Protein 2PD0 (pdb70)

Organism: Cryptosporidium parvum (strain Iowa II) (NCBI:txid353152)

Structure (mmCIF, N/CA/C/O backbone):
data_2PD0
#
_entry.id   2PD0
#
_cell.length_a   49.527
_cell.length_b   68.522
_cell.length_c   79.570
_cell.angle_alpha   69.29
_cell.angle_beta   75.14
_cell.angle_gamma   93.73
#
_symmetry.space_group_name_H-M   'P 1'
#
loop_
_entity.id
_entity.type
_entity.pdbx_description
1 polymer 'Hypothetical protein'
2 non-polymer '2-(N-MORPHOLINO)-ETHANESULFONIC ACID'
3 water water
#
loop_
_atom_site.group_PDB
_atom_site.id
_atom_site.type_symbol
_atom_site.label_atom_id
_atom_site.label_alt_id
_atom_site.label_comp_id
_atom_site.label_asym_id
_atom_site.label_entity_id
_atom_site.label_seq_id
_atom_site.pdbx_PDB_ins_code
_atom_site.Cartn_x
_atom_site.Cartn_y
_atom_site.Cartn_z
_atom_site.occupancy
_atom_site.B_iso_or_equiv
_atom_site.auth_seq_id
_atom_site.auth_comp_id
_atom_site.auth_asym_id
_atom_site.auth_atom_id
_atom_site.pdbx_PDB_model_num
ATOM 1 N N . SER A 1 19 ? 48.453 87.456 71.710 1.00 47.57 0 SER A N 1
ATOM 2 C CA . SER A 1 19 ? 47.088 87.697 71.260 1.00 48.68 0 SER A CA 1
ATOM 3 C C . SER A 1 19 ? 46.337 88.600 72.233 1.00 47.36 0 SER A C 1
ATOM 4 O O . SER A 1 19 ? 45.557 88.126 73.059 1.00 49.60 0 SER A O 1
ATOM 6 N N . LYS A 1 20 ? 46.579 89.903 72.131 1.00 43.92 1 LYS A N 1
ATOM 7 C CA . LYS A 1 20 ? 46.315 90.636 70.899 1.00 41.50 1 LYS A CA 1
ATOM 8 C C . LYS A 1 20 ? 47.605 91.175 70.290 1.00 36.93 1 LYS A C 1
ATOM 9 O O . LYS A 1 20 ? 48.242 90.510 69.473 1.00 37.67 1 LYS A O 1
ATOM 15 N N . LEU A 1 21 ? 48.011 92.389 70.592 1.00 31.21 2 LEU A N 1
ATOM 16 C CA . LEU A 1 21 ? 49.409 92.677 70.826 1.00 26.11 2 LEU A CA 1
ATOM 17 C C . LEU A 1 21 ? 49.832 92.479 72.283 1.00 23.75 2 LEU A C 1
ATOM 18 O O . LEU A 1 21 ? 49.011 92.322 73.089 1.00 24.27 2 LEU A O 1
ATOM 23 N N . LEU A 1 22 ? 51.117 92.536 72.582 1.00 20.39 3 LEU A N 1
ATOM 24 C CA . LEU A 1 22 ? 51.659 92.218 73.898 1.00 17.87 3 LEU A CA 1
ATOM 25 C C . LEU A 1 22 ? 51.694 93.453 74.792 1.00 16.48 3 LEU A C 1
ATOM 26 O O . LEU A 1 22 ? 51.614 94.583 74.311 1.00 16.44 3 LEU A O 1
ATOM 31 N N . GLY A 1 23 ? 51.812 93.229 76.097 1.00 15.40 4 GLY A N 1
ATOM 32 C CA . GLY A 1 23 ? 52.325 94.249 77.007 1.00 13.76 4 GLY A CA 1
ATOM 33 C C . GLY A 1 23 ? 53.639 93.773 77.598 1.00 12.39 4 GLY A C 1
ATOM 34 O O . GLY A 1 23 ? 54.046 92.624 77.336 1.00 11.90 4 GLY A O 1
ATOM 35 N N . VAL A 1 24 ? 54.292 94.634 78.382 1.00 11.87 5 VAL A N 1
ATOM 36 C CA . VAL A 1 24 ? 55.459 94.222 79.191 1.00 11.29 5 VAL A CA 1
ATOM 37 C C . VAL A 1 24 ? 55.112 94.277 80.661 1.00 12.46 5 VAL A C 1
ATOM 38 O O . VAL A 1 24 ? 54.732 95.329 81.146 1.00 13.83 5 VAL A O 1
ATOM 42 N N . ASN A 1 25 ? 55.109 93.209 81.317 1.00 18.47 6 ASN A N 1
ATOM 43 C CA . ASN A 1 25 ? 54.999 93.157 82.751 1.00 19.98 6 ASN A CA 1
ATOM 44 C C . ASN A 1 25 ? 56.240 93.773 83.431 1.00 20.09 6 ASN A C 1
ATOM 45 O O . ASN A 1 25 ? 57.357 93.693 82.903 1.00 19.10 6 ASN A O 1
ATOM 50 N N . SER A 1 26 ? 56.009 94.394 84.593 1.00 21.63 7 SER A N 1
ATOM 51 C CA . SER A 1 26 ? 57.030 95.135 85.298 1.00 22.18 7 SER A CA 1
ATOM 52 C C . SER A 1 26 ? 58.246 94.283 85.718 1.00 21.28 7 SER A C 1
ATOM 53 O O . SER A 1 26 ? 59.337 94.792 85.846 1.00 21.68 7 SER A O 1
ATOM 56 N N . PHE A 1 27 ? 58.063 92.971 85.850 1.00 21.83 8 PHE A N 1
ATOM 57 C CA . PHE A 1 27 ? 59.171 92.041 86.127 1.00 21.35 8 PHE A CA 1
ATOM 58 C C . PHE A 1 27 ? 60.322 92.098 85.109 1.00 19.95 8 PHE A C 1
ATOM 59 O O . PHE A 1 27 ? 61.502 92.006 85.502 1.00 20.17 8 PHE A O 1
ATOM 67 N N . ALA A 1 28 ? 59.968 92.226 83.829 1.00 18.10 9 ALA A N 1
ATOM 68 C CA . ALA A 1 28 ? 60.936 92.286 82.707 1.00 18.29 9 ALA A CA 1
ATOM 69 C C . ALA A 1 28 ? 61.854 93.522 82.653 1.00 18.28 9 ALA A C 1
ATOM 70 O O . ALA A 1 28 ? 62.893 93.530 81.966 1.00 17.84 9 ALA A O 1
ATOM 72 N N . LEU A 1 29 ? 61.466 94.554 83.393 1.00 19.10 10 LEU A N 1
ATOM 73 C CA . LEU A 1 29 ? 62.099 95.851 83.330 1.00 19.32 10 LEU A CA 1
ATOM 74 C C . LEU A 1 29 ? 63.525 95.821 83.933 1.00 19.71 10 LEU A C 1
ATOM 75 O O . LEU A 1 29 ? 64.415 96.580 83.515 1.00 19.53 10 LEU A O 1
ATOM 80 N N . ARG A 1 30 ? 63.729 94.877 84.851 1.00 19.81 11 ARG A N 1
ATOM 81 C CA . ARG A 1 30 ? 65.038 94.511 85.373 1.00 20.97 11 ARG A CA 1
ATOM 82 C C . ARG A 1 30 ? 66.086 94.122 84.295 1.00 20.78 11 ARG A C 1
ATOM 83 O O . ARG A 1 30 ? 67.282 94.244 84.566 1.00 22.36 11 ARG A O 1
ATOM 91 N N . GLN A 1 31 ? 65.659 93.670 83.113 1.00 19.10 12 GLN A N 1
ATOM 92 C CA . GLN A 1 31 ? 66.573 93.243 82.058 1.00 19.72 12 GLN A CA 1
ATOM 93 C C . GLN A 1 31 ? 67.140 94.368 81.198 1.00 20.68 12 GLN A C 1
ATOM 94 O O . GLN A 1 31 ? 68.020 94.135 80.376 1.00 21.76 12 GLN A O 1
ATOM 100 N N . PHE A 1 32 ? 66.657 95.592 81.410 1.00 21.52 13 PHE A N 1
ATOM 101 C CA . PHE A 1 32 ? 67.143 96.731 80.667 1.00 23.03 13 PHE A CA 1
ATOM 102 C C . PHE A 1 32 ? 68.127 97.543 81.516 1.00 25.05 13 PHE A C 1
ATOM 103 O O . PHE A 1 32 ? 68.537 98.617 81.130 1.00 26.40 13 PHE A O 1
ATOM 111 N N . VAL A 1 33 ? 68.548 96.964 82.640 1.00 26.15 14 VAL A N 1
ATOM 112 C CA . VAL A 1 33 ? 69.489 97.587 83.553 1.00 28.62 14 VAL A CA 1
ATOM 113 C C . VAL A 1 33 ? 70.787 96.767 83.609 1.00 30.23 14 VAL A C 1
ATOM 114 O O . VAL A 1 33 ? 70.748 95.568 83.913 1.00 29.18 14 VAL A O 1
ATOM 118 N N . GLU A 1 34 ? 71.914 97.415 83.283 1.00 33.05 15 GLU A N 1
ATOM 119 C CA . GLU A 1 34 ? 73.200 96.756 83.272 1.00 36.03 15 GLU A CA 1
ATOM 120 C C . GLU A 1 34 ? 73.497 96.223 84.654 1.00 36.85 15 GLU A C 1
ATOM 121 O O . GLU A 1 34 ? 73.223 96.849 85.691 1.00 38.36 15 GLU A O 1
ATOM 127 N N . GLY A 1 35 ? 74.057 95.036 84.606 1.00 37.14 16 GLY A N 1
ATOM 128 C CA . GLY A 1 35 ? 74.298 94.177 85.692 1.00 37.44 16 GLY A CA 1
ATOM 129 C C . GLY A 1 35 ? 73.269 93.084 85.874 1.00 35.68 16 GLY A C 1
ATOM 130 O O . GLY A 1 35 ? 73.403 92.284 86.803 1.00 36.37 16 GLY A O 1
ATOM 131 N N . TYR A 1 36 ? 72.233 93.041 85.030 1.00 33.49 17 TYR A N 1
ATOM 132 C CA . TYR A 1 36 ? 71.239 91.980 85.123 1.00 31.08 17 TYR A CA 1
ATOM 133 C C . TYR A 1 36 ? 71.949 90.618 84.955 1.00 31.71 17 TYR A C 1
ATOM 134 O O . TYR A 1 36 ? 72.824 90.465 84.093 1.00 32.68 17 TYR A O 1
ATOM 143 N N . ARG A 1 37 ? 71.582 89.635 85.772 1.00 31.03 18 ARG A N 1
ATOM 144 C CA . ARG A 1 37 ? 72.233 88.330 85.699 1.00 32.32 18 ARG A CA 1
ATOM 145 C C . ARG A 1 37 ? 71.529 87.406 84.700 1.00 31.28 18 ARG A C 1
ATOM 146 O O . ARG A 1 37 ? 70.698 86.568 85.067 1.00 30.82 18 ARG A O 1
ATOM 154 N N . GLY A 1 38 ? 71.872 87.583 83.426 1.00 30.94 19 GLY A N 1
ATOM 155 C CA . GLY A 1 38 ? 71.210 86.913 82.307 1.00 29.72 19 GLY A CA 1
ATOM 156 C C . GLY A 1 38 ? 71.181 87.893 81.141 1.00 28.97 19 GLY A C 1
ATOM 157 O O . GLY A 1 38 ? 72.100 88.737 80.996 1.00 30.22 19 GLY A O 1
ATOM 158 N N . SER A 1 39 ? 70.128 87.804 80.325 1.00 26.99 20 SER A N 1
ATOM 159 C CA . SER A 1 39 ? 70.040 88.562 79.065 1.00 26.08 20 SER A CA 1
ATOM 160 C C . SER A 1 39 ? 69.791 90.045 79.269 1.00 24.76 20 SER A C 1
ATOM 161 O O . SER A 1 39 ? 68.694 90.479 79.617 1.00 23.68 20 SER A O 1
ATOM 164 N N . TYR A 1 40 ? 70.840 90.828 79.087 1.00 25.51 21 TYR A N 1
ATOM 165 C CA . TYR A 1 40 ? 70.746 92.268 79.249 1.00 24.74 21 TYR A CA 1
ATOM 166 C C . TYR A 1 40 ? 70.466 92.823 77.888 1.00 24.55 21 TYR A C 1
ATOM 167 O O . TYR A 1 40 ? 71.213 92.535 76.956 1.00 25.72 21 TYR A O 1
ATOM 176 N N . ILE A 1 41 ? 69.382 93.598 77.778 1.00 23.06 22 ILE A N 1
ATOM 177 C CA . ILE A 1 41 ? 69.020 94.226 76.529 1.00 23.60 22 ILE A CA 1
ATOM 178 C C . ILE A 1 41 ? 69.524 95.674 76.516 1.00 25.44 22 ILE A C 1
ATOM 179 O O . ILE A 1 41 ? 68.953 96.545 77.156 1.00 24.48 22 ILE A O 1
ATOM 184 N N . PRO A 1 42 ? 70.618 95.932 75.778 1.00 28.58 23 PRO A N 1
ATOM 185 C CA . PRO A 1 42 ? 71.218 97.253 75.882 1.00 31.25 23 PRO A CA 1
ATOM 186 C C . PRO A 1 42 ? 70.612 98.283 74.932 1.00 32.48 23 PRO A C 1
ATOM 187 O O . PRO A 1 42 ? 70.023 97.916 73.909 1.00 32.00 23 PRO A O 1
ATOM 191 N N . ARG A 1 43 ? 70.746 99.557 75.312 1.00 34.93 24 ARG A N 1
ATOM 192 C CA . ARG A 1 43 ? 70.608 100.697 74.390 1.00 38.02 24 ARG A CA 1
ATOM 193 C C . ARG A 1 43 ? 69.219 100.861 73.756 1.00 36.92 24 ARG A C 1
ATOM 194 O O . ARG A 1 43 ? 69.074 101.460 72.680 1.00 38.57 24 ARG A O 1
ATOM 210 N N . SER A 1 45 ? 64.893 101.237 75.147 1.00 29.47 26 SER A N 1
ATOM 211 C CA . SER A 1 45 ? 63.899 101.264 76.222 1.00 27.30 26 SER A CA 1
ATOM 212 C C . SER A 1 45 ? 62.965 100.035 76.159 1.00 24.60 26 SER A C 1
ATOM 213 O O . SER A 1 45 ? 62.710 99.513 75.091 1.00 23.85 26 SER A O 1
ATOM 216 N N . PRO A 1 46 ? 62.438 99.589 77.315 1.00 23.56 27 PRO A N 1
ATOM 217 C CA . PRO A 1 46 ? 61.369 98.580 77.318 1.00 21.94 27 PRO A CA 1
ATOM 218 C C . PRO A 1 46 ? 60.229 98.842 76.331 1.00 21.94 27 PRO A C 1
ATOM 219 O O . PRO A 1 46 ? 59.782 97.906 75.650 1.00 21.77 27 PRO A O 1
ATOM 223 N N . TYR A 1 47 ? 59.777 100.087 76.271 1.00 22.80 28 TYR A N 1
ATOM 224 C CA . TYR A 1 47 ? 58.751 100.558 75.342 1.00 23.03 28 TYR A CA 1
ATOM 225 C C . TYR A 1 47 ? 59.120 100.391 73.859 1.00 22.97 28 TYR A C 1
ATOM 226 O O . TYR A 1 47 ? 58.303 99.870 73.096 1.00 22.51 28 TYR A O 1
ATOM 235 N N . GLU A 1 48 ? 60.339 100.816 73.480 1.00 22.99 29 GLU A N 1
ATOM 236 C CA . GLU A 1 48 ? 60.911 100.615 72.141 1.00 23.43 29 GLU A CA 1
ATOM 237 C C . GLU A 1 48 ? 61.114 99.120 71.875 1.00 21.50 29 GLU A C 1
ATOM 238 O O . GLU A 1 48 ? 60.999 98.671 70.740 1.00 22.77 29 GLU A O 1
ATOM 244 N N . PHE A 1 49 ? 61.431 98.357 72.918 1.00 19.36 30 PHE A N 1
ATOM 245 C CA . PHE A 1 49 ? 61.543 96.916 72.782 1.00 17.58 30 PHE A CA 1
ATOM 246 C C . PHE A 1 49 ? 60.175 96.302 72.477 1.00 17.14 30 PHE A C 1
ATOM 247 O O . PHE A 1 49 ? 60.073 95.496 71.608 1.00 18.38 30 PHE A O 1
ATOM 255 N N . LEU A 1 50 ? 59.129 96.694 73.184 1.00 17.40 31 LEU A N 1
ATOM 256 C CA . LEU A 1 50 ? 57.742 96.242 72.914 1.00 17.78 31 LEU A CA 1
ATOM 257 C C . LEU A 1 50 ? 57.070 96.576 71.553 1.00 19.05 31 LEU A C 1
ATOM 258 O O . LEU A 1 50 ? 56.387 95.715 70.994 1.00 20.44 31 LEU A O 1
ATOM 263 N N A ARG A 1 51 ? 57.220 97.799 71.067 0.50 20.09 32 ARG A N 1
ATOM 264 N N B ARG A 1 51 ? 57.217 97.789 71.035 0.50 20.01 32 ARG A N 1
ATOM 265 C CA A ARG A 1 51 ? 56.844 98.161 69.691 0.50 21.70 32 ARG A CA 1
ATOM 266 C CA B ARG A 1 51 ? 56.760 98.069 69.654 0.50 21.41 32 ARG A CA 1
ATOM 267 C C A ARG A 1 51 ? 57.437 97.211 68.647 0.50 22.56 32 ARG A C 1
ATOM 268 C C B ARG A 1 51 ? 57.442 97.209 68.587 0.50 22.49 32 ARG A C 1
ATOM 269 O O A ARG A 1 51 ? 56.706 96.687 67.798 0.50 23.84 32 ARG A O 1
ATOM 270 O O B ARG A 1 51 ? 56.773 96.747 67.655 0.50 23.81 32 ARG A O 1
ATOM 285 N N . ASN A 1 52 ? 58.738 96.980 68.715 1.00 22.50 33 ASN A N 1
ATOM 286 C CA . ASN A 1 52 ? 59.428 96.203 67.719 1.00 23.08 33 ASN A CA 1
ATOM 287 C C . ASN A 1 52 ? 58.914 94.750 67.788 1.00 22.57 33 ASN A C 1
ATOM 288 O O . ASN A 1 52 ? 58.701 94.139 66.810 1.00 23.66 33 ASN A O 1
ATOM 293 N N . VAL A 1 53 ? 58.697 94.229 68.969 1.00 21.01 34 VAL A N 1
ATOM 294 C CA . VAL A 1 53 ? 58.216 92.898 69.087 1.00 20.46 34 VAL A CA 1
ATOM 295 C C . VAL A 1 53 ? 56.818 92.783 68.549 1.00 21.18 34 VAL A C 1
ATOM 296 O O . VAL A 1 53 ? 56.486 91.864 67.858 1.00 22.64 34 VAL A O 1
ATOM 300 N N . ASN A 1 54 ? 56.004 93.736 68.916 1.00 20.65 35 ASN A N 1
ATOM 301 C CA . ASN A 1 54 ? 54.702 93.864 68.366 1.00 21.85 35 ASN A CA 1
ATOM 302 C C . ASN A 1 54 ? 54.555 94.006 66.871 1.00 23.22 35 ASN A C 1
ATOM 303 O O . ASN A 1 54 ? 53.643 93.535 66.309 1.00 24.33 35 ASN A O 1
ATOM 308 N N . ASN A 1 55 ? 55.490 94.674 66.261 1.00 24.13 36 ASN A N 1
ATOM 309 C CA . ASN A 1 55 ? 55.567 94.775 64.828 1.00 26.16 36 ASN A CA 1
ATOM 310 C C . ASN A 1 55 ? 55.855 93.458 64.150 1.00 27.93 36 ASN A C 1
ATOM 311 O O . ASN A 1 55 ? 55.205 93.097 63.199 1.00 29.75 36 ASN A O 1
ATOM 316 N N . TYR A 1 56 ? 56.830 92.749 64.704 1.00 27.92 37 TYR A N 1
ATOM 317 C CA . TYR A 1 56 ? 57.177 91.414 64.303 1.00 29.85 37 TYR A CA 1
ATOM 318 C C . TYR A 1 56 ? 55.984 90.545 64.186 1.00 30.54 37 TYR A C 1
ATOM 319 O O . TYR A 1 56 ? 55.822 89.879 63.231 1.00 33.38 37 TYR A O 1
ATOM 328 N N . ILE A 1 57 ? 55.162 90.593 65.211 1.00 29.81 38 ILE A N 1
ATOM 329 C CA . ILE A 1 57 ? 53.896 89.921 65.330 1.00 30.10 38 ILE A CA 1
ATOM 330 C C . ILE A 1 57 ? 52.913 90.270 64.244 1.00 32.00 38 ILE A C 1
ATOM 331 O O . ILE A 1 57 ? 52.334 89.405 63.674 1.00 33.51 38 ILE A O 1
ATOM 336 N N . ILE A 1 58 ? 52.736 91.652 64.109 1.00 23.67 39 ILE A N 1
ATOM 337 C CA . ILE A 1 58 ? 51.875 92.143 63.015 1.00 26.61 39 ILE A CA 1
ATOM 338 C C . ILE A 1 58 ? 52.378 91.668 61.635 1.00 28.93 39 ILE A C 1
ATOM 339 O O . ILE A 1 58 ? 51.604 91.221 60.815 1.00 31.32 39 ILE A O 1
ATOM 344 N N . GLU A 1 59 ? 53.691 91.770 61.410 1.00 29.11 40 GLU A N 1
ATOM 345 C CA . GLU A 1 59 ? 54.311 91.502 60.099 1.00 31.95 40 GLU A CA 1
ATOM 346 C C . GLU A 1 59 ? 54.506 90.024 59.804 1.00 34.31 40 GLU A C 1
ATOM 347 O O . GLU A 1 59 ? 54.396 89.610 58.672 1.00 37.25 40 GLU A O 1
ATOM 353 N N . ASN A 1 60 ? 54.782 89.225 60.829 1.00 33.81 41 ASN A N 1
ATOM 354 C CA . ASN A 1 60 ? 55.189 87.839 60.623 1.00 36.54 41 ASN A CA 1
ATOM 355 C C . ASN A 1 60 ? 54.272 86.777 61.206 1.00 37.94 41 ASN A C 1
ATOM 356 O O . ASN A 1 60 ? 54.472 85.605 60.948 1.00 40.20 41 ASN A O 1
ATOM 361 N N . ASN A 1 61 ? 53.262 87.199 61.968 1.00 37.12 42 ASN A N 1
ATOM 362 C CA . ASN A 1 61 ? 52.364 86.306 62.720 1.00 38.17 42 ASN A CA 1
ATOM 363 C C . ASN A 1 61 ? 53.027 85.029 63.263 1.00 39.41 42 ASN A C 1
ATOM 364 O O . ASN A 1 61 ? 52.711 83.916 62.818 1.00 42.96 42 ASN A O 1
ATOM 369 N N . PRO A 1 62 ? 53.962 85.185 64.216 1.00 36.99 43 PRO A N 1
ATOM 370 C CA . PRO A 1 62 ? 54.716 84.037 64.758 1.00 37.85 43 PRO A CA 1
ATOM 371 C C . PRO A 1 62 ? 53.882 82.998 65.517 1.00 39.58 43 PRO A C 1
ATOM 372 O O . PRO A 1 62 ? 52.755 83.280 65.981 1.00 38.92 43 PRO A O 1
ATOM 376 N N . THR A 1 63 ? 54.482 81.857 65.740 1.00 24.73 44 THR A N 1
ATOM 377 C CA . THR A 1 63 ? 53.861 80.775 66.482 1.00 24.66 44 THR A CA 1
ATOM 378 C C . THR A 1 63 ? 53.900 80.903 68.004 1.00 23.30 44 THR A C 1
ATOM 379 O O . THR A 1 63 ? 54.941 81.060 68.620 1.00 23.22 44 THR A O 1
ATOM 383 N N . LEU A 1 64 ? 52.718 80.881 68.572 1.00 29.04 45 LEU A N 1
ATOM 384 C CA . LEU A 1 64 ? 52.538 80.925 69.982 1.00 28.16 45 LEU A CA 1
ATOM 385 C C . LEU A 1 64 ? 52.597 79.565 70.662 1.00 27.44 45 LEU A C 1
ATOM 386 O O . LEU A 1 64 ? 51.786 78.717 70.422 1.00 27.39 45 LEU A O 1
ATOM 391 N N . VAL A 1 65 ? 53.594 79.384 71.506 1.00 25.57 46 VAL A N 1
ATOM 392 C CA . VAL A 1 65 ? 54.109 78.075 71.849 1.00 24.40 46 VAL A CA 1
ATOM 393 C C . VAL A 1 65 ? 53.849 77.797 73.299 1.00 24.20 46 VAL A C 1
ATOM 394 O O . VAL A 1 65 ? 54.117 78.608 74.125 1.00 22.76 46 VAL A O 1
ATOM 398 N N . ASP A 1 66 ? 53.335 76.629 73.595 1.00 24.35 47 ASP A N 1
ATOM 399 C CA . ASP A 1 66 ? 53.060 76.214 74.987 1.00 25.09 47 ASP A CA 1
ATOM 400 C C . ASP A 1 66 ? 54.307 76.328 75.856 1.00 23.64 47 ASP A C 1
ATOM 401 O O . ASP A 1 66 ? 55.366 75.837 75.482 1.00 22.50 47 ASP A O 1
ATOM 406 N N . GLY A 1 67 ? 54.190 76.986 77.010 1.00 22.88 48 GLY A N 1
ATOM 407 C CA . GLY A 1 67 ? 55.226 76.897 78.039 1.00 21.41 48 GLY A CA 1
ATOM 408 C C . GLY A 1 67 ? 54.938 75.828 79.070 1.00 21.76 48 GLY A C 1
ATOM 409 O O . GLY A 1 67 ? 54.171 74.887 78.833 1.00 22.36 48 GLY A O 1
ATOM 410 N N . TYR A 1 68 ? 55.548 75.984 80.233 1.00 21.46 49 TYR A N 1
ATOM 411 C CA . TYR A 1 68 ? 55.577 74.951 81.242 1.00 21.76 49 TYR A CA 1
ATOM 412 C C . TYR A 1 68 ? 54.225 74.766 81.960 1.00 22.99 49 TYR A C 1
ATOM 413 O O . TYR A 1 68 ? 53.966 73.707 82.565 1.00 24.02 49 TYR A O 1
ATOM 422 N N . ALA A 1 69 ? 53.355 75.786 81.850 1.00 23.11 50 ALA A N 1
ATOM 423 C CA . ALA A 1 69 ? 51.963 75.754 82.352 1.00 23.55 50 ALA A CA 1
ATOM 424 C C . ALA A 1 69 ? 51.046 76.468 81.352 1.00 23.81 50 ALA A C 1
ATOM 425 O O . ALA A 1 69 ? 51.529 77.159 80.443 1.00 23.32 50 ALA A O 1
ATOM 427 N N A ASP A 1 70 ? 49.734 76.289 81.528 0.60 24.26 51 ASP A N 1
ATOM 428 N N B ASP A 1 70 ? 49.729 76.328 81.490 0.40 24.13 51 ASP A N 1
ATOM 429 C CA A ASP A 1 70 ? 48.709 76.886 80.641 0.60 24.29 51 ASP A CA 1
ATOM 430 C CA B ASP A 1 70 ? 48.797 76.952 80.517 0.40 23.96 51 ASP A CA 1
ATOM 431 C C A ASP A 1 70 ? 48.785 78.422 80.509 0.60 23.25 51 ASP A C 1
ATOM 432 C C B ASP A 1 70 ? 48.860 78.472 80.460 0.40 23.17 51 ASP A C 1
ATOM 433 O O A ASP A 1 70 ? 48.459 78.984 79.461 0.60 23.18 51 ASP A O 1
ATOM 434 O O B ASP A 1 70 ? 48.574 79.081 79.424 0.40 23.13 51 ASP A O 1
ATOM 443 N N . PHE A 1 71 ? 49.221 79.079 81.587 1.00 23.07 52 PHE A N 1
ATOM 444 C CA . PHE A 1 71 ? 49.346 80.541 81.672 1.00 21.91 52 PHE A CA 1
ATOM 445 C C . PHE A 1 71 ? 50.646 81.090 81.056 1.00 21.13 52 PHE A C 1
ATOM 446 O O . PHE A 1 71 ? 50.887 82.297 81.062 1.00 21.53 52 PHE A O 1
ATOM 454 N N . CYS A 1 72 ? 51.490 80.222 80.530 1.00 21.20 53 CYS A N 1
ATOM 455 C CA . CYS A 1 72 ? 52.801 80.652 80.042 1.00 20.15 53 CYS A CA 1
ATOM 456 C C . CYS A 1 72 ? 53.017 80.199 78.611 1.00 19.73 53 CYS A C 1
ATOM 457 O O . CYS A 1 72 ? 52.909 79.009 78.332 1.00 19.73 53 CYS A O 1
ATOM 460 N N . LYS A 1 73 ? 53.282 81.175 77.727 1.00 19.47 54 LYS A N 1
ATOM 461 C CA . LYS A 1 73 ? 53.582 80.986 76.328 1.00 19.16 54 LYS A CA 1
ATOM 462 C C . LYS A 1 73 ? 54.946 81.558 75.906 1.00 18.92 54 LYS A C 1
ATOM 463 O O . LYS A 1 73 ? 55.626 82.259 76.666 1.00 18.31 54 LYS A O 1
ATOM 469 N N . HIS A 1 74 ? 55.335 81.258 74.672 1.00 18.99 55 HIS A N 1
ATOM 470 C CA . HIS A 1 74 ? 56.623 81.657 74.157 1.00 18.96 55 HIS A CA 1
ATOM 471 C C . HIS A 1 74 ? 56.471 82.048 72.725 1.00 19.34 55 HIS A C 1
ATOM 472 O O . HIS A 1 74 ? 55.713 81.442 71.992 1.00 19.49 55 HIS A O 1
ATOM 479 N N A ILE A 1 75 ? 57.204 83.067 72.326 0.60 20.25 56 ILE A N 1
ATOM 480 N N B ILE A 1 75 ? 57.214 83.074 72.326 0.40 19.75 56 ILE A N 1
ATOM 481 C CA A ILE A 1 75 ? 57.489 83.233 70.934 0.60 21.25 56 ILE A CA 1
ATOM 482 C CA B ILE A 1 75 ? 57.498 83.314 70.921 0.40 20.40 56 ILE A CA 1
ATOM 483 C C A ILE A 1 75 ? 59.014 83.232 70.834 0.60 20.96 56 ILE A C 1
ATOM 484 C C B ILE A 1 75 ? 59.003 83.469 70.714 0.40 20.56 56 ILE A C 1
ATOM 485 O O A ILE A 1 75 ? 59.702 83.557 71.807 0.60 20.97 56 ILE A O 1
ATOM 486 O O B ILE A 1 75 ? 59.673 84.169 71.480 0.40 20.55 56 ILE A O 1
ATOM 495 N N . PHE A 1 76 ? 59.524 82.807 69.681 1.00 20.94 57 PHE A N 1
ATOM 496 C CA . PHE A 1 76 ? 60.958 82.869 69.362 1.00 21.07 57 PHE A CA 1
ATOM 497 C C . PHE A 1 76 ? 61.182 83.768 68.139 1.00 21.67 57 PHE A C 1
ATOM 498 O O . PHE A 1 76 ? 60.680 83.480 67.078 1.00 22.77 57 PHE A O 1
ATOM 506 N N . ILE A 1 77 ? 61.929 84.853 68.280 1.00 22.54 58 ILE A N 1
ATOM 507 C CA . ILE A 1 77 ? 62.090 85.799 67.176 1.00 24.02 58 ILE A CA 1
ATOM 508 C C . ILE A 1 77 ? 63.536 86.050 66.913 1.00 23.95 58 ILE A C 1
ATOM 509 O O . ILE A 1 77 ? 64.333 86.028 67.854 1.00 23.83 58 ILE A O 1
ATOM 514 N N . PRO A 1 78 ? 63.901 86.338 65.653 1.00 24.84 59 PRO A N 1
ATOM 515 C CA . PRO A 1 78 ? 65.291 86.790 65.444 1.00 25.06 59 PRO A CA 1
ATOM 516 C C . PRO A 1 78 ? 65.618 87.959 66.359 1.00 24.44 59 PRO A C 1
ATOM 517 O O . PRO A 1 78 ? 64.773 88.808 66.617 1.00 24.07 59 PRO A O 1
ATOM 521 N N . ASN A 1 79 ? 66.835 87.964 66.885 1.00 24.29 60 ASN A N 1
ATOM 522 C CA . ASN A 1 79 ? 67.268 88.999 67.809 1.00 24.14 60 ASN A CA 1
ATOM 523 C C . ASN A 1 79 ? 67.478 90.284 67.023 1.00 25.30 60 ASN A C 1
ATOM 524 O O . ASN A 1 79 ? 68.338 90.341 66.159 1.00 26.33 60 ASN A O 1
ATOM 529 N N . PHE A 1 80 ? 66.635 91.283 67.291 1.00 25.46 61 PHE A N 1
ATOM 530 C CA . PHE A 1 80 ? 66.741 92.619 66.675 1.00 26.35 61 PHE A CA 1
ATOM 531 C C . PHE A 1 80 ? 67.479 93.613 67.586 1.00 26.40 61 PHE A C 1
ATOM 532 O O . PHE A 1 80 ? 67.516 94.806 67.297 1.00 28.01 61 PHE A O 1
ATOM 540 N N . THR A 1 81 ? 67.993 93.117 68.711 1.00 24.94 62 THR A N 1
ATOM 541 C CA . THR A 1 81 ? 68.723 93.897 69.708 1.00 24.62 62 THR A CA 1
ATOM 542 C C . THR A 1 81 ? 70.253 93.538 69.733 1.00 24.83 62 THR A C 1
ATOM 543 O O . THR A 1 81 ? 70.702 92.650 69.020 1.00 24.62 62 THR A O 1
ATOM 547 N N A GLU A 1 82 ? 71.050 94.229 70.535 0.60 24.95 63 GLU A N 1
ATOM 548 N N B GLU A 1 82 ? 70.992 94.266 70.579 0.40 24.58 63 GLU A N 1
ATOM 549 C CA A GLU A 1 82 ? 72.452 93.836 70.651 0.60 24.93 63 GLU A CA 1
ATOM 550 C CA B GLU A 1 82 ? 72.427 94.074 70.841 0.40 24.15 63 GLU A CA 1
ATOM 551 C C A GLU A 1 82 ? 72.686 92.960 71.898 0.60 23.65 63 GLU A C 1
ATOM 552 C C B GLU A 1 82 ? 72.678 92.958 71.877 0.40 23.28 63 GLU A C 1
ATOM 553 O O A GLU A 1 82 ? 73.809 92.805 72.358 0.60 23.35 63 GLU A O 1
ATOM 554 O O B GLU A 1 82 ? 73.829 92.644 72.175 0.40 23.04 63 GLU A O 1
ATOM 565 N N . ALA A 1 83 ? 71.605 92.358 72.406 1.00 22.71 64 ALA A N 1
ATOM 566 C CA . ALA A 1 83 ? 71.695 91.398 73.502 1.00 21.57 64 ALA A CA 1
ATOM 567 C C . ALA A 1 83 ? 72.511 90.156 73.127 1.00 21.81 64 ALA A C 1
ATOM 568 O O . ALA A 1 83 ? 72.292 89.558 72.084 1.00 21.82 64 ALA A O 1
ATOM 570 N N . LYS A 1 84 ? 73.464 89.795 73.988 1.00 22.07 65 LYS A N 1
ATOM 571 C CA . LYS A 1 84 ? 74.407 88.707 73.713 1.00 21.95 65 LYS A CA 1
ATOM 572 C C . LYS A 1 84 ? 73.956 87.376 74.314 1.00 21.42 65 LYS A C 1
ATOM 573 O O . LYS A 1 84 ? 73.159 87.331 75.288 1.00 20.68 65 LYS A O 1
ATOM 579 N N . GLN A 1 85 ? 74.473 86.296 73.738 1.00 21.26 66 GLN A N 1
ATOM 580 C CA . GLN A 1 85 ? 74.419 84.983 74.353 1.00 21.01 66 GLN A CA 1
ATOM 581 C C . GLN A 1 85 ? 74.707 85.046 75.849 1.00 21.01 66 GLN A C 1
ATOM 582 O O . GLN A 1 85 ? 75.729 85.524 76.266 1.00 21.39 66 GLN A O 1
ATOM 588 N N . SER A 1 86 ? 73.813 84.497 76.651 1.00 21.14 67 SER A N 1
ATOM 589 C CA . SER A 1 86 ? 73.861 84.691 78.077 1.00 20.76 67 SER A CA 1
ATOM 590 C C . SER A 1 86 ? 74.075 83.406 78.918 1.00 20.26 67 SER A C 1
ATOM 591 O O . SER A 1 86 ? 74.194 83.467 80.146 1.00 19.82 67 SER A O 1
ATOM 594 N N . ILE A 1 87 ? 74.142 82.258 78.248 1.00 19.98 68 ILE A N 1
ATOM 595 C CA . ILE A 1 87 ? 74.444 80.946 78.871 1.00 19.96 68 ILE A CA 1
ATOM 596 C C . ILE A 1 87 ? 75.642 80.305 78.165 1.00 20.73 68 ILE A C 1
ATOM 597 O O . ILE A 1 87 ? 75.720 80.283 76.934 1.00 21.66 68 ILE A O 1
ATOM 602 N N . VAL A 1 88 ? 76.605 79.824 78.941 1.00 21.14 69 VAL A N 1
ATOM 603 C CA . VAL A 1 88 ? 77.727 79.087 78.347 1.00 22.54 69 VAL A CA 1
ATOM 604 C C . VAL A 1 88 ? 77.881 77.709 78.977 1.00 22.59 69 VAL A C 1
ATOM 605 O O . VAL A 1 88 ? 77.624 77.543 80.175 1.00 22.23 69 VAL A O 1
ATOM 609 N N . LYS A 1 89 ? 78.254 76.731 78.154 1.00 23.53 70 LYS A N 1
ATOM 610 C CA . LYS A 1 89 ? 78.595 75.393 78.649 1.00 25.14 70 LYS A CA 1
ATOM 611 C C . LYS A 1 89 ? 79.756 75.463 79.638 1.00 25.86 70 LYS A C 1
ATOM 612 O O . LYS A 1 89 ? 80.756 76.138 79.377 1.00 26.49 70 LYS A O 1
ATOM 616 N N . ILE A 1 90 ? 79.626 74.782 80.766 1.00 26.21 71 ILE A N 1
ATOM 617 C CA . ILE A 1 90 ? 80.729 74.663 81.723 1.00 26.82 71 ILE A CA 1
ATOM 618 C C . ILE A 1 90 ? 81.619 73.495 81.278 1.00 28.54 71 ILE A C 1
ATOM 619 O O . ILE A 1 90 ? 81.126 72.429 80.977 1.00 29.36 71 ILE A O 1
ATOM 624 N N . THR A 1 91 ? 82.924 73.746 81.242 1.00 29.62 72 THR A N 1
ATOM 625 C CA . THR A 1 91 ? 83.967 72.807 80.827 1.00 31.26 72 THR A CA 1
ATOM 626 C C . THR A 1 91 ? 85.015 72.648 81.954 1.00 32.17 72 THR A C 1
ATOM 627 O O . THR A 1 91 ? 85.009 73.398 82.921 1.00 31.91 72 THR A O 1
ATOM 631 N N . ASN A 1 92 ? 85.914 71.699 81.841 1.00 33.74 73 ASN A N 1
ATOM 632 C CA . ASN A 1 92 ? 87.000 71.553 82.810 1.00 35.21 73 ASN A CA 1
ATOM 633 C C . ASN A 1 92 ? 87.881 72.789 82.884 1.00 34.99 73 ASN A C 1
ATOM 634 O O . ASN A 1 92 ? 88.301 73.255 83.925 1.00 35.11 73 ASN A O 1
ATOM 639 N N . GLU A 1 93 ? 88.148 73.275 81.704 1.00 35.36 74 GLU A N 1
ATOM 640 C CA . GLU A 1 93 ? 88.878 74.520 81.443 1.00 35.25 74 GLU A CA 1
ATOM 641 C C . GLU A 1 93 ? 88.288 75.792 82.085 1.00 34.28 74 GLU A C 1
ATOM 642 O O . GLU A 1 93 ? 89.051 76.650 82.557 1.00 35.81 74 GLU A O 1
ATOM 648 N N . ASN A 1 94 ? 86.960 75.964 82.056 1.00 32.11 75 ASN A N 1
ATOM 649 C CA . ASN A 1 94 ? 86.378 77.267 82.432 1.00 30.32 75 ASN A CA 1
ATOM 650 C C . ASN A 1 94 ? 85.686 77.325 83.798 1.00 29.42 75 ASN A C 1
ATOM 651 O O . ASN A 1 94 ? 85.272 78.402 84.242 1.00 28.19 75 ASN A O 1
ATOM 656 N N . GLU A 1 95 ? 85.591 76.159 84.439 1.00 29.03 76 GLU A N 1
ATOM 657 C CA . GLU A 1 95 ? 84.958 75.989 85.734 1.00 28.66 76 GLU A CA 1
ATOM 658 C C . GLU A 1 95 ? 85.555 76.882 86.800 1.00 28.12 76 GLU A C 1
ATOM 659 O O . GLU A 1 95 ? 84.865 77.318 87.722 1.00 27.67 76 GLU A O 1
ATOM 665 N N . LYS A 1 96 ? 86.855 77.108 86.701 1.00 28.04 77 LYS A N 1
ATOM 666 C CA . LYS A 1 96 ? 87.574 77.958 87.637 1.00 27.91 77 LYS A CA 1
ATOM 667 C C . LYS A 1 96 ? 87.033 79.402 87.639 1.00 26.61 77 LYS A C 1
ATOM 668 O O . LYS A 1 96 ? 87.343 80.171 88.525 1.00 26.64 77 LYS A O 1
ATOM 674 N N . TYR A 1 97 ? 86.215 79.763 86.661 1.00 25.75 78 TYR A N 1
ATOM 675 C CA . TYR A 1 97 ? 85.682 81.132 86.603 1.00 25.22 78 TYR A CA 1
ATOM 676 C C . TYR A 1 97 ? 84.292 81.315 87.182 1.00 23.94 78 TYR A C 1
ATOM 677 O O . TYR A 1 97 ? 83.804 82.433 87.243 1.00 23.91 78 TYR A O 1
ATOM 686 N N . ILE A 1 98 ? 83.658 80.217 87.575 1.00 23.39 79 ILE A N 1
ATOM 687 C CA . ILE A 1 98 ? 82.357 80.227 88.235 1.00 22.64 79 ILE A CA 1
ATOM 688 C C . ILE A 1 98 ? 82.425 81.097 89.498 1.00 23.15 79 ILE A C 1
ATOM 689 O O . ILE A 1 98 ? 83.301 80.882 90.352 1.00 22.90 79 ILE A O 1
ATOM 694 N N . LYS A 1 99 ? 81.561 82.085 89.585 1.00 22.52 80 LYS A N 1
ATOM 695 C CA . LYS A 1 99 ? 81.215 82.703 90.839 1.00 23.11 80 LYS A CA 1
ATOM 696 C C . LYS A 1 99 ? 80.007 82.085 91.509 1.00 22.41 80 LYS A C 1
ATOM 697 O O . LYS A 1 99 ? 79.181 81.526 90.857 1.00 21.26 80 LYS A O 1
ATOM 703 N N . THR A 1 100 ? 79.944 82.188 92.825 1.00 22.41 81 THR A N 1
ATOM 704 C CA . THR A 1 100 ? 78.755 81.700 93.553 1.00 22.70 81 THR A CA 1
ATOM 705 C C . THR A 1 100 ? 78.323 82.735 94.569 1.00 22.82 81 THR A C 1
ATOM 706 O O . THR A 1 100 ? 79.163 83.519 95.026 1.00 24.02 81 THR A O 1
ATOM 710 N N . GLY A 1 101 ? 77.037 82.713 94.936 1.00 22.21 82 GLY A N 1
ATOM 711 C CA . GLY A 1 101 ? 76.467 83.661 95.905 1.00 21.86 82 GLY A CA 1
ATOM 712 C C . GLY A 1 101 ? 74.948 83.604 96.088 1.00 21.73 82 GLY A C 1
ATOM 713 O O . GLY A 1 101 ? 74.211 82.930 95.335 1.00 20.70 82 GLY A O 1
ATOM 714 N N . TYR A 1 102 ? 74.480 84.322 97.109 1.00 22.56 83 TYR A N 1
ATOM 715 C CA . TYR A 1 102 ? 73.086 84.359 97.488 1.00 22.18 83 TYR A CA 1
ATOM 716 C C . TYR A 1 102 ? 72.497 85.633 96.932 1.00 22.67 83 TYR A C 1
ATOM 717 O O . TYR A 1 102 ? 72.794 86.712 97.407 1.00 24.02 83 TYR A O 1
ATOM 726 N N . ILE A 1 103 ? 71.669 85.490 95.898 1.00 22.62 84 ILE A N 1
ATOM 727 C CA . ILE A 1 103 ? 71.208 86.610 95.062 1.00 22.56 84 ILE A CA 1
ATOM 728 C C . ILE A 1 103 ? 69.685 86.611 95.022 1.00 22.43 84 ILE A C 1
ATOM 729 O O . ILE A 1 103 ? 69.109 85.548 94.876 1.00 21.78 84 ILE A O 1
ATOM 734 N N . SER A 1 104 ? 69.030 87.780 95.146 1.00 23.95 85 SER A N 1
ATOM 735 C CA . SER A 1 104 ? 67.555 87.938 94.882 1.00 24.22 85 SER A CA 1
ATOM 736 C C . SER A 1 104 ? 67.291 88.421 93.467 1.00 23.74 85 SER A C 1
ATOM 737 O O . SER A 1 104 ? 68.027 89.269 92.937 1.00 23.22 85 SER A O 1
ATOM 740 N N . ARG A 1 105 ? 66.186 87.943 92.879 1.00 23.90 86 ARG A N 1
ATOM 741 C CA . ARG A 1 105 ? 65.731 88.453 91.581 1.00 23.79 86 ARG A CA 1
ATOM 742 C C . ARG A 1 105 ? 65.201 89.883 91.659 1.00 25.01 86 ARG A C 1
ATOM 743 O O . ARG A 1 105 ? 65.267 90.621 90.675 1.00 25.09 86 ARG A O 1
ATOM 751 N N . ARG A 1 106 ? 64.736 90.269 92.844 1.00 26.29 87 ARG A N 1
ATOM 752 C CA . ARG A 1 106 ? 64.151 91.569 93.125 1.00 28.29 87 ARG A CA 1
ATOM 753 C C . ARG A 1 106 ? 64.033 91.723 94.642 1.00 30.03 87 ARG A C 1
ATOM 754 O O . ARG A 1 106 ? 64.067 90.724 95.362 1.00 30.46 87 ARG A O 1
ATOM 762 N N . ASP A 1 107 ? 63.873 92.946 95.136 1.00 32.11 88 ASP A N 1
ATOM 763 C CA . ASP A 1 107 ? 63.898 93.227 96.586 1.00 34.57 88 ASP A CA 1
ATOM 764 C C . ASP A 1 107 ? 62.906 92.420 97.403 1.00 34.70 88 ASP A C 1
ATOM 765 O O . ASP A 1 107 ? 63.162 92.105 98.560 1.00 35.68 88 ASP A O 1
ATOM 770 N N . GLU A 1 108 ? 61.772 92.088 96.794 1.00 34.55 89 GLU A N 1
ATOM 771 C CA . GLU A 1 108 ? 60.663 91.481 97.519 1.00 35.27 89 GLU A CA 1
ATOM 772 C C . GLU A 1 108 ? 60.904 89.993 97.752 1.00 33.28 89 GLU A C 1
ATOM 773 O O . GLU A 1 108 ? 60.250 89.371 98.589 1.00 33.87 89 GLU A O 1
ATOM 779 N N . GLU A 1 109 ? 61.848 89.428 97.006 1.00 30.28 90 GLU A N 1
ATOM 780 C CA . GLU A 1 109 ? 62.121 87.997 97.071 1.00 28.28 90 GLU A CA 1
ATOM 781 C C . GLU A 1 109 ? 63.277 87.699 98.020 1.00 28.04 90 GLU A C 1
ATOM 782 O O . GLU A 1 109 ? 64.211 88.492 98.144 1.00 28.82 90 GLU A O 1
ATOM 788 N N . ILE A 1 110 ? 63.208 86.552 98.687 1.00 26.91 91 ILE A N 1
ATOM 789 C CA . ILE A 1 110 ? 64.370 85.989 99.365 1.00 25.89 91 ILE A CA 1
ATOM 790 C C . ILE A 1 110 ? 65.471 85.636 98.371 1.00 24.14 91 ILE A C 1
ATOM 791 O O . ILE A 1 110 ? 65.195 85.267 97.229 1.00 21.77 91 ILE A O 1
ATOM 796 N N . PRO A 1 111 ? 66.719 85.752 98.812 1.00 23.76 92 PRO A N 1
ATOM 797 C CA . PRO A 1 111 ? 67.870 85.426 97.964 1.00 22.75 92 PRO A CA 1
ATOM 798 C C . PRO A 1 111 ? 68.054 83.919 97.814 1.00 21.93 92 PRO A C 1
ATOM 799 O O . PRO A 1 111 ? 67.645 83.158 98.691 1.00 22.51 92 PRO A O 1
ATOM 803 N N . VAL A 1 112 ? 68.665 83.500 96.711 1.00 20.04 93 VAL A N 1
ATOM 804 C CA . VAL A 1 112 ? 68.842 82.081 96.425 1.00 19.30 93 VAL A CA 1
ATOM 805 C C . VAL A 1 112 ? 70.271 81.782 95.983 1.00 18.24 93 VAL A C 1
ATOM 806 O O . VAL A 1 112 ? 70.919 82.610 95.344 1.00 18.02 93 VAL A O 1
ATOM 810 N N . LEU A 1 113 ? 70.755 80.593 96.328 1.00 18.24 94 LEU A N 1
ATOM 811 C CA . LEU A 1 113 ? 72.107 80.182 95.968 1.00 18.27 94 LEU A CA 1
ATOM 812 C C . LEU A 1 113 ? 72.259 80.051 94.457 1.00 17.73 94 LEU A C 1
ATOM 813 O O . LEU A 1 113 ? 71.537 79.288 93.814 1.00 18.26 94 LEU A O 1
ATOM 818 N N A SER A 1 114 ? 73.203 80.799 93.895 0.50 17.29 95 SER A N 1
ATOM 819 N N B SER A 1 114 ? 73.213 80.776 93.930 0.50 17.20 95 SER A N 1
ATOM 820 C CA A SER A 1 114 ? 73.249 81.020 92.454 0.50 16.32 95 SER A CA 1
ATOM 821 C CA B SER A 1 114 ? 73.297 80.912 92.501 0.50 16.15 95 SER A CA 1
ATOM 822 C C A SER A 1 114 ? 74.688 81.060 91.949 0.50 16.51 95 SER A C 1
ATOM 823 C C B SER A 1 114 ? 74.715 80.579 92.067 0.50 16.30 95 SER A C 1
ATOM 824 O O A SER A 1 114 ? 75.579 81.574 92.624 0.50 17.12 95 SER A O 1
ATOM 825 O O B SER A 1 114 ? 75.609 80.362 92.903 0.50 17.09 95 SER A O 1
ATOM 830 N N . ARG A 1 115 ? 74.906 80.514 90.757 1.00 15.58 96 ARG A N 1
ATOM 831 C CA . ARG A 1 115 ? 76.235 80.471 90.168 1.00 15.69 96 ARG A CA 1
ATOM 832 C C . ARG A 1 115 ? 76.246 81.041 88.752 1.00 15.85 96 ARG A C 1
ATOM 833 O O . ARG A 1 115 ? 75.256 80.938 87.982 1.00 15.17 96 ARG A O 1
ATOM 841 N N . TRP A 1 116 ? 77.367 81.665 88.397 1.00 16.17 97 TRP A N 1
ATOM 842 C CA . TRP A 1 116 ? 77.402 82.414 87.157 1.00 16.31 97 TRP A CA 1
ATOM 843 C C . TRP A 1 116 ? 78.841 82.675 86.745 1.00 17.26 97 TRP A C 1
ATOM 844 O O . TRP A 1 116 ? 79.756 82.616 87.560 1.00 18.07 97 TRP A O 1
ATOM 855 N N . PHE A 1 117 ? 79.027 82.953 85.463 1.00 17.96 98 PHE A N 1
ATOM 856 C CA . PHE A 1 117 ? 80.245 83.553 84.992 1.00 19.42 98 PHE A CA 1
ATOM 857 C C . PHE A 1 117 ? 80.171 85.091 85.060 1.00 20.60 98 PHE A C 1
ATOM 858 O O . PHE A 1 117 ? 79.226 85.697 84.559 1.00 20.46 98 PHE A O 1
ATOM 866 N N . PRO A 1 118 ? 81.176 85.730 85.672 1.00 22.30 99 PRO A N 1
ATOM 867 C CA . PRO A 1 118 ? 81.164 87.188 85.757 1.00 23.56 99 PRO A CA 1
ATOM 868 C C . PRO A 1 118 ? 81.443 87.844 84.404 1.00 25.85 99 PRO A C 1
ATOM 869 O O . PRO A 1 118 ? 82.135 87.247 83.576 1.00 26.26 99 PRO A O 1
ATOM 873 N N . LYS A 1 119 ? 80.927 89.059 84.172 1.00 27.48 100 LYS A N 1
ATOM 874 C CA . LYS A 1 119 ? 81.062 89.732 82.854 1.00 29.84 100 LYS A CA 1
ATOM 875 C C . LYS A 1 119 ? 82.519 89.948 82.420 1.00 31.65 100 LYS A C 1
ATOM 876 O O . LYS A 1 119 ? 82.824 90.091 81.203 1.00 32.38 100 LYS A O 1
ATOM 882 N N A ASP A 1 120 ? 83.387 89.959 83.436 0.60 32.56 101 ASP A N 1
ATOM 883 N N B ASP A 1 120 ? 83.415 89.991 83.399 0.40 32.34 101 ASP A N 1
ATOM 884 C CA A ASP A 1 120 ? 84.827 90.193 83.318 0.60 34.07 101 ASP A CA 1
ATOM 885 C CA B ASP A 1 120 ? 84.832 90.188 83.130 0.40 33.56 101 ASP A CA 1
ATOM 886 C C A ASP A 1 120 ? 85.671 88.955 82.981 0.60 33.81 101 ASP A C 1
ATOM 887 C C B ASP A 1 120 ? 85.520 88.918 82.631 0.40 33.42 101 ASP A C 1
ATOM 888 O O A ASP A 1 120 ? 86.824 89.089 82.578 0.60 34.68 101 ASP A O 1
ATOM 889 O O B ASP A 1 120 ? 86.388 88.985 81.765 0.40 34.06 101 ASP A O 1
ATOM 898 N N . SER A 1 121 ? 85.092 87.767 83.149 1.00 33.07 102 SER A N 1
ATOM 899 C CA . SER A 1 121 ? 85.789 86.489 82.955 1.00 32.53 102 SER A CA 1
ATOM 900 C C . SER A 1 121 ? 85.963 86.048 81.496 1.00 32.57 102 SER A C 1
ATOM 901 O O . SER A 1 121 ? 85.171 86.424 80.649 1.00 32.25 102 SER A O 1
ATOM 904 N N . PRO A 1 122 ? 87.035 85.289 81.204 1.00 32.80 103 PRO A N 1
ATOM 905 C CA . PRO A 1 122 ? 87.300 84.629 79.928 1.00 33.28 103 PRO A CA 1
ATOM 906 C C . PRO A 1 122 ? 86.113 84.021 79.150 1.00 32.65 103 PRO A C 1
ATOM 907 O O . PRO A 1 122 ? 86.042 84.247 77.950 1.00 33.17 103 PRO A O 1
ATOM 911 N N . PRO A 1 123 ? 85.210 83.238 79.811 1.00 31.95 104 PRO A N 1
ATOM 912 C CA . PRO A 1 123 ? 84.079 82.662 79.097 1.00 31.19 104 PRO A CA 1
ATOM 913 C C . PRO A 1 123 ? 83.073 83.668 78.564 1.00 30.92 104 PRO A C 1
ATOM 914 O O . PRO A 1 123 ? 82.327 83.358 77.642 1.00 30.92 104 PRO A O 1
ATOM 918 N N . ALA A 1 124 ? 83.059 84.863 79.137 1.00 31.26 105 ALA A N 1
ATOM 919 C CA . ALA A 1 124 ? 82.142 85.924 78.742 1.00 30.75 105 ALA A CA 1
ATOM 920 C C . ALA A 1 124 ? 82.731 86.964 77.771 1.00 32.17 105 ALA A C 1
ATOM 921 O O . ALA A 1 124 ? 81.983 87.781 77.218 1.00 31.99 105 ALA A O 1
ATOM 923 N N . SER A 1 125 ? 84.053 86.955 77.567 1.00 33.55 106 SER A N 1
ATOM 924 C CA . SER A 1 125 ? 84.707 87.957 76.694 1.00 34.70 106 SER A CA 1
ATOM 925 C C . SER A 1 125 ? 84.485 87.651 75.205 1.00 35.18 106 SER A C 1
ATOM 926 O O . SER A 1 125 ? 84.453 88.539 74.369 1.00 35.96 106 SER A O 1
ATOM 929 N N . GLN A 1 126 ? 84.297 86.382 74.894 1.00 35.24 107 GLN A N 1
ATOM 930 C CA . GLN A 1 126 ? 84.057 85.924 73.534 1.00 35.84 107 GLN A CA 1
ATOM 931 C C . GLN A 1 126 ? 82.679 86.339 72.982 1.00 34.37 107 GLN A C 1
ATOM 932 O O . GLN A 1 126 ? 82.511 86.606 71.768 1.00 35.28 107 GLN A O 1
ATOM 938 N N . LEU A 1 127 ? 81.689 86.378 73.871 1.00 32.28 108 LEU A N 1
ATOM 939 C CA . LEU A 1 127 ? 80.265 86.318 73.463 1.00 30.24 108 LEU A CA 1
ATOM 940 C C . LEU A 1 127 ? 79.846 87.468 72.597 1.00 30.22 108 LEU A C 1
ATOM 941 O O . LEU A 1 127 ? 80.306 88.604 72.777 1.00 31.25 108 LEU A O 1
ATOM 946 N N . ILE A 1 128 ? 78.972 87.176 71.644 1.00 29.02 109 ILE A N 1
ATOM 947 C CA . ILE A 1 128 ? 78.443 88.184 70.731 1.00 28.29 109 ILE A CA 1
ATOM 948 C C . ILE A 1 128 ? 76.903 88.151 70.759 1.00 27.18 109 ILE A C 1
ATOM 949 O O . ILE A 1 128 ? 76.288 87.339 71.466 1.00 26.03 109 ILE A O 1
ATOM 954 N N . LYS A 1 129 ? 76.290 89.041 69.984 1.00 26.76 110 LYS A N 1
ATOM 955 C CA . LYS A 1 129 ? 74.875 89.028 69.753 1.00 26.12 110 LYS A CA 1
ATOM 956 C C . LYS A 1 129 ? 74.350 87.587 69.542 1.00 25.04 110 LYS A C 1
ATOM 957 O O . LYS A 1 129 ? 74.859 86.830 68.682 1.00 25.05 110 LYS A O 1
ATOM 963 N N . SER A 1 130 ? 73.341 87.222 70.336 1.00 23.83 111 SER A N 1
ATOM 964 C CA . SER A 1 130 ? 72.579 85.963 70.147 1.00 23.51 111 SER A CA 1
ATOM 965 C C . SER A 1 130 ? 71.693 86.024 68.880 1.00 24.37 111 SER A C 1
ATOM 966 O O . SER A 1 130 ? 71.344 87.106 68.430 1.00 24.23 111 SER A O 1
ATOM 969 N N . LYS A 1 131 ? 71.352 84.850 68.328 1.00 24.63 112 LYS A N 1
ATOM 970 C CA . LYS A 1 131 ? 70.638 84.768 67.073 1.00 25.51 112 LYS A CA 1
ATOM 971 C C . LYS A 1 131 ? 69.172 85.049 67.287 1.00 24.80 112 LYS A C 1
ATOM 972 O O . LYS A 1 131 ? 68.545 85.678 66.453 1.00 25.55 112 LYS A O 1
ATOM 978 N N . TYR A 1 132 ? 68.619 84.576 68.400 1.00 23.95 113 TYR A N 1
ATOM 979 C CA . TYR A 1 132 ? 67.168 84.645 68.640 1.00 23.08 113 TYR A CA 1
ATOM 980 C C . TYR A 1 132 ? 66.903 85.256 69.984 1.00 22.28 113 TYR A C 1
ATOM 981 O O . TYR A 1 132 ? 67.829 85.499 70.767 1.00 21.79 113 TYR A O 1
ATOM 990 N N . LEU A 1 133 ? 65.619 85.497 70.234 1.00 21.68 114 LEU A N 1
ATOM 991 C CA . LEU A 1 133 ? 65.122 85.913 71.527 1.00 21.09 114 LEU A CA 1
ATOM 992 C C . LEU A 1 133 ? 63.979 84.967 71.893 1.00 21.34 114 LEU A C 1
ATOM 993 O O . LEU A 1 133 ? 63.057 84.790 71.124 1.00 21.63 114 LEU A O 1
ATOM 998 N N . ASP A 1 134 ? 64.089 84.297 73.045 1.00 20.90 115 ASP A N 1
ATOM 999 C CA . ASP A 1 134 ? 62.955 83.557 73.603 1.00 20.57 115 ASP A CA 1
ATOM 1000 C C . ASP A 1 134 ? 62.202 84.568 74.456 1.00 19.42 115 ASP A C 1
ATOM 1001 O O . ASP A 1 134 ? 62.724 85.039 75.424 1.00 19.30 115 ASP A O 1
ATOM 1006 N N . ILE A 1 135 ? 61.003 84.936 74.016 1.00 19.41 116 ILE A N 1
ATOM 1007 C CA . ILE A 1 135 ? 60.111 85.908 74.669 1.00 18.91 116 ILE A CA 1
ATOM 1008 C C . ILE A 1 135 ? 59.028 85.126 75.471 1.00 18.42 116 ILE A C 1
ATOM 1009 O O . ILE A 1 135 ? 58.170 84.435 74.919 1.00 18.71 116 ILE A O 1
ATOM 1014 N N . ILE A 1 136 ? 59.142 85.189 76.786 1.00 17.44 117 ILE A N 1
ATOM 1015 C CA . ILE A 1 136 ? 58.354 84.391 77.693 1.00 16.65 117 ILE A CA 1
ATOM 1016 C C . ILE A 1 136 ? 57.171 85.254 78.091 1.00 17.20 117 ILE A C 1
ATOM 1017 O O . ILE A 1 136 ? 57.342 86.407 78.503 1.00 16.90 117 ILE A O 1
ATOM 1022 N N . LEU A 1 137 ? 55.968 84.690 77.947 1.00 17.47 118 LEU A N 1
ATOM 1023 C CA . LEU A 1 137 ? 54.718 85.414 78.173 1.00 17.76 118 LEU A CA 1
ATOM 1024 C C . LEU A 1 137 ? 53.901 84.829 79.309 1.00 17.93 118 LEU A C 1
ATOM 1025 O O . LEU A 1 137 ? 53.694 83.633 79.352 1.00 17.75 118 LEU A O 1
ATOM 1030 N N . TYR A 1 138 ? 53.415 85.677 80.221 1.00 18.52 119 TYR A N 1
ATOM 1031 C CA . TYR A 1 138 ? 52.376 85.241 81.173 1.00 19.18 119 TYR A CA 1
ATOM 1032 C C . TYR A 1 138 ? 51.005 85.842 80.823 1.00 19.69 119 TYR A C 1
ATOM 1033 O O . TYR A 1 138 ? 50.909 86.975 80.366 1.00 19.19 119 TYR A O 1
ATOM 1042 N N . SER A 1 139 ? 49.949 85.092 81.088 1.00 20.68 120 SER A N 1
ATOM 1043 C CA . SER A 1 139 ? 48.616 85.597 80.880 1.00 22.86 120 SER A CA 1
ATOM 1044 C C . SER A 1 139 ? 48.395 86.779 81.814 1.00 24.42 120 SER A C 1
ATOM 1045 O O . SER A 1 139 ? 48.995 86.866 82.899 1.00 23.68 120 SER A O 1
ATOM 1048 N N . LYS A 1 140 ? 47.544 87.700 81.354 1.00 25.83 121 LYS A N 1
ATOM 1049 C CA . LYS A 1 140 ? 46.956 88.750 82.181 1.00 27.15 121 LYS A CA 1
ATOM 1050 C C . LYS A 1 140 ? 46.513 88.221 83.541 1.00 27.03 121 LYS A C 1
ATOM 1051 O O . LYS A 1 140 ? 46.860 88.790 84.574 1.00 27.53 121 LYS A O 1
ATOM 1057 N N A GLU A 1 141 ? 45.728 87.148 83.530 0.60 26.89 122 GLU A N 1
ATOM 1058 N N B GLU A 1 141 ? 45.728 87.144 83.517 0.40 26.39 122 GLU A N 1
ATOM 1059 C CA A GLU A 1 141 ? 45.233 86.526 84.754 0.60 27.29 122 GLU A CA 1
ATOM 1060 C CA B GLU A 1 141 ? 45.233 86.469 84.715 0.40 26.15 122 GLU A CA 1
ATOM 1061 C C A GLU A 1 141 ? 46.366 86.145 85.728 0.60 26.29 122 GLU A C 1
ATOM 1062 C C B GLU A 1 141 ? 46.362 86.151 85.708 0.40 25.79 122 GLU A C 1
ATOM 1063 O O A GLU A 1 141 ? 46.312 86.503 86.899 0.60 26.83 122 GLU A O 1
ATOM 1064 O O B GLU A 1 141 ? 46.303 86.556 86.865 0.40 26.35 122 GLU A O 1
ATOM 1075 N N . GLN A 1 142 ? 47.377 85.427 85.243 1.00 25.45 123 GLN A N 1
ATOM 1076 C CA . GLN A 1 142 ? 48.506 84.991 86.093 1.00 25.02 123 GLN A CA 1
ATOM 1077 C C . GLN A 1 142 ? 49.260 86.177 86.618 1.00 25.20 123 GLN A C 1
ATOM 1078 O O . GLN A 1 142 ? 49.714 86.165 87.753 1.00 25.02 123 GLN A O 1
ATOM 1084 N N . CYS A 1 143 ? 49.447 87.185 85.780 1.00 25.14 124 CYS A N 1
ATOM 1085 C CA . CYS A 1 143 ? 50.133 88.388 86.243 1.00 27.24 124 CYS A CA 1
ATOM 1086 C C . CYS A 1 143 ? 49.411 89.075 87.410 1.00 28.77 124 CYS A C 1
ATOM 1087 O O . CYS A 1 143 ? 50.067 89.485 88.388 1.00 28.75 124 CYS A O 1
ATOM 1090 N N . GLU A 1 144 ? 48.080 89.194 87.290 1.00 30.15 125 GLU A N 1
ATOM 1091 C CA . GLU A 1 144 ? 47.216 89.716 88.340 1.00 32.17 125 GLU A CA 1
ATOM 1092 C C . GLU A 1 144 ? 47.243 88.860 89.571 1.00 32.31 125 GLU A C 1
ATOM 1093 O O . GLU A 1 144 ? 47.315 89.384 90.688 1.00 33.48 125 GLU A O 1
ATOM 1099 N N . LYS A 1 145 ? 47.158 87.545 89.366 1.00 37.63 126 LYS A N 1
ATOM 1100 C CA . LYS A 1 145 ? 47.199 86.585 90.457 1.00 39.07 126 LYS A CA 1
ATOM 1101 C C . LYS A 1 145 ? 48.412 86.802 91.349 1.00 39.76 126 LYS A C 1
ATOM 1102 O O . LYS A 1 145 ? 48.255 86.920 92.544 1.00 41.81 126 LYS A O 1
ATOM 1108 N N . GLU A 1 146 ? 49.612 86.863 90.763 1.00 38.76 127 GLU A N 1
ATOM 1109 C CA . GLU A 1 146 ? 50.861 87.032 91.519 1.00 39.75 127 GLU A CA 1
ATOM 1110 C C . GLU A 1 146 ? 50.985 88.442 92.142 1.00 41.13 127 GLU A C 1
ATOM 1111 O O . GLU A 1 146 ? 51.513 88.600 93.250 1.00 41.99 127 GLU A O 1
ATOM 1117 N N . SER A 1 147 ? 50.517 89.456 91.406 1.00 41.32 128 SER A N 1
ATOM 1118 C CA . SER A 1 147 ? 50.478 90.851 91.866 1.00 42.56 128 SER A CA 1
ATOM 1119 C C . SER A 1 147 ? 49.555 91.097 93.067 1.00 45.64 128 SER A C 1
ATOM 1120 O O . SER A 1 147 ? 49.749 92.073 93.790 1.00 46.09 128 SER A O 1
ATOM 1123 N N . SER A 1 148 ? 48.575 90.222 93.264 1.00 47.71 129 SER A N 1
ATOM 1124 C CA . SER A 1 148 ? 47.725 90.276 94.448 1.00 51.26 129 SER A CA 1
ATOM 1125 C C . SER A 1 148 ? 48.265 89.376 95.555 1.00 53.28 129 SER A C 1
ATOM 1126 O O . SER A 1 148 ? 47.507 88.874 96.385 1.00 55.19 129 SER A O 1
ATOM 1129 N N . ILE A 1 149 ? 49.579 89.177 95.561 1.00 53.35 130 ILE A N 1
ATOM 1130 C CA . ILE A 1 149 ? 50.236 88.430 96.628 1.00 55.38 130 ILE A CA 1
ATOM 1131 C C . ILE A 1 149 ? 51.517 89.124 97.078 1.00 56.68 130 ILE A C 1
ATOM 1132 O O . ILE A 1 149 ? 51.963 88.950 98.212 1.00 58.17 130 ILE A O 1
ATOM 1145 N N . ASN A 1 151 ? 52.927 92.377 95.027 1.00 58.07 132 ASN A N 1
ATOM 1146 C CA . ASN A 1 151 ? 52.180 93.629 94.974 1.00 59.21 132 ASN A CA 1
ATOM 1147 C C . ASN A 1 151 ? 53.095 94.848 95.014 1.00 59.26 132 ASN A C 1
ATOM 1148 O O . ASN A 1 151 ? 53.288 95.456 96.067 1.00 61.29 132 ASN A O 1
ATOM 1149 N N . CYS A 1 152 ? 53.656 95.199 93.862 1.00 57.53 133 CYS A N 1
ATOM 1150 C CA . CYS A 1 152 ? 54.954 95.861 93.811 1.00 57.95 133 CYS A CA 1
ATOM 1151 C C . CYS A 1 152 ? 54.810 97.328 93.420 1.00 57.91 133 CYS A C 1
ATOM 1152 O O . CYS A 1 152 ? 55.777 98.089 93.461 1.00 58.58 133 CYS A O 1
ATOM 1155 N N . CYS A 1 153 ? 53.597 97.718 93.042 1.00 57.37 134 CYS A N 1
ATOM 1156 C CA . CYS A 1 153 ? 53.294 99.117 92.766 1.00 56.92 134 CYS A CA 1
ATOM 1157 C C . CYS A 1 153 ? 54.098 99.632 91.578 1.00 54.84 134 CYS A C 1
ATOM 1158 O O . CYS A 1 153 ? 54.083 100.826 91.276 1.00 55.53 134 CYS A O 1
ATOM 1160 N N . LEU A 1 154 ? 54.800 98.725 90.907 1.00 52.16 135 LEU A N 1
ATOM 1161 C CA . LEU A 1 154 ? 55.418 99.031 89.625 1.00 49.29 135 LEU A CA 1
ATOM 1162 C C . LEU A 1 154 ? 54.445 98.979 88.474 1.00 46.93 135 LEU A C 1
ATOM 1163 O O . LEU A 1 154 ? 53.500 98.255 88.527 1.00 46.66 135 LEU A O 1
ATOM 1168 N N . GLN A 1 155 ? 54.697 99.750 87.439 1.00 44.83 136 GLN A N 1
ATOM 1169 C CA . GLN A 1 155 ? 53.775 99.905 86.326 1.00 42.79 136 GLN A CA 1
ATOM 1170 C C . GLN A 1 155 ? 54.333 99.161 85.115 1.00 39.88 136 GLN A C 1
ATOM 1171 O O . GLN A 1 155 ? 55.493 99.119 84.864 1.00 39.50 136 GLN A O 1
ATOM 1177 N N . ASP A 1 156 ? 53.453 98.483 84.440 1.00 37.71 137 ASP A N 1
ATOM 1178 C CA . ASP A 1 156 ? 53.746 97.748 83.262 1.00 34.81 137 ASP A CA 1
ATOM 1179 C C . ASP A 1 156 ? 53.912 98.714 82.117 1.00 33.70 137 ASP A C 1
ATOM 1180 O O . ASP A 1 156 ? 53.557 99.837 82.203 1.00 34.54 137 ASP A O 1
ATOM 1185 N N . ILE A 1 157 ? 54.510 98.265 81.051 1.00 31.18 138 ILE A N 1
ATOM 1186 C CA . ILE A 1 157 ? 54.722 99.091 79.900 1.00 30.22 138 ILE A CA 1
ATOM 1187 C C . ILE A 1 157 ? 53.815 98.652 78.752 1.00 29.11 138 ILE A C 1
ATOM 1188 O O . ILE A 1 157 ? 53.879 97.567 78.287 1.00 28.43 138 ILE A O 1
ATOM 1193 N N . LEU A 1 158 ? 52.933 99.520 78.347 1.00 29.06 139 LEU A N 1
ATOM 1194 C CA . LEU A 1 158 ? 51.913 99.208 77.348 1.00 28.88 139 LEU A CA 1
ATOM 1195 C C . LEU A 1 158 ? 52.212 99.879 76.016 1.00 28.76 139 LEU A C 1
ATOM 1196 O O . LEU A 1 158 ? 52.707 101.031 75.958 1.00 29.61 139 LEU A O 1
ATOM 1201 N N . ASP A 1 159 ? 51.905 99.149 74.955 1.00 27.95 140 ASP A N 1
ATOM 1202 C CA . ASP A 1 159 ? 51.953 99.656 73.595 1.00 27.92 140 ASP A CA 1
ATOM 1203 C C . ASP A 1 159 ? 50.758 100.609 73.456 1.00 29.13 140 ASP A C 1
ATOM 1204 O O . ASP A 1 159 ? 49.653 100.338 73.939 1.00 29.13 140 ASP A O 1
ATOM 1209 N N . ASP A 1 160 ? 51.001 101.743 72.820 1.00 30.17 141 ASP A N 1
ATOM 1210 C CA . ASP A 1 160 ? 49.943 102.718 72.575 1.00 32.03 141 ASP A CA 1
ATOM 1211 C C . ASP A 1 160 ? 48.809 102.097 71.734 1.00 31.84 141 ASP A C 1
ATOM 1212 O O . ASP A 1 160 ? 47.642 102.479 71.869 1.00 32.34 141 ASP A O 1
ATOM 1217 N N . ARG A 1 161 ? 49.169 101.087 70.934 1.00 30.59 142 ARG A N 1
ATOM 1218 C CA . ARG A 1 161 ? 48.206 100.323 70.147 1.00 30.66 142 ARG A CA 1
ATOM 1219 C C . ARG A 1 161 ? 47.395 99.259 70.928 1.00 30.62 142 ARG A C 1
ATOM 1220 O O . ARG A 1 161 ? 46.389 98.748 70.414 1.00 31.07 142 ARG A O 1
ATOM 1228 N N . GLU A 1 162 ? 47.801 98.963 72.166 1.00 30.29 143 GLU A N 1
ATOM 1229 C CA . GLU A 1 162 ? 47.128 97.928 72.950 1.00 30.12 143 GLU A CA 1
ATOM 1230 C C . GLU A 1 162 ? 47.129 98.185 74.444 1.00 29.85 143 GLU A C 1
ATOM 1231 O O . GLU A 1 162 ? 48.072 97.832 75.172 1.00 29.25 143 GLU A O 1
ATOM 1237 N N A LYS A 1 163 ? 46.022 98.764 74.892 0.50 30.21 144 LYS A N 1
ATOM 1238 N N B LYS A 1 163 ? 46.031 98.796 74.869 0.50 30.41 144 LYS A N 1
ATOM 1239 C CA A LYS A 1 163 ? 45.841 99.214 76.257 0.50 30.16 144 LYS A CA 1
ATOM 1240 C CA B LYS A 1 163 ? 45.771 99.220 76.230 0.50 30.62 144 LYS A CA 1
ATOM 1241 C C A LYS A 1 163 ? 45.411 98.094 77.219 0.50 30.73 144 LYS A C 1
ATOM 1242 C C B LYS A 1 163 ? 45.527 98.055 77.190 0.50 30.89 144 LYS A C 1
ATOM 1243 O O A LYS A 1 163 ? 45.489 98.269 78.438 0.50 30.84 144 LYS A O 1
ATOM 1244 O O B LYS A 1 163 ? 45.851 98.163 78.375 0.50 30.87 144 LYS A O 1
ATOM 1255 N N . ASN A 1 164 ? 44.955 96.957 76.671 1.00 30.91 145 ASN A N 1
ATOM 1256 C CA . ASN A 1 164 ? 44.515 95.792 77.486 1.00 31.19 145 ASN A CA 1
ATOM 1257 C C . ASN A 1 164 ? 44.925 94.433 76.906 1.00 29.96 145 ASN A C 1
ATOM 1258 O O . ASN A 1 164 ? 44.063 93.635 76.519 1.00 30.51 145 ASN A O 1
ATOM 1263 N N . PRO A 1 165 ? 46.245 94.165 76.858 1.00 28.44 146 PRO A N 1
ATOM 1264 C CA . PRO A 1 165 ? 46.784 92.948 76.247 1.00 27.39 146 PRO A CA 1
ATOM 1265 C C . PRO A 1 165 ? 46.389 91.704 77.018 1.00 27.44 146 PRO A C 1
ATOM 1266 O O . PRO A 1 165 ? 46.203 91.793 78.211 1.00 27.91 146 PRO A O 1
ATOM 1270 N N . ASP A 1 166 ? 46.278 90.553 76.344 1.00 27.18 147 ASP A N 1
ATOM 1271 C CA . ASP A 1 166 ? 45.881 89.298 77.013 1.00 27.20 147 ASP A CA 1
ATOM 1272 C C . ASP A 1 166 ? 47.075 88.619 77.641 1.00 25.29 147 ASP A C 1
ATOM 1273 O O . ASP A 1 166 ? 46.910 87.825 78.568 1.00 25.67 147 ASP A O 1
ATOM 1278 N N . TRP A 1 167 ? 48.255 88.940 77.100 1.00 23.07 148 TRP A N 1
ATOM 1279 C CA . TRP A 1 167 ? 49.579 88.336 77.444 1.00 21.23 148 TRP A CA 1
ATOM 1280 C C . TRP A 1 167 ? 50.599 89.430 77.661 1.00 19.81 148 TRP A C 1
ATOM 1281 O O . TRP A 1 167 ? 50.610 90.401 76.932 1.00 18.69 148 TRP A O 1
ATOM 1292 N N . TYR A 1 168 ? 51.483 89.211 78.630 1.00 19.69 149 TYR A N 1
ATOM 1293 C CA . TYR A 1 168 ? 52.580 90.116 78.966 1.00 19.34 149 TYR A CA 1
ATOM 1294 C C . TYR A 1 168 ? 53.927 89.448 78.903 1.00 18.53 149 TYR A C 1
ATOM 1295 O O . TYR A 1 168 ? 54.076 88.291 79.273 1.00 18.63 149 TYR A O 1
ATOM 1304 N N . ILE A 1 169 ? 54.937 90.219 78.503 1.00 18.44 150 ILE A N 1
ATOM 1305 C CA . ILE A 1 169 ? 56.324 89.722 78.483 1.00 17.27 150 ILE A CA 1
ATOM 1306 C C . ILE A 1 169 ? 56.847 89.761 79.919 1.00 17.45 150 ILE A C 1
ATOM 1307 O O . ILE A 1 169 ? 56.915 90.837 80.532 1.00 17.98 150 ILE A O 1
ATOM 1312 N N . ILE A 1 170 ? 57.195 88.606 80.467 1.00 17.01 151 ILE A N 1
ATOM 1313 C CA . ILE A 1 170 ? 57.813 88.580 81.798 1.00 18.37 151 ILE A CA 1
ATOM 1314 C C . ILE A 1 170 ? 59.335 88.373 81.797 1.00 17.88 151 ILE A C 1
ATOM 1315 O O . ILE A 1 170 ? 60.041 88.727 82.782 1.00 18.40 151 ILE A O 1
ATOM 1320 N N . SER A 1 171 ? 59.825 87.807 80.701 1.00 17.07 152 SER A N 1
ATOM 1321 C CA . SER A 1 171 ? 61.219 87.429 80.593 1.00 17.30 152 SER A CA 1
ATOM 1322 C C . SER A 1 171 ? 61.648 87.372 79.134 1.00 16.00 152 SER A C 1
ATOM 1323 O O . SER A 1 171 ? 60.848 87.117 78.266 1.00 15.17 152 SER A O 1
ATOM 1326 N N . ILE A 1 172 ? 62.918 87.645 78.897 1.00 16.08 153 ILE A N 1
ATOM 1327 C CA . ILE A 1 172 ? 63.502 87.635 77.575 1.00 16.23 153 ILE A CA 1
ATOM 1328 C C . ILE A 1 172 ? 64.805 86.847 77.660 1.00 16.31 153 ILE A C 1
ATOM 1329 O O . ILE A 1 172 ? 65.668 87.216 78.440 1.00 16.67 153 ILE A O 1
ATOM 1334 N N . LYS A 1 173 ? 64.942 85.748 76.913 1.00 16.49 154 LYS A N 1
ATOM 1335 C CA . LYS A 1 173 ? 66.225 85.024 76.865 1.00 16.87 154 LYS A CA 1
ATOM 1336 C C . LYS A 1 173 ? 66.866 85.203 75.526 1.00 17.02 154 LYS A C 1
ATOM 1337 O O . LYS A 1 173 ? 66.259 84.899 74.496 1.00 17.25 154 LYS A O 1
ATOM 1343 N N . ALA A 1 174 ? 68.097 85.699 75.564 1.00 18.17 155 ALA A N 1
ATOM 1344 C CA . ALA A 1 174 ? 68.947 85.958 74.395 1.00 19.12 155 ALA A CA 1
ATOM 1345 C C . ALA A 1 174 ? 69.797 84.714 74.131 1.00 19.75 155 ALA A C 1
ATOM 1346 O O . ALA A 1 174 ? 70.755 84.403 74.893 1.00 19.01 155 ALA A O 1
ATOM 1348 N N . GLN A 1 175 ? 69.407 83.983 73.073 1.00 20.42 156 GLN A N 1
ATOM 1349 C CA . GLN A 1 175 ? 69.941 82.645 72.857 1.00 21.40 156 GLN A CA 1
ATOM 1350 C C . GLN A 1 175 ? 70.083 82.264 71.377 1.00 22.66 156 GLN A C 1
ATOM 1351 O O . GLN A 1 175 ? 69.515 82.915 70.500 1.00 23.36 156 GLN A O 1
ATOM 1357 N N . ASN A 1 176 ? 70.834 81.197 71.119 1.00 23.85 157 ASN A N 1
ATOM 1358 C CA . ASN A 1 176 ? 71.145 80.767 69.766 1.00 25.65 157 ASN A CA 1
ATOM 1359 C C . ASN A 1 176 ? 70.292 79.619 69.309 1.00 26.28 157 ASN A C 1
ATOM 1360 O O . ASN A 1 176 ? 70.351 79.230 68.147 1.00 27.70 157 ASN A O 1
ATOM 1365 N N . GLU A 1 177 ? 69.492 79.103 70.260 1.00 25.92 158 GLU A N 1
ATOM 1366 C CA . GLU A 1 177 ? 68.472 78.094 70.072 1.00 25.68 158 GLU A CA 1
ATOM 1367 C C . GLU A 1 177 ? 67.124 78.749 69.745 1.00 25.00 158 GLU A C 1
ATOM 1368 O O . GLU A 1 177 ? 66.751 79.683 70.428 1.00 22.65 158 GLU A O 1
ATOM 1374 N N . SER A 1 178 ? 66.362 78.227 68.761 1.00 26.41 159 SER A N 1
ATOM 1375 C CA . SER A 1 178 ? 64.941 78.672 68.612 1.00 26.46 159 SER A CA 1
ATOM 1376 C C . SER A 1 178 ? 63.963 77.670 69.204 1.00 25.54 159 SER A C 1
ATOM 1377 O O . SER A 1 178 ? 62.976 77.298 68.589 1.00 26.42 159 SER A O 1
ATOM 1380 N N . PHE A 1 179 ? 64.275 77.246 70.423 1.00 24.11 160 PHE A N 1
ATOM 1381 C CA . PHE A 1 179 ? 63.424 76.353 71.201 1.00 23.60 160 PHE A CA 1
ATOM 1382 C C . PHE A 1 179 ? 63.605 76.673 72.699 1.00 22.53 160 PHE A C 1
ATOM 1383 O O . PHE A 1 179 ? 64.565 77.325 73.085 1.00 22.37 160 PHE A O 1
ATOM 1391 N N . GLU A 1 180 ? 62.675 76.245 73.536 1.00 22.19 161 GLU A N 1
ATOM 1392 C CA . GLU A 1 180 ? 62.784 76.505 74.957 1.00 22.06 161 GLU A CA 1
ATOM 1393 C C . GLU A 1 180 ? 63.955 75.771 75.650 1.00 21.42 161 GLU A C 1
ATOM 1394 O O . GLU A 1 180 ? 64.084 74.567 75.581 1.00 22.50 161 GLU A O 1
ATOM 1400 N N . VAL A 1 181 ? 64.806 76.526 76.319 1.00 21.73 162 VAL A N 1
ATOM 1401 C CA . VAL A 1 181 ? 65.911 75.993 77.153 1.00 21.81 162 VAL A CA 1
ATOM 1402 C C . VAL A 1 181 ? 65.312 75.779 78.570 1.00 21.52 162 VAL A C 1
ATOM 1403 O O . VAL A 1 181 ? 64.524 76.604 79.043 1.00 20.76 162 VAL A O 1
ATOM 1407 N N . PRO A 1 182 ? 65.658 74.674 79.249 1.00 21.55 163 PRO A N 1
ATOM 1408 C CA . PRO A 1 182 ? 64.996 74.517 80.577 1.00 22.29 163 PRO A CA 1
ATOM 1409 C C . PRO A 1 182 ? 65.308 75.587 81.619 1.00 22.43 163 PRO A C 1
ATOM 1410 O O . PRO A 1 182 ? 66.410 76.121 81.670 1.00 21.69 163 PRO A O 1
ATOM 1422 N N . GLU A 1 184 ? 66.094 77.189 85.295 1.00 20.48 165 GLU A N 1
ATOM 1423 C CA . GLU A 1 184 ? 66.968 76.765 86.362 1.00 19.06 165 GLU A CA 1
ATOM 1424 C C . GLU A 1 184 ? 66.227 75.972 87.439 1.00 18.14 165 GLU A C 1
ATOM 1425 O O . GLU A 1 184 ? 65.037 76.195 87.677 1.00 18.47 165 GLU A O 1
ATOM 1431 N N . PRO A 1 185 ? 66.910 74.986 88.060 1.00 16.50 166 PRO A N 1
ATOM 1432 C CA . PRO A 1 185 ? 66.231 74.199 89.060 1.00 16.40 166 PRO A CA 1
ATOM 1433 C C . PRO A 1 185 ? 65.658 74.929 90.257 1.00 16.68 166 PRO A C 1
ATOM 1434 O O . PRO A 1 185 ? 64.605 74.534 90.715 1.00 17.15 166 PRO A O 1
ATOM 1438 N N A ILE A 1 186 ? 66.329 75.976 90.745 0.60 18.25 167 ILE A N 1
ATOM 1439 N N B ILE A 1 186 ? 66.339 75.979 90.729 0.40 17.19 167 ILE A N 1
ATOM 1440 C CA A ILE A 1 186 ? 65.785 76.826 91.808 0.60 19.01 167 ILE A CA 1
ATOM 1441 C CA B ILE A 1 186 ? 65.829 76.855 91.786 0.40 17.14 167 ILE A CA 1
ATOM 1442 C C A ILE A 1 186 ? 64.521 77.588 91.420 0.60 18.93 167 ILE A C 1
ATOM 1443 C C B ILE A 1 186 ? 64.513 77.539 91.402 0.40 17.86 167 ILE A C 1
ATOM 1444 O O A ILE A 1 186 ? 63.682 77.826 92.282 0.60 19.74 167 ILE A O 1
ATOM 1445 O O B ILE A 1 186 ? 63.621 77.658 92.241 0.40 18.57 167 ILE A O 1
ATOM 1454 N N . THR A 1 187 ? 64.411 77.971 90.143 1.00 18.08 168 THR A N 1
ATOM 1455 C CA . THR A 1 187 ? 63.205 78.592 89.585 1.00 18.37 168 THR A CA 1
ATOM 1456 C C . THR A 1 187 ? 62.016 77.664 89.783 1.00 18.58 168 THR A C 1
ATOM 1457 O O . THR A 1 187 ? 60.989 78.072 90.317 1.00 18.73 168 THR A O 1
ATOM 1461 N N . ILE A 1 188 ? 62.189 76.417 89.351 1.00 18.10 169 ILE A N 1
ATOM 1462 C CA . ILE A 1 188 ? 61.225 75.344 89.573 1.00 18.31 169 ILE A CA 1
ATOM 1463 C C . ILE A 1 188 ? 60.839 75.171 91.051 1.00 19.04 169 ILE A C 1
ATOM 1464 O O . ILE A 1 188 ? 59.654 75.048 91.384 1.00 19.68 169 ILE A O 1
ATOM 1469 N N . LEU A 1 189 ? 61.836 75.152 91.925 1.00 19.46 170 LEU A N 1
ATOM 1470 C CA . LEU A 1 189 ? 61.609 75.012 93.373 1.00 19.82 170 LEU A CA 1
ATOM 1471 C C . LEU A 1 189 ? 60.815 76.177 93.959 1.00 20.26 170 LEU A C 1
ATOM 1472 O O . LEU A 1 189 ? 59.882 75.970 94.707 1.00 20.73 170 LEU A O 1
ATOM 1477 N N . ARG A 1 190 ? 61.183 77.400 93.581 1.00 20.80 171 ARG A N 1
ATOM 1478 C CA . ARG A 1 190 ? 60.499 78.634 94.000 1.00 21.30 171 ARG A CA 1
ATOM 1479 C C . ARG A 1 190 ? 59.061 78.714 93.473 1.00 21.63 171 ARG A C 1
ATOM 1480 O O . ARG A 1 190 ? 58.196 79.307 94.122 1.00 22.38 171 ARG A O 1
ATOM 1488 N N . ASN A 1 191 ? 58.805 78.119 92.300 1.00 20.59 172 ASN A N 1
ATOM 1489 C CA . ASN A 1 191 ? 57.469 78.165 91.686 1.00 20.72 172 ASN A CA 1
ATOM 1490 C C . ASN A 1 191 ? 56.439 77.419 92.508 1.00 22.45 172 ASN A C 1
ATOM 1491 O O . ASN A 1 191 ? 55.228 77.564 92.287 1.00 22.85 172 ASN A O 1
ATOM 1496 N N . THR A 1 192 ? 56.953 76.632 93.458 1.00 22.88 173 THR A N 1
ATOM 1497 C CA . THR A 1 192 ? 56.183 75.896 94.447 1.00 24.87 173 THR A CA 1
ATOM 1498 C C . THR A 1 192 ? 55.589 76.823 95.559 1.00 26.38 173 THR A C 1
ATOM 1499 O O . THR A 1 192 ? 54.732 76.404 96.340 1.00 27.72 173 THR A O 1
ATOM 1503 N N . LEU A 1 193 ? 56.048 78.072 95.610 1.00 26.19 174 LEU A N 1
ATOM 1504 C CA . LEU A 1 193 ? 55.721 79.000 96.673 1.00 27.29 174 LEU A CA 1
ATOM 1505 C C . LEU A 1 193 ? 55.322 80.315 96.060 1.00 27.92 174 LEU A C 1
ATOM 1506 O O . LEU A 1 193 ? 56.151 81.216 95.908 1.00 27.04 174 LEU A O 1
ATOM 1511 N N . ILE A 1 194 ? 54.053 80.424 95.774 1.00 29.82 175 ILE A N 1
ATOM 1512 C CA . ILE A 1 194 ? 53.493 81.665 95.347 1.00 32.10 175 ILE A CA 1
ATOM 1513 C C . ILE A 1 194 ? 53.797 82.901 96.209 1.00 33.22 175 ILE A C 1
ATOM 1514 O O . ILE A 1 194 ? 53.937 83.949 95.705 1.00 33.33 175 ILE A O 1
ATOM 1519 N N . GLU A 1 195 ? 53.887 82.705 97.520 1.00 35.03 176 GLU A N 1
ATOM 1520 C CA . GLU A 1 195 ? 54.122 83.807 98.446 1.00 36.79 176 GLU A CA 1
ATOM 1521 C C . GLU A 1 195 ? 55.524 84.382 98.274 1.00 36.38 176 GLU A C 1
ATOM 1522 O O . GLU A 1 195 ? 55.783 85.530 98.635 1.00 37.79 176 GLU A O 1
ATOM 1528 N N . GLU A 1 196 ? 56.424 83.576 97.721 1.00 35.40 177 GLU A N 1
ATOM 1529 C CA . GLU A 1 196 ? 57.854 83.847 97.814 1.00 35.45 177 GLU A CA 1
ATOM 1530 C C . GLU A 1 196 ? 58.457 84.102 96.436 1.00 34.21 177 GLU A C 1
ATOM 1531 O O . GLU A 1 196 ? 59.603 83.737 96.172 1.00 34.29 177 GLU A O 1
ATOM 1537 N N . GLY A 1 197 ? 57.679 84.731 95.562 1.00 33.75 178 GLY A N 1
ATOM 1538 C CA . GLY A 1 197 ? 56.850 84.005 94.618 1.00 32.29 178 GLY A CA 1
ATOM 1539 C C . GLY A 1 197 ? 57.487 83.902 93.247 1.00 30.18 178 GLY A C 1
ATOM 1540 O O . GLY A 1 197 ? 57.968 84.894 92.699 1.00 30.29 178 GLY A O 1
ATOM 1541 N N . GLY A 1 198 ? 57.490 82.695 92.691 1.00 28.34 179 GLY A N 1
ATOM 1542 C CA . GLY A 1 198 ? 56.344 81.809 92.786 1.00 27.92 179 GLY A CA 1
ATOM 1543 C C . GLY A 1 198 ? 55.283 82.120 91.749 1.00 27.74 179 GLY A C 1
ATOM 1544 O O . GLY A 1 198 ? 54.506 83.063 91.905 1.00 29.18 179 GLY A O 1
ATOM 1545 N N . SER A 1 199 ? 55.250 81.324 90.685 1.00 26.41 180 SER A N 1
ATOM 1546 C CA . SER A 1 199 ? 54.073 81.239 89.828 1.00 26.82 180 SER A CA 1
ATOM 1547 C C . SER A 1 199 ? 52.963 80.434 90.495 1.00 27.43 180 SER A C 1
ATOM 1548 O O . SER A 1 199 ? 51.785 80.605 90.181 1.00 27.67 180 SER A O 1
ATOM 1551 N N . GLY A 1 200 ? 53.346 79.556 91.416 1.00 27.95 181 GLY A N 1
ATOM 1552 C CA . GLY A 1 200 ? 52.412 78.701 92.071 1.00 28.88 181 GLY A CA 1
ATOM 1553 C C . GLY A 1 200 ? 52.166 77.323 91.479 1.00 29.28 181 GLY A C 1
ATOM 1554 O O . GLY A 1 200 ? 51.095 76.800 91.657 1.00 30.96 181 GLY A O 1
ATOM 1555 N N . VAL A 1 201 ? 53.138 76.694 90.822 1.00 28.77 182 VAL A N 1
ATOM 1556 C CA . VAL A 1 201 ? 52.952 75.351 90.247 1.00 28.42 182 VAL A CA 1
ATOM 1557 C C . VAL A 1 201 ? 53.703 74.260 91.046 1.00 28.02 182 VAL A C 1
ATOM 1558 O O . VAL A 1 201 ? 54.878 74.465 91.399 1.00 27.58 182 VAL A O 1
ATOM 1562 N N . PRO A 1 202 ? 53.036 73.095 91.307 1.00 28.22 183 PRO A N 1
ATOM 1563 C CA . PRO A 1 202 ? 53.610 72.012 92.096 1.00 28.47 183 PRO A CA 1
ATOM 1564 C C . PRO A 1 202 ? 54.846 71.488 91.401 1.00 27.30 183 PRO A C 1
ATOM 1565 O O . PRO A 1 202 ? 54.919 71.524 90.177 1.00 26.70 183 PRO A O 1
ATOM 1569 N N . LEU A 1 203 ? 55.807 70.983 92.163 1.00 27.07 184 LEU A N 1
ATOM 1570 C CA . LEU A 1 203 ? 57.013 70.452 91.558 1.00 26.50 184 LEU A CA 1
ATOM 1571 C C . LEU A 1 203 ? 56.702 69.148 90.820 1.00 26.85 184 LEU A C 1
ATOM 1572 O O . LEU A 1 203 ? 56.045 68.242 91.351 1.00 27.90 184 LEU A O 1
ATOM 1577 N N . LYS A 1 204 ? 57.140 69.097 89.567 1.00 26.33 185 LYS A N 1
ATOM 1578 C CA . LYS A 1 204 ? 57.103 67.860 88.772 1.00 26.48 185 LYS A CA 1
ATOM 1579 C C . LYS A 1 204 ? 58.533 67.374 88.655 1.00 25.66 185 LYS A C 1
ATOM 1580 O O . LYS 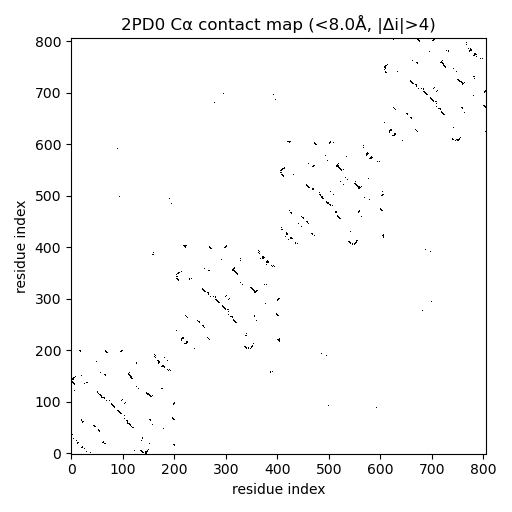A 1 204 ? 59.389 68.013 88.010 1.00 24.41 185 LYS A O 1
ATOM 1586 N N . ARG A 1 205 ? 58.779 66.264 89.336 1.00 26.00 186 ARG A N 1
ATOM 1587 C CA . ARG A 1 205 ? 60.089 65.630 89.449 1.00 26.40 186 ARG A CA 1
ATOM 1588 C C . ARG A 1 205 ? 60.827 65.480 88.095 1.00 25.49 186 ARG A C 1
ATOM 1589 O O . ARG A 1 205 ? 62.016 65.787 87.983 1.00 24.82 186 ARG A O 1
ATOM 1597 N N . GLU A 1 206 ? 60.109 64.993 87.083 1.00 25.17 187 GLU A N 1
ATOM 1598 C CA . GLU A 1 206 ? 60.661 64.784 85.754 1.00 24.84 187 GLU A CA 1
ATOM 1599 C C . GLU A 1 206 ? 61.150 66.070 85.055 1.00 23.02 187 GLU A C 1
ATOM 1600 O O . GLU A 1 206 ? 62.172 66.048 84.396 1.00 22.45 187 GLU A O 1
ATOM 1606 N N . LYS A 1 207 ? 60.424 67.173 85.212 1.00 22.47 188 LYS A N 1
ATOM 1607 C CA . LYS A 1 207 ? 60.823 68.469 84.712 1.00 20.79 188 LYS A CA 1
ATOM 1608 C C . LYS A 1 207 ? 62.042 68.958 85.483 1.00 20.06 188 LYS A C 1
ATOM 1609 O O . LYS A 1 207 ? 63.002 69.461 84.889 1.00 19.96 188 LYS A O 1
ATOM 1615 N N . TYR A 1 208 ? 61.986 68.849 86.814 1.00 18.89 189 TYR A N 1
ATOM 1616 C CA . TYR A 1 208 ? 63.118 69.222 87.657 1.00 17.72 189 TYR A CA 1
ATOM 1617 C C . TYR A 1 208 ? 64.392 68.468 87.235 1.00 17.87 189 TYR A C 1
ATOM 1618 O O . TYR A 1 208 ? 65.463 69.073 87.093 1.00 17.43 189 TYR A O 1
ATOM 1627 N N . LEU A 1 209 ? 64.277 67.160 87.004 1.00 18.63 190 LEU A N 1
ATOM 1628 C CA . LEU A 1 209 ? 65.451 66.368 86.645 1.00 19.57 190 LEU A CA 1
ATOM 1629 C C . LEU A 1 209 ? 65.996 66.662 85.260 1.00 19.60 190 LEU A C 1
ATOM 1630 O O . LEU A 1 209 ? 67.204 66.572 85.092 1.00 20.17 190 LEU A O 1
ATOM 1635 N N . GLU A 1 210 ? 65.130 66.966 84.286 1.00 19.79 191 GLU A N 1
ATOM 1636 C CA . GLU A 1 210 ? 65.551 67.508 82.982 1.00 21.05 191 GLU A CA 1
ATOM 1637 C C . GLU A 1 210 ? 66.331 68.817 83.144 1.00 19.74 191 GLU A C 1
ATOM 1638 O O . GLU A 1 210 ? 67.357 68.997 82.510 1.00 20.28 191 GLU A O 1
ATOM 1644 N N . SER A 1 211 ? 65.792 69.739 83.935 1.00 19.06 192 SER A N 1
ATOM 1645 C CA . SER A 1 211 ? 66.419 71.017 84.245 1.00 18.68 192 SER A CA 1
ATOM 1646 C C . SER A 1 211 ? 67.824 70.842 84.819 1.00 18.65 192 SER A C 1
ATOM 1647 O O . SER A 1 211 ? 68.765 71.477 84.360 1.00 18.66 192 SER A O 1
ATOM 1650 N N . VAL A 1 212 ? 67.954 69.954 85.801 1.00 19.07 193 VAL A N 1
ATOM 1651 C CA . VAL A 1 212 ? 69.249 69.606 86.439 1.00 18.62 193 VAL A CA 1
ATOM 1652 C C . VAL A 1 212 ? 70.250 69.029 85.422 1.00 19.81 193 VAL A C 1
ATOM 1653 O O . VAL A 1 212 ? 71.419 69.430 85.380 1.00 19.72 193 VAL A O 1
ATOM 1657 N N . GLU A 1 213 ? 69.810 68.081 84.601 1.00 19.63 194 GLU A N 1
ATOM 1658 C CA . GLU A 1 213 ? 70.701 67.589 83.569 1.00 21.03 194 GLU A CA 1
ATOM 1659 C C . GLU A 1 213 ? 71.256 68.686 82.610 1.00 19.73 194 GLU A C 1
ATOM 1660 O O . GLU A 1 213 ? 72.388 68.583 82.170 1.00 20.55 194 GLU A O 1
ATOM 1666 N N . PHE A 1 214 ? 70.465 69.711 82.284 1.00 18.70 195 PHE A N 1
ATOM 1667 C CA . PHE A 1 214 ? 70.969 70.898 81.570 1.00 17.22 195 PHE A CA 1
ATOM 1668 C C . PHE A 1 214 ? 71.888 71.799 82.398 1.00 16.75 195 PHE A C 1
ATOM 1669 O O . PHE A 1 214 ? 72.985 72.202 81.945 1.00 16.60 195 PHE A O 1
ATOM 1677 N N . TRP A 1 215 ? 71.439 72.141 83.607 1.00 15.86 196 TRP A N 1
ATOM 1678 C CA . TRP A 1 215 ? 72.130 73.174 84.408 1.00 15.70 196 TRP A CA 1
ATOM 1679 C C . TRP A 1 215 ? 73.405 72.678 85.179 1.00 16.51 196 TRP A C 1
ATOM 1680 O O . TRP A 1 215 ? 74.136 73.473 85.734 1.00 15.31 196 TRP A O 1
ATOM 1691 N N A LYS A 1 216 ? 73.644 71.371 85.184 0.60 17.22 197 LYS A N 1
ATOM 1692 N N B LYS A 1 216 ? 73.630 71.369 85.191 0.40 17.13 197 LYS A N 1
ATOM 1693 C CA A LYS A 1 216 ? 74.910 70.804 85.694 0.60 19.11 197 LYS A CA 1
ATOM 1694 C CA B LYS A 1 216 ? 74.892 70.794 85.687 0.40 18.65 197 LYS A CA 1
ATOM 1695 C C A LYS A 1 216 ? 76.087 71.218 84.811 0.60 19.75 197 LYS A C 1
ATOM 1696 C C B LYS A 1 216 ? 76.075 71.195 84.811 0.40 19.58 197 LYS A C 1
ATOM 1697 O O A LYS A 1 216 ? 77.242 71.208 85.220 0.60 19.75 197 LYS A O 1
ATOM 1698 O O B LYS A 1 216 ? 77.226 71.171 85.239 0.40 19.72 197 LYS A O 1
ATOM 1709 N N . GLU A 1 217 ? 75.788 71.531 83.563 1.00 20.52 198 GLU A N 1
ATOM 1710 C CA . GLU A 1 217 ? 76.843 71.787 82.642 1.00 22.07 198 GLU A CA 1
ATOM 1711 C C . GLU A 1 217 ? 76.694 73.102 81.941 1.00 21.16 198 GLU A C 1
ATOM 1712 O O . GLU A 1 217 ? 77.250 73.267 80.875 1.00 22.96 198 GLU A O 1
ATOM 1718 N N . HIS A 1 218 ? 75.932 74.024 82.522 1.00 19.90 199 HIS A N 1
ATOM 1719 C CA . HIS A 1 218 ? 75.751 75.361 81.930 1.00 19.47 199 HIS A CA 1
ATOM 1720 C C . HIS A 1 218 ? 75.697 76.365 83.013 1.00 19.25 199 HIS A C 1
ATOM 1721 O O . HIS A 1 218 ? 75.257 76.051 84.133 1.00 18.69 199 HIS A O 1
ATOM 1728 N N . ALA A 1 219 ? 76.176 77.576 82.704 1.00 19.71 200 ALA A N 1
ATOM 1729 C CA . ALA A 1 219 ? 75.961 78.713 83.607 1.00 19.72 200 ALA A CA 1
ATOM 1730 C C . ALA A 1 219 ? 75.554 79.983 82.890 1.00 20.58 200 ALA A C 1
ATOM 1731 O O . ALA A 1 219 ? 75.972 80.253 81.760 1.00 21.15 200 ALA A O 1
ATOM 1733 N N . ILE A 1 220 ? 74.743 80.769 83.572 1.00 20.87 201 ILE A N 1
ATOM 1734 C CA . ILE A 1 220 ? 74.386 82.105 83.194 1.00 22.32 201 ILE A CA 1
ATOM 1735 C C . ILE A 1 220 ? 75.636 83.003 83.175 1.00 23.34 201 ILE A C 1
ATOM 1736 O O . ILE A 1 220 ? 76.552 82.827 83.974 1.00 23.03 201 ILE A O 1
ATOM 1741 N N . VAL A 1 221 ? 75.674 83.931 82.236 1.00 25.05 202 VAL A N 1
ATOM 1742 C CA . VAL A 1 221 ? 76.746 84.929 82.159 1.00 27.66 202 VAL A CA 1
ATOM 1743 C C . VAL A 1 221 ? 76.180 86.234 82.653 1.00 29.23 202 VAL A C 1
ATOM 1744 O O . VAL A 1 221 ? 75.150 86.680 82.177 1.00 29.49 202 VAL A O 1
ATOM 1748 N N . SER A 1 222 ? 76.853 86.827 83.632 1.00 31.29 203 SER A N 1
ATOM 1749 C CA . SER A 1 222 ? 76.330 88.002 84.282 1.00 33.55 203 SER A CA 1
ATOM 1750 C C . SER A 1 222 ? 76.484 89.217 83.427 1.00 36.08 203 SER A C 1
ATOM 1751 O O . SER A 1 222 ? 77.406 89.309 82.621 1.00 36.60 203 SER A O 1
ATOM 1754 N N . SER A 1 223 ? 75.516 90.106 83.611 1.00 38.51 204 SER A N 1
ATOM 1755 C CA . SER A 1 223 ? 75.639 91.519 83.321 1.00 41.68 204 SER A CA 1
ATOM 1756 C C . SER A 1 223 ? 75.111 91.888 81.933 1.00 42.71 204 SER A C 1
ATOM 1757 O O . SER A 1 223 ? 74.756 91.060 81.084 1.00 42.41 204 SER A O 1
ATOM 1761 N N . SER B 1 19 ? 42.321 52.950 88.088 1.00 33.03 0 SER B N 1
ATOM 1762 C CA . SER B 1 19 ? 43.241 53.003 86.911 1.00 31.86 0 SER B CA 1
ATOM 1763 C C . SER B 1 19 ? 43.244 51.638 86.233 1.00 31.05 0 SER B C 1
ATOM 1764 O O . SER B 1 19 ? 43.439 50.616 86.898 1.00 30.72 0 SER B O 1
ATOM 1767 N N . LYS B 1 20 ? 43.023 51.619 8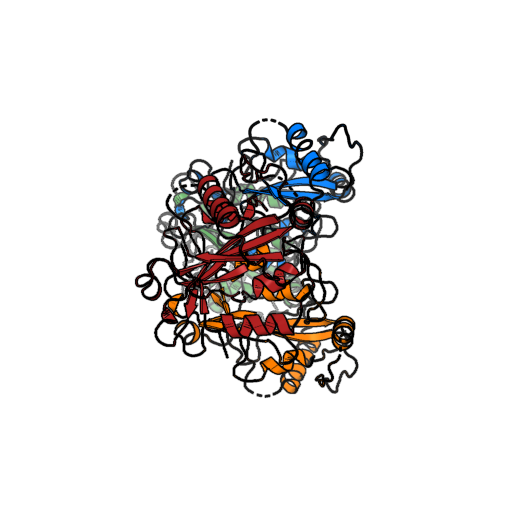4.913 1.00 30.03 1 LYS B N 1
ATOM 1768 C CA . LYS B 1 20 ? 43.087 50.349 84.177 1.00 29.24 1 LYS B CA 1
ATOM 1769 C C . LYS B 1 20 ? 44.516 49.908 83.944 1.00 27.80 1 LYS B C 1
ATOM 1770 O O . LYS B 1 20 ? 45.459 50.709 83.875 1.00 28.04 1 LYS B O 1
ATOM 1776 N N . LEU B 1 21 ? 44.693 48.604 83.854 1.00 27.00 2 LEU B N 1
ATOM 1777 C CA . LEU B 1 21 ? 45.896 48.018 83.323 1.00 24.37 2 LEU B CA 1
ATOM 1778 C C . LEU B 1 21 ? 46.194 48.403 81.903 1.00 22.50 2 LEU B C 1
ATOM 1779 O O . LEU B 1 21 ? 45.390 48.915 81.218 1.00 22.37 2 LEU B O 1
ATOM 1784 N N . LEU B 1 22 ? 47.408 48.154 81.506 1.00 20.93 3 LEU B N 1
ATOM 1785 C CA . LEU B 1 22 ? 47.859 48.497 80.162 1.00 19.24 3 LEU B CA 1
ATOM 1786 C C . LEU B 1 22 ? 47.660 47.365 79.176 1.00 18.23 3 LEU B C 1
ATOM 1787 O O . LEU B 1 22 ? 47.452 46.221 79.578 1.00 19.13 3 LEU B O 1
ATOM 1792 N N . GLY B 1 23 ? 47.694 47.684 77.892 1.00 17.13 4 GLY B N 1
ATOM 1793 C CA . GLY B 1 23 ? 47.876 46.682 76.852 1.00 16.05 4 GLY B CA 1
ATOM 1794 C C . GLY B 1 23 ? 49.148 46.957 76.070 1.00 16.02 4 GLY B C 1
ATOM 1795 O O . GLY B 1 23 ? 49.894 47.906 76.351 1.00 15.79 4 GLY B O 1
ATOM 1796 N N . VAL B 1 24 ? 49.402 46.146 75.054 1.00 16.34 5 VAL B N 1
ATOM 1797 C CA . VAL B 1 24 ? 50.532 46.374 74.163 1.00 15.94 5 VAL B CA 1
ATOM 1798 C C . VAL B 1 24 ? 49.988 46.478 72.738 1.00 16.88 5 VAL B C 1
ATOM 1799 O O . VAL B 1 24 ? 49.363 45.556 72.219 1.00 17.57 5 VAL B O 1
ATOM 1803 N N . ASN B 1 25 ? 50.258 47.591 72.094 1.00 17.11 6 ASN B N 1
ATOM 1804 C CA . ASN B 1 25 ? 49.960 47.762 70.685 1.00 17.95 6 ASN B CA 1
ATOM 1805 C C . ASN B 1 25 ? 50.926 46.913 69.823 1.00 18.97 6 ASN B C 1
ATOM 1806 O O . ASN B 1 25 ? 52.094 46.733 70.162 1.00 19.64 6 ASN B O 1
ATOM 1811 N N . SER B 1 26 ? 50.435 46.366 68.724 1.00 19.86 7 SER B N 1
ATOM 1812 C CA . SER B 1 26 ? 51.259 45.623 67.783 1.00 20.91 7 SER B CA 1
ATOM 1813 C C . SER B 1 26 ? 52.557 46.304 67.394 1.00 20.46 7 SER B C 1
ATOM 1814 O O . SER B 1 26 ? 53.525 45.633 67.127 1.00 20.56 7 SER B O 1
ATOM 1817 N N . PHE B 1 27 ? 52.570 47.643 67.332 1.00 20.58 8 PHE B N 1
ATOM 1818 C CA . PHE B 1 27 ? 53.778 48.397 66.962 1.00 20.18 8 PHE B CA 1
ATOM 1819 C C . PHE B 1 27 ? 54.963 47.976 67.814 1.00 19.82 8 PHE B C 1
ATOM 1820 O O . PHE B 1 27 ? 56.058 47.820 67.292 1.00 20.42 8 PHE B O 1
ATOM 1828 N N . ALA B 1 28 ? 54.738 47.792 69.117 1.00 18.80 9 ALA B N 1
ATOM 1829 C CA . ALA B 1 28 ? 55.784 47.474 70.072 1.00 18.74 9 ALA B CA 1
ATOM 1830 C C . ALA B 1 28 ? 56.370 46.053 69.991 1.00 19.06 9 ALA B C 1
ATOM 1831 O O . ALA B 1 28 ? 57.387 45.748 70.653 1.00 18.90 9 ALA B O 1
ATOM 1833 N N . LEU B 1 29 ? 55.737 45.185 69.210 1.00 19.79 10 LEU B N 1
ATOM 1834 C CA . LEU B 1 29 ? 56.142 43.771 69.141 1.00 20.04 10 LEU B CA 1
ATOM 1835 C C . LEU B 1 29 ? 57.488 43.628 68.475 1.00 20.43 10 LEU B C 1
ATOM 1836 O O . LEU B 1 29 ? 58.231 42.707 68.788 1.00 20.31 10 LEU B O 1
ATOM 1841 N N . ARG B 1 30 ? 57.773 44.559 67.554 1.00 20.51 11 ARG B N 1
ATOM 1842 C CA . ARG B 1 30 ? 59.077 44.770 66.882 1.00 21.43 11 ARG B CA 1
ATOM 1843 C C . ARG B 1 30 ? 60.299 44.836 67.845 1.00 21.02 11 ARG B C 1
ATOM 1844 O O . ARG B 1 30 ? 61.423 44.531 67.467 1.00 21.25 11 ARG B O 1
ATOM 1852 N N . GLN B 1 31 ? 60.065 45.259 69.083 1.00 19.97 12 GLN B N 1
ATOM 1853 C CA . GLN B 1 31 ? 61.142 45.424 70.043 1.00 20.22 12 GLN B CA 1
ATOM 1854 C C . GLN B 1 31 ? 61.612 44.132 70.693 1.00 20.83 12 GLN B C 1
ATOM 1855 O O . GLN B 1 31 ? 62.609 44.127 71.443 1.00 21.42 12 GLN B O 1
ATOM 1861 N N . PHE B 1 32 ? 60.961 43.050 70.369 1.00 21.68 13 PHE B N 1
ATOM 1862 C CA . PHE B 1 32 ? 61.198 41.797 71.012 1.00 22.54 13 PHE B CA 1
ATOM 1863 C C . PHE B 1 32 ? 61.880 40.864 70.021 1.00 24.12 13 PHE B C 1
ATOM 1864 O O . PHE B 1 32 ? 62.088 39.707 70.295 1.00 24.64 13 PHE B O 1
ATOM 1872 N N . VAL B 1 33 ? 62.254 41.408 68.881 1.00 25.11 14 VAL B N 1
ATOM 1873 C CA . VAL B 1 33 ? 63.127 40.728 67.938 1.00 26.59 14 VAL B CA 1
ATOM 1874 C C . VAL B 1 33 ? 64.510 41.323 67.895 1.00 27.68 14 VAL B C 1
ATOM 1875 O O . VAL B 1 33 ? 64.663 42.483 67.648 1.00 26.87 14 VAL B O 1
ATOM 1879 N N . GLU B 1 34 ? 65.507 40.512 68.194 1.00 29.11 15 GLU B N 1
ATOM 1880 C CA . GLU B 1 34 ? 66.881 40.802 67.859 1.00 31.21 15 GLU B CA 1
ATOM 1881 C C . GLU B 1 34 ? 67.211 41.363 66.493 1.00 31.84 15 GLU B C 1
ATOM 1882 O O . GLU B 1 34 ? 66.791 40.887 65.483 1.00 33.47 15 GLU B O 1
ATOM 1888 N N . GLY B 1 35 ? 67.962 42.441 66.523 1.00 32.08 16 GLY B N 1
ATOM 1889 C CA . GLY B 1 35 ? 68.107 43.318 65.411 1.00 32.09 16 GLY B CA 1
ATOM 1890 C C . GLY B 1 35 ? 67.395 44.629 65.455 1.00 31.31 16 GLY B C 1
ATOM 1891 O O . GLY B 1 35 ? 67.584 45.412 64.552 1.00 31.73 16 GLY B O 1
ATOM 1892 N N . TYR B 1 36 ? 66.556 44.843 66.459 1.00 29.93 17 TYR B N 1
ATOM 1893 C CA . TYR B 1 36 ? 65.732 46.025 66.530 1.00 28.36 17 TYR B CA 1
ATOM 1894 C C . TYR B 1 36 ? 66.701 47.192 66.628 1.00 28.10 17 TYR B C 1
ATOM 1895 O O . TYR B 1 36 ? 67.662 47.109 67.297 1.00 28.16 17 TYR B O 1
ATOM 1904 N N . ARG B 1 37 ? 66.452 48.232 65.879 1.00 27.62 18 ARG B N 1
ATOM 1905 C CA . ARG B 1 37 ? 67.253 49.409 65.926 1.00 27.60 18 ARG B CA 1
ATOM 1906 C C . ARG B 1 37 ? 66.815 50.338 67.030 1.00 26.16 18 ARG B C 1
ATOM 1907 O O . ARG B 1 37 ? 66.131 51.285 66.825 1.00 26.09 18 ARG B O 1
ATOM 1915 N N . GLY B 1 38 ? 67.277 50.016 68.212 1.00 25.29 19 GLY B N 1
ATOM 1916 C CA . GLY B 1 38 ? 66.959 50.728 69.431 1.00 24.02 19 GLY B CA 1
ATOM 1917 C C . GLY B 1 38 ? 66.897 49.715 70.564 1.00 23.74 19 GLY B C 1
ATOM 1918 O O . GLY B 1 38 ? 67.640 48.717 70.562 1.00 24.50 19 GLY B O 1
ATOM 1919 N N . SER B 1 39 ? 65.987 49.956 71.510 1.00 22.33 20 SER B N 1
ATOM 1920 C CA . SER B 1 39 ? 65.895 49.180 72.745 1.00 21.47 20 SER B CA 1
ATOM 1921 C C . SER B 1 39 ? 65.287 47.782 72.521 1.00 21.48 20 SER B C 1
ATOM 1922 O O . SER B 1 39 ? 64.060 47.608 72.390 1.00 21.67 20 SER B O 1
ATOM 1925 N N . TYR B 1 40 ? 66.172 46.804 72.430 1.00 21.43 21 TYR B N 1
ATOM 1926 C CA . TYR B 1 40 ? 65.796 45.416 72.274 1.00 21.48 21 TYR B CA 1
ATOM 1927 C C . TYR B 1 40 ? 65.512 44.856 73.658 1.00 20.85 21 TYR B C 1
ATOM 1928 O O . TYR B 1 40 ? 66.343 44.981 74.538 1.00 21.06 21 TYR B O 1
ATOM 1937 N N A ILE B 1 41 ? 64.329 44.278 73.852 0.50 20.80 22 ILE B N 1
ATOM 1938 N N B ILE B 1 41 ? 64.327 44.275 73.843 0.50 20.57 22 ILE B N 1
ATOM 1939 C CA A ILE B 1 41 ? 63.978 43.616 75.107 0.50 20.84 22 ILE B CA 1
ATOM 1940 C CA B ILE B 1 41 ? 63.927 43.644 75.100 0.50 20.35 22 ILE B CA 1
ATOM 1941 C C A ILE B 1 41 ? 64.159 42.117 74.905 0.50 22.20 22 ILE B C 1
ATOM 1942 C C B ILE B 1 41 ? 64.122 42.119 74.936 0.50 21.93 22 ILE B C 1
ATOM 1943 O O A ILE B 1 41 ? 63.410 41.489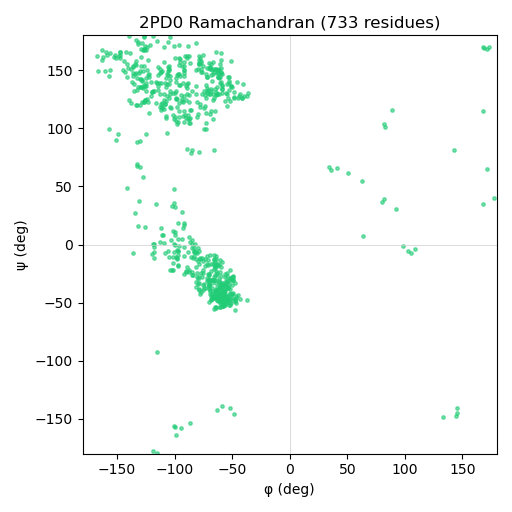 74.157 0.50 21.98 22 ILE B O 1
ATOM 1944 O O B ILE B 1 41 ? 63.335 41.473 74.246 0.50 21.65 22 ILE B O 1
ATOM 1953 N N . PRO B 1 42 ? 65.156 41.541 75.579 1.00 23.59 23 PRO B N 1
ATOM 1954 C CA . PRO B 1 42 ? 65.591 40.153 75.358 1.00 25.52 23 PRO B CA 1
ATOM 1955 C C . PRO B 1 42 ? 64.932 39.195 76.372 1.00 26.92 23 PRO B C 1
ATOM 1956 O O . PRO B 1 42 ? 64.290 39.678 77.308 1.00 26.30 23 PRO B O 1
ATOM 1960 N N A ARG B 1 43 ? 65.113 37.872 76.222 0.60 28.03 24 ARG B N 1
ATOM 1961 N N B ARG B 1 43 ? 65.073 37.879 76.173 0.40 27.67 24 ARG B N 1
ATOM 1962 C CA A ARG B 1 43 ? 64.764 36.873 77.266 0.60 28.54 24 ARG B CA 1
ATOM 1963 C CA B ARG B 1 43 ? 64.768 36.878 77.210 0.40 27.89 24 ARG B CA 1
ATOM 1964 C C A ARG B 1 43 ? 63.267 36.642 77.523 0.60 29.12 24 ARG B C 1
ATOM 1965 C C B ARG B 1 43 ? 63.284 36.699 77.567 0.40 28.83 24 ARG B C 1
ATOM 1966 O O A ARG B 1 43 ? 62.919 35.747 78.312 0.60 29.78 24 ARG B O 1
ATOM 1967 O O B ARG B 1 43 ? 62.959 35.892 78.451 0.40 29.41 24 ARG B O 1
ATOM 1990 N N . SER B 1 45 ? 58.796 37.162 76.366 1.00 27.41 26 SER B N 1
ATOM 1991 C CA . SER B 1 45 ? 57.687 37.521 75.467 1.00 25.84 26 SER B CA 1
ATOM 1992 C C . SER B 1 45 ? 57.068 38.899 75.796 1.00 24.19 26 SER B C 1
ATOM 1993 O O . SER B 1 45 ? 57.125 39.373 76.924 1.00 23.27 26 SER B O 1
ATOM 1996 N N . PRO B 1 46 ? 56.437 39.521 74.789 1.00 23.51 27 PRO B N 1
ATOM 1997 C CA . PRO B 1 46 ? 55.748 40.792 75.061 1.00 22.36 27 PRO B CA 1
ATOM 1998 C C . PRO B 1 46 ? 54.674 40.632 76.142 1.00 22.23 27 PRO B C 1
ATOM 1999 O O . PRO B 1 46 ? 54.511 41.551 76.920 1.00 21.69 27 PRO B O 1
ATOM 2003 N N . TYR B 1 47 ? 53.984 39.472 76.190 1.00 22.68 28 TYR B N 1
ATOM 2004 C CA . TYR B 1 47 ? 52.995 39.161 77.219 1.00 22.25 28 TYR B CA 1
ATOM 2005 C C . TYR B 1 47 ? 53.583 39.159 78.630 1.00 21.93 28 TYR B C 1
ATOM 2006 O O . TYR B 1 47 ? 52.999 39.743 79.556 1.00 21.75 28 TYR B O 1
ATOM 2015 N N . GLU B 1 48 ? 54.703 38.452 78.786 1.00 21.85 29 GLU B N 1
ATOM 2016 C CA . GLU B 1 48 ? 55.444 38.376 80.042 1.00 21.68 29 GLU B CA 1
ATOM 2017 C C . GLU B 1 48 ? 55.935 39.759 80.454 1.00 20.32 29 GLU B C 1
ATOM 2018 O O . GLU B 1 48 ? 55.811 40.146 81.623 1.00 21.15 29 GLU B O 1
ATOM 2024 N N . PHE B 1 49 ? 56.461 40.515 79.485 1.00 18.91 30 PHE B N 1
ATOM 2025 C CA . PHE B 1 49 ? 56.761 41.915 79.690 1.00 17.14 30 PHE B CA 1
ATOM 2026 C C . PHE B 1 49 ? 55.559 42.711 80.244 1.00 16.71 30 PHE B C 1
ATOM 2027 O O . PHE B 1 49 ? 55.730 43.420 81.200 1.00 16.79 30 PHE B O 1
ATOM 2035 N N . LEU B 1 50 ? 54.389 42.617 79.605 1.00 16.99 31 LEU B N 1
ATOM 2036 C CA . LEU B 1 50 ? 53.149 43.334 80.020 1.00 17.12 31 LEU B CA 1
ATOM 2037 C C . LEU B 1 50 ? 52.666 42.889 81.395 1.00 17.92 31 LEU B C 1
ATOM 2038 O O . LEU B 1 50 ? 52.246 43.728 82.188 1.00 18.62 31 LEU B O 1
ATOM 2043 N N . ARG B 1 51 ? 52.679 41.560 81.638 1.00 18.89 32 ARG B N 1
ATOM 2044 C CA . ARG B 1 51 ? 52.438 40.987 82.970 1.00 19.91 32 ARG B CA 1
ATOM 2045 C C . ARG B 1 51 ? 53.248 41.688 84.072 1.00 20.49 32 ARG B C 1
ATOM 2046 O O . ARG B 1 51 ? 52.669 42.047 85.099 1.00 20.62 32 ARG B O 1
ATOM 2054 N N . ASN B 1 52 ? 54.565 41.889 83.853 1.00 20.33 33 ASN B N 1
ATOM 2055 C CA . ASN B 1 52 ? 55.466 42.551 84.824 1.00 20.25 33 ASN B CA 1
ATOM 2056 C C . ASN B 1 52 ? 55.242 44.073 84.942 1.00 19.34 33 ASN B C 1
ATOM 2057 O O . ASN B 1 52 ? 55.324 44.636 86.016 1.00 20.04 33 ASN B O 1
ATOM 2062 N N . VAL B 1 53 ? 54.950 44.737 83.837 1.00 18.38 34 VAL B N 1
ATOM 2063 C CA . VAL B 1 53 ? 54.636 46.173 83.887 1.00 17.41 34 VAL B CA 1
ATOM 2064 C C . VAL B 1 53 ? 53.343 46.423 84.664 1.00 17.66 34 VAL B C 1
ATOM 2065 O O . VAL B 1 53 ? 53.271 47.329 85.502 1.00 18.20 34 VAL B O 1
ATOM 2069 N N . ASN B 1 54 ? 52.320 45.622 84.391 1.00 17.15 35 ASN B N 1
ATOM 2070 C CA . ASN B 1 54 ? 51.044 45.816 85.046 1.00 17.73 35 ASN B CA 1
ATOM 2071 C C . ASN B 1 54 ? 51.100 45.504 86.557 1.00 18.65 35 ASN B C 1
ATOM 2072 O O . ASN B 1 54 ? 50.414 46.118 87.364 1.00 19.53 35 ASN B O 1
ATOM 2077 N N . ASN B 1 55 ? 51.931 44.542 86.919 1.00 19.71 36 ASN B N 1
ATOM 2078 C CA . ASN B 1 55 ? 52.163 44.192 88.303 1.00 20.87 36 ASN B CA 1
ATOM 2079 C C . ASN B 1 55 ? 52.927 45.299 89.022 1.00 21.44 36 ASN B C 1
ATOM 2080 O O . ASN B 1 55 ? 52.582 45.606 90.154 1.00 22.79 36 ASN B O 1
ATOM 2085 N N . TYR B 1 56 ? 53.916 45.910 88.357 1.00 21.68 37 TYR B N 1
ATOM 2086 C CA . TYR B 1 56 ? 54.575 47.160 88.817 1.00 22.50 37 TYR B CA 1
ATOM 2087 C C . TYR B 1 56 ? 53.615 48.330 89.047 1.00 22.44 37 TYR B C 1
ATOM 2088 O O . TYR B 1 56 ? 53.759 49.002 90.039 1.00 24.19 37 TYR B O 1
ATOM 2097 N N . ILE B 1 57 ? 52.689 48.585 88.115 1.00 21.64 38 ILE B N 1
ATOM 2098 C CA . ILE B 1 57 ? 51.613 49.580 88.263 1.00 21.23 38 ILE B CA 1
ATOM 2099 C C . ILE B 1 57 ? 50.743 49.291 89.527 1.00 22.45 38 ILE B C 1
ATOM 2100 O O . ILE B 1 57 ? 50.552 50.163 90.377 1.00 22.86 38 ILE B O 1
ATOM 2105 N N . ILE B 1 58 ? 50.256 48.059 89.646 1.00 22.32 39 ILE B N 1
ATOM 2106 C CA . ILE B 1 58 ? 49.469 47.590 90.839 1.00 23.63 39 ILE B CA 1
ATOM 2107 C C . ILE B 1 58 ? 50.185 47.875 92.155 1.00 24.95 39 ILE B C 1
ATOM 2108 O O . ILE B 1 58 ? 49.621 48.440 93.083 1.00 26.00 39 ILE B O 1
ATOM 2113 N N . GLU B 1 59 ? 51.451 47.488 92.199 1.00 25.88 40 GLU B N 1
ATOM 2114 C CA . GLU B 1 59 ? 52.287 47.560 93.401 1.00 27.63 40 GLU B CA 1
ATOM 2115 C C . GLU B 1 59 ? 52.873 48.931 93.732 1.00 28.35 40 GLU B C 1
ATOM 2116 O O . GLU B 1 59 ? 53.065 49.231 94.896 1.00 29.70 40 GLU B O 1
ATOM 2122 N N . ASN B 1 60 ? 53.123 49.755 92.719 1.00 28.00 41 ASN B N 1
ATOM 2123 C CA . ASN B 1 60 ? 53.853 51.012 92.895 1.00 29.13 41 ASN B CA 1
ATOM 2124 C C . ASN B 1 60 ? 53.116 52.285 92.499 1.00 29.48 41 ASN B C 1
ATOM 2125 O O . ASN B 1 60 ? 53.470 53.355 92.936 1.00 30.41 41 ASN B O 1
ATOM 2130 N N A ASN B 1 61 ? 52.041 52.114 91.731 0.60 29.12 42 ASN B N 1
ATOM 2131 N N B ASN B 1 61 ? 52.140 52.153 91.614 0.40 28.88 42 ASN B N 1
ATOM 2132 C CA A ASN B 1 61 ? 51.295 53.186 91.058 0.60 29.28 42 ASN B CA 1
ATOM 2133 C CA B ASN B 1 61 ? 51.326 53.280 91.195 0.40 29.15 42 ASN B CA 1
ATOM 2134 C C A ASN B 1 61 ? 52.162 54.388 90.681 0.60 29.53 42 ASN B C 1
ATOM 2135 C C B ASN B 1 61 ? 52.184 54.452 90.698 0.40 29.47 42 ASN B C 1
ATOM 2136 O O A ASN B 1 61 ? 52.152 55.423 91.337 0.60 30.60 42 ASN B O 1
ATOM 2137 O O B ASN B 1 61 ? 52.186 55.530 91.290 0.40 30.39 42 ASN B O 1
ATOM 2146 N N . PRO B 1 62 ? 52.932 54.238 89.602 1.00 29.46 43 PRO B N 1
ATOM 2147 C CA . PRO B 1 62 ? 53.773 55.325 89.138 1.00 29.61 43 PRO B CA 1
ATOM 2148 C C . PRO B 1 62 ? 53.017 56.486 88.504 1.00 29.87 43 PRO B C 1
ATOM 2149 O O . PRO B 1 62 ? 51.840 56.364 88.143 1.00 29.59 43 PRO B O 1
ATOM 2153 N N . THR B 1 63 ? 53.698 57.628 88.453 1.00 29.43 44 THR B N 1
ATOM 2154 C CA . THR B 1 63 ? 53.097 58.824 87.932 1.00 29.08 44 THR B CA 1
ATOM 2155 C C . THR B 1 63 ? 52.988 58.691 86.410 1.00 28.38 44 THR B C 1
ATOM 2156 O O . THR B 1 63 ? 53.978 58.329 85.727 1.00 27.74 44 THR B O 1
ATOM 2160 N N . LEU B 1 64 ? 51.797 58.881 85.909 1.00 27.47 45 LEU B N 1
ATOM 2161 C CA . LEU B 1 64 ? 51.564 59.197 84.543 1.00 26.89 45 LEU B CA 1
ATOM 2162 C C . LEU B 1 64 ? 52.124 60.531 84.103 1.00 26.21 45 LEU B C 1
ATOM 2163 O O . LEU B 1 64 ? 51.680 61.546 84.523 1.00 26.11 45 LEU B O 1
ATOM 2168 N N . VAL B 1 65 ? 53.091 60.498 83.215 1.00 24.49 46 VAL B N 1
ATOM 2169 C CA . VAL B 1 65 ? 53.723 61.716 82.748 1.00 23.47 46 VAL B CA 1
ATOM 2170 C C . VAL B 1 65 ? 53.206 62.038 81.366 1.00 23.72 46 VAL B C 1
ATOM 2171 O O . VAL B 1 65 ? 53.225 61.203 80.487 1.00 22.39 46 VAL B O 1
ATOM 2175 N N . ASP B 1 66 ? 52.757 63.265 81.164 1.00 26.20 47 ASP B N 1
ATOM 2176 C CA . ASP B 1 66 ? 52.323 63.652 79.818 1.00 27.95 47 ASP B CA 1
ATOM 2177 C C . ASP B 1 66 ? 53.461 63.727 78.773 1.00 26.04 47 ASP B C 1
ATOM 2178 O O . ASP B 1 66 ? 54.567 64.170 79.058 1.00 26.34 47 ASP B O 1
ATOM 2183 N N . GLY B 1 67 ? 53.169 63.270 77.564 1.00 23.61 48 GLY B N 1
ATOM 2184 C CA . GLY B 1 67 ? 54.127 63.325 76.472 1.00 21.71 48 GLY B CA 1
ATOM 2185 C C . GLY B 1 67 ? 53.888 64.491 75.534 1.00 21.83 48 GLY B C 1
ATOM 2186 O O . GLY B 1 67 ? 53.267 65.458 75.897 1.00 22.33 48 GLY B O 1
ATOM 2187 N N . TYR B 1 68 ? 54.366 64.372 74.306 1.00 21.30 49 TYR B N 1
ATOM 2188 C CA . TYR B 1 68 ? 54.303 65.446 73.347 1.00 21.88 49 TYR B CA 1
ATOM 2189 C C . TYR B 1 68 ? 52.884 65.891 72.873 1.00 22.90 49 TYR B C 1
ATOM 2190 O O . TYR B 1 68 ? 52.765 66.941 72.271 1.00 23.95 49 TYR B O 1
ATOM 2199 N N . ALA B 1 69 ? 51.846 65.093 73.129 1.00 23.19 50 ALA B N 1
ATOM 2200 C CA . ALA B 1 69 ? 50.471 65.398 72.697 1.00 23.93 50 ALA B CA 1
ATOM 2201 C C . ALA B 1 69 ? 49.508 64.821 73.750 1.00 24.16 50 ALA B C 1
ATOM 2202 O O . ALA B 1 69 ? 49.954 64.008 74.584 1.00 23.05 50 ALA B O 1
ATOM 2204 N N . ASP B 1 70 ? 48.223 65.231 73.707 1.00 24.88 51 ASP B N 1
ATOM 2205 C CA . ASP B 1 70 ? 47.165 64.717 74.619 1.00 25.82 51 ASP B CA 1
ATOM 2206 C C . ASP B 1 70 ? 46.966 63.209 74.670 1.00 24.65 51 ASP B C 1
ATOM 2207 O O . ASP B 1 70 ? 46.564 62.688 75.709 1.00 24.89 51 ASP B O 1
ATOM 2212 N N . PHE B 1 71 ? 47.303 62.521 73.577 1.00 23.33 52 PHE B N 1
ATOM 2213 C CA . PHE B 1 71 ? 47.090 61.075 73.413 1.00 22.59 52 PHE B CA 1
ATOM 2214 C C . PHE B 1 71 ? 48.322 60.223 73.816 1.00 21.64 52 PHE B C 1
ATOM 2215 O O . PHE B 1 71 ? 48.351 58.976 73.671 1.00 21.31 52 PHE B O 1
ATOM 2223 N N . CYS B 1 72 ? 49.336 60.893 74.334 1.00 20.95 53 CYS B N 1
ATOM 2224 C CA . CYS B 1 72 ? 50.612 60.249 74.572 1.00 20.19 53 CYS B CA 1
ATOM 2225 C C . CYS B 1 72 ? 51.020 60.479 76.022 1.00 19.83 53 CYS B C 1
ATOM 2226 O O . CYS B 1 72 ? 51.101 61.628 76.474 1.00 19.74 53 CYS B O 1
ATOM 2229 N N . LYS B 1 73 ? 51.247 59.390 76.758 1.00 19.30 54 LYS B N 1
ATOM 2230 C CA . LYS B 1 73 ? 51.758 59.474 78.129 1.00 18.76 54 LYS B CA 1
ATOM 2231 C C . LYS B 1 73 ? 53.012 58.639 78.294 1.00 18.23 54 LYS B C 1
ATOM 2232 O O . LYS B 1 73 ? 53.361 57.886 77.422 1.00 18.17 54 LYS B O 1
ATOM 2238 N N . HIS B 1 74 ? 53.678 58.782 79.435 1.00 18.39 55 HIS B N 1
ATOM 2239 C CA . HIS B 1 74 ? 54.874 58.002 79.761 1.00 18.17 55 HIS B CA 1
ATOM 2240 C C . HIS B 1 74 ? 54.767 57.509 81.181 1.00 18.25 55 HIS B C 1
ATOM 2241 O O . HIS B 1 74 ? 54.236 58.207 82.057 1.00 17.67 55 HIS B O 1
ATOM 2248 N N A ILE B 1 75 ? 55.279 56.304 81.408 0.50 18.05 56 ILE B N 1
ATOM 2249 N N B ILE B 1 75 ? 55.241 56.291 81.427 0.50 17.66 56 ILE B N 1
ATOM 2250 C CA A ILE B 1 75 ? 55.649 55.908 82.748 0.50 18.43 56 ILE B CA 1
ATOM 2251 C CA B ILE B 1 75 ? 55.638 55.932 82.781 0.50 17.57 56 ILE B CA 1
ATOM 2252 C C A ILE B 1 75 ? 57.138 55.518 82.774 0.50 18.64 56 ILE B C 1
ATOM 2253 C C B ILE B 1 75 ? 57.111 55.486 82.803 0.50 18.22 56 ILE B C 1
ATOM 2254 O O A ILE B 1 75 ? 57.656 54.910 81.827 0.50 18.15 56 ILE B O 1
ATOM 2255 O O B ILE B 1 75 ? 57.594 54.822 81.875 0.50 17.78 56 ILE B O 1
ATOM 2264 N N . PHE B 1 76 ? 57.822 55.891 83.855 1.00 19.48 57 PHE B N 1
ATOM 2265 C CA . PHE B 1 76 ? 59.266 55.624 83.994 1.00 20.35 57 PHE B CA 1
ATOM 2266 C C . PHE B 1 76 ? 59.453 54.572 85.079 1.00 20.91 57 PHE B C 1
ATOM 2267 O O . PHE B 1 76 ? 58.967 54.724 86.172 1.00 21.58 57 PHE B O 1
ATOM 2275 N N . ILE B 1 77 ? 60.126 53.486 84.749 1.00 21.93 58 ILE B N 1
ATOM 2276 C CA . ILE B 1 77 ? 60.144 52.317 85.598 1.00 23.11 58 ILE B CA 1
ATOM 2277 C C . ILE B 1 77 ? 61.535 51.726 85.706 1.00 23.30 58 ILE B C 1
ATOM 2278 O O . ILE B 1 77 ? 62.276 51.720 84.729 1.00 23.04 58 ILE B O 1
ATOM 2283 N N . PRO B 1 78 ? 61.920 51.272 86.915 1.00 24.14 59 PRO B N 1
ATOM 2284 C CA . PRO B 1 78 ? 63.162 50.507 87.072 1.00 24.32 59 PRO B CA 1
ATOM 2285 C C . PRO B 1 78 ? 63.204 49.406 86.017 1.00 23.99 59 PRO B C 1
ATOM 2286 O O . PRO B 1 78 ? 62.213 48.670 85.833 1.00 23.15 59 PRO B O 1
ATOM 2290 N N . ASN B 1 79 ? 64.337 49.302 85.326 1.00 23.63 60 ASN B N 1
ATOM 2291 C CA . ASN B 1 79 ? 64.523 48.276 84.322 1.00 23.81 60 ASN B CA 1
ATOM 2292 C C . ASN B 1 79 ? 64.561 46.852 84.935 1.00 24.76 60 ASN B C 1
ATOM 2293 O O . ASN B 1 79 ? 65.512 46.505 85.613 1.00 25.66 60 ASN B O 1
ATOM 2298 N N .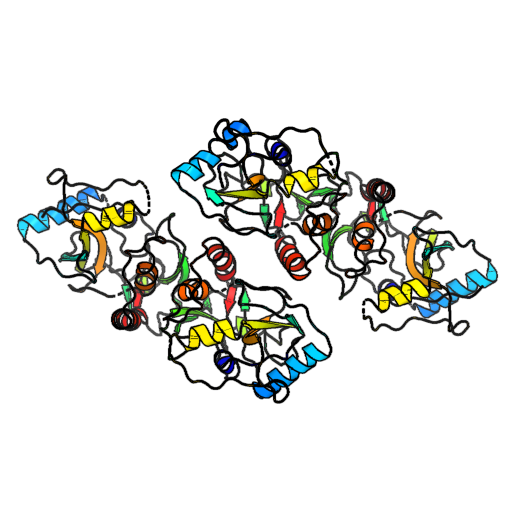 PHE B 1 80 ? 63.516 46.057 84.730 1.00 24.83 61 PHE B N 1
ATOM 2299 C CA . PHE B 1 80 ? 63.492 44.674 85.259 1.00 25.52 61 PHE B CA 1
ATOM 2300 C C . PHE B 1 80 ? 63.931 43.674 84.219 1.00 25.57 61 PHE B C 1
ATOM 2301 O O . PHE B 1 80 ? 63.929 42.490 84.491 1.00 27.22 61 PHE B O 1
ATOM 2309 N N . THR B 1 81 ? 64.237 44.132 83.007 1.00 24.75 62 THR B N 1
ATOM 2310 C CA . THR B 1 81 ? 64.736 43.239 81.948 1.00 24.84 62 THR B CA 1
ATOM 2311 C C . THR B 1 81 ? 66.263 43.414 81.765 1.00 25.07 62 THR B C 1
ATOM 2312 O O . THR B 1 81 ? 66.907 44.231 82.422 1.00 24.34 62 THR B O 1
ATOM 2316 N N . GLU B 1 82 ? 66.838 42.633 80.861 1.00 25.28 63 GLU B N 1
ATOM 2317 C CA . GLU B 1 82 ? 68.266 42.755 80.518 1.00 25.48 63 GLU B CA 1
ATOM 2318 C C . GLU B 1 82 ? 68.530 43.840 79.443 1.00 24.35 63 GLU B C 1
ATOM 2319 O O . GLU B 1 82 ? 69.654 44.039 79.052 1.00 24.16 63 GLU B O 1
ATOM 2325 N N . ALA B 1 83 ? 67.472 44.514 78.980 1.00 23.60 64 ALA B N 1
ATOM 2326 C CA . ALA B 1 83 ? 67.537 45.539 77.955 1.00 22.76 64 ALA B CA 1
ATOM 2327 C C . ALA B 1 83 ? 68.642 46.582 78.230 1.00 23.16 64 ALA B C 1
ATOM 2328 O O . ALA B 1 83 ? 68.717 47.155 79.328 1.00 23.07 64 ALA B O 1
ATOM 2330 N N . LYS B 1 84 ? 69.521 46.790 77.252 1.00 23.48 65 LYS B N 1
ATOM 2331 C CA . LYS B 1 84 ? 70.715 47.627 77.447 1.00 23.50 65 LYS B CA 1
ATOM 2332 C C . LYS B 1 84 ? 70.488 49.060 76.996 1.00 22.60 65 LYS B C 1
ATOM 2333 O O . LYS B 1 84 ? 69.583 49.350 76.218 1.00 21.27 65 LYS B O 1
ATOM 2339 N N . GLN B 1 85 ? 71.328 49.946 77.511 1.00 22.89 66 GLN B N 1
ATOM 2340 C CA . GLN B 1 85 ? 71.428 51.323 77.034 1.00 23.01 66 GLN B CA 1
ATOM 2341 C C . GLN B 1 85 ? 71.457 51.335 75.494 1.00 22.95 66 GLN B C 1
ATOM 2342 O O . GLN B 1 85 ? 72.247 50.626 74.881 1.00 23.77 66 GLN B O 1
ATOM 2348 N N . SER B 1 86 ? 70.566 52.092 74.877 1.00 22.60 67 SER B N 1
ATOM 2349 C CA . SER B 1 86 ? 70.416 52.020 73.436 1.00 22.53 67 SER B CA 1
ATOM 2350 C C . SER B 1 86 ? 70.715 53.331 72.684 1.00 21.82 67 SER B C 1
ATOM 2351 O O . SER B 1 86 ? 70.567 53.370 71.447 1.00 21.46 67 SER B O 1
ATOM 2354 N N . ILE B 1 87 ? 71.089 54.380 73.427 1.00 21.29 68 ILE B N 1
ATOM 2355 C CA . ILE B 1 87 ? 71.566 55.657 72.887 1.00 21.55 68 ILE B CA 1
ATOM 2356 C C . ILE B 1 87 ? 72.918 56.065 73.379 1.00 22.68 68 ILE B C 1
ATOM 2357 O O . ILE B 1 87 ? 73.137 56.146 74.523 1.00 23.81 68 ILE B O 1
ATOM 2362 N N . VAL B 1 88 ? 73.819 56.332 72.485 1.00 22.96 69 VAL B N 1
ATOM 2363 C CA . VAL B 1 88 ? 75.149 56.756 72.831 1.00 24.94 69 VAL B CA 1
ATOM 2364 C C . VAL B 1 88 ? 75.423 58.196 72.357 1.00 25.10 69 VAL B C 1
ATOM 2365 O O . VAL B 1 88 ? 75.065 58.534 71.279 1.00 24.49 69 VAL B O 1
ATOM 2369 N N . LYS B 1 89 ? 76.084 59.021 73.141 1.00 26.02 70 LYS B N 1
ATOM 2370 C CA . LYS B 1 89 ? 76.645 60.296 72.676 1.00 27.93 70 LYS B CA 1
ATOM 2371 C C . LYS B 1 89 ? 77.708 60.224 71.562 1.00 28.75 70 LYS B C 1
ATOM 2372 O O . LYS B 1 89 ? 78.602 59.477 71.679 1.00 29.63 70 LYS B O 1
ATOM 2378 N N . ILE B 1 90 ? 77.583 60.989 70.481 1.00 29.15 71 ILE B N 1
ATOM 2379 C CA . ILE B 1 90 ? 78.538 60.968 69.355 1.00 30.07 71 ILE B CA 1
ATOM 2380 C C . ILE B 1 90 ? 79.734 61.850 69.733 1.00 31.61 71 ILE B C 1
ATOM 2381 O O . ILE B 1 90 ? 79.536 62.920 70.270 1.00 32.19 71 ILE B O 1
ATOM 2386 N N . THR B 1 91 ? 80.949 61.383 69.465 1.00 32.92 72 THR B N 1
ATOM 2387 C CA . THR B 1 91 ? 82.172 62.102 69.806 1.00 34.76 72 THR B CA 1
ATOM 2388 C C . THR B 1 91 ? 83.080 62.140 68.610 1.00 35.80 72 THR B C 1
ATOM 2389 O O . THR B 1 91 ? 82.775 61.524 67.591 1.00 35.57 72 THR B O 1
ATOM 2393 N N . ASN B 1 92 ? 84.188 62.867 68.729 1.00 37.73 73 ASN B N 1
ATOM 2394 C CA . ASN B 1 92 ? 85.192 62.951 67.668 1.00 39.09 73 ASN B CA 1
ATOM 2395 C C . ASN B 1 92 ? 85.807 61.591 67.305 1.00 39.05 73 ASN B C 1
ATOM 2396 O O . ASN B 1 92 ? 86.086 61.339 66.142 1.00 39.30 73 ASN B O 1
ATOM 2401 N N A GLU B 1 93 ? 86.006 60.712 68.282 0.60 39.27 74 GLU B N 1
ATOM 2402 N N B GLU B 1 93 ? 85.959 60.727 68.315 0.40 38.99 74 GLU B N 1
ATOM 2403 C CA A GLU B 1 93 ? 86.620 59.413 67.975 0.60 39.18 74 GLU B CA 1
ATOM 2404 C CA B GLU B 1 93 ? 86.595 59.405 68.172 0.40 38.90 74 GLU B CA 1
ATOM 2405 C C A GLU B 1 93 ? 85.670 58.205 67.813 0.60 38.00 74 GLU B C 1
ATOM 2406 C C B GLU B 1 93 ? 85.679 58.163 68.307 0.40 37.82 74 GLU B C 1
ATOM 2407 O O A GLU B 1 93 ? 86.119 57.129 67.404 0.60 38.41 74 GLU B O 1
ATOM 2408 O O B GLU B 1 93 ? 86.151 57.057 68.597 0.40 38.33 74 GLU B O 1
ATOM 2419 N N . ASN B 1 94 ? 84.377 58.358 68.109 1.00 36.15 75 ASN B N 1
ATOM 2420 C CA . ASN B 1 94 ? 83.421 57.253 67.800 1.00 34.38 75 ASN B CA 1
ATOM 2421 C C . ASN B 1 94 ? 82.601 57.490 66.524 1.00 33.13 75 ASN B C 1
ATOM 2422 O O . ASN B 1 94 ? 81.896 56.612 66.071 1.00 32.04 75 ASN B O 1
ATOM 2427 N N . GLU B 1 95 ? 82.735 58.696 65.980 1.00 32.90 76 GLU B N 1
ATOM 2428 C CA . GLU B 1 95 ? 82.065 59.197 64.779 1.00 32.51 76 GLU B CA 1
ATOM 2429 C C . GLU B 1 95 ? 82.260 58.273 63.569 1.00 31.51 76 GLU B C 1
ATOM 2430 O O . GLU B 1 95 ? 81.328 58.085 62.780 1.00 30.54 76 GLU B O 1
ATOM 2436 N N . LYS B 1 96 ? 83.466 57.702 63.456 1.00 31.74 77 LYS B N 1
ATOM 2437 C CA . LYS B 1 96 ? 83.850 56.786 62.385 1.00 31.12 77 LYS B CA 1
ATOM 2438 C C . LYS B 1 96 ? 83.059 55.469 62.367 1.00 30.00 77 LYS B C 1
ATOM 2439 O O . LYS B 1 96 ? 83.110 54.685 61.411 1.00 29.47 77 LYS B O 1
ATOM 2445 N N . TYR B 1 97 ? 82.336 55.222 63.450 1.00 29.33 78 TYR B N 1
ATOM 2446 C CA . TYR B 1 97 ? 81.635 53.967 63.608 1.00 28.62 78 TYR B CA 1
ATOM 2447 C C . TYR B 1 97 ? 80.183 54.077 63.197 1.00 27.03 78 TYR B C 1
ATOM 2448 O O . TYR B 1 97 ? 79.498 53.074 63.160 1.00 26.77 78 TYR B O 1
ATOM 2457 N N . ILE B 1 98 ? 79.738 55.300 62.865 1.00 26.23 79 ILE B N 1
ATOM 2458 C CA . ILE B 1 98 ? 78.358 55.564 62.441 1.00 24.97 79 ILE B CA 1
ATOM 2459 C C . ILE B 1 98 ? 78.067 54.827 61.123 1.00 24.93 79 ILE B C 1
ATOM 2460 O O . ILE B 1 98 ? 78.857 54.930 60.178 1.00 25.34 79 ILE B O 1
ATOM 2465 N N . LYS B 1 99 ? 76.968 54.071 61.082 1.00 23.90 80 LYS B N 1
ATOM 2466 C CA . LYS B 1 99 ? 76.438 53.511 59.815 1.00 24.65 80 LYS B CA 1
ATOM 2467 C C . LYS B 1 99 ? 75.214 54.327 59.400 1.00 23.11 80 LYS B C 1
ATOM 2468 O O . LYS B 1 99 ? 74.477 54.806 60.269 1.00 22.10 80 LYS B O 1
ATOM 2474 N N . THR B 1 100 ? 75.022 54.522 58.098 1.00 23.25 81 THR B N 1
ATOM 2475 C CA . THR B 1 100 ? 73.839 55.258 57.562 1.00 22.97 81 THR B CA 1
ATOM 2476 C C . THR B 1 100 ? 73.078 54.363 56.567 1.00 22.39 81 THR B C 1
ATOM 2477 O O . THR B 1 100 ? 73.666 53.436 56.020 1.00 23.41 81 THR B O 1
ATOM 2481 N N . GLY B 1 101 ? 71.797 54.664 56.322 1.00 21.63 82 GLY B N 1
ATOM 2482 C CA . GLY B 1 101 ? 70.975 53.975 55.305 1.00 20.79 82 GLY B CA 1
ATOM 2483 C C . GLY B 1 101 ? 69.479 54.281 55.378 1.00 20.19 82 GLY B C 1
ATOM 2484 O O . GLY B 1 101 ? 69.013 54.855 56.342 1.00 19.11 82 GLY B O 1
ATOM 2485 N N . TYR B 1 102 ? 68.736 53.865 54.347 1.00 20.58 83 TYR B N 1
ATOM 2486 C CA . TYR B 1 102 ? 67.272 54.034 54.247 1.00 20.13 83 TYR B CA 1
ATOM 2487 C C . TYR B 1 102 ? 66.564 52.827 54.782 1.00 20.81 83 TYR B C 1
ATOM 2488 O O . TYR B 1 102 ? 66.626 51.775 54.157 1.00 22.18 83 TYR B O 1
ATOM 2497 N N . ILE B 1 103 ? 65.893 52.989 55.916 1.00 20.76 84 ILE B N 1
ATOM 2498 C CA . ILE B 1 103 ? 65.343 51.894 56.732 1.00 21.38 84 ILE B CA 1
ATOM 2499 C C . ILE B 1 103 ? 63.906 52.240 57.076 1.00 21.15 84 ILE B C 1
ATOM 2500 O O . ILE B 1 103 ? 63.606 53.409 57.415 1.00 20.22 84 ILE B O 1
ATOM 2505 N N . SER B 1 104 ? 63.010 51.264 56.958 1.00 21.65 85 SER B N 1
ATOM 2506 C CA . SER B 1 104 ? 61.617 51.463 57.380 1.00 22.41 85 SER B CA 1
ATOM 2507 C C . SER B 1 104 ? 61.373 50.890 58.754 1.00 22.25 85 SER B C 1
ATOM 2508 O O . SER B 1 104 ? 61.936 49.842 59.093 1.00 22.87 85 SER B O 1
ATOM 2511 N N . ARG B 1 105 ? 60.543 51.563 59.545 1.00 22.13 86 ARG B N 1
ATOM 2512 C CA . ARG B 1 105 ? 60.139 51.047 60.847 1.00 22.66 86 ARG B CA 1
ATOM 2513 C C . ARG B 1 105 ? 59.262 49.808 60.702 1.00 23.81 86 ARG B C 1
ATOM 2514 O O . ARG B 1 105 ? 59.266 48.929 61.564 1.00 24.28 86 ARG B O 1
ATOM 2522 N N . ARG B 1 106 ? 58.512 49.745 59.607 1.00 24.96 87 ARG B N 1
ATOM 2523 C CA . ARG B 1 106 ? 57.733 48.557 59.279 1.00 26.89 87 ARG B CA 1
ATOM 2524 C C . ARG B 1 106 ? 57.385 48.517 57.795 1.00 28.34 87 ARG B C 1
ATOM 2525 O O . ARG B 1 106 ? 57.512 49.519 57.091 1.00 28.27 87 ARG B O 1
ATOM 2533 N N . ASP B 1 107 ? 56.947 47.354 57.327 1.00 30.21 88 ASP B N 1
ATOM 2534 C CA . ASP B 1 107 ? 56.701 47.145 55.905 1.00 32.48 88 ASP B CA 1
ATOM 2535 C C . ASP B 1 107 ? 55.663 48.129 55.375 1.00 32.34 88 ASP B C 1
ATOM 2536 O O . ASP B 1 107 ? 55.729 48.555 54.222 1.00 32.80 88 ASP B O 1
ATOM 2541 N N . GLU B 1 108 ? 54.705 48.485 56.223 1.00 32.19 89 GLU B N 1
ATOM 2542 C CA . GLU B 1 108 ? 53.730 49.532 55.892 1.00 32.14 89 GLU B CA 1
ATOM 2543 C C . GLU B 1 108 ? 54.251 50.984 55.732 1.00 30.14 89 GLU B C 1
ATOM 2544 O O . GLU B 1 108 ? 53.512 51.869 55.257 1.00 29.71 89 GLU B O 1
ATOM 2550 N N . GLU B 1 109 ? 55.480 51.223 56.153 1.00 27.74 90 GLU B N 1
ATOM 2551 C CA . GLU B 1 109 ? 56.126 52.492 56.055 1.00 26.07 90 GLU B CA 1
ATOM 2552 C C . GLU B 1 109 ? 57.170 52.595 54.942 1.00 25.36 90 GLU B C 1
ATOM 2553 O O . GLU B 1 109 ? 57.908 51.690 54.662 1.00 26.12 90 GLU B O 1
ATOM 2559 N N . ILE B 1 110 ? 57.213 53.728 54.293 1.00 24.36 91 ILE B N 1
ATOM 2560 C CA . ILE B 1 110 ? 58.424 54.146 53.594 1.00 23.33 91 ILE B CA 1
ATOM 2561 C C . ILE B 1 110 ? 59.684 54.151 54.416 1.00 21.63 91 ILE B C 1
ATOM 2562 O O . ILE B 1 110 ? 59.676 54.496 55.523 1.00 20.70 91 ILE B O 1
ATOM 2567 N N . PRO B 1 111 ? 60.772 53.717 53.852 1.00 21.40 92 PRO B N 1
ATOM 2568 C CA . PRO B 1 111 ? 62.073 53.843 54.484 1.00 20.64 92 PRO B CA 1
ATOM 2569 C C . PRO B 1 111 ? 62.635 55.270 54.596 1.00 20.04 92 PRO B C 1
ATOM 2570 O O . PRO B 1 111 ? 62.300 56.063 53.812 1.00 20.24 92 PRO B O 1
ATOM 2574 N N . VAL B 1 112 ? 63.438 55.564 55.591 1.00 18.24 93 VAL B N 1
ATOM 2575 C CA . VAL B 1 112 ? 63.928 56.909 55.834 1.00 17.35 93 VAL B CA 1
ATOM 2576 C C . VAL B 1 112 ? 65.404 56.890 56.153 1.00 16.94 93 VAL B C 1
ATOM 2577 O O . VAL B 1 112 ? 65.868 55.955 56.645 1.00 16.54 93 VAL B O 1
ATOM 2581 N N . LEU B 1 113 ? 66.122 57.948 55.878 1.00 16.35 94 LEU B N 1
ATOM 2582 C CA . LEU B 1 113 ? 67.521 57.978 56.181 1.00 16.37 94 LEU B CA 1
ATOM 2583 C C . LEU B 1 113 ? 67.850 57.940 57.665 1.00 17.23 94 LEU B C 1
ATOM 2584 O O . LEU B 1 113 ? 67.347 58.673 58.452 1.00 17.44 94 LEU B O 1
ATOM 2589 N N . SER B 1 114 ? 68.665 57.007 58.045 1.00 17.03 95 SER B N 1
ATOM 2590 C CA . SER B 1 114 ? 69.005 56.899 59.402 1.00 17.74 95 SER B CA 1
ATOM 2591 C C . SER B 1 114 ? 70.462 56.725 59.547 1.00 17.65 95 SER B C 1
ATOM 2592 O O . SER B 1 114 ? 71.131 56.301 58.665 1.00 17.49 95 SER B O 1
ATOM 2595 N N . ARG B 1 115 ? 70.904 57.066 60.726 1.00 16.39 96 ARG B N 1
ATOM 2596 C CA . ARG B 1 115 ? 72.203 56.744 61.234 1.00 16.45 96 ARG B CA 1
ATOM 2597 C C . ARG B 1 115 ? 72.143 55.991 62.542 1.00 16.96 96 ARG B C 1
ATOM 2598 O O . ARG B 1 115 ? 71.227 56.149 63.286 1.00 16.43 96 ARG B O 1
ATOM 2606 N N . TRP B 1 116 ? 73.132 55.150 62.781 1.00 17.31 97 TRP B N 1
ATOM 2607 C CA . TRP B 1 116 ? 73.195 54.308 63.961 1.00 17.97 97 TRP B CA 1
ATOM 2608 C C . TRP B 1 116 ? 74.615 53.743 64.230 1.00 19.30 97 TRP B C 1
ATOM 2609 O O . TRP B 1 116 ? 75.501 53.740 63.374 1.00 20.09 97 TRP B O 1
ATOM 2620 N N . PHE B 1 117 ? 74.829 53.306 65.453 1.00 20.16 98 PHE B N 1
ATOM 2621 C CA . PHE B 1 117 ? 76.018 52.517 65.760 1.00 21.93 98 PHE B CA 1
ATOM 2622 C C . PHE B 1 117 ? 75.643 51.016 65.625 1.00 22.64 98 PHE B C 1
ATOM 2623 O O . PHE B 1 117 ? 74.712 50.562 66.287 1.00 21.95 98 PHE B O 1
ATOM 2631 N N . PRO B 1 118 ? 76.345 50.257 64.758 1.00 24.23 99 PRO B N 1
ATOM 2632 C CA . PRO B 1 118 ? 76.127 48.818 64.661 1.00 25.95 99 PRO B CA 1
ATOM 2633 C C . PRO B 1 118 ? 76.417 48.048 65.954 1.00 28.08 99 PRO B C 1
ATOM 2634 O O . PRO B 1 118 ? 77.302 48.439 66.723 1.00 28.79 99 PRO B O 1
ATOM 2638 N N . LYS B 1 119 ? 75.726 46.926 66.153 1.00 29.78 100 LYS B N 1
ATOM 2639 C CA . LYS B 1 119 ? 75.886 46.104 67.352 1.00 32.03 100 LYS B CA 1
ATOM 2640 C C . LYS B 1 119 ? 77.353 45.716 67.694 1.00 34.35 100 LYS B C 1
ATOM 2641 O O . LYS B 1 119 ? 77.702 45.555 68.866 1.00 35.35 100 LYS B O 1
ATOM 2645 N N . ASP B 1 120 ? 78.220 45.573 66.693 1.00 35.61 101 ASP B N 1
ATOM 2646 C CA . ASP B 1 120 ? 79.583 45.114 66.943 1.00 37.32 101 ASP B CA 1
ATOM 2647 C C . ASP B 1 120 ? 80.552 46.278 67.223 1.00 38.09 101 ASP B C 1
ATOM 2648 O O . ASP B 1 120 ? 81.601 46.103 67.850 1.00 39.53 101 ASP B O 1
ATOM 2649 N N . SER B 1 121 ? 80.198 47.464 66.749 1.00 36.80 102 SER B N 1
ATOM 2650 C CA . SER B 1 121 ? 81.098 48.598 66.822 1.00 36.59 102 SER B CA 1
ATOM 2651 C C . SER B 1 121 ? 81.619 48.765 68.249 1.00 37.05 102 SER B C 1
ATOM 2652 O O . SER B 1 121 ? 80.998 48.277 69.183 1.00 36.95 102 SER B O 1
ATOM 2655 N N . PRO B 1 122 ? 82.782 49.438 68.423 1.00 37.66 103 PRO B N 1
ATOM 2656 C CA . PRO B 1 122 ? 83.298 49.726 69.770 1.00 38.14 103 PRO B CA 1
ATOM 2657 C C . PRO B 1 122 ? 82.431 50.600 70.716 1.00 37.35 103 PRO B C 1
ATOM 2658 O O . PRO B 1 122 ? 82.549 50.401 71.928 1.00 37.78 103 PRO B O 1
ATOM 2662 N N . PRO B 1 123 ? 81.619 51.583 70.200 1.00 36.08 104 PRO B N 1
ATOM 2663 C CA . PRO B 1 123 ? 80.658 52.275 71.092 1.00 35.12 104 PRO B CA 1
ATOM 2664 C C . PRO B 1 123 ? 79.537 51.392 71.672 1.00 34.56 104 PRO B C 1
ATOM 2665 O O . PRO B 1 123 ? 78.926 51.768 72.659 1.00 34.25 104 PRO B O 1
ATOM 2669 N N . ALA B 1 124 ? 79.272 50.244 71.048 1.00 34.85 105 ALA B N 1
ATOM 2670 C CA . ALA B 1 124 ? 78.217 49.338 71.475 1.00 34.46 105 ALA B CA 1
ATOM 2671 C C . ALA B 1 124 ? 78.708 48.173 72.356 1.00 35.92 105 ALA B C 1
ATOM 2672 O O . ALA B 1 124 ? 77.892 47.527 73.032 1.00 35.52 105 ALA B O 1
ATOM 2674 N N . SER B 1 125 ? 80.010 47.896 72.336 1.00 37.21 106 SER B N 1
ATOM 2675 C CA . SER B 1 125 ? 80.586 46.745 73.050 1.00 38.75 106 SER B CA 1
ATOM 2676 C C . SER B 1 125 ? 80.571 46.878 74.579 1.00 39.33 106 SER B C 1
ATOM 2677 O O . SER B 1 125 ? 80.495 45.878 75.301 1.00 39.91 106 SER B O 1
ATOM 2680 N N . GLN B 1 126 ? 80.653 48.120 75.046 1.00 39.33 107 GLN B N 1
ATOM 2681 C CA . GLN B 1 126 ? 80.715 48.449 76.474 1.00 40.06 107 GLN B CA 1
ATOM 2682 C C . GLN B 1 126 ? 79.342 48.448 77.160 1.00 38.17 107 GLN B C 1
ATOM 2683 O O . GLN B 1 126 ? 79.225 48.096 78.328 1.00 38.80 107 GLN B O 1
ATOM 2689 N N . LEU B 1 127 ? 78.302 48.819 76.427 1.00 35.74 108 LEU B N 1
ATOM 2690 C CA . LEU B 1 127 ? 76.984 49.012 77.016 1.00 33.41 108 LEU B CA 1
ATOM 2691 C C . LEU B 1 127 ? 76.445 47.818 77.845 1.00 33.28 108 LEU B C 1
ATOM 2692 O O . LEU B 1 127 ? 76.683 46.639 77.548 1.00 34.24 108 LEU B O 1
ATOM 2697 N N . ILE B 1 128 ? 75.739 48.155 78.913 1.00 31.77 109 ILE B N 1
ATOM 2698 C CA . ILE B 1 128 ? 75.097 47.189 79.787 1.00 30.74 109 ILE B CA 1
ATOM 2699 C C . ILE B 1 128 ? 73.594 47.527 79.960 1.00 29.10 109 ILE B C 1
ATOM 2700 O O . ILE B 1 128 ? 73.084 48.513 79.419 1.00 27.52 109 ILE B O 1
ATOM 2705 N N . LYS B 1 129 ? 72.909 46.699 80.734 1.00 28.66 110 LYS B N 1
ATOM 2706 C CA . LYS B 1 129 ? 71.577 46.964 81.240 1.00 27.60 110 LYS B CA 1
ATOM 2707 C C . LYS B 1 129 ? 71.367 48.438 81.610 1.00 26.40 110 LYS B C 1
ATOM 2708 O O . LYS B 1 129 ? 72.150 49.005 82.355 1.00 26.36 110 LYS B O 1
ATOM 2714 N N . SER B 1 130 ? 70.301 49.041 81.076 1.00 25.09 111 SER B N 1
ATOM 2715 C CA . SER B 1 130 ? 69.913 50.399 81.437 1.00 24.53 111 SER B CA 1
ATOM 2716 C C . SER B 1 130 ? 69.217 50.420 82.793 1.00 25.12 111 SER B C 1
ATOM 2717 O O . SER B 1 130 ? 68.666 49.417 83.253 1.00 25.75 111 SER B O 1
ATOM 2720 N N . LYS B 1 131 ? 69.223 51.581 83.435 1.00 25.60 112 LYS B N 1
ATOM 2721 C CA . LYS B 1 131 ? 68.642 51.760 84.766 1.00 25.93 112 LYS B CA 1
ATOM 2722 C C . LYS B 1 131 ? 67.118 51.781 84.751 1.00 24.84 112 LYS B C 1
ATOM 2723 O O . LYS B 1 131 ? 66.478 51.312 85.670 1.00 25.06 112 LYS B O 1
ATOM 2729 N N . TYR B 1 132 ? 66.559 52.382 83.717 1.00 23.89 113 TYR B N 1
ATOM 2730 C CA . TYR B 1 132 ? 65.145 52.581 83.626 1.00 23.12 113 TYR B CA 1
ATOM 2731 C C . TYR B 1 132 ? 64.625 52.089 82.291 1.00 22.12 113 TYR B C 1
ATOM 2732 O O . TYR B 1 132 ? 65.391 51.798 81.374 1.00 22.34 113 TYR B O 1
ATOM 2741 N N . LEU B 1 133 ? 63.310 52.008 82.211 1.00 21.44 114 LEU B N 1
ATOM 2742 C CA . LEU B 1 133 ? 62.555 51.874 80.978 1.00 20.72 114 LEU B CA 1
ATOM 2743 C C . LEU B 1 133 ? 61.658 53.134 80.946 1.00 21.28 114 LEU B C 1
ATOM 2744 O O . LEU B 1 133 ? 61.029 53.482 81.986 1.00 21.29 114 LEU B O 1
ATOM 2749 N N . ASP B 1 134 ? 61.641 53.832 79.804 1.00 20.35 115 ASP B N 1
ATOM 2750 C CA . ASP B 1 134 ? 60.635 54.825 79.512 1.00 20.04 115 ASP B CA 1
ATOM 2751 C C . ASP B 1 134 ? 59.627 54.046 78.686 1.00 19.71 115 ASP B C 1
ATOM 2752 O O . ASP B 1 134 ? 59.943 53.517 77.629 1.00 19.99 115 ASP B O 1
ATOM 2757 N N . ILE B 1 135 ? 58.424 53.894 79.235 1.00 19.75 116 ILE B N 1
ATOM 2758 C CA . ILE B 1 135 ? 57.346 53.181 78.564 1.00 18.70 116 ILE B CA 1
ATOM 2759 C C . ILE B 1 135 ? 56.411 54.244 78.023 1.00 17.93 116 ILE B C 1
ATOM 2760 O O . ILE B 1 135 ? 55.880 55.062 78.761 1.00 18.14 116 ILE B O 1
ATOM 2765 N N . ILE B 1 136 ? 56.292 54.260 76.706 1.00 17.03 117 ILE B N 1
ATOM 2766 C CA . ILE B 1 136 ? 55.489 55.253 75.982 1.00 16.61 117 ILE B CA 1
ATOM 2767 C C . ILE B 1 136 ? 54.134 54.672 75.630 1.00 16.41 117 ILE B C 1
ATOM 2768 O O . ILE B 1 136 ? 54.055 53.616 75.060 1.00 16.34 117 ILE B O 1
ATOM 2773 N N . LEU B 1 137 ? 53.084 55.374 76.024 1.00 15.87 118 LEU B N 1
ATOM 2774 C CA . LEU B 1 137 ? 51.701 54.920 75.865 1.00 15.86 118 LEU B CA 1
ATOM 2775 C C . LEU B 1 137 ? 50.944 55.813 74.963 1.00 16.44 118 LEU B C 1
ATOM 2776 O O . LEU B 1 137 ? 51.111 57.003 75.032 1.00 17.26 118 LEU B O 1
ATOM 2781 N N . TYR B 1 138 ? 50.114 55.236 74.109 1.00 17.74 119 TYR B N 1
ATOM 2782 C CA . TYR B 1 138 ? 49.096 55.981 73.355 1.00 17.91 119 TYR B CA 1
ATOM 2783 C C . TYR B 1 138 ? 47.695 55.580 73.807 1.00 17.88 119 TYR B C 1
ATOM 2784 O O . TYR B 1 138 ? 47.454 54.450 74.173 1.00 17.17 119 TYR B O 1
ATOM 2793 N N . SER B 1 139 ? 46.787 56.535 73.761 1.00 19.08 120 SER B N 1
ATOM 2794 C CA . SER B 1 139 ? 45.387 56.322 74.062 1.00 20.83 120 SER B CA 1
ATOM 2795 C C . SER B 1 139 ? 44.776 55.323 73.099 1.00 22.28 120 SER B C 1
ATOM 2796 O O . SER B 1 139 ? 45.123 55.288 71.912 1.00 21.89 120 SER B O 1
ATOM 2799 N N . LYS B 1 140 ? 43.875 54.500 73.627 1.00 23.65 121 LYS B N 1
ATOM 2800 C CA . LYS B 1 140 ? 43.165 53.551 72.794 1.00 25.05 121 LYS B CA 1
ATOM 2801 C C . LYS B 1 140 ? 42.571 54.276 71.583 1.00 25.05 121 LYS B C 1
ATOM 2802 O O . LYS B 1 140 ? 42.499 53.700 70.496 1.00 25.73 121 LYS B O 1
ATOM 2808 N N . GLU B 1 141 ? 42.258 55.561 71.762 1.00 24.18 122 GLU B N 1
ATOM 2809 C CA . GLU B 1 141 ? 41.615 56.341 70.715 1.00 25.53 122 GLU B CA 1
ATOM 2810 C C . GLU B 1 141 ? 42.568 56.795 69.615 1.00 24.25 122 GLU B C 1
ATOM 2811 O O . GLU B 1 141 ? 42.250 56.676 68.442 1.00 24.19 122 GLU B O 1
ATOM 2817 N N . GLN B 1 142 ? 43.759 57.258 69.981 1.00 23.44 123 GLN B N 1
ATOM 2818 C CA . GLN B 1 142 ? 44.838 57.427 69.014 1.00 22.83 123 GLN B CA 1
ATOM 2819 C C . GLN B 1 142 ? 45.219 56.146 68.250 1.00 23.38 123 GLN B C 1
ATOM 2820 O O . GLN B 1 142 ? 45.502 56.227 67.081 1.00 23.32 123 GLN B O 1
ATOM 2826 N N . CYS B 1 143 ? 45.277 54.999 68.919 1.00 23.48 124 CYS B N 1
ATOM 2827 C CA . CYS B 1 143 ? 45.620 53.749 68.256 1.00 25.28 124 CYS B CA 1
ATOM 2828 C C . CYS B 1 143 ? 44.566 53.358 67.208 1.00 26.48 124 CYS B C 1
ATOM 2829 O O . CYS B 1 143 ? 44.912 52.950 66.105 1.00 26.58 124 CYS B O 1
ATOM 2832 N N . GLU B 1 144 ? 43.290 53.486 67.571 1.00 28.01 125 GLU B N 1
ATOM 2833 C CA . GLU B 1 144 ? 42.146 53.181 66.652 1.00 30.15 125 GLU B CA 1
ATOM 2834 C C . GLU B 1 144 ? 42.212 54.114 65.454 1.00 30.17 125 GLU B C 1
ATOM 2835 O O . GLU B 1 144 ? 42.031 53.716 64.322 1.00 31.41 125 GLU B O 1
ATOM 2841 N N . LYS B 1 145 ? 42.522 55.368 65.739 1.00 30.16 126 LYS B N 1
ATOM 2842 C CA . LYS B 1 145 ? 42.643 56.417 64.725 1.00 30.54 126 LYS B CA 1
ATOM 2843 C C . LYS B 1 145 ? 43.668 56.093 63.639 1.00 31.07 126 LYS B C 1
ATOM 2844 O O . LYS B 1 145 ? 43.371 56.215 62.457 1.00 31.99 126 LYS B O 1
ATOM 2850 N N . GLU B 1 146 ? 44.856 55.655 64.039 1.00 31.09 127 GLU B N 1
ATOM 2851 C CA . GLU B 1 146 ? 45.897 55.269 63.077 1.00 32.06 127 GLU B CA 1
ATOM 2852 C C . GLU B 1 146 ? 45.577 53.980 62.354 1.00 33.45 127 GLU B C 1
ATOM 2853 O O . GLU B 1 146 ? 45.956 53.831 61.195 1.00 33.82 127 GLU B O 1
ATOM 2859 N N . SER B 1 147 ? 44.849 53.073 63.024 1.00 34.03 128 SER B N 1
ATOM 2860 C CA . SER B 1 147 ? 44.550 51.744 62.489 1.00 35.79 128 SER B CA 1
ATOM 2861 C C . SER B 1 147 ? 43.529 51.870 61.358 1.00 37.89 128 SER B C 1
ATOM 2862 O O . SER B 1 147 ? 43.488 51.116 60.385 1.00 38.39 128 SER B O 1
ATOM 2864 N N . SER B 1 148 ? 42.698 52.874 61.522 1.00 38.93 129 SER B N 1
ATOM 2865 C CA . SER B 1 148 ? 41.643 53.171 60.605 1.00 41.18 129 SER B CA 1
ATOM 2866 C C . SER B 1 148 ? 42.187 53.815 59.335 1.00 42.37 129 SER B C 1
ATOM 2867 O O . SER B 1 148 ? 41.524 53.773 58.287 1.00 43.56 129 SER B O 1
ATOM 2870 N N . ILE B 1 149 ? 43.385 54.399 59.422 1.00 42.64 130 ILE B N 1
ATOM 2871 C CA . ILE B 1 149 ? 44.035 55.068 58.270 1.00 43.74 130 ILE B CA 1
ATOM 2872 C C . ILE B 1 149 ? 45.066 54.166 57.549 1.00 45.30 130 ILE B C 1
ATOM 2873 O O . ILE B 1 149 ? 45.090 54.141 56.323 1.00 46.11 130 ILE B O 1
ATOM 2885 N N . ASN B 1 151 ? 45.033 50.838 57.944 1.00 51.10 132 ASN B N 1
ATOM 2886 C CA . ASN B 1 151 ? 44.246 49.612 57.668 1.00 52.82 132 ASN B CA 1
ATOM 2887 C C . ASN B 1 151 ? 45.006 48.378 58.001 1.00 53.12 132 ASN B C 1
ATOM 2888 O O . ASN B 1 151 ? 45.348 47.531 57.155 1.00 54.51 132 ASN B O 1
ATOM 2890 N N . CYS B 1 152 ? 45.244 48.303 59.278 1.00 52.53 133 CYS B N 1
ATOM 2891 C CA . CYS B 1 152 ? 46.209 47.375 59.708 1.00 52.95 133 CYS B CA 1
ATOM 2892 C C . CYS B 1 152 ? 45.440 46.459 60.640 1.00 52.75 133 CYS B C 1
ATOM 2893 O O . CYS B 1 152 ? 44.525 46.902 61.376 1.00 52.62 133 CYS B O 1
ATOM 2896 N N . CYS B 1 153 ? 45.761 45.171 60.532 1.00 52.85 134 CYS B N 1
ATOM 2897 C CA . CYS B 1 153 ? 45.131 44.174 61.394 1.00 52.25 134 CYS B CA 1
ATOM 2898 C C . CYS B 1 153 ? 46.115 43.201 62.019 1.00 51.43 134 CYS B C 1
ATOM 2899 O O . CYS B 1 153 ? 46.179 41.978 61.738 1.00 53.09 134 CYS B O 1
ATOM 2902 N N . LEU B 1 154 ? 46.861 43.842 62.911 1.00 48.64 135 LEU B N 1
ATOM 2903 C CA . LEU B 1 154 ? 47.877 43.266 63.732 1.00 46.99 135 LEU B CA 1
ATOM 2904 C C . LEU B 1 154 ? 47.172 43.044 65.070 1.00 45.15 135 LEU B C 1
ATOM 2905 O O . LEU B 1 154 ? 46.389 43.900 65.497 1.00 44.03 135 LEU B O 1
ATOM 2910 N N . GLN B 1 155 ? 47.446 41.912 65.714 1.00 44.16 136 GLN B N 1
ATOM 2911 C CA . GLN B 1 155 ? 46.973 41.624 67.062 1.00 42.60 136 GLN B CA 1
ATOM 2912 C C . GLN B 1 155 ? 47.729 42.438 68.124 1.00 39.60 136 GLN B C 1
ATOM 2913 O O . GLN B 1 155 ? 48.957 42.479 68.152 1.00 39.37 136 GLN B O 1
ATOM 2919 N N . ASP B 1 156 ? 46.976 43.100 68.981 1.00 37.35 137 ASP B N 1
ATOM 2920 C CA . ASP B 1 156 ? 47.516 43.670 70.209 1.00 34.85 137 ASP B CA 1
ATOM 2921 C C . ASP B 1 156 ? 47.694 42.593 71.282 1.00 33.78 137 ASP B C 1
ATOM 2922 O O . ASP B 1 156 ? 47.045 41.554 71.226 1.00 34.94 137 ASP B O 1
ATOM 2927 N N . ILE B 1 157 ? 48.588 42.832 72.232 1.00 31.53 138 ILE B N 1
ATOM 2928 C CA . ILE B 1 157 ? 48.735 41.927 73.383 1.00 30.64 138 ILE B CA 1
ATOM 2929 C C . ILE B 1 157 ? 47.934 42.469 74.565 1.00 29.62 138 ILE B C 1
ATOM 2930 O O . ILE B 1 157 ? 48.142 43.606 74.995 1.00 28.56 138 ILE B O 1
ATOM 2935 N N . LEU B 1 158 ? 47.004 41.665 75.065 1.00 29.83 139 LEU B N 1
ATOM 2936 C CA . LEU B 1 158 ? 46.167 42.083 76.174 1.00 29.45 139 LEU B CA 1
ATOM 2937 C C . LEU B 1 158 ? 46.497 41.233 77.366 1.00 29.52 139 LEU B C 1
ATOM 2938 O O . LEU B 1 158 ? 46.776 40.049 77.201 1.00 30.54 139 LEU B O 1
ATOM 2943 N N . ASP B 1 159 ? 46.556 41.873 78.536 1.00 28.85 140 ASP B N 1
ATOM 2944 C CA . ASP B 1 159 ? 46.648 41.196 79.795 1.00 28.85 140 ASP B CA 1
ATOM 2945 C C . ASP B 1 159 ? 45.296 40.458 80.031 1.00 30.19 140 ASP B C 1
ATOM 2946 O O . ASP B 1 159 ? 44.217 41.007 79.808 1.00 30.21 140 ASP B O 1
ATOM 2951 N N . ASP B 1 160 ? 45.350 39.208 80.448 1.00 31.55 141 ASP B N 1
ATOM 2952 C CA . ASP B 1 160 ? 44.116 38.522 80.830 1.00 33.61 141 ASP B CA 1
ATOM 2953 C C . ASP B 1 160 ? 43.246 39.321 81.823 1.00 33.32 141 ASP B C 1
ATOM 2954 O O . ASP B 1 160 ? 42.012 39.195 81.788 1.00 34.21 141 ASP B O 1
ATOM 2959 N N . ARG B 1 161 ? 43.874 40.173 82.631 1.00 31.72 142 ARG B N 1
ATOM 2960 C CA . ARG B 1 161 ? 43.179 40.893 83.688 1.00 31.50 142 ARG B CA 1
ATOM 2961 C C . ARG B 1 161 ? 42.495 42.166 83.171 1.00 31.72 142 ARG B C 1
ATOM 2962 O O . ARG B 1 161 ? 41.665 42.762 83.865 1.00 32.44 142 ARG B O 1
ATOM 2970 N N . GLU B 1 162 ? 42.815 42.553 81.929 1.00 31.56 143 GLU B N 1
ATOM 2971 C CA . GLU B 1 162 ? 42.319 43.802 81.323 1.00 31.18 143 GLU B CA 1
ATOM 2972 C C . GLU B 1 162 ? 42.149 43.704 79.787 1.00 31.10 143 GLU B C 1
ATOM 2973 O O . GLU B 1 162 ? 43.118 43.915 79.045 1.00 30.33 143 GLU B O 1
ATOM 2979 N N . LYS B 1 163 ? 40.935 43.389 79.313 1.00 31.36 144 LYS B N 1
ATOM 2980 C CA . LYS B 1 163 ? 40.658 43.236 77.861 1.00 31.72 144 LYS B CA 1
ATOM 2981 C C . LYS B 1 163 ? 40.261 44.538 77.164 1.00 31.44 144 LYS B C 1
ATOM 2982 O O . LYS B 1 163 ? 40.066 44.566 75.945 1.00 31.87 144 LYS B O 1
ATOM 2988 N N . ASN B 1 164 ? 40.089 45.590 77.946 1.00 31.38 145 ASN B N 1
ATOM 2989 C CA . ASN B 1 164 ? 39.764 46.886 77.415 1.00 31.37 145 ASN B CA 1
ATOM 2990 C C . ASN B 1 164 ? 40.657 47.986 78.027 1.00 30.11 145 ASN B C 1
ATOM 2991 O O . ASN B 1 164 ? 40.168 48.822 78.794 1.00 30.46 145 ASN B O 1
ATOM 2996 N N . PRO B 1 165 ? 41.986 47.992 77.731 1.00 28.55 146 PRO B N 1
ATOM 2997 C CA . PRO B 1 165 ? 42.791 49.076 78.322 1.00 27.06 146 PRO B CA 1
ATOM 2998 C C . PRO B 1 165 ? 42.409 50.415 77.714 1.00 26.66 146 PRO B C 1
ATOM 2999 O O . PRO B 1 165 ? 41.898 50.442 76.593 1.00 27.01 146 PRO B O 1
ATOM 3003 N N . ASP B 1 166 ? 42.640 51.498 78.449 1.00 25.82 147 ASP B N 1
ATOM 3004 C CA . ASP B 1 166 ? 42.528 52.853 77.921 1.00 25.38 147 ASP B CA 1
ATOM 3005 C C . ASP B 1 166 ? 43.812 53.340 77.277 1.00 23.19 147 ASP B C 1
ATOM 3006 O O . ASP B 1 166 ? 43.753 54.288 76.512 1.00 23.19 147 ASP B O 1
ATOM 3011 N N . TRP B 1 167 ? 44.949 52.725 77.659 1.00 21.27 148 TRP B N 1
ATOM 3012 C CA . TRP B 1 167 ? 46.344 53.054 77.242 1.00 19.14 148 TRP B CA 1
ATOM 3013 C C . TRP B 1 167 ? 47.048 51.792 76.733 1.00 18.48 148 TRP B C 1
ATOM 3014 O O . TRP B 1 167 ? 46.920 50.712 77.293 1.00 18.17 148 TRP B O 1
ATOM 3025 N N . TYR B 1 168 ? 47.840 51.977 75.694 1.00 17.86 149 TYR B N 1
ATOM 3026 C CA . TYR B 1 168 ? 48.581 50.927 75.061 1.00 18.41 149 TYR B CA 1
ATOM 3027 C C . TYR B 1 168 ? 50.068 51.265 75.009 1.00 17.24 149 TYR B C 1
ATOM 3028 O O . TYR B 1 168 ? 50.437 52.373 74.638 1.00 16.98 149 TYR B O 1
ATOM 3037 N N . ILE B 1 169 ? 50.911 50.284 75.326 1.00 17.10 150 ILE B N 1
ATOM 3038 C CA . ILE B 1 169 ? 52.366 50.456 75.153 1.00 16.18 150 ILE B CA 1
ATOM 3039 C C . ILE B 1 169 ? 52.693 50.494 73.657 1.00 16.92 150 ILE B C 1
ATOM 3040 O O . ILE B 1 169 ? 52.522 49.479 72.940 1.00 17.18 150 ILE B O 1
ATOM 3045 N N . ILE B 1 170 ? 53.136 51.652 73.162 1.00 16.42 151 ILE B N 1
ATOM 3046 C CA . ILE B 1 170 ? 53.596 51.713 71.751 1.00 16.92 151 ILE B CA 1
ATOM 3047 C C . ILE B 1 170 ? 55.121 51.583 71.588 1.00 17.32 151 ILE B C 1
ATOM 3048 O O . ILE B 1 170 ? 55.647 51.250 70.510 1.00 17.97 151 ILE B O 1
ATOM 3053 N N . SER B 1 171 ? 55.848 51.815 72.683 1.00 17.02 152 SER B N 1
ATOM 3054 C CA . SER B 1 171 ? 57.281 51.979 72.566 1.00 17.18 152 SER B CA 1
ATOM 3055 C C . SER B 1 171 ? 57.956 51.903 73.944 1.00 16.22 152 SER B C 1
ATOM 3056 O O . SER B 1 171 ? 57.367 52.279 74.937 1.00 14.75 152 SER B O 1
ATOM 3059 N N . ILE B 1 172 ? 59.197 51.415 73.982 1.00 16.51 153 ILE B N 1
ATOM 3060 C CA . ILE B 1 172 ? 59.930 51.156 75.230 1.00 15.94 153 ILE B CA 1
ATOM 3061 C C . ILE B 1 172 ? 61.334 51.642 74.973 1.00 16.28 153 ILE B C 1
ATOM 3062 O O . ILE B 1 172 ? 61.996 51.201 74.043 1.00 16.59 153 ILE B O 1
ATOM 3067 N N . LYS B 1 173 ? 61.783 52.576 75.791 1.00 16.68 154 LYS B N 1
ATOM 3068 C CA . LYS B 1 173 ? 63.150 53.103 75.664 1.00 17.64 154 LYS B CA 1
ATOM 3069 C C . LYS B 1 173 ? 63.907 52.656 76.888 1.00 17.72 154 LYS B C 1
ATOM 3070 O O . LYS B 1 173 ? 63.526 52.967 78.009 1.00 17.80 154 LYS B O 1
ATOM 3076 N N . ALA B 1 174 ? 64.950 51.878 76.666 1.00 18.94 155 ALA B N 1
ATOM 3077 C CA . ALA B 1 174 ? 65.857 51.466 77.744 1.00 19.97 155 ALA B CA 1
ATOM 3078 C C . ALA B 1 174 ? 66.983 52.523 77.967 1.00 20.56 155 ALA B C 1
ATOM 3079 O O . ALA B 1 174 ? 67.947 52.649 77.196 1.00 21.08 155 ALA B O 1
ATOM 3081 N N . GLN B 1 175 ? 66.833 53.278 79.039 1.00 20.63 156 GLN B N 1
ATOM 3082 C CA . GLN B 1 175 ? 67.640 54.485 79.251 1.00 21.78 156 GLN B CA 1
ATOM 3083 C C . GLN B 1 175 ? 68.098 54.622 80.680 1.00 22.78 156 GLN B C 1
ATOM 3084 O O . GLN B 1 175 ? 67.555 53.958 81.587 1.00 22.97 156 GLN B O 1
ATOM 3090 N N . ASN B 1 176 ? 69.080 55.502 80.893 1.00 24.30 157 ASN B N 1
ATOM 3091 C CA . ASN B 1 176 ? 69.552 55.824 82.245 1.00 25.43 157 ASN B CA 1
ATOM 3092 C C . ASN B 1 176 ? 69.044 57.108 82.868 1.00 25.83 157 ASN B C 1
ATOM 3093 O O . ASN B 1 176 ? 69.424 57.430 83.974 1.00 26.67 157 ASN B O 1
ATOM 3098 N N . GLU B 1 177 ? 68.211 57.868 82.177 1.00 26.28 158 GLU B N 1
ATOM 3099 C CA . GLU B 1 177 ? 67.559 59.026 82.838 1.00 26.66 158 GLU B CA 1
ATOM 3100 C C . GLU B 1 177 ? 66.117 58.679 83.119 1.00 25.46 158 GLU B C 1
ATOM 3101 O O . GLU B 1 177 ? 65.547 57.810 82.462 1.00 24.81 158 GLU B O 1
ATOM 3107 N N . SER B 1 178 ? 65.540 59.305 84.135 1.00 25.58 159 SER B N 1
ATOM 3108 C CA . SER B 1 178 ? 64.095 59.102 84.428 1.00 25.03 159 SER B CA 1
ATOM 3109 C C . SER B 1 178 ? 63.256 60.276 83.899 1.00 24.25 159 SER B C 1
ATOM 3110 O O . SER B 1 178 ? 62.256 60.699 84.520 1.00 24.44 159 SER B O 1
ATOM 3113 N N . PHE B 1 179 ? 63.651 60.823 82.753 1.00 23.25 160 PHE B N 1
ATOM 3114 C CA . PHE B 1 179 ? 62.808 61.799 82.088 1.00 22.58 160 PHE B CA 1
ATOM 3115 C C . PHE B 1 179 ? 62.797 61.524 80.590 1.00 21.88 160 PHE B C 1
ATOM 3116 O O . PHE B 1 179 ? 63.560 60.707 80.123 1.00 21.58 160 PHE B O 1
ATOM 3124 N N A GLU B 1 180 ? 61.928 62.205 79.849 0.50 21.62 161 GLU B N 1
ATOM 3125 N N B GLU B 1 180 ? 61.932 62.226 79.856 0.50 21.69 161 GLU B N 1
ATOM 3126 C CA A GLU B 1 180 ? 61.835 61.955 78.414 0.50 21.42 161 GLU B CA 1
ATOM 3127 C CA B GLU B 1 180 ? 61.779 62.052 78.403 0.50 21.59 161 GLU B CA 1
ATOM 3128 C C A GLU B 1 180 ? 62.982 62.555 77.614 0.50 22.01 161 GLU B C 1
ATOM 3129 C C B GLU B 1 180 ? 62.957 62.586 77.571 0.50 22.07 161 GLU B C 1
ATOM 3130 O O A GLU B 1 180 ? 63.226 63.761 77.640 0.50 21.99 161 GLU B O 1
ATOM 3131 O O B GLU B 1 180 ? 63.209 63.791 77.546 0.50 22.03 161 GLU B O 1
ATOM 3142 N N . VAL B 1 181 ? 63.650 61.681 76.877 1.00 22.16 162 VAL B N 1
ATOM 3143 C CA . VAL B 1 181 ? 64.634 62.071 75.878 1.00 23.09 162 VAL B CA 1
ATOM 3144 C C . VAL B 1 181 ? 63.864 62.366 74.560 1.00 22.11 162 VAL B C 1
ATOM 3145 O O . VAL B 1 181 ? 62.872 61.694 74.250 1.00 20.80 162 VAL B O 1
ATOM 3149 N N . PRO B 1 182 ? 64.274 63.413 73.823 1.00 22.36 163 PRO B N 1
ATOM 3150 C CA . PRO B 1 182 ? 63.518 63.790 72.615 1.00 22.58 163 PRO B CA 1
ATOM 3151 C C . PRO B 1 182 ? 63.420 62.697 71.577 1.00 23.06 163 PRO B C 1
ATOM 3152 O O . PRO B 1 182 ? 64.348 61.930 71.365 1.00 22.93 163 PRO B O 1
ATOM 3164 N N . GLU B 1 184 ? 63.469 61.378 67.760 1.00 18.61 165 GLU B N 1
ATOM 3165 C CA . GLU B 1 184 ? 64.234 61.673 66.570 1.00 17.97 165 GLU B CA 1
ATOM 3166 C C . GLU B 1 184 ? 63.514 62.657 65.633 1.00 16.71 165 GLU B C 1
ATOM 3167 O O . GLU B 1 184 ? 62.279 62.625 65.537 1.00 16.64 165 GLU B O 1
ATOM 3173 N N . PRO B 1 185 ? 64.285 63.523 64.932 1.00 15.38 166 PRO B N 1
ATOM 3174 C CA . PRO B 1 185 ? 63.740 64.454 63.950 1.00 15.31 166 PRO B CA 1
ATOM 3175 C C . PRO B 1 185 ? 62.819 63.868 62.879 1.00 15.09 166 PRO B C 1
ATOM 3176 O O . PRO B 1 185 ? 61.748 64.448 62.645 1.00 16.01 166 PRO B O 1
ATOM 3180 N N . ILE B 1 186 ? 63.187 62.759 62.229 1.00 14.68 167 ILE B N 1
ATOM 3181 C CA . ILE B 1 186 ? 62.289 62.129 61.255 1.00 16.26 167 ILE B CA 1
ATOM 3182 C C . ILE B 1 186 ? 60.950 61.707 61.857 1.00 15.98 167 ILE B C 1
ATOM 3183 O O . ILE B 1 186 ? 59.951 61.661 61.153 1.00 16.73 167 ILE B O 1
ATOM 3188 N N . THR B 1 187 ? 60.960 61.303 63.125 1.00 16.08 168 THR B N 1
ATOM 3189 C CA . THR B 1 187 ? 59.733 60.878 63.794 1.00 16.59 168 THR B CA 1
ATOM 3190 C C . THR B 1 187 ? 58.789 62.060 63.781 1.00 16.77 168 THR B C 1
ATOM 3191 O O . THR B 1 187 ? 57.671 61.928 63.350 1.00 16.92 168 THR B O 1
ATOM 3195 N N . ILE B 1 188 ? 59.290 63.221 64.210 1.00 16.48 169 ILE B N 1
ATOM 3196 C CA . ILE B 1 188 ? 58.564 64.457 64.213 1.00 17.05 169 ILE B CA 1
ATOM 3197 C C . ILE B 1 188 ? 58.000 64.804 62.828 1.00 17.83 169 ILE B C 1
ATOM 3198 O O . ILE B 1 188 ? 56.817 65.171 62.736 1.00 18.57 169 ILE B O 1
ATOM 3203 N N . LEU B 1 189 ? 58.849 64.708 61.791 1.00 17.72 170 LEU B N 1
ATOM 3204 C CA . LEU B 1 189 ? 58.500 64.959 60.370 1.00 18.18 170 LEU B CA 1
ATOM 3205 C C . LEU B 1 189 ? 57.461 63.991 59.856 1.00 18.80 170 LEU B C 1
ATOM 3206 O O . LEU B 1 189 ? 56.518 64.377 59.186 1.00 19.33 170 LEU B O 1
ATOM 3211 N N . ARG B 1 190 ? 57.663 62.705 60.113 1.00 18.86 171 ARG B N 1
ATOM 3212 C CA . ARG B 1 190 ? 56.652 61.713 59.705 1.00 20.02 171 ARG B CA 1
ATOM 3213 C C . ARG B 1 190 ? 55.283 61.833 60.451 1.00 20.43 171 ARG B C 1
ATOM 3214 O O . ARG B 1 190 ? 54.237 61.456 59.883 1.00 21.19 171 ARG B O 1
ATOM 3222 N N . ASN B 1 191 ? 55.307 62.343 61.694 1.00 19.69 172 ASN B N 1
ATOM 3223 C CA . ASN B 1 191 ? 54.104 62.553 62.501 1.00 19.90 172 ASN B CA 1
ATOM 3224 C C . ASN B 1 191 ? 53.201 63.585 61.829 1.00 21.65 172 ASN B C 1
ATOM 3225 O O . ASN B 1 191 ? 52.022 63.712 62.127 1.00 22.95 172 ASN B O 1
ATOM 3230 N N . THR B 1 192 ? 53.791 64.320 60.906 1.00 21.98 173 THR B N 1
ATOM 3231 C CA . THR B 1 192 ? 53.100 65.274 60.009 1.00 23.93 173 THR B CA 1
ATOM 3232 C C . THR B 1 192 ? 52.116 64.579 59.045 1.00 25.54 173 THR B C 1
ATOM 3233 O O . THR B 1 192 ? 51.159 65.197 58.575 1.00 26.67 173 THR B O 1
ATOM 3237 N N . LEU B 1 193 ? 52.385 63.297 58.743 1.00 25.36 174 LEU B N 1
ATOM 3238 C CA . LEU B 1 193 ? 51.591 62.542 57.766 1.00 27.20 174 LEU B CA 1
ATOM 3239 C C . LEU B 1 193 ? 51.029 61.208 58.322 1.00 27.67 174 LEU B C 1
ATOM 3240 O O . LEU B 1 193 ? 51.692 60.169 58.234 1.00 26.85 174 LEU B O 1
ATOM 3245 N N A ILE B 1 194 ? 49.809 61.248 58.852 0.50 28.61 175 ILE B N 1
ATOM 3246 N N B ILE B 1 194 ? 49.816 61.221 58.886 0.50 28.80 175 ILE B N 1
ATOM 3247 C CA A ILE B 1 194 ? 49.168 60.058 59.438 0.50 29.62 175 ILE B CA 1
ATOM 3248 C CA B ILE B 1 194 ? 49.227 59.977 59.440 0.50 29.96 175 ILE B CA 1
ATOM 3249 C C A ILE B 1 194 ? 48.913 58.903 58.443 0.50 31.51 175 ILE B C 1
ATOM 3250 C C B ILE B 1 194 ? 49.248 58.847 58.410 0.50 31.42 175 ILE B C 1
ATOM 3251 O O A ILE B 1 194 ? 48.617 57.777 58.854 0.50 32.48 175 ILE B O 1
ATOM 3252 O O B ILE B 1 194 ? 49.460 57.682 58.752 0.50 31.92 175 ILE B O 1
ATOM 3261 N N . GLU B 1 195 ? 48.998 59.239 57.181 1.00 25.15 176 GLU B N 1
ATOM 3262 C CA . GLU B 1 195 ? 48.823 58.212 56.161 1.00 26.66 176 GLU B CA 1
ATOM 3263 C C . GLU B 1 195 ? 50.162 57.615 55.745 1.00 25.94 176 GLU B C 1
ATOM 3264 O O . GLU B 1 195 ? 50.212 56.894 54.809 1.00 36.12 176 GLU B O 1
ATOM 3266 N N . GLU B 1 196 ? 51.143 57.896 56.557 1.00 34.66 177 GLU B N 1
ATOM 3267 C CA . GLU B 1 196 ? 52.495 57.439 56.367 1.00 34.33 177 GLU B CA 1
ATOM 3268 C C . GLU B 1 196 ? 53.239 56.668 57.465 1.00 33.19 177 GLU B C 1
ATOM 3269 O O . GLU B 1 196 ? 54.392 56.458 57.305 1.00 33.89 177 GLU B O 1
ATOM 3275 N N . GLY B 1 197 ? 52.582 56.143 58.493 1.00 32.93 178 GLY B N 1
ATOM 3276 C CA . GLY B 1 197 ? 52.013 56.858 59.606 1.00 31.45 178 GLY B CA 1
ATOM 3277 C C . GLY B 1 197 ? 52.683 56.872 60.978 1.00 29.29 178 GLY B C 1
ATOM 3278 O O . GLY B 1 197 ? 52.898 55.917 61.629 1.00 29.13 178 GLY B O 1
ATOM 3279 N N . GLY B 1 198 ? 53.051 58.035 61.410 1.00 27.55 179 GLY B N 1
ATOM 3280 C CA . GLY B 1 198 ? 52.343 59.246 61.292 1.00 27.60 179 GLY B CA 1
ATOM 3281 C C . GLY B 1 198 ? 51.349 59.208 62.428 1.00 27.47 179 GLY B C 1
ATOM 3282 O O . GLY B 1 198 ? 50.366 58.494 62.324 1.00 29.17 179 GLY B O 1
ATOM 3283 N N . SER B 1 199 ? 51.600 59.954 63.508 1.00 26.27 180 SER B N 1
ATOM 3284 C CA . SER B 1 199 ? 50.589 60.135 64.546 1.00 27.18 180 SER B CA 1
ATOM 3285 C C . SER B 1 199 ? 49.566 61.229 64.146 1.00 28.34 180 SER B C 1
ATOM 3286 O O . SER B 1 199 ? 48.452 61.297 64.653 1.00 29.98 180 SER B O 1
ATOM 3289 N N . GLY B 1 200 ? 49.977 62.053 63.200 1.00 28.22 181 GLY B N 1
ATOM 3290 C CA . GLY B 1 200 ? 49.195 63.140 62.670 1.00 29.84 181 GLY B CA 1
ATOM 3291 C C . GLY B 1 200 ? 49.188 64.425 63.460 1.00 29.95 181 GLY B C 1
ATOM 3292 O O . GLY B 1 200 ? 48.168 65.037 63.567 1.00 31.99 181 GLY B O 1
ATOM 3293 N N . VAL B 1 201 ? 50.304 64.814 64.017 1.00 29.32 182 VAL B N 1
ATOM 3294 C CA . VAL B 1 201 ? 50.483 66.137 64.600 1.00 29.31 182 VAL B CA 1
ATOM 3295 C C . VAL B 1 201 ? 51.120 67.106 63.608 1.00 28.57 182 VAL B C 1
ATOM 3296 O O . VAL B 1 201 ? 52.015 66.722 62.971 1.00 27.85 182 VAL B O 1
ATOM 3300 N N . PRO B 1 202 ? 50.670 68.353 63.485 1.00 29.18 183 PRO B N 1
ATOM 3301 C CA . PRO B 1 202 ? 51.451 69.274 62.681 1.00 29.05 183 PRO B CA 1
ATOM 3302 C C . PRO B 1 202 ? 52.791 69.643 63.325 1.00 27.62 183 PRO B C 1
ATOM 3303 O O . PRO B 1 202 ? 52.946 69.588 64.545 1.00 27.36 183 PRO B O 1
ATOM 3307 N N . LEU B 1 203 ? 53.755 69.970 62.477 1.00 26.98 184 LEU B N 1
ATOM 3308 C CA . LEU B 1 203 ? 55.107 70.254 62.921 1.00 26.31 184 LEU B CA 1
ATOM 3309 C C . LEU B 1 203 ? 55.116 71.479 63.829 1.00 26.94 184 LEU B C 1
ATOM 3310 O O . LEU B 1 203 ? 54.505 72.510 63.509 1.00 27.63 184 LEU B O 1
ATOM 3315 N N . LYS B 1 204 ? 55.754 71.317 64.985 1.00 26.53 185 LYS B N 1
ATOM 3316 C CA . LYS B 1 204 ? 56.068 72.430 65.854 1.00 26.70 185 LYS B CA 1
ATOM 3317 C C . LYS B 1 204 ? 57.579 72.635 65.738 1.00 25.79 185 LYS B C 1
ATOM 3318 O O . LYS B 1 204 ? 58.378 71.801 66.218 1.00 24.36 185 LYS B O 1
ATOM 3324 N N . ARG B 1 205 ? 57.959 73.722 65.076 1.00 25.98 186 ARG B N 1
ATOM 3325 C CA . ARG B 1 205 ? 59.371 74.031 64.859 1.00 26.40 186 ARG B CA 1
ATOM 3326 C C . ARG B 1 205 ? 60.264 73.972 66.124 1.00 25.58 186 ARG B C 1
ATOM 3327 O O . ARG B 1 205 ? 61.358 73.419 66.055 1.00 24.61 186 ARG B O 1
ATOM 3335 N N . GLU B 1 206 ? 59.776 74.498 67.250 1.00 25.61 187 GLU B N 1
ATOM 3336 C CA . GLU B 1 206 ? 60.474 74.432 68.538 1.00 25.18 187 GLU B CA 1
ATOM 3337 C C . GLU B 1 206 ? 60.748 72.954 68.980 1.00 22.65 187 GLU B C 1
ATOM 3338 O O . GLU B 1 206 ? 61.796 72.646 69.509 1.00 22.78 187 GLU B O 1
ATOM 3344 N N A LYS B 1 207 ? 59.814 72.051 68.682 0.60 21.32 188 LYS B N 1
ATOM 3345 N N B LYS B 1 207 ? 59.784 72.066 68.718 0.40 21.10 188 LYS B N 1
ATOM 3346 C CA A LYS B 1 207 ? 59.931 70.632 69.076 0.60 19.57 188 LYS B CA 1
ATOM 3347 C CA B LYS B 1 207 ? 59.882 70.635 69.071 0.40 18.80 188 LYS B CA 1
ATOM 3348 C C A LYS B 1 207 ? 60.908 69.916 68.168 0.60 18.15 188 LYS B C 1
ATOM 3349 C C B LYS B 1 207 ? 60.903 69.945 68.183 0.40 17.91 188 LYS B C 1
ATOM 3350 O O A LYS B 1 207 ? 61.737 69.104 68.599 0.60 16.84 188 LYS B O 1
ATOM 3351 O O B LYS B 1 207 ? 61.741 69.160 68.643 0.40 16.85 188 LYS B O 1
ATOM 3362 N N . TYR B 1 208 ? 60.820 70.267 66.906 1.00 17.59 189 TYR B N 1
ATOM 3363 C CA . TYR B 1 208 ? 61.788 69.832 65.945 1.00 16.92 189 TYR B CA 1
ATOM 3364 C C . TYR B 1 208 ? 63.234 70.244 66.264 1.00 16.85 189 TYR B C 1
ATOM 3365 O O . TYR B 1 208 ? 64.107 69.388 66.290 1.00 15.69 189 TYR B O 1
ATOM 3374 N N . LEU B 1 209 ? 63.446 71.531 66.541 1.00 18.41 190 LEU B N 1
ATOM 3375 C CA . LEU B 1 209 ? 64.757 72.076 66.802 1.00 19.36 190 LEU B CA 1
ATOM 3376 C C . LEU B 1 209 ? 65.378 71.641 68.124 1.00 19.26 190 LEU B C 1
ATOM 3377 O O . LEU B 1 209 ? 66.591 71.503 68.187 1.00 20.15 190 LEU B O 1
ATOM 3382 N N . GLU B 1 210 ? 64.557 71.399 69.138 1.00 19.76 191 GLU B N 1
ATOM 3383 C CA . GLU B 1 210 ? 65.021 70.827 70.428 1.00 21.35 191 GLU B CA 1
ATOM 3384 C C . GLU B 1 210 ? 65.486 69.384 70.193 1.00 19.43 191 GLU B C 1
ATOM 3385 O O . GLU B 1 210 ? 66.490 68.952 70.692 1.00 20.10 191 GLU B O 1
ATOM 3391 N N . SER B 1 211 ? 64.724 68.655 69.411 1.00 18.62 192 SER B N 1
ATOM 3392 C CA . SER B 1 211 ? 65.070 67.285 68.967 1.00 18.12 192 SER B CA 1
ATOM 3393 C C . SER B 1 211 ? 66.386 67.204 68.122 1.00 18.33 192 SER B C 1
ATOM 3394 O O . SER B 1 211 ? 67.215 66.320 68.347 1.00 18.11 192 SER B O 1
ATOM 3397 N N . VAL B 1 212 ? 66.567 68.135 67.169 1.00 18.60 193 VAL B N 1
ATOM 3398 C CA . VAL B 1 212 ? 67.823 68.270 66.423 1.00 18.76 193 VAL B CA 1
ATOM 3399 C C . VAL B 1 212 ? 69.031 68.597 67.352 1.00 20.04 193 VAL B C 1
ATOM 3400 O O . VAL B 1 212 ? 70.112 68.001 67.222 1.00 19.94 193 VAL B O 1
ATOM 3404 N N . GLU B 1 213 ? 68.858 69.537 68.274 1.00 20.57 194 GLU B N 1
ATOM 3405 C CA . GLU B 1 213 ? 69.931 69.813 69.238 1.00 22.20 194 GLU B CA 1
ATOM 3406 C C . GLU B 1 213 ? 70.417 68.563 69.975 1.00 20.49 194 GLU B C 1
ATOM 3407 O O . GLU B 1 213 ? 71.590 68.375 70.105 1.00 22.23 194 GLU B O 1
ATOM 3413 N N . PHE B 1 214 ? 69.508 67.720 70.444 1.00 18.97 195 PHE B N 1
ATOM 3414 C CA . PHE B 1 214 ? 69.857 66.405 71.026 1.00 17.91 195 PHE B CA 1
ATOM 3415 C C . PHE B 1 214 ? 70.513 65.421 70.027 1.00 17.00 195 PHE B C 1
ATOM 3416 O O . PHE B 1 214 ? 71.575 64.853 70.294 1.00 17.44 195 PHE B O 1
ATOM 3424 N N . TRP B 1 215 ? 69.858 65.197 68.899 1.00 16.08 196 TRP B N 1
ATOM 3425 C CA . TRP B 1 215 ? 70.223 64.092 67.960 1.00 15.84 196 TRP B CA 1
ATOM 3426 C C . TRP B 1 215 ? 71.393 64.385 67.030 1.00 17.13 196 TRP B C 1
ATOM 3427 O O . TRP B 1 215 ? 71.904 63.466 66.348 1.00 16.86 196 TRP B O 1
ATOM 3438 N N . LYS B 1 216 ? 71.830 65.594 67.062 1.00 17.94 197 LYS B N 1
ATOM 3439 C CA . LYS B 1 216 ? 72.960 65.983 66.354 1.00 21.36 197 LYS B CA 1
ATOM 3440 C C . LYS B 1 216 ? 74.194 65.535 67.087 1.00 22.00 197 LYS B C 1
ATOM 3441 O O . LYS B 1 216 ? 75.214 65.500 66.520 1.00 24.51 197 LYS B O 1
ATOM 3447 N N . GLU B 1 217 ? 74.061 65.110 68.327 1.00 22.51 198 GLU B N 1
ATOM 3448 C CA . GLU B 1 217 ? 75.228 64.635 69.092 1.00 24.07 198 GLU B CA 1
ATOM 3449 C C . GLU B 1 217 ? 75.007 63.305 69.794 1.00 22.69 198 GLU B C 1
ATOM 3450 O O . GLU B 1 217 ? 75.759 62.962 70.672 1.00 24.86 198 GLU B O 1
ATOM 3456 N N . HIS B 1 218 ? 73.966 62.577 69.409 1.00 21.05 199 HIS B N 1
ATOM 3457 C CA . HIS B 1 218 ? 73.635 61.260 69.976 1.00 20.04 199 HIS B CA 1
ATOM 3458 C C . HIS B 1 218 ? 73.165 60.363 68.845 1.00 19.64 199 HIS B C 1
ATOM 3459 O O . HIS B 1 218 ? 72.678 60.857 67.839 1.00 19.21 199 HIS B O 1
ATOM 3466 N N . ALA B 1 219 ? 73.353 59.051 68.984 1.00 20.31 200 ALA B N 1
ATOM 3467 C CA . ALA B 1 219 ? 72.875 58.110 67.973 1.00 20.02 200 ALA B CA 1
ATOM 3468 C C . ALA B 1 219 ? 72.407 56.850 68.623 1.00 20.18 200 ALA B C 1
ATOM 3469 O O . ALA B 1 219 ? 72.911 56.482 69.653 1.00 20.25 200 ALA B O 1
ATOM 3471 N N . ILE B 1 220 ? 71.441 56.178 68.007 1.00 20.62 201 ILE B N 1
ATOM 3472 C CA . ILE B 1 220 ? 70.969 54.929 68.554 1.00 21.45 201 ILE B CA 1
ATOM 3473 C C . ILE B 1 220 ? 71.939 53.767 68.265 1.00 22.88 201 ILE B C 1
ATOM 3474 O O . ILE B 1 220 ? 72.750 53.791 67.333 1.00 23.03 201 ILE B O 1
ATOM 3479 N N . VAL B 1 221 ? 71.859 52.756 69.108 1.00 24.52 202 VAL B N 1
ATOM 3480 C CA . VAL B 1 221 ? 72.693 51.579 68.963 1.00 27.04 202 VAL B CA 1
ATOM 3481 C C . VAL B 1 221 ? 71.814 50.442 68.447 1.00 28.20 202 VAL B C 1
ATOM 3482 O O . VAL B 1 221 ? 70.750 50.182 68.997 1.00 27.73 202 VAL B O 1
ATOM 3486 N N . SER B 1 222 ? 72.258 49.803 67.367 1.00 30.52 203 SER B N 1
ATOM 3487 C CA . SER B 1 222 ? 71.506 48.725 66.754 1.00 32.64 203 SER B CA 1
ATOM 3488 C C . SER B 1 222 ? 71.433 47.479 67.615 1.00 35.03 203 SER B C 1
ATOM 3489 O O . SER B 1 222 ? 72.352 47.166 68.363 1.00 35.62 203 SER B O 1
ATOM 3492 N N . SER B 1 223 ? 70.289 46.808 67.499 1.00 37.01 204 SER B N 1
ATOM 3493 C CA . SER B 1 223 ? 70.109 45.371 67.811 1.00 40.22 204 SER B CA 1
ATOM 3494 C C . SER B 1 223 ? 69.755 45.092 69.260 1.00 40.62 204 SER B C 1
ATOM 3495 O O . SER B 1 223 ? 69.448 46.009 70.008 1.00 40.14 204 SER B O 1
ATOM 3499 N N . SER C 1 19 ? 64.077 61.060 130.296 1.00 47.85 0 SER C N 1
ATOM 3500 C CA . SER C 1 19 ? 64.744 59.782 130.253 1.00 46.50 0 SER C CA 1
ATOM 3501 C C . SER C 1 19 ? 63.811 58.993 129.488 1.00 47.04 0 SER C C 1
ATOM 3502 O O . SER C 1 19 ? 62.823 58.561 130.043 1.00 49.76 0 SER C O 1
ATOM 3505 N N . LYS C 1 20 ? 64.110 58.789 128.219 1.00 45.04 1 LYS C N 1
ATOM 3506 C CA . LYS C 1 20 ? 64.754 57.586 127.785 1.00 42.80 1 LYS C CA 1
ATOM 3507 C C . LYS C 1 20 ? 66.073 57.870 127.164 1.00 38.72 1 LYS C C 1
ATOM 3508 O O . LYS C 1 20 ? 66.517 59.000 127.092 1.00 38.10 1 LYS C O 1
ATOM 3510 N N . LEU C 1 21 ? 66.727 56.817 126.749 1.00 35.25 2 LEU C N 1
ATOM 3511 C CA . LEU C 1 21 ? 67.850 56.936 125.884 1.00 31.22 2 LEU C CA 1
ATOM 3512 C C . LEU C 1 21 ? 67.395 57.101 124.437 1.00 30.32 2 LEU C C 1
ATOM 3513 O O . LEU C 1 21 ? 66.231 57.029 124.143 1.00 31.03 2 LEU C O 1
ATOM 3518 N N . LEU C 1 22 ? 68.356 57.360 123.576 1.00 27.80 3 LEU C N 1
ATOM 3519 C CA . LEU C 1 22 ? 68.165 57.751 122.214 1.00 26.06 3 LEU C CA 1
ATOM 3520 C C . LEU C 1 22 ? 68.329 56.598 121.262 1.00 26.22 3 LEU C C 1
ATOM 3521 O O . LEU C 1 22 ? 68.935 55.625 121.599 1.00 26.39 3 LEU C O 1
ATOM 3526 N N . GLY C 1 23 ? 67.798 56.740 120.062 1.00 25.46 4 GLY C N 1
ATOM 3527 C CA . GLY C 1 23 ? 68.308 56.055 118.914 1.00 24.87 4 GLY C CA 1
ATOM 3528 C C . GLY C 1 23 ? 69.027 56.805 117.832 1.00 23.62 4 GLY C C 1
ATOM 3529 O O . GLY C 1 23 ? 69.023 57.978 117.804 1.00 22.66 4 GLY C O 1
ATOM 3530 N N . VAL C 1 24 ? 69.633 56.071 116.930 1.00 24.50 5 VAL C N 1
ATOM 3531 C CA . VAL C 1 24 ? 70.070 56.564 115.632 1.00 23.89 5 VAL C CA 1
ATOM 3532 C C . VAL C 1 24 ? 69.100 56.248 114.520 1.00 25.44 5 VAL C C 1
ATOM 3533 O O . VAL C 1 24 ? 68.816 55.128 114.264 1.00 26.68 5 VAL C O 1
ATOM 3537 N N . ASN C 1 25 ? 68.572 57.281 113.898 1.00 25.49 6 ASN C N 1
ATOM 3538 C CA . ASN C 1 25 ? 67.796 57.131 112.693 1.00 26.96 6 ASN C CA 1
ATOM 3539 C C . ASN C 1 25 ? 68.764 56.766 111.555 1.00 27.67 6 ASN C C 1
ATOM 3540 O O . ASN C 1 25 ? 69.920 57.211 111.568 1.00 26.38 6 ASN C O 1
ATOM 3545 N N . SER C 1 26 ? 68.308 55.900 110.622 1.00 29.34 7 SER C N 1
ATOM 3546 C CA . SER C 1 26 ? 69.097 55.527 109.448 1.00 29.88 7 SER C CA 1
ATOM 3547 C C . SER C 1 26 ? 69.696 56.700 108.659 1.00 28.41 7 SER C C 1
ATOM 3548 O O . SER C 1 26 ? 70.736 56.554 108.052 1.00 28.80 7 SER C O 1
ATOM 3551 N N . PHE C 1 27 ? 69.063 57.866 108.686 1.00 28.01 8 PHE C N 1
ATOM 3552 C CA . PHE C 1 27 ? 69.546 59.054 107.941 1.00 26.69 8 PHE C CA 1
ATOM 3553 C C . PHE C 1 27 ? 70.967 59.445 108.407 1.00 25.40 8 PHE C C 1
ATOM 3554 O O . PHE C 1 27 ? 71.848 59.718 107.595 1.00 25.84 8 PHE C O 1
ATOM 3562 N N . ALA C 1 28 ? 71.200 59.386 109.703 1.00 24.40 9 ALA C N 1
ATOM 3563 C CA . ALA C 1 28 ? 72.510 59.643 110.329 1.00 24.22 9 ALA C CA 1
ATOM 3564 C C . ALA C 1 28 ? 73.673 58.683 110.021 1.00 24.67 9 ALA C C 1
ATOM 3565 O O . ALA C 1 28 ? 74.836 59.020 110.248 1.00 24.28 9 ALA C O 1
ATOM 3567 N N . LEU C 1 29 ? 73.359 57.493 109.516 1.00 26.44 10 LEU C N 1
ATOM 3568 C CA . LEU C 1 29 ? 74.368 56.503 109.147 1.00 27.33 10 LEU C CA 1
ATOM 3569 C C . LEU C 1 29 ? 75.356 56.979 108.065 1.00 27.25 10 LEU C C 1
ATOM 3570 O O . LEU C 1 29 ? 76.560 56.662 108.126 1.00 27.52 10 LEU C O 1
ATOM 3575 N N . ARG C 1 30 ? 74.847 57.761 107.112 1.00 26.72 11 ARG C N 1
ATOM 3576 C CA . ARG C 1 30 ? 75.655 58.407 106.047 1.00 26.99 11 ARG C CA 1
ATOM 3577 C C . ARG C 1 30 ? 76.850 59.193 106.588 1.00 26.70 11 ARG C C 1
ATOM 3578 O O . ARG C 1 30 ? 77.785 59.455 105.835 1.00 27.87 11 ARG C O 1
ATOM 3586 N N . GLN C 1 31 ? 76.819 59.603 107.859 1.00 25.64 12 GLN C N 1
ATOM 3587 C CA . GLN C 1 31 ? 77.916 60.398 108.419 1.00 26.08 12 GLN C CA 1
ATOM 3588 C C . GLN C 1 31 ? 79.110 59.562 108.907 1.00 27.25 12 GLN C C 1
ATOM 3589 O O . GLN C 1 31 ? 80.157 60.104 109.275 1.00 28.00 12 GLN C O 1
ATOM 3595 N N . PHE C 1 32 ? 78.960 58.251 108.883 1.00 28.68 13 PHE C N 1
ATOM 3596 C CA . PHE C 1 32 ? 80.055 57.354 109.258 1.00 30.80 13 PHE C CA 1
ATOM 3597 C C . PHE C 1 32 ? 80.796 56.773 108.030 1.00 33.30 13 PHE C C 1
ATOM 3598 O O . PHE C 1 32 ? 81.637 55.852 108.163 1.00 35.38 13 PHE C O 1
ATOM 3606 N N . VAL C 1 33 ? 80.486 57.345 106.860 1.00 33.48 14 VAL C N 1
ATOM 3607 C CA . VAL C 1 33 ? 81.094 56.999 105.575 1.00 35.75 14 VAL C CA 1
ATOM 3608 C C . VAL C 1 33 ? 81.965 58.182 105.116 1.00 36.45 14 VAL C C 1
ATOM 3609 O O . VAL C 1 33 ? 81.454 59.286 104.906 1.00 34.40 14 VAL C O 1
ATOM 3613 N N . GLU C 1 34 ? 83.271 57.943 104.980 1.00 39.38 15 GLU C N 1
ATOM 3614 C CA . GLU C 1 34 ? 84.189 58.928 104.416 1.00 41.56 15 GLU C CA 1
ATOM 3615 C C . GLU C 1 34 ? 83.749 59.275 103.014 1.00 41.52 15 GLU C C 1
ATOM 3616 O O . GLU C 1 34 ? 83.378 58.408 102.206 1.00 42.86 15 GLU C O 1
ATOM 3622 N N . GLY C 1 35 ? 83.807 60.589 102.806 1.00 40.91 16 GLY C N 1
ATOM 3623 C CA . GLY C 1 35 ? 83.249 61.351 101.746 1.00 39.64 16 GLY C CA 1
ATOM 3624 C C . GLY C 1 35 ? 81.989 62.097 102.132 1.00 37.38 16 GLY C C 1
ATOM 3625 O O . GLY C 1 35 ? 81.455 62.844 101.316 1.00 36.91 16 GLY C O 1
ATOM 3626 N N . TYR C 1 36 ? 81.485 61.887 103.348 1.00 36.22 17 TYR C N 1
ATOM 3627 C CA . TYR C 1 36 ? 80.314 62.629 103.830 1.00 33.49 17 TYR C CA 1
ATOM 3628 C C . TYR C 1 36 ? 80.525 64.163 103.623 1.00 33.11 17 TYR C C 1
ATOM 3629 O O . TYR C 1 36 ? 81.617 64.678 103.864 1.00 33.85 17 TYR C O 1
ATOM 3638 N N . ARG C 1 37 ? 79.505 64.871 103.139 1.00 31.50 18 ARG C N 1
ATOM 3639 C CA . ARG C 1 37 ? 79.588 66.314 102.960 1.00 31.17 18 ARG C CA 1
ATOM 3640 C C . ARG C 1 37 ? 79.226 67.034 104.234 1.00 30.27 18 ARG C C 1
ATOM 3641 O O . ARG C 1 37 ? 78.120 67.524 104.394 1.00 29.56 18 ARG C O 1
ATOM 3649 N N . GLY C 1 38 ? 80.167 67.091 105.158 1.00 30.61 19 GLY C N 1
ATOM 3650 C CA . GLY C 1 38 ? 79.942 67.740 106.431 1.00 29.76 19 GLY C CA 1
ATOM 3651 C C . GLY C 1 38 ? 80.706 66.988 107.478 1.00 29.66 19 GLY C C 1
ATOM 3652 O O . GLY C 1 38 ? 81.824 66.537 107.213 1.00 31.10 19 GLY C O 1
ATOM 3653 N N . SER C 1 39 ? 80.085 66.848 108.647 1.00 28.02 20 SER C N 1
ATOM 3654 C CA . SER C 1 39 ? 80.716 66.247 109.814 1.00 27.96 20 SER C CA 1
ATOM 3655 C C . SER C 1 39 ? 80.873 64.717 109.676 1.00 27.78 20 SER C C 1
ATOM 3656 O O . SER C 1 39 ? 79.929 63.955 109.922 1.00 26.90 20 SER C O 1
ATOM 3659 N N . TYR C 1 40 ? 82.077 64.283 109.307 1.00 28.63 21 TYR C N 1
ATOM 3660 C CA . TYR C 1 40 ? 82.364 62.865 109.183 1.00 28.94 21 TYR C CA 1
ATOM 3661 C C . TYR C 1 40 ? 82.820 62.365 110.560 1.00 29.20 21 TYR C C 1
ATOM 3662 O O . TYR C 1 40 ? 83.756 62.909 111.157 1.00 29.92 21 TYR C O 1
ATOM 3671 N N . ILE C 1 41 ? 82.112 61.370 111.085 1.00 29.22 22 ILE C N 1
ATOM 3672 C CA . ILE C 1 41 ? 82.533 60.651 112.302 1.00 30.10 22 ILE C CA 1
ATOM 3673 C C . ILE C 1 41 ? 83.460 59.479 111.936 1.00 32.60 22 ILE C C 1
ATOM 3674 O O . ILE C 1 41 ? 83.031 58.472 111.350 1.00 32.39 22 ILE C O 1
ATOM 3679 N N . PRO C 1 42 ? 84.756 59.644 112.246 1.00 35.27 23 PRO C N 1
ATOM 3680 C CA . PRO C 1 42 ? 85.779 58.701 111.849 1.00 38.67 23 PRO C CA 1
ATOM 3681 C C . PRO C 1 42 ? 86.010 57.568 112.836 1.00 40.73 23 PRO C C 1
ATOM 3682 O O . PRO C 1 42 ? 85.768 57.721 114.053 1.00 39.95 23 PRO C O 1
ATOM 3686 N N A ARG C 1 43 ? 86.465 56.441 112.291 0.50 43.77 24 ARG C N 1
ATOM 3687 N N B ARG C 1 43 ? 86.517 56.466 112.280 0.50 43.49 24 ARG C N 1
ATOM 3688 C CA A ARG C 1 43 ? 86.897 55.286 113.063 0.50 46.74 24 ARG C CA 1
ATOM 3689 C CA B ARG C 1 43 ? 86.839 55.230 112.988 0.50 46.08 24 ARG C CA 1
ATOM 3690 C C A ARG C 1 43 ? 86.081 55.089 114.356 0.50 45.45 24 ARG C C 1
ATOM 3691 C C B ARG C 1 43 ? 86.087 55.060 114.319 0.50 45.13 24 ARG C C 1
ATOM 3692 O O A ARG C 1 43 ? 86.625 55.204 115.460 0.50 46.21 24 ARG C O 1
ATOM 3693 O O B ARG C 1 43 ? 86.671 55.178 115.402 0.50 45.98 24 ARG C O 1
ATOM 3716 N N . SER C 1 45 ? 81.884 52.993 115.112 1.00 39.67 26 SER C N 1
ATOM 3717 C CA . SER C 1 45 ? 80.619 52.491 114.548 1.00 38.06 26 SER C CA 1
ATOM 3718 C C . SER C 1 45 ? 79.470 53.326 115.064 1.00 35.04 26 SER C C 1
ATOM 3719 O O . SER C 1 45 ? 79.568 53.850 116.157 1.00 33.95 26 SER C O 1
ATOM 3722 N N . PRO C 1 46 ? 78.371 53.462 114.288 1.00 34.21 27 PRO C N 1
ATOM 3723 C CA . PRO C 1 46 ? 77.194 54.182 114.816 1.00 31.73 27 PRO C CA 1
ATOM 3724 C C . PRO C 1 46 ? 76.713 53.646 116.191 1.00 31.60 27 PRO C C 1
ATOM 3725 O O . PRO C 1 46 ? 76.202 54.405 117.013 1.00 30.52 27 PRO C O 1
ATOM 3729 N N . TYR C 1 47 ? 76.845 52.348 116.433 1.00 33.04 28 TYR C N 1
ATOM 3730 C CA . TYR C 1 47 ? 76.416 51.756 117.701 1.00 32.92 28 TYR C CA 1
ATOM 3731 C C . TYR C 1 47 ? 77.317 52.232 118.849 1.00 32.10 28 TYR C C 1
ATOM 3732 O O . TYR C 1 47 ? 76.850 52.652 119.916 1.00 30.71 28 TYR C O 1
ATOM 3741 N N . GLU C 1 48 ? 78.622 52.167 118.627 1.00 32.45 29 GLU C N 1
ATOM 3742 C CA . GLU C 1 48 ? 79.578 52.732 119.582 1.00 32.10 29 GLU C CA 1
ATOM 3743 C C . GLU C 1 48 ? 79.402 54.260 119.762 1.00 29.22 29 GLU C C 1
ATOM 3744 O O . GLU C 1 48 ? 79.599 54.797 120.869 1.00 29.45 29 GLU C O 1
ATOM 3750 N N . PHE C 1 49 ? 79.007 54.967 118.703 1.00 27.32 30 PHE C N 1
ATOM 3751 C CA . PHE C 1 49 ? 78.613 56.387 118.828 1.00 24.48 30 PHE C CA 1
ATOM 3752 C C . PHE C 1 49 ? 77.429 56.542 119.775 1.00 23.45 30 PHE C C 1
ATOM 3753 O O . PHE C 1 49 ? 77.497 57.305 120.738 1.00 23.27 30 PHE C O 1
ATOM 3761 N N . LEU C 1 50 ? 76.354 55.799 119.510 1.00 23.94 31 LEU C N 1
ATOM 3762 C CA . LEU C 1 50 ? 75.140 55.837 120.325 1.00 23.67 31 LEU C CA 1
ATOM 3763 C C . LEU C 1 50 ? 75.377 55.421 121.793 1.00 24.57 31 LEU C C 1
ATOM 3764 O O . LEU C 1 50 ? 74.803 56.013 122.700 1.00 24.86 31 LEU C O 1
ATOM 3769 N N . ARG C 1 51 ? 76.206 54.414 122.026 1.00 27.17 32 ARG C N 1
ATOM 3770 C CA . ARG C 1 51 ? 76.573 54.006 123.383 1.00 28.13 32 ARG C CA 1
ATOM 3771 C C . ARG C 1 51 ? 77.158 55.165 124.174 1.00 27.01 32 ARG C C 1
ATOM 3772 O O . ARG C 1 51 ? 76.720 55.465 125.280 1.00 27.06 32 ARG C O 1
ATOM 3780 N N . ASN C 1 52 ? 78.151 55.827 123.597 1.00 26.64 33 ASN C N 1
ATOM 3781 C CA . ASN C 1 52 ? 78.802 56.957 124.262 1.00 25.39 33 ASN C CA 1
ATOM 3782 C C . ASN C 1 52 ? 77.862 58.128 124.480 1.00 23.90 33 ASN C C 1
ATOM 3783 O O . ASN C 1 52 ? 77.902 58.773 125.526 1.00 23.52 33 ASN C O 1
ATOM 3788 N N . VAL C 1 53 ? 77.008 58.408 123.495 1.00 22.82 34 VAL C N 1
ATOM 3789 C CA . VAL C 1 53 ? 76.038 59.478 123.638 1.00 21.39 34 VAL C CA 1
ATOM 3790 C C . VAL C 1 53 ? 75.059 59.171 124.772 1.00 21.11 34 VAL C C 1
ATOM 3791 O O . VAL C 1 53 ? 74.806 60.024 125.621 1.00 21.48 34 VAL C O 1
ATOM 3795 N N . ASN C 1 54 ? 74.511 57.963 124.790 1.00 21.25 35 ASN C N 1
ATOM 3796 C CA . ASN C 1 54 ? 73.635 57.544 125.901 1.00 21.82 35 ASN C CA 1
ATOM 3797 C C . ASN C 1 54 ? 74.303 57.483 127.288 1.00 21.72 35 ASN C C 1
ATOM 3798 O O . ASN C 1 54 ? 73.675 57.809 128.299 1.00 21.56 35 ASN C O 1
ATOM 3803 N N . ASN C 1 55 ? 75.563 57.065 127.329 1.00 22.62 36 ASN C N 1
ATOM 3804 C CA . ASN C 1 55 ? 76.330 57.069 128.586 1.00 23.54 36 ASN C CA 1
ATOM 3805 C C . ASN C 1 55 ? 76.559 58.492 129.116 1.00 23.81 36 ASN C C 1
ATOM 3806 O O . ASN C 1 55 ? 76.498 58.688 130.322 1.00 24.38 36 ASN C O 1
ATOM 3811 N N . TYR C 1 56 ? 76.830 59.461 128.227 1.00 24.18 37 TYR C N 1
ATOM 3812 C CA . TYR C 1 56 ? 76.837 60.894 128.585 1.00 24.77 37 TYR C CA 1
ATOM 3813 C C . TYR C 1 56 ? 75.481 61.377 129.137 1.00 24.41 37 TYR C C 1
ATOM 3814 O O . TYR C 1 56 ? 75.444 62.114 130.119 1.00 25.54 37 TYR C O 1
ATOM 3823 N N . ILE C 1 57 ? 74.375 60.986 128.508 1.00 23.90 38 ILE C N 1
ATOM 3824 C CA . ILE C 1 57 ? 73.037 61.335 128.999 1.00 23.66 38 ILE C CA 1
ATOM 3825 C C . ILE C 1 57 ? 72.805 60.832 130.439 1.00 24.42 38 ILE C C 1
ATOM 3826 O O . ILE C 1 57 ? 72.462 61.620 131.345 1.00 24.46 38 ILE C O 1
ATOM 3831 N N . ILE C 1 58 ? 73.035 59.541 130.661 1.00 23.95 39 ILE C N 1
ATOM 3832 C CA . ILE C 1 58 ? 72.949 59.001 132.007 1.00 24.82 39 ILE C CA 1
ATOM 3833 C C . ILE C 1 58 ? 73.907 59.639 133.052 1.00 25.58 39 ILE C C 1
ATOM 3834 O O . ILE C 1 58 ? 73.510 59.835 134.198 1.00 25.71 39 ILE C O 1
ATOM 3839 N N . GLU C 1 59 ? 75.136 59.968 132.665 1.00 26.12 40 GLU C N 1
ATOM 3840 C CA . GLU C 1 59 ? 76.086 60.551 133.609 1.00 27.53 40 GLU C CA 1
ATOM 3841 C C . GLU C 1 59 ? 75.893 62.023 133.900 1.00 28.39 40 GLU C C 1
ATOM 3842 O O . GLU C 1 59 ? 76.183 62.445 135.017 1.00 29.33 40 GLU C O 1
ATOM 3848 N N . ASN C 1 60 ? 75.430 62.793 132.915 1.00 28.84 41 ASN C N 1
ATOM 3849 C CA . ASN C 1 60 ? 75.579 64.247 132.927 1.00 30.50 41 ASN C CA 1
ATOM 3850 C C . ASN C 1 60 ? 74.282 65.047 132.900 1.00 31.63 41 ASN C C 1
ATOM 3851 O O . ASN C 1 60 ? 74.312 66.256 133.074 1.00 32.69 41 ASN C O 1
ATOM 3856 N N . ASN C 1 61 ? 73.145 64.389 132.709 1.00 32.54 42 ASN C N 1
ATOM 3857 C CA . ASN C 1 61 ? 71.870 65.088 132.535 1.00 34.27 42 ASN C CA 1
ATOM 3858 C C . ASN C 1 61 ? 71.942 66.362 131.647 1.00 34.24 42 ASN C C 1
ATOM 3859 O O . ASN C 1 61 ? 71.724 67.471 132.133 1.00 35.32 42 ASN C O 1
ATOM 3864 N N . PRO C 1 62 ? 72.243 66.199 130.342 1.00 33.35 43 PRO C N 1
ATOM 3865 C CA . PRO C 1 62 ? 72.319 67.399 129.489 1.00 33.90 43 PRO C CA 1
ATOM 3866 C C . PRO C 1 62 ? 70.960 68.068 129.243 1.00 35.15 43 PRO C C 1
ATOM 3867 O O . PRO C 1 62 ? 69.905 67.410 129.296 1.00 35.08 43 PRO C O 1
ATOM 3871 N N . THR C 1 63 ? 71.009 69.376 129.001 1.00 32.11 44 THR C N 1
ATOM 3872 C CA . THR C 1 63 ? 69.839 70.172 128.639 1.00 31.36 44 THR C CA 1
ATOM 3873 C C . THR C 1 63 ? 69.365 69.782 127.242 1.00 30.24 44 THR C C 1
ATOM 3874 O O . THR C 1 63 ? 70.150 69.708 126.301 1.00 29.81 44 THR C O 1
ATOM 3878 N N . LEU C 1 64 ? 68.074 69.510 127.144 1.00 29.60 45 LEU C N 1
ATOM 3879 C CA . LEU C 1 64 ? 67.427 69.218 125.899 1.00 28.93 45 LEU C CA 1
ATOM 3880 C C . LEU C 1 64 ? 66.910 70.558 125.326 1.00 28.06 45 LEU C C 1
ATOM 3881 O O . LEU C 1 64 ? 65.983 71.178 125.878 1.00 28.12 45 LEU C O 1
ATOM 3886 N N . VAL C 1 65 ? 67.513 71.002 124.229 1.00 26.26 46 VAL C N 1
ATOM 3887 C CA . VAL C 1 65 ? 67.207 72.307 123.652 1.00 25.09 46 VAL C CA 1
ATOM 3888 C C . VAL C 1 65 ? 66.237 72.197 122.463 1.00 24.54 46 VAL C C 1
ATOM 3889 O O . VAL C 1 65 ? 66.422 71.420 121.558 1.00 24.06 46 VAL C O 1
ATOM 3893 N N . ASP C 1 66 ? 65.193 72.994 122.468 1.00 24.70 47 ASP C N 1
ATOM 3894 C CA . ASP C 1 66 ? 64.291 73.110 121.332 1.00 23.91 47 ASP C CA 1
ATOM 3895 C C . ASP C 1 66 ? 64.987 73.471 119.993 1.00 22.79 47 ASP C C 1
ATOM 3896 O O . ASP C 1 66 ? 65.855 74.323 119.947 1.00 21.07 47 ASP C O 1
ATOM 3901 N N . GLY C 1 67 ? 64.560 72.814 118.915 1.00 23.51 48 GLY C N 1
ATOM 3902 C CA . GLY C 1 67 ? 65.006 73.101 117.555 1.00 22.38 48 GLY C CA 1
ATOM 3903 C C . GLY C 1 67 ? 63.995 73.939 116.790 1.00 22.70 48 GLY C C 1
ATOM 3904 O O . GLY C 1 67 ? 63.173 74.649 117.398 1.00 23.32 48 GLY C O 1
ATOM 3905 N N . TYR C 1 68 ? 64.036 73.854 115.457 1.00 22.19 49 TYR C N 1
ATOM 3906 C CA . TYR C 1 68 ? 63.202 74.732 114.607 1.00 22.60 49 TYR C CA 1
ATOM 3907 C C . TYR C 1 68 ? 61.700 74.414 114.650 1.00 24.01 49 TYR C C 1
ATOM 3908 O O . TYR C 1 68 ? 60.873 75.201 114.215 1.00 25.32 49 TYR C O 1
ATOM 3917 N N . ALA C 1 69 ? 61.352 73.258 115.202 1.00 24.66 50 ALA C N 1
ATOM 3918 C CA . ALA C 1 69 ? 59.993 72.767 115.187 1.00 25.43 50 ALA C CA 1
ATOM 3919 C C . ALA C 1 69 ? 59.852 71.905 116.426 1.00 25.70 50 ALA C C 1
ATOM 3920 O O . ALA C 1 69 ? 60.878 71.502 116.994 1.00 24.88 50 ALA C O 1
ATOM 3922 N N . ASP C 1 70 ? 58.611 71.604 116.839 1.00 26.48 51 ASP C N 1
ATOM 3923 C CA . ASP C 1 70 ? 58.371 70.850 118.101 1.00 27.53 51 ASP C CA 1
ATOM 3924 C C . ASP C 1 70 ? 58.936 69.412 118.127 1.00 26.05 51 ASP C C 1
ATOM 3925 O O . ASP C 1 70 ? 59.287 68.865 119.183 1.00 24.35 51 ASP C O 1
ATOM 3930 N N . PHE C 1 71 ? 59.066 68.845 116.932 1.00 25.57 52 PHE C N 1
ATOM 3931 C CA . PHE C 1 71 ? 59.542 67.468 116.755 1.00 24.70 52 PHE C CA 1
ATOM 3932 C C . PHE C 1 71 ? 61.075 67.378 116.698 1.00 23.35 52 PHE C C 1
ATOM 3933 O O . PHE C 1 71 ? 61.634 66.308 116.524 1.00 23.03 52 PHE C O 1
ATOM 3941 N N . CYS C 1 72 ? 61.740 68.515 116.858 1.00 23.02 53 CYS C N 1
ATOM 3942 C CA . CYS C 1 72 ? 63.193 68.564 116.736 1.00 21.89 53 CYS C CA 1
ATOM 3943 C C . CYS C 1 72 ? 63.864 69.187 117.966 1.00 21.11 53 CYS C C 1
ATOM 3944 O O . CYS C 1 72 ? 63.521 70.274 118.375 1.00 21.01 53 CYS C O 1
ATOM 3947 N N . LYS C 1 73 ? 64.794 68.444 118.566 1.00 21.40 54 LYS C N 1
ATOM 3948 C CA . LYS C 1 73 ? 65.613 68.925 119.704 1.00 21.06 54 LYS C CA 1
ATOM 3949 C C . LYS C 1 73 ? 67.103 68.785 119.417 1.00 20.51 54 LYS C C 1
ATOM 3950 O O . LYS C 1 73 ? 67.493 68.106 118.482 1.00 20.34 54 LYS C O 1
ATOM 3956 N N . HIS C 1 74 ? 67.918 69.417 120.257 1.00 20.26 55 HIS C N 1
ATOM 3957 C CA . HIS C 1 74 ? 69.353 69.300 120.221 1.00 20.23 55 HIS C CA 1
ATOM 3958 C C . HIS C 1 74 ? 69.871 68.955 121.633 1.00 20.33 55 HIS C C 1
ATOM 3959 O O . HIS C 1 74 ? 69.272 69.289 122.625 1.00 19.87 55 HIS C O 1
ATOM 3966 N N . ILE C 1 75 ? 71.024 68.304 121.659 1.00 20.89 56 ILE C N 1
ATOM 3967 C CA . ILE C 1 75 ? 71.885 68.147 122.810 1.00 21.53 56 ILE C CA 1
ATOM 3968 C C . ILE C 1 75 ? 73.261 68.595 122.320 1.00 21.76 56 ILE C C 1
ATOM 3969 O O . ILE C 1 75 ? 73.657 68.277 121.196 1.00 21.54 56 ILE C O 1
ATOM 3974 N N . PHE C 1 76 ? 73.966 69.387 123.130 1.00 22.59 57 PHE C N 1
ATOM 3975 C CA . PHE C 1 76 ? 75.318 69.853 122.783 1.00 23.10 57 PHE C CA 1
ATOM 3976 C C . PHE C 1 76 ? 76.293 69.176 123.702 1.00 24.38 57 PHE C C 1
ATOM 3977 O O . PHE C 1 76 ? 76.188 69.290 124.908 1.00 25.16 57 PHE C O 1
ATOM 3985 N N . ILE C 1 77 ? 77.236 68.447 123.141 1.00 25.58 58 ILE C N 1
ATOM 3986 C CA . ILE C 1 77 ? 78.085 67.595 123.952 1.00 27.28 58 ILE C CA 1
ATOM 3987 C C . ILE C 1 77 ? 79.535 67.876 123.609 1.00 27.70 58 ILE C C 1
ATOM 3988 O O . ILE C 1 77 ? 79.849 68.154 122.436 1.00 27.14 58 ILE C O 1
ATOM 3993 N N . PRO C 1 78 ? 80.416 67.848 124.635 1.00 28.57 59 PRO C N 1
ATOM 3994 C CA . PRO C 1 78 ? 81.845 67.832 124.335 1.00 29.44 59 PRO C CA 1
ATOM 3995 C C . PRO C 1 78 ? 82.110 66.726 123.315 1.00 29.21 59 PRO C C 1
ATOM 3996 O O . PRO C 1 78 ? 81.566 65.627 123.456 1.00 28.84 59 PRO C O 1
ATOM 4000 N N . ASN C 1 79 ? 82.911 67.017 122.295 1.00 29.00 60 ASN C N 1
ATOM 4001 C CA . ASN C 1 79 ? 83.189 66.007 121.290 1.00 29.20 60 ASN C CA 1
ATOM 4002 C C . ASN C 1 79 ? 84.150 64.922 121.789 1.00 31.08 60 ASN C C 1
ATOM 4003 O O . ASN C 1 79 ? 85.282 65.217 122.139 1.00 32.73 60 ASN C O 1
ATOM 4008 N N . PHE C 1 80 ? 83.662 63.681 121.839 1.00 30.98 61 PHE C N 1
ATOM 4009 C CA . PHE C 1 80 ? 84.418 62.511 122.286 1.00 32.67 61 PHE C CA 1
ATOM 4010 C C . PHE C 1 80 ? 84.955 61.680 121.114 1.00 33.05 61 PHE C C 1
ATOM 4011 O O . PHE C 1 80 ? 85.595 60.656 121.338 1.00 35.00 61 PHE C O 1
ATOM 4019 N N . THR C 1 81 ? 84.669 62.119 119.890 1.00 31.42 62 THR C N 1
ATOM 4020 C CA . THR C 1 81 ? 85.166 61.519 118.645 1.00 31.82 62 THR C CA 1
ATOM 4021 C C . THR C 1 81 ? 86.351 62.368 118.119 1.00 32.36 62 THR C C 1
ATOM 4022 O O . THR C 1 81 ? 86.585 63.486 118.618 1.00 31.92 62 THR C O 1
ATOM 4026 N N . GLU C 1 82 ? 87.063 61.895 117.103 1.00 32.83 63 GLU C N 1
ATOM 4027 C CA . GLU C 1 82 ? 88.026 62.793 116.438 1.00 33.63 63 GLU C CA 1
ATOM 4028 C C . GLU C 1 82 ? 87.433 63.662 115.287 1.00 32.20 63 GLU C C 1
ATOM 4029 O O . GLU C 1 82 ? 88.194 64.360 114.609 1.00 32.70 63 GLU C O 1
ATOM 4032 N N . ALA C 1 83 ? 86.103 63.624 115.088 1.00 30.03 64 ALA C N 1
ATOM 4033 C CA . ALA C 1 83 ? 85.386 64.479 114.109 1.00 28.30 64 ALA C CA 1
ATOM 4034 C C . ALA C 1 83 ? 85.843 65.938 114.114 1.00 28.47 64 ALA C C 1
ATOM 4035 O O . ALA C 1 83 ? 85.912 66.601 115.182 1.00 28.24 64 ALA C O 1
ATOM 4037 N N . LYS C 1 84 ? 86.171 66.421 112.917 1.00 28.65 65 LYS C N 1
ATOM 4038 C CA . LYS C 1 84 ? 86.799 67.736 112.718 1.00 28.84 65 LYS C CA 1
ATOM 4039 C C . LYS C 1 84 ? 85.772 68.826 112.482 1.00 27.33 65 LYS C C 1
ATOM 4040 O O . LYS C 1 84 ? 84.649 68.552 112.027 1.00 26.12 65 LYS C O 1
ATOM 4046 N N . GLN C 1 85 ? 86.178 70.057 112.765 1.00 27.17 66 GLN C N 1
ATOM 4047 C CA . GLN C 1 85 ? 85.432 71.225 112.374 1.00 26.94 66 GLN C CA 1
ATOM 4048 C C . GLN C 1 85 ? 85.063 71.086 110.879 1.00 26.46 66 GLN C C 1
ATOM 4049 O O . GLN C 1 85 ? 85.931 70.838 110.047 1.00 27.04 66 GLN C O 1
ATOM 4055 N N . SER C 1 86 ? 83.771 71.220 110.561 1.00 25.86 67 SER C N 1
ATOM 4056 C CA . SER C 1 86 ? 83.274 70.967 109.221 1.00 25.39 67 SER C CA 1
ATOM 4057 C C . SER C 1 86 ? 82.755 72.214 108.448 1.00 24.37 67 SER C C 1
ATOM 4058 O O . SER C 1 86 ? 82.269 72.080 107.307 1.00 23.95 67 SER C O 1
ATOM 4061 N N . ILE C 1 87 ? 82.841 73.396 109.054 1.00 23.90 68 ILE C N 1
ATOM 4062 C CA . ILE C 1 87 ? 82.378 74.639 108.439 1.00 23.65 68 ILE C CA 1
ATOM 4063 C C . ILE C 1 87 ? 83.494 75.681 108.468 1.00 24.86 68 ILE C C 1
ATOM 4064 O O . ILE C 1 87 ? 84.138 75.871 109.491 1.00 26.29 68 ILE C O 1
ATOM 4069 N N . VAL C 1 88 ? 83.706 76.372 107.354 1.00 25.01 69 VAL C N 1
ATOM 4070 C CA . VAL C 1 88 ? 84.685 77.462 107.326 1.00 26.91 69 VAL C CA 1
ATOM 4071 C C . VAL C 1 88 ? 84.122 78.759 106.755 1.00 26.69 69 VAL C C 1
ATOM 4072 O O . VAL C 1 88 ? 83.410 78.747 105.785 1.00 25.71 69 VAL C O 1
ATOM 4076 N N . LYS C 1 89 ? 84.431 79.864 107.420 1.00 28.41 70 LYS C N 1
ATOM 4077 C CA . LYS C 1 89 ? 84.174 81.224 106.941 1.00 29.74 70 LYS C CA 1
ATOM 4078 C C . LYS C 1 89 ? 84.801 81.432 105.566 1.00 30.61 70 LYS C C 1
ATOM 4079 O O . LYS C 1 89 ? 85.984 81.110 105.363 1.00 31.54 70 LYS C O 1
ATOM 4085 N N . ILE C 1 90 ? 84.014 81.961 104.625 1.00 30.39 71 ILE C N 1
ATOM 4086 C CA . ILE C 1 90 ? 84.495 82.254 103.273 1.00 30.63 71 ILE C CA 1
ATOM 4087 C C . ILE C 1 90 ? 85.040 83.667 103.329 1.00 32.76 71 ILE C C 1
ATOM 4088 O O . ILE C 1 90 ? 84.407 84.558 103.914 1.00 33.12 71 ILE C O 1
ATOM 4093 N N . THR C 1 91 ? 86.227 83.860 102.734 1.00 34.36 72 THR C N 1
ATOM 4094 C CA . THR C 1 91 ? 86.915 85.138 102.686 1.00 36.06 72 THR C CA 1
ATOM 4095 C C . THR C 1 91 ? 87.334 85.362 101.264 1.00 37.05 72 THR C C 1
ATOM 4096 O O . THR C 1 91 ? 87.226 84.460 100.421 1.00 36.51 72 THR C O 1
ATOM 4100 N N . ASN C 1 92 ? 87.855 86.557 100.992 1.00 38.93 73 ASN C N 1
ATOM 4101 C CA . ASN C 1 92 ? 88.306 86.894 99.649 1.00 39.91 73 ASN C CA 1
ATOM 4102 C C . ASN C 1 92 ? 89.448 85.999 99.132 1.00 40.14 73 ASN C C 1
ATOM 4103 O O . ASN C 1 92 ? 89.536 85.774 97.932 1.00 40.05 73 ASN C O 1
ATOM 4108 N N . GLU C 1 93 ? 90.294 85.476 100.020 1.00 40.24 74 GLU C N 1
ATOM 4109 C CA . GLU C 1 93 ? 91.446 84.638 99.650 1.00 40.55 74 GLU C CA 1
ATOM 4110 C C . GLU C 1 93 ? 91.204 83.117 99.554 1.00 39.09 74 GLU C C 1
ATOM 4111 O O . GLU C 1 93 ? 92.012 82.385 98.972 1.00 39.56 74 GLU C O 1
ATOM 4113 N N . ASN C 1 94 ? 90.132 82.628 100.169 1.00 37.72 75 ASN C N 1
ATOM 4114 C CA . ASN C 1 94 ? 89.824 81.204 100.085 1.00 35.69 75 ASN C CA 1
ATOM 4115 C C . ASN C 1 94 ? 88.650 80.856 99.146 1.00 34.03 75 ASN C C 1
ATOM 4116 O O . ASN C 1 94 ? 88.426 79.684 98.811 1.00 32.54 75 ASN C O 1
ATOM 4121 N N . GLU C 1 95 ? 87.926 81.882 98.709 1.00 33.47 76 GLU C N 1
ATOM 4122 C CA . GLU C 1 95 ? 86.796 81.715 97.793 1.00 32.17 76 GLU C CA 1
ATOM 4123 C C . GLU C 1 95 ? 87.176 80.979 96.501 1.00 31.39 76 GLU C C 1
ATOM 4124 O O . GLU C 1 95 ? 86.388 80.235 95.940 1.00 30.34 76 GLU C O 1
ATOM 4130 N N . LYS C 1 96 ? 88.403 81.155 96.040 1.00 32.07 77 LYS C N 1
ATOM 4131 C CA . LYS C 1 96 ? 88.895 80.420 94.883 1.00 31.49 77 LYS C CA 1
ATOM 4132 C C . LYS C 1 96 ? 88.868 78.906 95.028 1.00 30.61 77 LYS C C 1
ATOM 4133 O O . LYS C 1 96 ? 89.022 78.200 94.033 1.00 30.15 77 LYS C O 1
ATOM 4139 N N . TYR C 1 97 ? 88.714 78.403 96.252 1.00 30.24 78 TYR C N 1
ATOM 4140 C CA . TYR C 1 97 ? 88.785 76.964 96.501 1.00 29.55 78 TYR C CA 1
ATOM 4141 C C . TYR C 1 97 ? 87.395 76.333 96.563 1.00 27.62 78 TYR C C 1
ATOM 4142 O O . TYR C 1 97 ? 87.268 75.127 96.686 1.00 27.34 78 TYR C O 1
ATOM 4151 N N . ILE C 1 98 ? 86.357 77.158 96.477 1.00 26.71 79 ILE C N 1
ATOM 4152 C CA . ILE C 1 98 ? 84.956 76.670 96.505 1.00 25.31 79 ILE C CA 1
ATOM 4153 C C . ILE C 1 98 ? 84.676 75.757 95.277 1.00 25.19 79 ILE C C 1
ATOM 4154 O O . ILE C 1 98 ? 85.011 76.113 94.129 1.00 24.97 79 ILE C O 1
ATOM 4159 N N . LYS C 1 99 ? 84.116 74.562 95.514 1.00 24.49 80 LYS C N 1
ATOM 4160 C CA . LYS C 1 99 ? 83.532 73.785 94.413 1.00 24.38 80 LYS C CA 1
ATOM 4161 C C . LYS C 1 99 ? 82.020 73.856 94.469 1.00 22.99 80 LYS C C 1
ATOM 4162 O O . LYS C 1 99 ? 81.436 74.018 95.551 1.00 22.15 80 LYS C O 1
ATOM 4168 N N . THR C 1 100 ? 81.397 73.760 93.292 1.00 22.50 81 THR C N 1
ATOM 4169 C CA . THR C 1 100 ? 79.917 73.804 93.099 1.00 22.20 81 THR C CA 1
ATOM 4170 C C . THR C 1 100 ? 79.351 72.596 92.309 1.00 22.14 81 THR C C 1
ATOM 4171 O O . THR C 1 100 ? 80.027 71.980 91.480 1.00 22.80 81 THR C O 1
ATOM 4175 N N . GLY C 1 101 ? 78.079 72.272 92.548 1.00 21.25 82 GLY C N 1
ATOM 4176 C CA . GLY C 1 101 ? 77.473 71.146 91.856 1.00 20.75 82 GLY C CA 1
ATOM 4177 C C . GLY C 1 101 ? 76.102 70.777 92.382 1.00 20.19 82 GLY C C 1
ATOM 4178 O O . GLY C 1 101 ? 75.714 71.228 93.433 1.00 19.30 82 GLY C O 1
ATOM 4179 N N . TYR C 1 102 ? 75.389 69.920 91.640 1.00 20.91 83 TYR C N 1
ATOM 4180 C CA . TYR C 1 102 ? 74.103 69.366 92.064 1.00 20.42 83 TYR C CA 1
ATOM 4181 C C . TYR C 1 102 ? 74.255 67.991 92.692 1.00 21.51 83 TYR C C 1
ATOM 4182 O O . TYR C 1 102 ? 74.495 67.038 92.016 1.00 23.24 83 TYR C O 1
ATOM 4191 N N . ILE C 1 103 ? 74.142 67.903 94.011 1.00 22.14 84 ILE C N 1
ATOM 4192 C CA . ILE C 1 103 ? 74.271 66.628 94.715 1.00 22.87 84 ILE C CA 1
ATOM 4193 C C . ILE C 1 103 ? 73.005 66.336 95.534 1.00 22.63 84 ILE C C 1
ATOM 4194 O O . ILE C 1 103 ? 72.302 67.255 95.970 1.00 21.27 84 ILE C O 1
ATOM 4199 N N . SER C 1 104 ? 72.686 65.039 95.637 1.00 24.49 85 SER C N 1
ATOM 4200 C CA . SER C 1 104 ? 71.617 64.520 96.505 1.00 24.92 85 SER C CA 1
ATOM 4201 C C . SER C 1 104 ? 72.168 64.127 97.883 1.00 24.72 85 SER C C 1
ATOM 4202 O O . SER C 1 104 ? 73.304 63.656 97.975 1.00 24.70 85 SER C O 1
ATOM 4205 N N . ARG C 1 105 ? 71.350 64.284 98.929 1.00 24.85 86 ARG C N 1
ATOM 4206 C CA . ARG C 1 105 ? 71.708 63.831 100.279 1.00 25.21 86 ARG C CA 1
ATOM 4207 C C . ARG C 1 105 ? 71.686 62.294 100.390 1.00 27.06 86 ARG C C 1
ATOM 4208 O O . ARG C 1 105 ? 72.419 61.709 101.200 1.00 27.66 86 ARG C O 1
ATOM 4216 N N . ARG C 1 106 ? 70.833 61.684 99.567 1.00 27.99 87 ARG C N 1
ATOM 4217 C CA . ARG C 1 106 ? 70.628 60.237 99.471 1.00 30.83 87 ARG C CA 1
ATOM 4218 C C . ARG C 1 106 ? 69.896 59.911 98.148 1.00 32.23 87 ARG C C 1
ATOM 4219 O O . ARG C 1 106 ? 69.359 60.815 97.462 1.00 31.88 87 ARG C O 1
ATOM 4227 N N . ASP C 1 107 ? 69.877 58.637 97.792 1.00 34.58 88 ASP C N 1
ATOM 4228 C CA . ASP C 1 107 ? 69.306 58.175 96.525 1.00 37.12 88 ASP C CA 1
ATOM 4229 C C . ASP C 1 107 ? 67.894 58.679 96.164 1.00 36.89 88 ASP C C 1
ATOM 4230 O O . ASP C 1 107 ? 67.650 58.977 95.009 1.00 37.43 88 ASP C O 1
ATOM 4235 N N . GLU C 1 108 ? 66.953 58.740 97.111 1.00 36.86 89 GLU C N 1
ATOM 4236 C CA . GLU C 1 108 ? 65.546 59.079 96.788 1.00 36.93 89 GLU C CA 1
ATOM 4237 C C . GLU C 1 108 ? 65.285 60.569 96.740 1.00 34.89 89 GLU C C 1
ATOM 4238 O O . GLU C 1 108 ? 64.165 60.999 96.437 1.00 34.78 89 GLU C O 1
ATOM 4244 N N . GLU C 1 109 ? 66.317 61.354 97.045 1.00 31.81 90 GLU C N 1
ATOM 4245 C CA . GLU C 1 109 ? 66.209 62.790 96.930 1.00 29.56 90 GLU C CA 1
ATOM 4246 C C . GLU C 1 109 ? 66.664 63.330 95.572 1.00 28.56 90 GLU C C 1
ATOM 4247 O O . GLU C 1 109 ? 67.685 62.902 95.010 1.00 29.26 90 GLU C O 1
ATOM 4253 N N . ILE C 1 110 ? 65.917 64.295 95.048 1.00 27.06 91 ILE C N 1
ATOM 4254 C CA . ILE C 1 110 ? 66.442 65.116 93.937 1.00 25.87 91 ILE C CA 1
ATOM 4255 C C . ILE C 1 110 ? 67.735 65.910 94.321 1.00 23.71 91 ILE C C 1
ATOM 4256 O O . ILE C 1 110 ? 67.907 66.350 95.473 1.00 21.56 91 ILE C O 1
ATOM 4261 N N . PRO C 1 111 ? 68.626 66.118 93.333 1.00 23.13 92 PRO C N 1
ATOM 4262 C CA . PRO C 1 111 ? 69.859 66.796 93.637 1.00 21.95 92 PRO C CA 1
ATOM 4263 C C . PRO C 1 111 ? 69.654 68.305 93.738 1.00 20.99 92 PRO C C 1
ATOM 4264 O O . PRO C 1 111 ? 68.772 68.880 93.069 1.00 20.67 92 PRO C O 1
ATOM 4268 N N . VAL C 1 112 ? 70.543 68.955 94.485 1.00 19.34 93 VAL C N 1
ATOM 4269 C CA . VAL C 1 112 ? 70.354 70.349 94.786 1.00 17.49 93 VAL C CA 1
ATOM 4270 C C . VAL C 1 112 ? 71.664 71.098 94.578 1.00 17.08 93 VAL C C 1
ATOM 4271 O O . VAL C 1 112 ? 72.729 70.514 94.741 1.00 17.49 93 VAL C O 1
ATOM 4275 N N . LEU C 1 113 ? 71.609 72.360 94.140 1.00 16.86 94 LEU C N 1
ATOM 4276 C CA . LEU C 1 113 ? 72.836 73.174 93.900 1.00 16.29 94 LEU C CA 1
ATOM 4277 C C . LEU C 1 113 ? 73.532 73.397 95.232 1.00 16.66 94 LEU C C 1
ATOM 4278 O O . LEU C 1 113 ? 72.897 73.731 96.203 1.00 17.25 94 LEU C O 1
ATOM 4283 N N . SER C 1 114 ? 74.834 73.205 95.272 1.00 16.35 95 SER C N 1
ATOM 4284 C CA . SER C 1 114 ? 75.536 73.143 96.546 1.00 17.24 95 SER C CA 1
ATOM 4285 C C . SER C 1 114 ? 76.883 73.804 96.315 1.00 16.98 95 SER C C 1
ATOM 4286 O O . SER C 1 114 ? 77.309 73.903 95.179 1.00 17.70 95 SER C O 1
ATOM 4289 N N . ARG C 1 115 ? 77.521 74.275 97.376 1.00 15.60 96 ARG C N 1
ATOM 4290 C CA . ARG C 1 115 ? 78.901 74.652 97.286 1.00 16.03 96 ARG C CA 1
ATOM 4291 C C . ARG C 1 115 ? 79.629 74.153 98.546 1.00 16.79 96 ARG C C 1
ATOM 4292 O O . ARG C 1 115 ? 79.018 74.047 99.633 1.00 16.16 96 ARG C O 1
ATOM 4300 N N . TRP C 1 116 ? 80.934 73.863 98.390 1.00 17.93 97 TRP C N 1
ATOM 4301 C CA . TRP C 1 116 ? 81.738 73.292 99.476 1.00 18.32 97 TRP C CA 1
ATOM 4302 C C . TRP C 1 116 ? 83.228 73.552 99.239 1.00 19.95 97 TRP C C 1
ATOM 4303 O O . TRP C 1 116 ? 83.643 73.894 98.127 1.00 20.56 97 TRP C O 1
ATOM 4314 N N . PHE C 1 117 ? 84.022 73.395 100.294 1.00 21.10 98 PHE C N 1
ATOM 4315 C CA . PHE C 1 117 ? 85.448 73.217 100.166 1.00 23.33 98 PHE C CA 1
ATOM 4316 C C . PHE C 1 117 ? 85.754 71.717 100.141 1.00 24.58 98 PHE C C 1
ATOM 4317 O O . PHE C 1 117 ? 85.347 70.948 101.038 1.00 23.64 98 PHE C O 1
ATOM 4325 N N . PRO C 1 118 ? 86.427 71.280 99.078 1.00 26.34 99 PRO C N 1
ATOM 4326 C CA . PRO C 1 118 ? 86.951 69.917 98.980 1.00 28.32 99 PRO C CA 1
ATOM 4327 C C . PRO C 1 118 ? 88.018 69.575 100.060 1.00 31.09 99 PRO C C 1
ATOM 4328 O O . PRO C 1 118 ? 88.773 70.453 100.529 1.00 31.60 99 PRO C O 1
ATOM 4332 N N . LYS C 1 119 ? 88.024 68.306 100.454 1.00 32.87 100 LYS C N 1
ATOM 4333 C CA . LYS C 1 119 ? 88.878 67.787 101.513 1.00 35.89 100 LYS C CA 1
ATOM 4334 C C . LYS C 1 119 ? 90.365 68.183 101.370 1.00 38.36 100 LYS C C 1
ATOM 4335 O O . LYS C 1 119 ? 91.071 68.340 102.366 1.00 39.66 100 LYS C O 1
ATOM 4341 N N . ASP C 1 120 ? 90.814 68.343 100.123 1.00 40.16 101 ASP C N 1
ATOM 4342 C CA . ASP C 1 120 ? 92.231 68.590 99.779 1.00 42.45 101 ASP C CA 1
ATOM 4343 C C . ASP C 1 120 ? 92.640 70.076 99.862 1.00 42.26 101 ASP C C 1
ATOM 4344 O O . ASP C 1 120 ? 93.821 70.411 100.083 1.00 43.89 101 ASP C O 1
ATOM 4349 N N . SER C 1 121 ? 91.654 70.953 99.682 1.00 40.14 102 SER C N 1
ATOM 4350 C CA . SER C 1 121 ? 91.857 72.403 99.645 1.00 39.52 102 SER C CA 1
ATOM 4351 C C . SER C 1 121 ? 92.597 72.962 100.881 1.00 40.42 102 SER C C 1
ATOM 4352 O O . SER C 1 121 ? 92.433 72.449 102.002 1.00 40.11 102 SER C O 1
ATOM 4355 N N . PRO C 1 122 ? 93.446 73.991 100.678 1.00 41.13 103 PRO C N 1
ATOM 4356 C CA . PRO C 1 122 ? 94.031 74.739 101.808 1.00 42.14 103 PRO C CA 1
ATOM 4357 C C . PRO C 1 122 ? 93.132 75.175 103.008 1.00 41.00 103 PRO C C 1
ATOM 4358 O O . PRO C 1 122 ? 93.601 75.050 104.128 1.00 41.95 103 PRO C O 1
ATOM 4362 N N . PRO C 1 123 ? 91.892 75.703 102.795 1.00 39.47 104 PRO C N 1
ATOM 4363 C CA . PRO C 1 123 ? 90.908 75.878 103.915 1.00 38.33 104 PRO C CA 1
ATOM 4364 C C . PRO C 1 123 ? 90.623 74.661 104.793 1.00 38.07 104 PRO C C 1
ATOM 4365 O O . PRO C 1 123 ? 90.285 74.823 105.968 1.00 37.98 104 PRO C O 1
ATOM 4369 N N . ALA C 1 124 ? 90.761 73.467 104.217 1.00 38.36 105 ALA C N 1
ATOM 4370 C CA . ALA C 1 124 ? 90.454 72.219 104.902 1.00 38.20 105 ALA C CA 1
ATOM 4371 C C . ALA C 1 124 ? 91.674 71.501 105.487 1.00 40.30 105 ALA C C 1
ATOM 4372 O O . ALA C 1 124 ? 91.532 70.545 106.262 1.00 40.25 105 ALA C O 1
ATOM 4374 N N . SER C 1 125 ? 92.873 71.959 105.133 1.00 42.22 106 SER C N 1
ATOM 4375 C CA . SER C 1 125 ? 94.108 71.319 105.621 1.00 44.61 106 SER C CA 1
ATOM 4376 C C . SER C 1 125 ? 94.461 71.675 107.071 1.00 45.39 106 SER C C 1
ATOM 4377 O O . SER C 1 125 ? 95.157 70.931 107.756 1.00 46.76 106 SER C O 1
ATOM 4380 N N . GLN C 1 126 ? 93.973 72.823 107.523 1.00 44.93 107 GLN C N 1
ATOM 4381 C CA . GLN C 1 126 ? 94.263 73.337 108.863 1.00 46.02 107 GLN C CA 1
ATOM 4382 C C . GLN C 1 126 ? 93.347 72.774 109.966 1.00 44.03 107 GLN C C 1
ATOM 4383 O O . GLN C 1 126 ? 93.738 72.707 111.135 1.00 45.32 107 GLN C O 1
ATOM 4389 N N . LEU C 1 127 ? 92.145 72.359 109.588 1.00 41.12 108 LEU C N 1
ATOM 4390 C CA . LEU C 1 127 ? 91.117 71.950 110.542 1.00 38.72 108 LEU C CA 1
ATOM 4391 C C . LEU C 1 127 ? 91.527 70.793 111.448 1.00 39.08 108 LEU C C 1
ATOM 4392 O O . LEU C 1 127 ? 92.292 69.900 111.034 1.00 40.55 108 LEU C O 1
ATOM 4397 N N . ILE C 1 128 ? 91.012 70.827 112.683 1.00 37.56 109 ILE C N 1
ATOM 4398 C CA . ILE C 1 128 ? 91.251 69.787 113.696 1.00 37.20 109 ILE C CA 1
ATOM 4399 C C . ILE C 1 128 ? 89.945 69.381 114.380 1.00 35.16 109 ILE C C 1
ATOM 4400 O O . ILE C 1 128 ? 88.907 69.982 114.133 1.00 33.22 109 ILE C O 1
ATOM 4405 N N . LYS C 1 129 ? 90.018 68.384 115.260 1.00 35.08 110 LYS C N 1
ATOM 4406 C CA . LYS C 1 129 ? 88.907 67.989 116.131 1.00 33.82 110 LYS C CA 1
ATOM 4407 C C . LYS C 1 129 ? 88.081 69.199 116.614 1.00 32.28 110 LYS C C 1
ATOM 4408 O O . LYS C 1 129 ? 88.634 70.204 117.096 1.00 32.78 110 LYS C O 1
ATOM 4414 N N . SER C 1 130 ? 86.766 69.114 116.469 1.00 30.36 111 SER C N 1
ATOM 4415 C CA . SER C 1 130 ? 85.892 70.178 116.977 1.00 29.58 111 SER C CA 1
ATOM 4416 C C . SER C 1 130 ? 85.705 70.061 118.492 1.00 30.27 111 SER C C 1
ATOM 4417 O O . SER C 1 130 ? 85.931 69.000 119.073 1.00 30.72 111 SER C O 1
ATOM 4420 N N . LYS C 1 131 ? 85.279 71.156 119.123 1.00 30.31 112 LYS C N 1
ATOM 4421 C CA . LYS C 1 131 ? 85.131 71.221 120.579 1.00 31.19 112 LYS C CA 1
ATOM 4422 C C . LYS C 1 131 ? 83.884 70.508 121.054 1.00 30.10 112 LYS C C 1
ATOM 4423 O O . LYS C 1 131 ? 83.894 69.808 122.088 1.00 30.65 112 LYS C O 1
ATOM 4429 N N . TYR C 1 132 ? 82.802 70.692 120.299 1.00 28.82 113 TYR C N 1
ATOM 4430 C CA . TYR C 1 132 ? 81.510 70.112 120.654 1.00 27.34 113 TYR C CA 1
ATOM 4431 C C . TYR C 1 132 ? 80.961 69.312 119.514 1.00 26.27 113 TYR C C 1
ATOM 4432 O O . TYR C 1 132 ? 81.469 69.408 118.386 1.00 25.61 113 TYR C O 1
ATOM 4441 N N . LEU C 1 133 ? 79.918 68.529 119.851 1.00 25.67 114 LEU C N 1
ATOM 4442 C CA . LEU C 1 133 ? 78.952 67.938 118.898 1.00 24.69 114 LEU C CA 1
ATOM 4443 C C . LEU C 1 133 ? 77.571 68.569 119.108 1.00 24.24 114 LEU C C 1
ATOM 4444 O O . LEU C 1 133 ? 77.129 68.650 120.237 1.00 24.34 114 LEU C O 1
ATOM 4449 N N . ASP C 1 134 ? 76.919 69.055 118.050 1.00 23.49 115 ASP C N 1
ATOM 4450 C CA . ASP C 1 134 ? 75.466 69.292 118.115 1.00 23.12 115 ASP C CA 1
ATOM 4451 C C . ASP C 1 134 ? 74.756 68.032 117.613 1.00 22.21 115 ASP C C 1
ATOM 4452 O O . ASP C 1 134 ? 74.920 67.645 116.478 1.00 22.14 115 ASP C O 1
ATOM 4457 N N . ILE C 1 135 ? 74.024 67.379 118.515 1.00 21.96 116 ILE C N 1
ATOM 4458 C CA . ILE C 1 135 ? 73.315 66.120 118.248 1.00 21.50 116 ILE C CA 1
ATOM 4459 C C . ILE C 1 135 ? 71.856 66.475 118.032 1.00 20.61 116 ILE C C 1
ATOM 4460 O O . ILE C 1 135 ? 71.213 66.987 118.941 1.00 20.91 116 ILE C O 1
ATOM 4465 N N . ILE C 1 136 ? 71.384 66.310 116.798 1.00 19.61 117 ILE C N 1
ATOM 4466 C CA . ILE C 1 136 ? 70.054 66.732 116.411 1.00 18.61 117 ILE C CA 1
ATOM 4467 C C . ILE C 1 136 ? 69.135 65.524 116.451 1.00 19.44 117 ILE C C 1
ATOM 4468 O O . ILE C 1 136 ? 69.406 64.484 115.825 1.00 19.39 117 ILE C O 1
ATOM 4473 N N . LEU C 1 137 ? 68.051 65.677 117.208 1.00 19.54 118 LEU C N 1
ATOM 4474 C CA . LEU C 1 137 ? 67.035 64.644 117.451 1.00 19.94 118 LEU C CA 1
ATOM 4475 C C . LEU C 1 137 ? 65.741 64.937 116.735 1.00 20.51 118 LEU C C 1
ATOM 4476 O O . LEU C 1 137 ? 65.305 66.095 116.696 1.00 20.72 118 LEU C O 1
ATOM 4481 N N . TYR C 1 138 ? 65.130 63.894 116.168 1.00 21.58 119 TYR C N 1
ATOM 4482 C CA . TYR C 1 138 ? 63.733 63.958 115.737 1.00 22.33 119 TYR C CA 1
ATOM 4483 C C . TYR C 1 138 ? 62.871 63.016 116.558 1.00 22.80 119 TYR C C 1
ATOM 4484 O O . TYR C 1 138 ? 63.294 61.928 116.924 1.00 21.91 119 TYR C O 1
ATOM 4493 N N . SER C 1 139 ? 61.636 63.443 116.783 1.00 23.81 120 SER C N 1
ATOM 4494 C CA . SER C 1 139 ? 60.660 62.645 117.500 1.00 25.92 120 SER C CA 1
ATOM 4495 C C . SER C 1 139 ? 60.455 61.334 116.756 1.00 27.89 120 SER C C 1
ATOM 4496 O O . SER C 1 139 ? 60.564 61.280 115.521 1.00 27.74 120 SER C O 1
ATOM 4499 N N . LYS C 1 140 ? 60.161 60.279 117.512 1.00 29.78 121 LYS C N 1
ATOM 4500 C CA . LYS C 1 140 ? 59.689 59.030 116.976 1.00 31.78 121 LYS C CA 1
ATOM 4501 C C . LYS C 1 140 ? 58.634 59.306 115.901 1.00 32.17 121 LYS C C 1
ATOM 4502 O O . LYS C 1 140 ? 58.679 58.713 114.820 1.00 32.78 121 LYS C O 1
ATOM 4508 N N . GLU C 1 141 ? 57.693 60.203 116.223 1.00 32.97 122 GLU C N 1
ATOM 4509 C CA . GLU C 1 141 ? 56.483 60.502 115.413 1.00 34.26 122 GLU C CA 1
ATOM 4510 C C . GLU C 1 141 ? 56.851 61.060 114.062 1.00 32.59 122 GLU C C 1
ATOM 4511 O O . GLU C 1 141 ? 56.311 60.655 113.022 1.00 32.90 122 GLU C O 1
ATOM 4517 N N . GLN C 1 142 ? 57.744 62.050 114.103 1.00 30.59 123 GLN C N 1
ATOM 4518 C CA . GLN C 1 142 ? 58.281 62.668 112.901 1.00 29.06 123 GLN C CA 1
ATOM 4519 C C . GLN C 1 142 ? 59.068 61.672 112.046 1.00 29.35 123 GLN C C 1
ATOM 4520 O O . GLN C 1 142 ? 58.938 61.669 110.818 1.00 29.17 123 GLN C O 1
ATOM 4526 N N . CYS C 1 143 ? 59.927 60.866 112.663 1.00 29.62 124 CYS C N 1
ATOM 4527 C CA . CYS C 1 143 ? 60.638 59.849 111.875 1.00 31.52 124 CYS C CA 1
ATOM 4528 C C . CYS C 1 143 ? 59.677 58.885 111.167 1.00 33.24 124 CYS C C 1
ATOM 4529 O O . CYS C 1 143 ? 59.870 58.582 109.994 1.00 33.44 124 CYS C O 1
ATOM 4532 N N . GLU C 1 144 ? 58.658 58.414 111.889 1.00 35.22 125 GLU C N 1
ATOM 4533 C CA . GLU C 1 144 ? 57.571 57.580 111.340 1.00 38.03 125 GLU C CA 1
ATOM 4534 C C . GLU C 1 144 ? 56.857 58.263 110.174 1.00 37.89 125 GLU C C 1
ATOM 4535 O O . GLU C 1 144 ? 56.677 57.679 109.113 1.00 39.30 125 GLU C O 1
ATOM 4541 N N . LYS C 1 145 ? 56.437 59.500 110.392 1.00 37.02 126 LYS C N 1
ATOM 4542 C CA . LYS C 1 145 ? 55.720 60.305 109.386 1.00 37.46 126 LYS C CA 1
ATOM 4543 C C . LYS C 1 145 ? 56.490 60.408 108.071 1.00 37.78 126 LYS C C 1
ATOM 4544 O O . LYS C 1 145 ? 55.927 60.167 107.042 1.00 38.73 126 LYS C O 1
ATOM 4550 N N . GLU C 1 146 ? 57.778 60.751 108.119 1.00 37.61 127 GLU C N 1
ATOM 4551 C CA . GLU C 1 146 ? 58.626 60.850 106.917 1.00 38.45 127 GLU C CA 1
ATOM 4552 C C . GLU C 1 146 ? 58.923 59.512 106.230 1.00 40.14 127 GLU C C 1
ATOM 4553 O O . GLU C 1 146 ? 58.851 59.390 104.995 1.00 40.29 127 GLU C O 1
ATOM 4559 N N . SER C 1 147 ? 59.306 58.521 107.028 1.00 41.71 128 SER C N 1
ATOM 4560 C CA . SER C 1 147 ? 59.504 57.160 106.525 1.00 43.63 128 SER C CA 1
ATOM 4561 C C . SER C 1 147 ? 58.296 56.585 105.782 1.00 45.79 128 SER C C 1
ATOM 4562 O O . SER C 1 147 ? 58.501 55.791 104.856 1.00 46.98 128 SER C O 1
ATOM 4564 N N . SER C 1 148 ? 57.060 56.954 106.184 1.00 46.45 129 SER C N 1
ATOM 4565 C CA . SER C 1 148 ? 55.838 56.441 105.529 1.00 48.75 129 SER C CA 1
ATOM 4566 C C . SER C 1 148 ? 55.418 57.253 104.290 1.00 49.42 129 SER C C 1
ATOM 4567 O O . SER C 1 148 ? 54.577 56.816 103.521 1.00 50.74 129 SER C O 1
ATOM 4570 N N . ILE C 1 149 ? 56.045 58.415 104.098 1.00 49.39 130 ILE C N 1
ATOM 4571 C CA . ILE C 1 149 ? 55.918 59.223 102.875 1.00 50.08 130 ILE C CA 1
ATOM 4572 C C . ILE C 1 149 ? 57.014 58.862 101.851 1.00 51.57 130 ILE C C 1
ATOM 4573 O O . ILE C 1 149 ? 56.764 58.827 100.637 1.00 52.05 130 ILE C O 1
ATOM 4586 N N . ASN C 1 151 ? 58.920 55.842 101.898 1.00 57.99 132 ASN C N 1
ATOM 4587 C CA . ASN C 1 151 ? 59.043 54.412 101.693 1.00 59.79 132 ASN C CA 1
ATOM 4588 C C . ASN C 1 151 ? 60.411 53.800 101.930 1.00 59.80 132 ASN C C 1
ATOM 4589 O O . ASN C 1 151 ? 60.839 52.944 101.193 1.00 61.05 132 ASN C O 1
ATOM 4594 N N . CYS C 1 152 ? 61.105 54.246 102.958 1.00 58.31 133 CYS C N 1
ATOM 4595 C CA . CYS C 1 152 ? 62.491 53.840 103.160 1.00 58.23 133 CYS C CA 1
ATOM 4596 C C . CYS C 1 152 ? 62.667 52.444 103.772 1.00 59.48 133 CYS C C 1
ATOM 4597 O O . CYS C 1 152 ? 61.781 51.898 104.416 1.00 60.11 133 CYS C O 1
ATOM 4599 N N . CYS C 1 153 ? 63.847 51.897 103.558 1.00 59.63 134 CYS C N 1
ATOM 4600 C CA . CYS C 1 153 ? 64.174 50.569 104.021 1.00 60.23 134 CYS C CA 1
ATOM 4601 C C . CYS C 1 153 ? 65.612 50.508 104.523 1.00 59.03 134 CYS C C 1
ATOM 4602 O O . CYS C 1 153 ? 66.357 49.612 104.176 1.00 60.70 134 CYS C O 1
ATOM 4604 N N . LEU C 1 154 ? 66.002 51.449 105.367 1.00 56.04 135 LEU C N 1
ATOM 4605 C CA . LEU C 1 154 ? 67.137 51.221 106.253 1.00 54.44 135 LEU C CA 1
ATOM 4606 C C . LEU C 1 154 ? 66.786 50.979 107.707 1.00 52.76 135 LEU C C 1
ATOM 4607 O O . LEU C 1 154 ? 65.788 51.465 108.198 1.00 51.97 135 LEU C O 1
ATOM 4612 N N . GLN C 1 155 ? 67.628 50.181 108.339 1.00 51.70 136 GLN C N 1
ATOM 4613 C CA . GLN C 1 155 ? 67.562 49.784 109.729 1.00 50.52 136 GLN C CA 1
ATOM 4614 C C . GLN C 1 155 ? 68.081 50.929 110.640 1.00 47.53 136 GLN C C 1
ATOM 4615 O O . GLN C 1 155 ? 69.209 51.374 110.503 1.00 46.90 136 GLN C O 1
ATOM 4621 N N . ASP C 1 156 ? 67.230 51.400 111.547 1.00 45.12 137 ASP C N 1
ATOM 4622 C CA . ASP C 1 156 ? 67.643 52.192 112.704 1.00 42.29 137 ASP C CA 1
ATOM 4623 C C . ASP C 1 156 ? 68.625 51.513 113.661 1.00 41.51 137 ASP C C 1
ATOM 4624 O O . ASP C 1 156 ? 68.573 50.326 113.816 1.00 42.85 137 ASP C O 1
ATOM 4629 N N . ILE C 1 157 ? 69.520 52.256 114.301 1.00 38.94 138 ILE C N 1
ATOM 4630 C CA . ILE C 1 157 ? 70.427 51.653 115.299 1.00 38.14 138 ILE C CA 1
ATOM 4631 C C . ILE C 1 157 ? 69.872 51.892 116.677 1.00 37.13 138 ILE C C 1
ATOM 4632 O O . ILE C 1 157 ? 69.605 53.045 117.053 1.00 35.96 138 ILE C O 1
ATOM 4637 N N . LEU C 1 158 ? 69.699 50.799 117.420 1.00 37.58 139 LEU C N 1
ATOM 4638 C CA . LEU C 1 158 ? 69.093 50.828 118.759 1.00 37.12 139 LEU C CA 1
ATOM 4639 C C . LEU C 1 158 ? 70.095 50.489 119.866 1.00 37.07 139 LEU C C 1
ATOM 4640 O O . LEU C 1 158 ? 70.930 49.608 119.707 1.00 37.87 139 LEU C O 1
ATOM 4645 N N . ASP C 1 159 ? 70.012 51.226 120.979 1.00 35.89 140 ASP C N 1
ATOM 4646 C CA . ASP C 1 159 ? 70.766 50.884 122.166 1.00 35.87 140 ASP C CA 1
ATOM 4647 C C . ASP C 1 159 ? 70.118 49.630 122.778 1.00 37.38 140 ASP C C 1
ATOM 4648 O O . ASP C 1 159 ? 68.911 49.556 122.945 1.00 37.56 140 ASP C O 1
ATOM 4653 N N . ASP C 1 160 ? 70.929 48.644 123.106 1.00 38.91 141 ASP C N 1
ATOM 4654 C CA . ASP C 1 160 ? 70.443 47.460 123.795 1.00 41.22 141 ASP C CA 1
ATOM 4655 C C . ASP C 1 160 ? 69.591 47.816 125.014 1.00 40.59 141 ASP C C 1
ATOM 4656 O O . ASP C 1 160 ? 68.687 47.060 125.386 1.00 41.57 141 ASP C O 1
ATOM 4661 N N . ARG C 1 161 ? 69.904 48.962 125.628 1.00 38.66 142 ARG C N 1
ATOM 4662 C CA . ARG C 1 161 ? 69.205 49.468 126.802 1.00 37.84 142 ARG C CA 1
ATOM 4663 C C . ARG C 1 161 ? 67.880 50.149 126.495 1.00 37.92 142 ARG C C 1
ATOM 4664 O O . ARG C 1 161 ? 67.103 50.384 127.405 1.00 38.40 142 ARG C O 1
ATOM 4672 N N . GLU C 1 162 ? 67.619 50.486 125.233 1.00 38.04 143 GLU C N 1
ATOM 4673 C CA . GLU C 1 162 ? 66.368 51.179 124.852 1.00 37.70 143 GLU C CA 1
ATOM 4674 C C . GLU C 1 162 ? 65.905 50.873 123.412 1.00 37.87 143 GLU C C 1
ATOM 4675 O O . GLU C 1 162 ? 66.251 51.584 122.447 1.00 36.98 143 GLU C O 1
ATOM 4681 N N . LYS C 1 163 ? 65.101 49.823 123.280 1.00 38.79 144 LYS C N 1
ATOM 4682 C CA . LYS C 1 163 ? 64.630 49.381 121.979 1.00 39.29 144 LYS C CA 1
ATOM 4683 C C . LYS C 1 163 ? 63.383 50.170 121.487 1.00 39.03 144 LYS C C 1
ATOM 4684 O O . LYS C 1 163 ? 62.961 49.980 120.345 1.00 38.95 144 LYS C O 1
ATOM 4687 N N . ASN C 1 164 ? 62.822 51.060 122.338 1.00 38.73 145 ASN C N 1
ATOM 4688 C CA . ASN C 1 164 ? 61.760 52.023 121.922 1.00 38.30 145 ASN C CA 1
ATOM 4689 C C . ASN C 1 164 ? 61.972 53.512 122.305 1.00 36.31 145 ASN C C 1
ATOM 4690 O O . ASN C 1 164 ? 61.197 54.066 123.107 1.00 36.15 145 ASN C O 1
ATOM 4695 N N . PRO C 1 165 ? 63.007 54.168 121.714 1.00 34.61 146 PRO C N 1
ATOM 4696 C CA . PRO C 1 165 ? 63.315 55.540 122.072 1.00 32.99 146 PRO C CA 1
ATOM 4697 C C . PRO C 1 165 ? 62.214 56.492 121.623 1.00 32.66 146 PRO C C 1
ATOM 4698 O O . PRO C 1 165 ? 61.514 56.223 120.631 1.00 32.62 146 PRO C O 1
ATOM 4702 N N . ASP C 1 166 ? 62.051 57.586 122.377 1.00 31.81 147 ASP C N 1
ATOM 4703 C CA . ASP C 1 166 ? 61.087 58.620 122.013 1.00 31.01 147 ASP C CA 1
ATOM 4704 C C . ASP C 1 166 ? 61.686 59.505 120.954 1.00 28.79 147 ASP C C 1
ATOM 4705 O O . ASP C 1 166 ? 60.937 60.089 120.165 1.00 28.66 147 ASP C O 1
ATOM 4710 N N . TRP C 1 167 ? 63.025 59.541 120.925 1.00 26.74 148 TRP C N 1
ATOM 4711 C CA . TRP C 1 167 ? 63.812 60.462 120.103 1.00 24.68 148 TRP C CA 1
ATOM 4712 C C . TRP C 1 167 ? 64.969 59.766 119.416 1.00 24.17 148 TRP C C 1
ATOM 4713 O O . TRP C 1 167 ? 65.629 58.876 119.994 1.00 23.21 148 TRP C O 1
ATOM 4724 N N . TYR C 1 168 ? 65.252 60.242 118.199 1.00 23.50 149 TYR C N 1
ATOM 4725 C CA . TYR C 1 168 ? 66.236 59.627 117.337 1.00 23.88 149 TYR C CA 1
ATOM 4726 C C . TYR C 1 168 ? 67.256 60.639 116.873 1.00 22.73 149 TYR C C 1
ATOM 4727 O O . TYR C 1 168 ? 66.890 61.765 116.546 1.00 22.50 149 TYR C O 1
ATOM 4736 N N . ILE C 1 169 ? 68.528 60.247 116.875 1.00 22.66 150 ILE C N 1
ATOM 4737 C CA . ILE C 1 169 ? 69.587 61.036 116.247 1.00 21.53 150 ILE C CA 1
ATOM 4738 C C . ILE C 1 169 ? 69.418 61.051 114.700 1.00 22.40 150 ILE C C 1
ATOM 4739 O O . ILE C 1 169 ? 69.504 59.997 114.042 1.00 22.96 150 ILE C O 1
ATOM 4744 N N . ILE C 1 170 ? 69.145 62.225 114.118 1.00 21.73 151 ILE C N 1
ATOM 4745 C CA . ILE C 1 170 ? 69.141 62.342 112.632 1.00 22.85 151 ILE C CA 1
ATOM 4746 C C . ILE C 1 170 ? 70.410 62.986 112.028 1.00 22.17 151 ILE C C 1
ATOM 4747 O O . ILE C 1 170 ? 70.736 62.772 110.866 1.00 23.29 151 ILE C O 1
ATOM 4752 N N . SER C 1 171 ? 71.134 63.754 112.827 1.00 21.71 152 SER C N 1
ATOM 4753 C CA . SER C 1 171 ? 72.183 64.606 112.326 1.00 21.63 152 SER C CA 1
ATOM 4754 C C . SER C 1 171 ? 73.172 64.884 113.471 1.00 20.80 152 SER C C 1
ATOM 4755 O O . SER C 1 171 ? 72.781 64.983 114.636 1.00 19.55 152 SER C O 1
ATOM 4758 N N . ILE C 1 172 ? 74.460 64.994 113.124 1.00 20.82 153 ILE C N 1
ATOM 4759 C CA . ILE C 1 172 ? 75.527 65.320 114.054 1.00 20.22 153 ILE C CA 1
ATOM 4760 C C . ILE C 1 172 ? 76.346 66.446 113.455 1.00 20.31 153 ILE C C 1
ATOM 4761 O O . ILE C 1 172 ? 76.896 66.285 112.376 1.00 20.74 153 ILE C O 1
ATOM 4766 N N . LYS C 1 173 ? 76.428 67.579 114.140 1.00 20.17 154 LYS C N 1
ATOM 4767 C CA . LYS C 1 173 ? 77.330 68.652 113.685 1.00 21.29 154 LYS C CA 1
ATOM 4768 C C . LYS C 1 173 ? 78.548 68.767 114.611 1.00 21.36 154 LYS C C 1
ATOM 4769 O O . LYS C 1 173 ? 78.396 68.977 115.799 1.00 21.01 154 LYS C O 1
ATOM 4775 N N . ALA C 1 174 ? 79.737 68.643 114.016 1.00 22.35 155 ALA C N 1
ATOM 4776 C CA . ALA C 1 174 ? 81.001 68.817 114.673 1.00 22.91 155 ALA C CA 1
ATOM 4777 C C . ALA C 1 174 ? 81.383 70.300 114.598 1.00 23.64 155 ALA C C 1
ATOM 4778 O O . ALA C 1 174 ? 81.752 70.822 113.530 1.00 23.90 155 ALA C O 1
ATOM 4780 N N . GLN C 1 175 ? 81.299 70.986 115.735 1.00 23.97 156 GLN C N 1
ATOM 4781 C CA . GLN C 1 175 ? 81.347 72.459 115.744 1.00 25.06 156 GLN C CA 1
ATOM 4782 C C . GLN C 1 175 ? 82.018 73.005 116.999 1.00 25.65 156 GLN C C 1
ATOM 4783 O O . GLN C 1 175 ? 82.131 72.314 118.003 1.00 25.66 156 GLN C O 1
ATOM 4789 N N . ASN C 1 176 ? 82.458 74.253 116.923 1.00 26.67 157 ASN C N 1
ATOM 4790 C CA . ASN C 1 176 ? 83.203 74.879 118.007 1.00 28.24 157 ASN C CA 1
ATOM 4791 C C . ASN C 1 176 ? 82.400 75.749 118.957 1.00 28.59 157 ASN C C 1
ATOM 4792 O O . ASN C 1 176 ? 82.923 76.175 119.979 1.00 29.51 157 ASN C O 1
ATOM 4797 N N . GLU C 1 177 ? 81.151 76.019 118.627 1.00 28.69 158 GLU C N 1
ATOM 4798 C CA . GLU C 1 177 ? 80.262 76.750 119.528 1.00 29.57 158 GLU C CA 1
ATOM 4799 C C . GLU C 1 177 ? 79.231 75.765 120.049 1.00 28.43 158 GLU C C 1
ATOM 4800 O O . GLU C 1 177 ? 78.991 74.712 119.432 1.00 27.73 158 GLU C O 1
ATOM 4806 N N . SER C 1 178 ? 78.663 76.100 121.201 1.00 28.12 159 SER C N 1
ATOM 4807 C CA . SER C 1 178 ? 77.736 75.220 121.928 1.00 27.94 159 SER C CA 1
ATOM 4808 C C . SER C 1 178 ? 76.287 75.679 121.710 1.00 27.36 159 SER C C 1
ATOM 4809 O O . SER C 1 178 ? 75.453 75.582 122.592 1.00 27.47 159 SER C O 1
ATOM 4812 N N . PHE C 1 179 ? 75.991 76.220 120.539 1.00 26.84 160 PHE C N 1
ATOM 4813 C CA . PHE C 1 179 ? 74.597 76.543 120.205 1.00 26.63 160 PHE C CA 1
ATOM 4814 C C . PHE C 1 179 ? 74.279 76.196 118.751 1.00 26.00 160 PHE C C 1
ATOM 4815 O O . PHE C 1 179 ? 75.189 75.946 117.936 1.00 25.70 160 PHE C O 1
ATOM 4823 N N A GLU C 1 180 ? 72.986 76.174 118.430 0.50 26.07 161 GLU C N 1
ATOM 4824 N N B GLU C 1 180 ? 72.986 76.154 118.428 0.50 25.92 161 GLU C N 1
ATOM 4825 C CA A GLU C 1 180 ? 72.522 75.873 117.072 0.50 26.08 161 GLU C CA 1
ATOM 4826 C CA B GLU C 1 180 ? 72.545 75.882 117.059 0.50 25.80 161 GLU C CA 1
ATOM 4827 C C A GLU C 1 180 ? 73.037 76.877 116.004 0.50 26.43 161 GLU C C 1
ATOM 4828 C C B GLU C 1 180 ? 73.108 76.898 116.039 0.50 26.25 161 GLU C C 1
ATOM 4829 O O A GLU C 1 180 ? 72.764 78.076 116.086 0.50 26.64 161 GLU C O 1
ATOM 4830 O O B GLU C 1 180 ? 72.932 78.108 116.183 0.50 26.42 161 GLU C O 1
ATOM 4841 N N . VAL C 1 181 ? 73.822 76.365 115.048 1.00 25.93 162 VAL C N 1
ATOM 4842 C CA . VAL C 1 181 ? 74.206 77.070 113.816 1.00 26.36 162 VAL C CA 1
ATOM 4843 C C . VAL C 1 181 ? 73.007 76.927 112.837 1.00 25.96 162 VAL C C 1
ATOM 4844 O O . VAL C 1 181 ? 72.402 75.839 112.739 1.00 24.80 162 VAL C O 1
ATOM 4848 N N . PRO C 1 182 ? 72.640 78.008 112.113 1.00 26.25 163 PRO C N 1
ATOM 4849 C CA . PRO C 1 182 ? 71.543 77.897 111.124 1.00 26.86 163 PRO C CA 1
ATOM 4850 C C . PRO C 1 182 ? 71.705 76.734 110.116 1.00 27.22 163 PRO C C 1
ATOM 4851 O O . PRO C 1 182 ? 72.810 76.492 109.605 1.00 26.41 163 PRO C O 1
ATOM 4863 N N . GLU C 1 184 ? 71.417 75.148 106.378 1.00 22.76 165 GLU C N 1
ATOM 4864 C CA . GLU C 1 184 ? 71.517 75.722 105.035 1.00 21.26 165 GLU C CA 1
ATOM 4865 C C . GLU C 1 184 ? 70.144 76.148 104.486 1.00 20.09 165 GLU C C 1
ATOM 4866 O O . GLU C 1 184 ? 69.126 75.555 104.863 1.00 19.63 165 GLU C O 1
ATOM 4872 N N . PRO C 1 185 ? 70.105 77.257 103.707 1.00 18.92 166 PRO C N 1
ATOM 4873 C CA . PRO C 1 185 ? 68.893 77.680 102.992 1.00 18.85 166 PRO C CA 1
ATOM 4874 C C . PRO C 1 185 ? 68.176 76.595 102.172 1.00 18.10 166 PRO C C 1
ATOM 4875 O O . PRO C 1 185 ? 66.959 76.521 102.221 1.00 18.80 166 PRO C O 1
ATOM 4879 N N A ILE C 1 186 ? 68.947 75.771 101.465 0.50 18.67 167 ILE C N 1
ATOM 4880 N N B ILE C 1 186 ? 68.915 75.754 101.459 0.50 18.41 167 ILE C N 1
ATOM 4881 C CA A ILE C 1 186 ? 68.460 74.620 100.700 0.50 18.87 167 ILE C CA 1
ATOM 4882 C CA B ILE C 1 186 ? 68.288 74.699 100.666 0.50 18.26 167 ILE C CA 1
ATOM 4883 C C A ILE C 1 186 ? 67.517 73.792 101.540 0.50 19.36 167 ILE C C 1
ATOM 4884 C C B ILE C 1 186 ? 67.486 73.727 101.530 0.50 19.10 167 ILE C C 1
ATOM 4885 O O A ILE C 1 186 ? 66.374 73.542 101.156 0.50 20.14 167 ILE C O 1
ATOM 4886 O O B ILE C 1 186 ? 66.386 73.322 101.150 0.50 19.95 167 ILE C O 1
ATOM 4895 N N . THR C 1 187 ? 68.033 73.374 102.693 1.00 19.25 168 THR C N 1
ATOM 4896 C CA . THR C 1 187 ? 67.346 72.538 103.649 1.00 19.59 168 THR C CA 1
ATOM 4897 C C . THR C 1 187 ? 66.026 73.103 104.096 1.00 19.79 168 THR C C 1
ATOM 4898 O O . THR C 1 187 ? 65.092 72.337 104.309 1.00 19.46 168 THR C O 1
ATOM 4902 N N . ILE C 1 188 ? 65.956 74.442 104.261 1.00 19.96 169 ILE C N 1
ATOM 4903 C CA . ILE C 1 188 ? 64.719 75.115 104.683 1.00 20.18 169 ILE C CA 1
ATOM 4904 C C . ILE C 1 188 ? 63.661 75.058 103.559 1.00 20.96 169 ILE C C 1
ATOM 4905 O O . ILE C 1 188 ? 62.471 74.813 103.812 1.00 21.35 169 ILE C O 1
ATOM 4910 N N . LEU C 1 189 ? 64.105 75.299 102.324 1.00 21.05 170 LEU C N 1
ATOM 4911 C CA . LEU C 1 189 ? 63.257 75.175 101.152 1.00 21.17 170 LEU C CA 1
ATOM 4912 C C . LEU C 1 189 ? 62.748 73.743 100.916 1.00 21.37 170 LEU C C 1
ATOM 4913 O O . LEU C 1 189 ? 61.590 73.546 100.618 1.00 21.45 170 LEU C O 1
ATOM 4918 N N . ARG C 1 190 ? 63.627 72.750 101.041 1.00 21.59 171 ARG C N 1
ATOM 4919 C CA . ARG C 1 190 ? 63.217 71.351 100.868 1.00 22.33 171 ARG C CA 1
ATOM 4920 C C . ARG C 1 190 ? 62.240 70.905 101.959 1.00 22.74 171 ARG C C 1
ATOM 4921 O O . ARG C 1 190 ? 61.386 70.071 101.708 1.00 23.68 171 ARG C O 1
ATOM 4929 N N . ASN C 1 191 ? 62.369 71.482 103.161 1.00 22.26 172 ASN C N 1
ATOM 4930 C CA . ASN C 1 191 ? 61.470 71.226 104.276 1.00 22.51 172 ASN C CA 1
ATOM 4931 C C . ASN C 1 191 ? 60.040 71.650 103.987 1.00 24.22 172 ASN C C 1
ATOM 4932 O O . ASN C 1 191 ? 59.150 71.230 104.682 1.00 25.36 172 ASN C O 1
ATOM 4937 N N . THR C 1 192 ? 59.813 72.478 102.970 1.00 24.50 173 THR C N 1
ATOM 4938 C CA . THR C 1 192 ? 58.441 72.736 102.495 1.00 26.22 173 THR C CA 1
ATOM 4939 C C . THR C 1 192 ? 57.810 71.587 101.643 1.00 28.25 173 THR C C 1
ATOM 4940 O O . THR C 1 192 ? 56.583 71.630 101.351 1.00 29.58 173 THR C O 1
ATOM 4944 N N . LEU C 1 193 ? 58.627 70.611 101.225 1.00 27.76 174 LEU C N 1
ATOM 4945 C CA . LEU C 1 193 ? 58.173 69.495 100.426 1.00 29.11 174 LEU C CA 1
ATOM 4946 C C . LEU C 1 193 ? 58.556 68.178 101.105 1.00 29.67 174 LEU C C 1
ATOM 4947 O O . LEU C 1 193 ? 59.684 67.736 100.963 1.00 28.58 174 LEU C O 1
ATOM 4952 N N . ILE C 1 194 ? 57.636 67.601 101.869 1.00 30.28 175 ILE C N 1
ATOM 4953 C CA . ILE C 1 194 ? 57.814 66.297 102.522 1.00 31.39 175 ILE C CA 1
ATOM 4954 C C . ILE C 1 194 ? 57.985 65.145 101.543 1.00 33.35 175 ILE C C 1
ATOM 4955 O O . ILE C 1 194 ? 58.493 64.1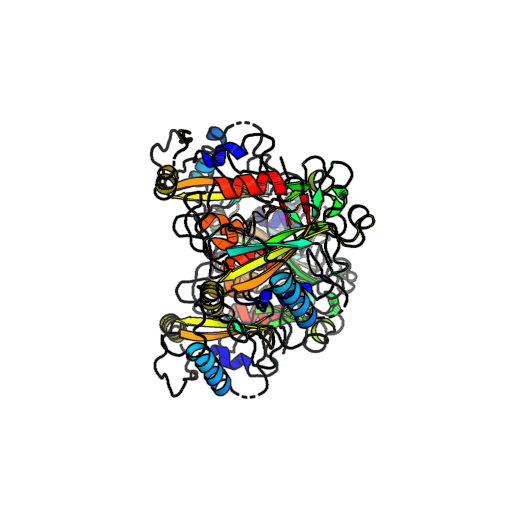28 101.861 1.00 34.39 175 ILE C O 1
ATOM 4960 N N . GLU C 1 195 ? 57.588 65.360 100.324 1.00 34.92 176 GLU C N 1
ATOM 4961 C CA . GLU C 1 195 ? 57.719 64.375 99.318 1.00 38.05 176 GLU C CA 1
ATOM 4962 C C . GLU C 1 195 ? 59.050 64.348 98.690 1.00 38.44 176 GLU C C 1
ATOM 4963 O O . GLU C 1 195 ? 59.336 63.456 97.936 1.00 39.61 176 GLU C O 1
ATOM 4969 N N . GLU C 1 196 ? 59.858 65.347 98.990 1.00 37.28 177 GLU C N 1
ATOM 4970 C CA . GLU C 1 196 ? 61.147 65.474 98.404 1.00 37.35 177 GLU C CA 1
ATOM 4971 C C . GLU C 1 196 ? 62.432 65.285 99.261 1.00 36.65 177 GLU C C 1
ATOM 4972 O O . GLU C 1 196 ? 63.499 65.627 98.860 1.00 37.05 177 GLU C O 1
ATOM 4978 N N . GLY C 1 197 ? 62.257 64.724 100.453 1.00 36.16 178 GLY C N 1
ATOM 4979 C CA . GLY C 1 197 ? 61.674 65.456 101.562 1.00 34.48 178 GLY C CA 1
ATOM 4980 C C . GLY C 1 197 ? 62.681 65.748 102.657 1.00 32.65 178 GLY C C 1
ATOM 4981 O O . GLY C 1 197 ? 63.617 64.978 102.875 1.00 33.32 178 GLY C O 1
ATOM 4982 N N . GLY C 1 198 ? 62.488 66.867 103.348 1.00 30.72 179 GLY C N 1
ATOM 4983 C CA . GLY C 1 198 ? 61.156 67.360 103.644 1.00 30.41 179 GLY C CA 1
ATOM 4984 C C . GLY C 1 198 ? 60.600 66.792 104.934 1.00 31.05 179 GLY C C 1
ATOM 4985 O O . GLY C 1 198 ? 60.372 65.587 105.046 1.00 33.04 179 GLY C O 1
ATOM 4986 N N . SER C 1 199 ? 60.381 67.664 105.913 1.00 30.30 180 SER C N 1
ATOM 4987 C CA . SER C 1 199 ? 60.049 67.231 107.265 1.00 31.29 180 SER C CA 1
ATOM 4988 C C . SER C 1 199 ? 58.592 67.534 107.599 1.00 32.34 180 SER C C 1
ATOM 4989 O O . SER C 1 199 ? 58.129 67.258 108.706 1.00 34.16 180 SER C O 1
ATOM 4992 N N . GLY C 1 200 ? 57.875 68.102 106.635 1.00 32.72 181 GLY C N 1
ATOM 4993 C CA . GLY C 1 200 ? 58.216 69.407 106.100 1.00 31.94 181 GLY C CA 1
ATOM 4994 C C . GLY C 1 200 ? 57.426 70.525 106.750 1.00 32.49 181 GLY C C 1
ATOM 4995 O O . GLY C 1 200 ? 56.377 70.290 107.350 1.00 34.35 181 GLY C O 1
ATOM 4996 N N . VAL C 1 201 ? 57.933 71.748 106.630 1.00 31.67 182 VAL C N 1
ATOM 4997 C CA . VAL C 1 201 ? 57.400 72.875 107.386 1.00 32.07 182 VAL C CA 1
ATOM 4998 C C . VAL C 1 201 ? 57.327 74.132 106.524 1.00 31.47 182 VAL C C 1
ATOM 4999 O O . VAL C 1 201 ? 58.330 74.567 105.958 1.00 30.82 182 VAL C O 1
ATOM 5003 N N . PRO C 1 202 ? 56.134 74.710 106.430 1.00 32.49 183 PRO C N 1
ATOM 5004 C CA . PRO C 1 202 ? 55.946 75.976 105.714 1.00 32.94 183 PRO C CA 1
ATOM 5005 C C . PRO C 1 202 ? 57.084 76.954 105.984 1.00 31.89 183 PRO C C 1
ATOM 5006 O O . PRO C 1 202 ? 57.539 77.072 107.122 1.00 31.78 183 PRO C O 1
ATOM 5010 N N . LEU C 1 203 ? 57.535 77.646 104.943 1.00 31.33 184 LEU C N 1
ATOM 5011 C CA . LEU C 1 203 ? 58.767 78.422 105.015 1.00 30.76 184 LEU C CA 1
ATOM 5012 C C . LEU C 1 203 ? 58.584 79.670 105.872 1.00 32.12 184 LEU C C 1
ATOM 5013 O O . LEU C 1 203 ? 57.635 80.431 105.683 1.00 34.18 184 LEU C O 1
ATOM 5018 N N . LYS C 1 204 ? 59.498 79.873 106.815 1.00 31.59 185 LYS C N 1
ATOM 5019 C CA . LYS C 1 204 ? 59.525 81.099 107.604 1.00 32.65 185 LYS C CA 1
ATOM 5020 C C . LYS C 1 204 ? 60.509 82.109 107.021 1.00 32.47 185 LYS C C 1
ATOM 5021 O O . LYS C 1 204 ? 61.723 81.917 107.089 1.00 30.91 185 LYS C O 1
ATOM 5027 N N . ARG C 1 205 ? 59.976 83.183 106.448 1.00 33.71 186 ARG C N 1
ATOM 5028 C CA . ARG C 1 205 ? 60.801 84.186 105.784 1.00 34.64 186 ARG C CA 1
ATOM 5029 C C . ARG C 1 205 ? 61.999 84.596 106.601 1.00 33.56 186 ARG C C 1
ATOM 5030 O O . ARG C 1 205 ? 63.114 84.680 106.079 1.00 32.82 186 ARG C O 1
ATOM 5038 N N . GLU C 1 206 ? 61.748 84.842 107.886 1.00 34.01 187 GLU C N 1
ATOM 5039 C CA . GLU C 1 206 ? 62.756 85.368 108.817 1.00 33.89 187 GLU C CA 1
ATOM 5040 C C . GLU C 1 206 ? 63.795 84.322 109.273 1.00 31.52 187 GLU C C 1
ATOM 5041 O O . GLU C 1 206 ? 64.972 84.644 109.428 1.00 31.20 187 GLU C O 1
ATOM 5043 N N . LYS C 1 207 ? 63.359 83.088 109.519 1.00 29.55 188 LYS C N 1
ATOM 5044 C CA . LYS C 1 207 ? 64.267 81.960 109.663 1.00 27.42 188 LYS C CA 1
ATOM 5045 C C . LYS C 1 207 ? 65.125 81.782 108.389 1.00 25.56 188 LYS C C 1
ATOM 5046 O O . LYS C 1 207 ? 66.334 81.715 108.483 1.00 26.36 188 LYS C O 1
ATOM 5049 N N . TYR C 1 208 ? 64.515 81.763 107.207 1.00 24.28 189 TYR C N 1
ATOM 5050 C CA . TYR C 1 208 ? 65.264 81.664 105.951 1.00 22.84 189 TYR C CA 1
ATOM 5051 C C . TYR C 1 208 ? 66.325 82.757 105.822 1.00 23.40 189 TYR C C 1
ATOM 5052 O O . TYR C 1 208 ? 67.475 82.493 105.457 1.00 22.58 189 TYR C O 1
ATOM 5061 N N . LEU C 1 209 ? 65.947 83.991 106.139 1.00 25.75 190 LEU C N 1
ATOM 5062 C CA . LEU C 1 209 ? 66.877 85.127 105.961 1.00 27.13 190 LEU C CA 1
ATOM 5063 C C . LEU C 1 209 ? 68.020 85.094 106.940 1.00 27.04 190 LEU C C 1
ATOM 5064 O O . LEU C 1 209 ? 69.146 85.464 106.591 1.00 28.00 190 LEU C O 1
ATOM 5069 N N . GLU C 1 210 ? 67.743 84.639 108.159 1.00 27.24 191 GLU C N 1
ATOM 5070 C CA . GLU C 1 210 ? 68.792 84.360 109.158 1.00 28.71 191 GLU C CA 1
ATOM 5071 C C . GLU C 1 210 ? 69.793 83.333 108.660 1.00 26.40 191 GLU C C 1
ATOM 5072 O O . GLU C 1 210 ? 70.994 83.498 108.819 1.00 27.09 191 GLU C O 1
ATOM 5078 N N . SER C 1 211 ? 69.304 82.243 108.081 1.00 24.95 192 SER C N 1
ATOM 5079 C CA . SER C 1 211 ? 70.191 81.267 107.496 1.00 23.75 192 SER C CA 1
ATOM 5080 C C . SER C 1 211 ? 70.996 81.800 106.298 1.00 23.96 192 SER C C 1
ATOM 5081 O O . SER C 1 211 ? 72.198 81.536 106.205 1.00 23.83 192 SER C O 1
ATOM 5084 N N . VAL C 1 212 ? 70.378 82.584 105.409 1.00 24.37 193 VAL C N 1
ATOM 5085 C CA . VAL C 1 212 ? 71.153 83.241 104.327 1.00 24.32 193 VAL C CA 1
ATOM 5086 C C . VAL C 1 212 ? 72.279 84.105 104.868 1.00 26.24 193 VAL C C 1
ATOM 5087 O O . VAL C 1 212 ? 73.400 84.015 104.367 1.00 26.65 193 VAL C O 1
ATOM 5091 N N . GLU C 1 213 ? 72.015 84.963 105.857 1.00 27.14 194 GLU C N 1
ATOM 5092 C CA . GLU C 1 213 ? 73.120 85.775 106.406 1.00 29.25 194 GLU C CA 1
ATOM 5093 C C . GLU C 1 213 ? 74.322 84.987 106.962 1.00 27.69 194 GLU C C 1
ATOM 5094 O O . GLU C 1 213 ? 75.448 85.421 106.809 1.00 28.79 194 GLU C O 1
ATOM 5100 N N . PHE C 1 214 ? 74.090 83.855 107.632 1.00 25.72 195 PHE C N 1
ATOM 5101 C CA . PHE C 1 214 ? 75.170 82.931 107.958 1.00 23.62 195 PHE C CA 1
ATOM 5102 C C . PHE C 1 214 ? 75.815 82.290 106.720 1.00 22.49 195 PHE C C 1
ATOM 5103 O O . PHE C 1 214 ? 77.043 82.345 106.569 1.00 22.99 195 PHE C O 1
ATOM 5111 N N . TRP C 1 215 ? 75.023 81.667 105.850 1.00 21.07 196 TRP C N 1
ATOM 5112 C CA . TRP C 1 215 ? 75.620 80.817 104.808 1.00 20.29 196 TRP C CA 1
ATOM 5113 C C . TRP C 1 215 ? 76.190 81.567 103.644 1.00 21.38 196 TRP C C 1
ATOM 5114 O O . TRP C 1 215 ? 76.816 80.966 102.749 1.00 20.65 196 TRP C O 1
ATOM 5125 N N . LYS C 1 216 ? 75.988 82.880 103.632 1.00 22.40 197 LYS C N 1
ATOM 5126 C CA . LYS C 1 216 ? 76.697 83.756 102.707 1.00 25.18 197 LYS C CA 1
ATOM 5127 C C . LYS C 1 216 ? 78.208 83.608 102.856 1.00 26.19 197 LYS C C 1
ATOM 5128 O O . LYS C 1 216 ? 78.937 83.555 101.866 1.00 27.79 197 LYS C O 1
ATOM 5134 N N . GLU C 1 217 ? 78.671 83.541 104.100 1.00 27.49 198 GLU C N 1
ATOM 5135 C CA . GLU C 1 217 ? 80.089 83.701 104.399 1.00 28.97 198 GLU C CA 1
ATOM 5136 C C . GLU C 1 217 ? 80.707 82.385 104.862 1.00 27.27 198 GLU C C 1
ATOM 5137 O O . GLU C 1 217 ? 81.856 82.349 105.302 1.00 29.29 198 GLU C O 1
ATOM 5143 N N . HIS C 1 218 ? 79.936 81.307 104.759 1.00 25.28 199 HIS C N 1
ATOM 5144 C CA . HIS C 1 218 ? 80.348 80.017 105.299 1.00 24.17 199 HIS C CA 1
ATOM 5145 C C . HIS C 1 218 ? 80.065 78.890 104.311 1.00 23.48 199 HIS C C 1
ATOM 5146 O O . HIS C 1 218 ? 79.015 78.863 103.670 1.00 23.12 199 HIS C O 1
ATOM 5153 N N . ALA C 1 219 ? 81.008 77.962 104.195 1.00 23.58 200 ALA C N 1
ATOM 5154 C CA . ALA C 1 219 ? 80.793 76.743 103.423 1.00 23.09 200 ALA C CA 1
ATOM 5155 C C . ALA C 1 219 ? 81.192 75.507 104.222 1.00 23.61 200 ALA C C 1
ATOM 5156 O O . ALA C 1 219 ? 82.116 75.552 105.034 1.00 23.56 200 ALA C O 1
ATOM 5158 N N . ILE C 1 220 ? 80.489 74.404 103.986 1.00 24.05 201 ILE C N 1
ATOM 5159 C CA . ILE C 1 220 ? 80.888 73.099 104.539 1.00 25.55 201 ILE C CA 1
ATOM 5160 C C . ILE C 1 220 ? 82.243 72.622 103.941 1.00 27.00 201 ILE C C 1
ATOM 5161 O O . ILE C 1 220 ? 82.634 72.945 102.810 1.00 26.78 201 ILE C O 1
ATOM 5166 N N . VAL C 1 221 ? 82.979 71.893 104.745 1.00 28.78 202 VAL C N 1
ATOM 5167 C CA . VAL C 1 221 ? 84.157 71.249 104.265 1.00 31.81 202 VAL C CA 1
ATOM 5168 C C . VAL C 1 221 ? 83.804 69.776 104.045 1.00 33.82 202 VAL C C 1
ATOM 5169 O O . VAL C 1 221 ? 83.185 69.145 104.908 1.00 34.37 202 VAL C O 1
ATOM 5173 N N . SER C 1 222 ? 84.141 69.249 102.871 1.00 35.99 203 SER C N 1
ATOM 5174 C CA . SER C 1 222 ? 83.726 67.906 102.520 1.00 38.43 203 SER C CA 1
ATOM 5175 C C . SER C 1 222 ? 84.584 66.843 103.176 1.00 41.87 203 SER C C 1
ATOM 5176 O O . SER C 1 222 ? 85.750 67.063 103.516 1.00 43.05 203 SER C O 1
ATOM 5179 N N . SER C 1 223 ? 83.968 65.675 103.323 1.00 44.57 204 SER C N 1
ATOM 5180 C CA . SER C 1 223 ? 84.619 64.421 103.728 1.00 48.79 204 SER C CA 1
ATOM 5181 C C . SER C 1 223 ? 85.121 64.594 105.126 1.00 49.71 204 SER C C 1
ATOM 5182 O O . SER C 1 223 ? 84.317 64.902 105.986 1.00 49.12 204 SER C O 1
ATOM 5186 N N . LYS D 1 20 ? 62.445 81.738 24.915 1.00 36.37 1 LYS D N 1
ATOM 5187 C CA . LYS D 1 20 ? 62.709 81.843 26.382 1.00 35.29 1 LYS D CA 1
ATOM 5188 C C . LYS D 1 20 ? 62.462 83.294 26.815 1.00 35.55 1 LYS D C 1
ATOM 5189 O O . LYS D 1 20 ? 61.334 83.763 26.599 1.00 38.78 1 LYS D O 1
ATOM 5191 N N . LEU D 1 21 ? 63.410 84.024 27.434 1.00 33.90 2 LEU D N 1
ATOM 5192 C CA . LEU D 1 21 ? 64.662 83.546 28.045 1.00 29.53 2 LEU D CA 1
ATOM 5193 C C . LEU D 1 21 ? 64.471 83.352 29.556 1.00 28.44 2 LEU D C 1
ATOM 5194 O O . LEU D 1 21 ? 63.429 83.687 30.116 1.00 29.47 2 LEU D O 1
ATOM 5199 N N . LEU D 1 22 ? 65.463 82.773 30.212 1.00 25.66 3 LEU D N 1
ATOM 5200 C CA . LEU D 1 22 ? 65.345 82.430 31.622 1.00 24.13 3 LEU D CA 1
ATOM 5201 C C . LEU D 1 22 ? 65.737 83.576 32.570 1.00 23.52 3 LEU D C 1
ATOM 5202 O O . LEU D 1 22 ? 66.408 84.514 32.141 1.00 23.40 3 LEU D O 1
ATOM 5207 N N . GLY D 1 23 ? 65.307 83.473 33.840 1.00 23.02 4 GLY D N 1
ATOM 5208 C CA . GLY D 1 23 ? 65.875 84.260 34.934 1.00 22.20 4 GLY D CA 1
ATOM 5209 C C . GLY D 1 23 ? 66.555 83.338 35.914 1.00 20.83 4 GLY D C 1
ATOM 5210 O O . GLY D 1 23 ? 66.559 82.135 35.698 1.00 20.50 4 GLY D O 1
ATOM 5211 N N . VAL D 1 24 ? 67.122 83.883 36.989 1.00 21.31 5 VAL D N 1
ATOM 5212 C CA . VAL D 1 24 ? 67.691 83.049 38.067 1.00 20.62 5 VAL D CA 1
ATOM 5213 C C . VAL D 1 24 ? 67.040 83.374 39.410 1.00 22.13 5 VAL D C 1
ATOM 5214 O O . VAL D 1 24 ? 67.190 84.457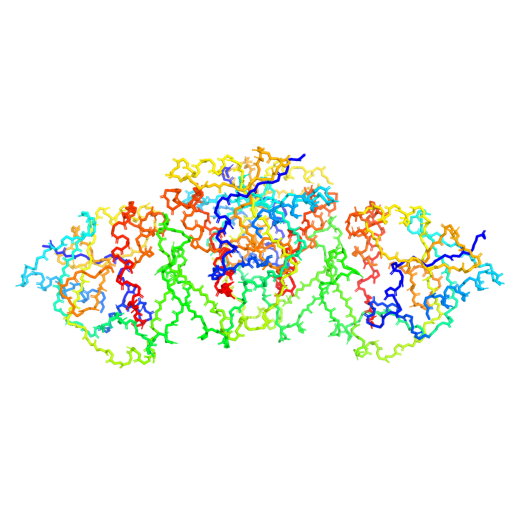 39.950 1.00 23.18 5 VAL D O 1
ATOM 5218 N N . ASN D 1 25 ? 66.300 82.409 39.940 1.00 22.80 6 ASN D N 1
ATOM 5219 C CA . ASN D 1 25 ? 65.759 82.520 41.290 1.00 24.15 6 ASN D CA 1
ATOM 5220 C C . ASN D 1 25 ? 66.883 82.648 42.327 1.00 23.90 6 ASN D C 1
ATOM 5221 O O . ASN D 1 25 ? 67.940 82.030 42.199 1.00 23.24 6 ASN D O 1
ATOM 5226 N N . SER D 1 26 ? 66.622 83.448 43.355 1.00 25.68 7 SER D N 1
ATOM 5227 C CA . SER D 1 26 ? 67.556 83.680 44.432 1.00 26.04 7 SER D CA 1
ATOM 5228 C C . SER D 1 26 ? 68.012 82.389 45.138 1.00 24.98 7 SER D C 1
ATOM 5229 O O . SER D 1 26 ? 69.133 82.344 45.667 1.00 25.17 7 SER D O 1
ATOM 5232 N N . PHE D 1 27 ? 67.191 81.331 45.091 1.00 24.23 8 PHE D N 1
ATOM 5233 C CA . PHE D 1 27 ? 67.587 80.004 45.665 1.00 23.52 8 PHE D CA 1
ATOM 5234 C C . PHE D 1 27 ? 68.921 79.421 45.132 1.00 22.28 8 PHE D C 1
ATOM 5235 O O . PHE D 1 27 ? 69.733 78.940 45.919 1.00 22.12 8 PHE D O 1
ATOM 5243 N N . ALA D 1 28 ? 69.127 79.492 43.809 1.00 21.51 9 ALA D N 1
ATOM 5244 C CA . ALA D 1 28 ? 70.351 79.006 43.134 1.00 20.99 9 ALA D CA 1
ATOM 5245 C C . ALA D 1 28 ? 71.642 79.782 43.422 1.00 21.15 9 ALA D C 1
ATOM 5246 O O . ALA D 1 28 ? 72.724 79.296 43.145 1.00 21.07 9 ALA D O 1
ATOM 5248 N N . LEU D 1 29 ? 71.535 80.990 43.954 1.00 22.59 10 LEU D N 1
ATOM 5249 C CA . LEU D 1 29 ? 72.707 81.857 44.174 1.00 23.36 10 LEU D CA 1
ATOM 5250 C C . LEU D 1 29 ? 73.670 81.229 45.163 1.00 23.67 10 LEU D C 1
ATOM 5251 O O . LEU D 1 29 ? 74.872 81.518 45.136 1.00 24.11 10 LEU D O 1
ATOM 5256 N N . ARG D 1 30 ? 73.115 80.357 46.003 1.00 22.99 11 ARG D N 1
ATOM 5257 C CA . ARG D 1 30 ? 73.848 79.513 46.933 1.00 23.82 11 ARG D CA 1
ATOM 5258 C C . ARG D 1 30 ? 74.891 78.637 46.296 1.00 23.59 11 ARG D C 1
ATOM 5259 O O . ARG D 1 30 ? 75.855 78.252 46.954 1.00 25.02 11 ARG D O 1
ATOM 5267 N N . GLN D 1 31 ? 74.681 78.273 45.034 1.00 22.78 12 GLN D N 1
ATOM 5268 C CA . GLN D 1 31 ? 75.579 77.317 44.372 1.00 23.60 12 GLN D CA 1
ATOM 5269 C C . GLN D 1 31 ? 76.832 77.998 43.828 1.00 25.04 12 GLN D C 1
ATOM 5270 O O . GLN D 1 31 ? 77.698 77.330 43.264 1.00 26.22 12 GLN D O 1
ATOM 5276 N N . PHE D 1 32 ? 76.911 79.298 44.046 1.00 25.83 13 PHE D N 1
ATOM 5277 C CA . PHE D 1 32 ? 78.004 80.108 43.573 1.00 28.27 13 PHE D CA 1
ATOM 5278 C C . PHE D 1 32 ? 78.919 80.400 44.742 1.00 30.85 13 PHE D C 1
ATOM 5279 O O . PHE D 1 32 ? 79.889 81.096 44.620 1.00 33.11 13 PHE D O 1
ATOM 5287 N N . VAL D 1 33 ? 78.599 79.825 45.881 1.00 31.34 14 VAL D N 1
ATOM 5288 C CA . VAL D 1 33 ? 79.387 80.003 47.069 1.00 33.97 14 VAL D CA 1
ATOM 5289 C C . VAL D 1 33 ? 80.069 78.751 47.474 1.00 35.32 14 VAL D C 1
ATOM 5290 O O . VAL D 1 33 ? 79.446 77.752 47.743 1.00 33.36 14 VAL D O 1
ATOM 5294 N N . GLU D 1 34 ? 81.385 78.824 47.527 1.00 38.88 15 GLU D N 1
ATOM 5295 C CA . GLU D 1 34 ? 82.193 77.670 47.867 1.00 41.88 15 GLU D CA 1
ATOM 5296 C C . GLU D 1 34 ? 81.863 77.089 49.226 1.00 41.76 15 GLU D C 1
ATOM 5297 O O . GLU D 1 34 ? 81.739 77.779 50.204 1.00 43.06 15 GLU D O 1
ATOM 5303 N N . GLY D 1 35 ? 81.666 75.786 49.220 1.00 41.55 16 GLY D N 1
ATOM 5304 C CA . GLY D 1 35 ? 81.207 75.059 50.357 1.00 40.89 16 GLY D CA 1
ATOM 5305 C C . GLY D 1 35 ? 79.818 74.550 50.250 1.00 38.09 16 GLY D C 1
ATOM 5306 O O . GLY D 1 35 ? 79.373 73.891 51.160 1.00 38.08 16 GLY D O 1
ATOM 5307 N N . TYR D 1 36 ? 79.144 74.897 49.162 1.00 36.29 17 TYR D N 1
ATOM 5308 C CA . TYR D 1 36 ? 77.832 74.391 48.829 1.00 33.36 17 TYR D CA 1
ATOM 5309 C C . TYR D 1 36 ? 77.821 72.887 48.711 1.00 33.40 17 TYR D C 1
ATOM 5310 O O . TYR D 1 36 ? 78.673 72.331 48.099 1.00 34.91 17 TYR D O 1
ATOM 5319 N N . ARG D 1 37 ? 76.841 72.256 49.319 1.00 31.98 18 ARG D N 1
ATOM 5320 C CA . ARG D 1 37 ? 76.792 70.826 49.390 1.00 32.58 18 ARG D CA 1
ATOM 5321 C C . ARG D 1 37 ? 76.297 70.204 48.122 1.00 31.74 18 ARG D C 1
ATOM 5322 O O . ARG D 1 37 ? 75.174 69.825 48.003 1.00 30.90 18 ARG D O 1
ATOM 5330 N N . GLY D 1 38 ? 77.181 70.109 47.169 1.00 32.26 19 GLY D N 1
ATOM 5331 C CA . GLY D 1 38 ? 76.808 69.702 45.862 1.00 31.74 19 GLY D CA 1
ATOM 5332 C C . GLY D 1 38 ? 77.398 70.601 44.859 1.00 31.25 19 GLY D C 1
ATOM 5333 O O . GLY D 1 38 ? 78.430 71.148 45.078 1.00 32.65 19 GLY D O 1
ATOM 5334 N N . SER D 1 39 ? 76.690 70.770 43.770 1.00 29.45 20 SER D N 1
ATOM 5335 C CA . SER D 1 39 ? 77.267 71.252 42.543 1.00 28.97 20 SER D CA 1
ATOM 5336 C C . SER D 1 39 ? 77.760 72.662 42.644 1.00 28.23 20 SER D C 1
ATOM 5337 O O . SER D 1 39 ? 77.094 73.523 42.213 1.00 27.19 20 SER D O 1
ATOM 5340 N N . TYR D 1 40 ? 78.941 72.892 43.178 1.00 29.45 21 TYR D N 1
ATOM 5341 C CA . TYR D 1 40 ? 79.549 74.225 43.216 1.00 29.66 21 TYR D CA 1
ATOM 5342 C C . TYR D 1 40 ? 79.848 74.751 41.818 1.00 29.41 21 TYR D C 1
ATOM 5343 O O . TYR D 1 40 ? 80.387 74.061 41.025 1.00 30.91 21 TYR D O 1
ATOM 5352 N N . ILE D 1 41 ? 79.454 75.970 41.534 1.00 29.00 22 ILE D N 1
ATOM 5353 C CA . ILE D 1 41 ? 79.727 76.631 40.252 1.00 30.05 22 ILE D CA 1
ATOM 5354 C C . ILE D 1 41 ? 80.801 77.703 40.420 1.00 32.47 22 ILE D C 1
ATOM 5355 O O . ILE D 1 41 ? 80.492 78.838 40.855 1.00 32.47 22 ILE D O 1
ATOM 5360 N N . PRO D 1 42 ? 82.078 77.338 40.118 1.00 35.32 23 PRO D N 1
ATOM 5361 C CA . PRO D 1 42 ? 83.176 78.247 40.423 1.00 38.49 23 PRO D CA 1
ATOM 5362 C C . PRO D 1 42 ? 83.567 79.274 39.326 1.00 40.10 23 PRO D C 1
ATOM 5363 O O . PRO D 1 42 ? 83.217 79.131 38.152 1.00 39.29 23 PRO D O 1
ATOM 5367 N N . ARG D 1 43 ? 84.261 80.325 39.774 1.00 43.20 24 ARG D N 1
ATOM 5368 C CA . ARG D 1 43 ? 84.853 81.395 38.940 1.00 45.79 24 ARG D CA 1
ATOM 5369 C C . ARG D 1 43 ? 83.932 82.074 37.915 1.00 44.51 24 ARG D C 1
ATOM 5370 O O . ARG D 1 43 ? 84.377 82.619 36.896 1.00 46.33 24 ARG D O 1
ATOM 5386 N N . SER D 1 45 ? 80.189 84.511 37.820 1.00 36.21 26 SER D N 1
ATOM 5387 C CA . SER D 1 45 ? 79.064 85.144 38.495 1.00 33.99 26 SER D CA 1
ATOM 5388 C C . SER D 1 45 ? 77.744 84.482 38.062 1.00 30.98 26 SER D C 1
ATOM 5389 O O . SER D 1 45 ? 77.653 83.922 36.950 1.00 29.72 26 SER D O 1
ATOM 5392 N N . PRO D 1 46 ? 76.729 84.527 38.943 1.00 29.52 27 PRO D N 1
ATOM 5393 C CA . PRO D 1 46 ? 75.378 84.105 38.552 1.00 27.66 27 PRO D CA 1
ATOM 5394 C C . PRO D 1 46 ? 74.923 84.769 37.246 1.00 27.09 27 PRO D C 1
ATOM 5395 O O . PRO D 1 46 ? 74.353 84.100 36.367 1.00 26.21 27 PRO D O 1
ATOM 5399 N N . TYR D 1 47 ? 75.194 86.068 37.113 1.00 28.32 28 TYR D N 1
ATOM 5400 C CA . TYR D 1 47 ? 74.774 86.796 35.907 1.00 27.98 28 TYR D CA 1
ATOM 5401 C C . TYR D 1 47 ? 75.486 86.299 34.659 1.00 27.19 28 TYR D C 1
ATOM 5402 O O . TYR D 1 47 ? 74.823 86.104 33.648 1.00 26.63 28 TYR D O 1
ATOM 5411 N N . GLU D 1 48 ? 76.808 86.096 34.729 1.00 27.42 29 GLU D N 1
ATOM 5412 C CA . GLU D 1 48 ? 77.562 85.475 33.633 1.00 27.84 29 GLU D CA 1
ATOM 5413 C C . GLU D 1 48 ? 77.048 84.042 33.335 1.00 25.07 29 GLU D C 1
ATOM 5414 O O . GLU D 1 48 ? 76.962 83.646 32.175 1.00 25.33 29 GLU D O 1
ATOM 5420 N N . PHE D 1 49 ? 76.655 83.299 34.376 1.00 23.26 30 PHE D N 1
ATOM 5421 C CA . PHE D 1 49 ? 76.119 81.949 34.181 1.00 20.82 30 PHE D CA 1
ATOM 5422 C C . PHE D 1 49 ? 74.795 82.028 33.384 1.00 19.74 30 PHE D C 1
ATOM 5423 O O . PHE D 1 49 ? 74.664 81.380 32.354 1.00 19.51 30 PHE D O 1
ATOM 5431 N N . LEU D 1 50 ? 73.830 82.828 33.869 1.00 20.00 31 LEU D N 1
ATOM 5432 C CA . LEU D 1 50 ? 72.613 83.230 33.090 1.00 19.86 31 LEU D CA 1
ATOM 5433 C C . LEU D 1 50 ? 72.844 83.704 31.633 1.00 20.53 31 LEU D C 1
ATOM 5434 O O . LEU D 1 50 ? 72.181 83.239 30.703 1.00 20.60 31 LEU D O 1
ATOM 5439 N N . ARG D 1 51 ? 73.774 84.631 31.421 1.00 22.95 32 ARG D N 1
ATOM 5440 C CA . ARG D 1 51 ? 74.137 84.989 30.015 1.00 23.99 32 ARG D CA 1
ATOM 5441 C C . ARG D 1 51 ? 74.398 83.752 29.095 1.00 23.42 32 ARG D C 1
ATOM 5442 O O . ARG D 1 51 ? 73.780 83.559 28.035 1.00 22.84 32 ARG D O 1
ATOM 5450 N N . ASN D 1 52 ? 75.332 82.913 29.530 1.00 23.11 33 ASN D N 1
ATOM 5451 C CA . ASN D 1 52 ? 75.724 81.721 28.815 1.00 22.63 33 ASN D CA 1
ATOM 5452 C C . ASN D 1 52 ? 74.586 80.731 28.567 1.00 21.60 33 ASN D C 1
ATOM 5453 O O . ASN D 1 52 ? 74.502 80.127 27.509 1.00 22.05 33 ASN D O 1
ATOM 5458 N N . VAL D 1 53 ? 73.744 80.510 29.566 1.00 20.28 34 VAL D N 1
ATOM 5459 C CA . VAL D 1 53 ? 72.636 79.607 29.383 1.00 19.59 34 VAL D CA 1
ATOM 5460 C C . VAL D 1 53 ? 71.628 80.181 28.365 1.00 19.40 34 VAL D C 1
ATOM 5461 O O . VAL D 1 53 ? 71.157 79.454 27.499 1.00 19.85 34 VAL D O 1
ATOM 5465 N N . ASN D 1 54 ? 71.303 81.467 28.468 1.00 18.92 35 ASN D N 1
ATOM 5466 C CA . ASN D 1 54 ? 70.378 82.090 27.512 1.00 19.41 35 ASN D CA 1
ATOM 5467 C C . ASN D 1 54 ? 70.920 82.121 26.097 1.00 19.62 35 ASN D C 1
ATOM 5468 O O . ASN D 1 54 ? 70.182 81.913 25.140 1.00 20.05 35 ASN D O 1
ATOM 5473 N N . ASN D 1 55 ? 72.213 82.377 25.983 1.00 20.53 36 ASN D N 1
ATOM 5474 C CA . ASN D 1 55 ? 72.941 82.313 24.711 1.00 21.49 36 ASN D CA 1
ATOM 5475 C C . ASN D 1 55 ? 72.829 80.942 24.094 1.00 22.46 36 ASN D C 1
ATOM 5476 O O . ASN D 1 55 ? 72.488 80.822 22.929 1.00 23.64 36 ASN D O 1
ATOM 5481 N N . TYR D 1 56 ? 73.130 79.899 24.875 1.00 23.35 37 TYR D N 1
ATOM 5482 C CA . TYR D 1 56 ? 72.818 78.502 24.482 1.00 24.87 37 TYR D CA 1
ATOM 5483 C C . TYR D 1 56 ? 71.351 78.284 24.018 1.00 24.97 37 TYR D C 1
ATOM 5484 O O . TYR D 1 56 ? 71.099 77.605 23.007 1.00 26.92 37 TYR D O 1
ATOM 5493 N N . ILE D 1 57 ? 70.385 78.821 24.755 1.00 23.98 38 ILE D N 1
ATOM 5494 C CA . ILE D 1 57 ? 68.976 78.743 24.339 1.00 24.18 38 ILE D CA 1
ATOM 5495 C C . ILE D 1 57 ? 68.739 79.411 22.946 1.00 24.88 38 ILE D C 1
ATOM 5496 O O . ILE D 1 57 ? 68.156 78.809 22.034 1.00 26.18 38 ILE D O 1
ATOM 5501 N N . ILE D 1 58 ? 69.177 80.654 22.794 1.00 23.68 39 ILE D N 1
ATOM 5502 C CA . ILE D 1 58 ? 69.067 81.353 21.501 1.00 24.83 39 ILE D CA 1
ATOM 5503 C C . ILE D 1 58 ? 69.728 80.570 20.321 1.00 26.34 39 ILE D C 1
ATOM 5504 O O . ILE D 1 58 ? 69.149 80.448 19.240 1.00 27.41 39 ILE D O 1
ATOM 5509 N N . GLU D 1 59 ? 70.930 80.038 20.556 1.00 26.73 40 GLU D N 1
ATOM 5510 C CA . GLU D 1 59 ? 71.731 79.367 19.546 1.00 28.87 40 GLU D CA 1
ATOM 5511 C C . GLU D 1 59 ? 71.244 77.952 19.175 1.00 31.02 40 GLU D C 1
ATOM 5512 O O . GLU D 1 59 ? 71.365 77.529 18.014 1.00 32.25 40 GLU D O 1
ATOM 5518 N N . ASN D 1 60 ? 70.715 77.227 20.164 1.00 31.61 41 ASN D N 1
ATOM 5519 C CA . ASN D 1 60 ? 70.435 75.797 20.021 1.00 34.14 41 ASN D CA 1
ATOM 5520 C C . ASN D 1 60 ? 68.965 75.400 20.154 1.00 35.62 41 ASN D C 1
ATOM 5521 O O . ASN D 1 60 ? 68.603 74.271 19.840 1.00 37.79 41 ASN D O 1
ATOM 5526 N N . ASN D 1 61 ? 68.113 76.322 20.609 1.00 35.60 42 ASN D N 1
ATOM 5527 C CA . ASN D 1 61 ? 66.708 76.009 20.967 1.00 37.64 42 ASN D CA 1
ATOM 5528 C C . ASN D 1 61 ? 66.519 74.602 21.621 1.00 39.07 42 ASN D C 1
ATOM 5529 O O . ASN D 1 61 ? 65.885 73.734 21.020 1.00 41.69 42 ASN D O 1
ATOM 5534 N N . PRO D 1 62 ? 67.107 74.362 22.824 1.00 41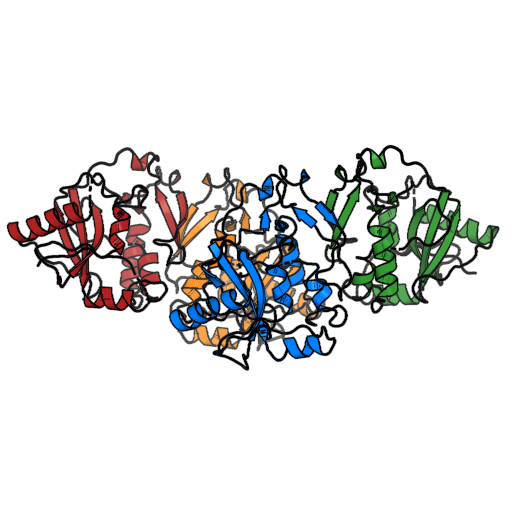.31 43 PRO D N 1
ATOM 5535 C CA . PRO D 1 62 ? 67.007 73.048 23.500 1.00 40.77 43 PRO D CA 1
ATOM 5536 C C . PRO D 1 62 ? 65.568 72.584 23.829 1.00 40.88 43 PRO D C 1
ATOM 5537 O O . PRO D 1 62 ? 64.620 73.390 23.878 1.00 40.79 43 PRO D O 1
ATOM 5541 N N . THR D 1 63 ? 65.411 71.280 24.021 1.00 40.90 44 THR D N 1
ATOM 5542 C CA . THR D 1 63 ? 64.114 70.719 24.385 1.00 40.52 44 THR D CA 1
ATOM 5543 C C . THR D 1 63 ? 63.833 71.005 25.860 1.00 38.56 44 THR D C 1
ATOM 5544 O O . THR D 1 63 ? 64.701 70.781 26.711 1.00 37.98 44 THR D O 1
ATOM 5548 N N . LEU D 1 64 ? 62.647 71.547 26.150 1.00 37.73 45 LEU D N 1
ATOM 5549 C CA . LEU D 1 64 ? 62.234 71.756 27.532 1.00 36.23 45 LEU D CA 1
ATOM 5550 C C . LEU D 1 64 ? 61.613 70.475 28.001 1.00 35.65 45 LEU D C 1
ATOM 5551 O O . LEU D 1 64 ? 60.600 70.041 27.467 1.00 36.54 45 LEU D O 1
ATOM 5556 N N . VAL D 1 65 ? 62.252 69.870 28.988 1.00 33.52 46 VAL D N 1
ATOM 5557 C CA . VAL D 1 65 ? 61.858 68.562 29.507 1.00 32.67 46 VAL D CA 1
ATOM 5558 C C . VAL D 1 65 ? 60.970 68.654 30.744 1.00 31.83 46 VAL D C 1
ATOM 5559 O O . VAL D 1 65 ? 61.264 69.433 31.671 1.00 30.13 46 VAL D O 1
ATOM 5563 N N . ASP D 1 66 ? 59.930 67.811 30.757 1.00 32.24 47 ASP D N 1
ATOM 5564 C CA . ASP D 1 66 ? 59.046 67.650 31.904 1.00 31.77 47 ASP D CA 1
ATOM 5565 C C . ASP D 1 66 ? 59.768 67.360 33.221 1.00 30.38 47 ASP D C 1
ATOM 5566 O O . ASP D 1 66 ? 60.647 66.485 33.252 1.00 29.38 47 ASP D O 1
ATOM 5567 N N . GLY D 1 67 ? 59.393 68.085 34.295 1.00 29.22 48 GLY D N 1
ATOM 5568 C CA . GLY D 1 67 ? 59.879 67.797 35.647 1.00 27.61 48 GLY D CA 1
ATOM 5569 C C . GLY D 1 67 ? 58.893 66.990 36.457 1.00 27.91 48 GLY D C 1
ATOM 5570 O O . GLY D 1 67 ? 57.984 66.407 35.895 1.00 29.21 48 GLY D O 1
ATOM 5571 N N . TYR D 1 68 ? 59.050 66.936 37.782 1.00 26.91 49 TYR D N 1
ATOM 5572 C CA . TYR D 1 68 ? 58.157 66.097 38.617 1.00 27.09 49 TYR D CA 1
ATOM 5573 C C . TYR D 1 68 ? 56.731 66.619 38.771 1.00 28.15 49 TYR D C 1
ATOM 5574 O O . TYR D 1 68 ? 55.850 65.890 39.199 1.00 29.24 49 TYR D O 1
ATOM 5583 N N . ALA D 1 69 ? 56.531 67.890 38.456 1.00 28.48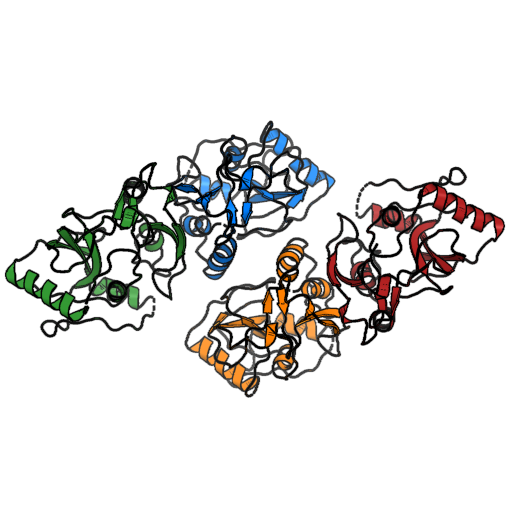 50 ALA D N 1
ATOM 5584 C CA . ALA D 1 69 ? 55.231 68.547 38.553 1.00 29.31 50 ALA D CA 1
ATOM 5585 C C . ALA D 1 69 ? 55.144 69.488 37.361 1.00 29.75 50 ALA D C 1
ATOM 5586 O O . ALA D 1 69 ? 56.162 69.738 36.712 1.00 28.93 50 ALA D O 1
ATOM 5588 N N . ASP D 1 70 ? 53.955 69.987 37.048 1.00 30.85 51 ASP D N 1
ATOM 5589 C CA . ASP D 1 70 ? 53.840 70.755 35.806 1.00 32.04 51 ASP D CA 1
ATOM 5590 C C . ASP D 1 70 ? 54.528 72.126 35.832 1.00 30.51 51 ASP D C 1
ATOM 5591 O O . ASP D 1 70 ? 54.834 72.654 34.756 1.00 31.47 51 ASP D O 1
ATOM 5596 N N . PHE D 1 71 ? 54.838 72.655 37.041 1.00 29.02 52 PHE D N 1
ATOM 5597 C CA . PHE D 1 71 ? 55.563 73.948 37.243 1.00 27.44 52 PHE D CA 1
ATOM 5598 C C . PHE D 1 71 ? 57.081 73.833 37.201 1.00 26.29 52 PHE D C 1
ATOM 5599 O O . PHE D 1 71 ? 57.806 74.815 37.434 1.00 25.73 52 PHE D O 1
ATOM 5607 N N . CYS D 1 72 ? 57.560 72.628 36.915 1.00 26.18 53 CYS D N 1
ATOM 5608 C CA . CYS D 1 72 ? 58.985 72.318 36.962 1.00 25.18 53 CYS D CA 1
ATOM 5609 C C . CYS D 1 72 ? 59.454 71.727 35.632 1.00 25.41 53 CYS D C 1
ATOM 5610 O O . CYS D 1 72 ? 58.899 70.730 35.171 1.00 25.88 53 CYS D O 1
ATOM 5613 N N . LYS D 1 73 ? 60.473 72.348 35.035 1.00 24.99 54 LYS D N 1
ATOM 5614 C CA . LYS D 1 73 ? 61.080 71.908 33.778 1.00 25.38 54 LYS D CA 1
ATOM 5615 C C . LYS D 1 73 ? 62.616 71.730 33.886 1.00 24.81 54 LYS D C 1
ATOM 5616 O O . LYS D 1 73 ? 63.234 72.145 34.881 1.00 23.81 54 LYS D O 1
ATOM 5622 N N . HIS D 1 74 ? 63.218 71.102 32.874 1.00 25.07 55 HIS D N 1
ATOM 5623 C CA . HIS D 1 74 ? 64.675 70.970 32.793 1.00 25.13 55 HIS D CA 1
ATOM 5624 C C . HIS D 1 74 ? 65.174 71.263 31.399 1.00 25.77 55 HIS D C 1
ATOM 5625 O O . HIS D 1 74 ? 64.489 71.055 30.414 1.00 26.58 55 HIS D O 1
ATOM 5632 N N . ILE D 1 75 ? 66.416 71.707 31.351 1.00 26.11 56 ILE D N 1
ATOM 5633 C CA . ILE D 1 75 ? 67.200 71.771 30.154 1.00 27.45 56 ILE D CA 1
ATOM 5634 C C . ILE D 1 75 ? 68.495 71.111 30.523 1.00 26.45 56 ILE D C 1
ATOM 5635 O O . ILE D 1 75 ? 69.004 71.313 31.600 1.00 25.49 56 ILE D O 1
ATOM 5640 N N . PHE D 1 76 ? 68.979 70.249 29.645 1.00 28.21 57 PHE D N 1
ATOM 5641 C CA . PHE D 1 76 ? 70.288 69.616 29.814 1.00 28.36 57 PHE D CA 1
ATOM 5642 C C . PHE D 1 76 ? 71.225 70.185 28.793 1.00 29.36 57 PHE D C 1
ATOM 5643 O O . PHE D 1 76 ? 70.942 70.267 27.623 1.00 30.15 57 PHE D O 1
ATOM 5651 N N . ILE D 1 77 ? 72.357 70.603 29.292 1.00 30.11 58 ILE D N 1
ATOM 5652 C CA . ILE D 1 77 ? 73.209 71.476 28.558 1.00 31.67 58 ILE D CA 1
ATOM 5653 C C . ILE D 1 77 ? 74.635 70.955 28.703 1.00 32.09 58 ILE D C 1
ATOM 5654 O O . ILE D 1 77 ? 75.069 70.674 29.833 1.00 31.32 58 ILE D O 1
ATOM 5659 N N . PRO D 1 78 ? 75.375 70.842 27.574 1.00 33.24 59 PRO D N 1
ATOM 5660 C CA . PRO D 1 78 ? 76.794 70.576 27.719 1.00 33.69 59 PRO D CA 1
ATOM 5661 C C . PRO D 1 78 ? 77.332 71.527 28.803 1.00 32.76 59 PRO D C 1
ATOM 5662 O O . PRO D 1 78 ? 76.900 72.696 28.877 1.00 32.29 59 PRO D O 1
ATOM 5666 N N . ASN D 1 79 ? 78.221 71.038 29.663 1.00 32.12 60 ASN D N 1
ATOM 5667 C CA . ASN D 1 79 ? 78.718 71.868 30.759 1.00 31.45 60 ASN D CA 1
ATOM 5668 C C . ASN D 1 79 ? 79.814 72.833 30.253 1.00 32.87 60 ASN D C 1
ATOM 5669 O O . ASN D 1 79 ? 80.896 72.421 29.811 1.00 34.14 60 ASN D O 1
ATOM 5674 N N . PHE D 1 80 ? 79.467 74.120 30.260 1.00 32.53 61 PHE D N 1
ATOM 5675 C CA . PHE D 1 80 ? 80.337 75.212 29.829 1.00 33.34 61 PHE D CA 1
ATOM 5676 C C . PHE D 1 80 ? 81.151 75.807 31.008 1.00 32.85 61 PHE D C 1
ATOM 5677 O O . PHE D 1 80 ? 81.905 76.756 30.826 1.00 34.18 61 PHE D O 1
ATOM 5685 N N . THR D 1 81 ? 80.921 75.290 32.218 1.00 31.69 62 THR D N 1
ATOM 5686 C CA . THR D 1 81 ? 81.640 75.726 33.439 1.00 31.33 62 THR D CA 1
ATOM 5687 C C . THR D 1 81 ? 82.673 74.676 33.897 1.00 31.61 62 THR D C 1
ATOM 5688 O O . THR D 1 81 ? 82.758 73.575 33.345 1.00 31.67 62 THR D O 1
ATOM 5692 N N . GLU D 1 82 ? 83.454 75.034 34.910 1.00 32.04 63 GLU D N 1
ATOM 5693 C CA . GLU D 1 82 ? 84.425 74.108 35.482 1.00 32.86 63 GLU D CA 1
ATOM 5694 C C . GLU D 1 82 ? 83.865 73.291 36.667 1.00 31.72 63 GLU D C 1
ATOM 5695 O O . GLU D 1 82 ? 84.650 72.689 37.427 1.00 32.31 63 GLU D O 1
ATOM 5698 N N . ALA D 1 83 ? 82.525 73.259 36.792 1.00 29.37 64 ALA D N 1
ATOM 5699 C CA . ALA D 1 83 ? 81.834 72.548 37.861 1.00 27.79 64 ALA D CA 1
ATOM 5700 C C . ALA D 1 83 ? 81.907 71.025 37.693 1.00 28.28 64 ALA D C 1
ATOM 5701 O O . ALA D 1 83 ? 81.684 70.488 36.593 1.00 28.42 64 ALA D O 1
ATOM 5703 N N . LYS D 1 84 ? 82.212 70.360 38.820 1.00 28.26 65 LYS D N 1
ATOM 5704 C CA . LYS D 1 84 ? 82.613 68.949 38.913 1.00 28.27 65 LYS D CA 1
ATOM 5705 C C . LYS D 1 84 ? 81.426 68.026 39.136 1.00 27.45 65 LYS D C 1
ATOM 5706 O O . LYS D 1 84 ? 80.477 68.415 39.803 1.00 26.50 65 LYS D O 1
ATOM 5709 N N . GLN D 1 85 ? 81.505 66.781 38.660 1.00 28.11 66 GLN D N 1
ATOM 5710 C CA . GLN D 1 85 ? 80.498 65.792 39.009 1.00 27.63 66 GLN D CA 1
ATOM 5711 C C . GLN D 1 85 ? 80.364 65.820 40.540 1.00 27.43 66 GLN D C 1
ATOM 5712 O O . GLN D 1 85 ? 81.366 65.914 41.276 1.00 27.74 66 GLN D O 1
ATOM 5718 N N . SER D 1 86 ? 79.111 65.790 41.000 1.00 26.76 67 SER D N 1
ATOM 5719 C CA . SER D 1 86 ? 78.797 66.048 42.402 1.00 25.98 67 SER D CA 1
ATOM 5720 C C . SER D 1 86 ? 78.130 64.895 43.101 1.00 24.99 67 SER D C 1
ATOM 5721 O O . SER D 1 86 ? 77.878 64.986 44.276 1.00 24.70 67 SER D O 1
ATOM 5724 N N . ILE D 1 87 ? 77.915 63.793 42.389 1.00 25.43 68 ILE D N 1
ATOM 5725 C CA . ILE D 1 87 ? 77.347 62.568 42.961 1.00 25.41 68 ILE D CA 1
ATOM 5726 C C . ILE D 1 87 ? 78.269 61.400 42.696 1.00 26.67 68 ILE D C 1
ATOM 5727 O O . ILE D 1 87 ? 78.861 61.297 41.632 1.00 28.25 68 ILE D O 1
ATOM 5732 N N . VAL D 1 88 ? 78.429 60.540 43.687 1.00 26.96 69 VAL D N 1
ATOM 5733 C CA . VAL D 1 88 ? 79.279 59.357 43.565 1.00 28.63 69 VAL D CA 1
ATOM 5734 C C . VAL D 1 88 ? 78.523 58.123 44.087 1.00 28.80 69 VAL D C 1
ATOM 5735 O O . VAL D 1 88 ? 77.911 58.184 45.147 1.00 28.08 69 VAL D O 1
ATOM 5739 N N . LYS D 1 89 ? 78.553 57.035 43.326 1.00 30.20 70 LYS D N 1
ATOM 5740 C CA . LYS D 1 89 ? 78.136 55.707 43.775 1.00 32.06 70 LYS D CA 1
ATOM 5741 C C . LYS D 1 89 ? 78.846 55.264 45.070 1.00 32.80 70 LYS D C 1
ATOM 5742 O O . LYS D 1 89 ? 80.084 55.307 45.143 1.00 33.67 70 LYS D O 1
ATOM 5748 N N . ILE D 1 90 ? 78.050 54.881 46.087 1.00 32.60 71 ILE D N 1
ATOM 5749 C CA . ILE D 1 90 ? 78.562 54.331 47.334 1.00 32.93 71 ILE D CA 1
ATOM 5750 C C . ILE D 1 90 ? 78.867 52.850 47.148 1.00 34.92 71 ILE D C 1
ATOM 5751 O O . ILE D 1 90 ? 78.013 52.098 46.680 1.00 35.70 71 ILE D O 1
ATOM 5756 N N . THR D 1 91 ? 80.075 52.439 47.545 1.00 36.31 72 THR D N 1
ATOM 5757 C CA . THR D 1 91 ? 80.529 51.057 47.447 1.00 37.92 72 THR D CA 1
ATOM 5758 C C . THR D 1 91 ? 81.013 50.613 48.821 1.00 38.97 72 THR D C 1
ATOM 5759 O O . THR D 1 91 ? 81.203 51.440 49.731 1.00 38.39 72 THR D O 1
ATOM 5763 N N . ASN D 1 92 ? 81.229 49.312 48.969 1.00 40.75 73 ASN D N 1
ATOM 5764 C CA . ASN D 1 92 ? 81.790 48.763 50.192 1.00 41.96 73 ASN D CA 1
ATOM 5765 C C . ASN D 1 92 ? 83.082 49.440 50.656 1.00 41.77 73 ASN D C 1
ATOM 5766 O O . ASN D 1 92 ? 83.263 49.679 51.848 1.00 41.61 73 ASN D O 1
ATOM 5771 N N . GLU D 1 93 ? 83.928 49.794 49.688 1.00 42.06 74 GLU D N 1
ATOM 5772 C CA . GLU D 1 93 ? 85.260 50.362 49.933 1.00 41.91 74 GLU D CA 1
ATOM 5773 C C . GLU D 1 93 ? 85.285 51.855 50.260 1.00 40.40 74 GLU D C 1
ATOM 5774 O O . GLU D 1 93 ? 86.200 52.303 50.948 1.00 41.03 74 GLU D O 1
ATOM 5776 N N . ASN D 1 94 ? 84.296 52.619 49.767 1.00 39.05 75 ASN D N 1
ATOM 5777 C CA . ASN D 1 94 ? 84.215 54.080 49.972 1.00 36.93 75 ASN D CA 1
ATOM 5778 C C . ASN D 1 94 ? 83.202 54.559 51.066 1.00 35.15 75 ASN D C 1
ATOM 5779 O O . ASN D 1 94 ? 83.218 55.716 51.497 1.00 33.90 75 ASN D O 1
ATOM 5784 N N . GLU D 1 95 ? 82.369 53.634 51.531 1.00 34.47 76 GLU D N 1
ATOM 5785 C CA . GLU D 1 95 ? 81.386 53.884 52.583 1.00 33.50 76 GLU D CA 1
ATOM 5786 C C . GLU D 1 95 ? 81.976 54.490 53.867 1.00 32.46 76 GLU D C 1
ATOM 5787 O O . GLU D 1 95 ? 81.309 55.276 54.533 1.00 31.18 76 GLU D O 1
ATOM 5789 N N . LYS D 1 96 ? 83.232 54.160 54.168 1.00 32.84 77 LYS D N 1
ATOM 5790 C CA . LYS D 1 96 ? 83.907 54.666 55.386 1.00 32.62 77 LYS D CA 1
ATOM 5791 C C . LYS D 1 96 ? 84.105 56.186 55.395 1.00 30.97 77 LYS D C 1
ATOM 5792 O O . LYS D 1 96 ? 84.438 56.779 56.418 1.00 30.83 77 LYS D O 1
ATOM 5798 N N . TYR D 1 97 ? 83.845 56.800 54.248 1.00 30.51 78 TYR D N 1
ATOM 5799 C CA . TYR D 1 97 ? 84.163 58.207 53.971 1.00 29.87 78 TYR D CA 1
ATOM 5800 C C . TYR D 1 97 ? 82.947 59.126 54.077 1.00 28.13 78 TYR D C 1
ATOM 5801 O O . TYR D 1 97 ? 83.094 60.346 54.139 1.00 27.80 78 TYR D O 1
ATOM 5810 N N . ILE D 1 98 ? 81.753 58.523 54.072 1.00 27.17 79 ILE D N 1
ATOM 5811 C CA . ILE D 1 98 ? 80.494 59.219 54.356 1.00 25.63 79 ILE D CA 1
ATOM 5812 C C . ILE D 1 98 ? 80.483 59.979 55.697 1.00 25.29 79 ILE D C 1
ATOM 5813 O O . ILE D 1 98 ? 80.620 59.354 56.761 1.00 25.51 79 ILE D O 1
ATOM 5818 N N . LYS D 1 99 ? 80.303 61.299 55.646 1.00 24.35 80 LYS D N 1
ATOM 5819 C CA . LYS D 1 99 ? 79.970 62.082 56.840 1.00 24.14 80 LYS D CA 1
ATOM 5820 C C . LYS D 1 99 ? 78.435 62.212 56.899 1.00 22.90 80 LYS D C 1
ATOM 5821 O O . LYS D 1 99 ? 77.748 62.171 55.855 1.00 21.72 80 LYS D O 1
ATOM 5827 N N . THR D 1 100 ? 77.915 62.390 58.115 1.00 22.17 81 THR D N 1
ATOM 5828 C CA . THR D 1 100 ? 76.494 62.643 58.324 1.00 21.96 81 THR D CA 1
ATOM 5829 C C . THR D 1 100 ? 76.269 63.889 59.237 1.00 21.47 81 THR D C 1
ATOM 5830 O O . THR D 1 100 ? 77.190 64.317 59.976 1.00 22.31 81 THR D O 1
ATOM 5834 N N . GLY D 1 101 ? 75.052 64.443 59.198 1.00 20.09 82 GLY D N 1
ATOM 5835 C CA . GLY D 1 101 ? 74.712 65.613 60.016 1.00 19.49 82 GLY D CA 1
ATOM 5836 C C . GLY D 1 101 ? 73.418 66.294 59.652 1.00 18.61 82 GLY D C 1
ATOM 5837 O O . GLY D 1 101 ? 72.795 65.990 58.639 1.00 18.33 82 GLY D O 1
ATOM 5838 N N . TYR D 1 102 ? 73.007 67.213 60.499 1.00 18.86 83 TYR D N 1
ATOM 5839 C CA . TYR D 1 102 ? 71.782 67.965 60.324 1.00 18.14 83 TYR D CA 1
ATOM 5840 C C . TYR D 1 102 ? 72.132 69.315 59.722 1.00 19.06 83 TYR D C 1
ATOM 5841 O O . TYR D 1 102 ? 72.640 70.199 60.422 1.00 20.63 83 TYR D O 1
ATOM 5850 N N . ILE D 1 103 ? 71.821 69.467 58.436 1.00 19.31 84 ILE D N 1
ATOM 5851 C CA . ILE D 1 103 ? 72.175 70.607 57.577 1.00 20.00 84 ILE D CA 1
ATOM 5852 C C . ILE D 1 103 ? 70.884 71.304 57.057 1.00 19.63 84 ILE D C 1
ATOM 5853 O O . ILE D 1 103 ? 69.973 70.629 56.612 1.00 19.42 84 ILE D O 1
ATOM 5858 N N . SER D 1 104 ? 70.783 72.633 57.132 1.00 20.92 85 SER D N 1
ATOM 5859 C CA . SER D 1 104 ? 69.671 73.413 56.510 1.00 21.00 85 SER D CA 1
ATOM 5860 C C . SER D 1 104 ? 70.101 73.834 55.102 1.00 20.94 85 SER D C 1
ATOM 5861 O O . SER D 1 104 ? 71.261 74.051 54.901 1.00 21.01 85 SER D O 1
ATOM 5864 N N . ARG D 1 105 ? 69.192 73.988 54.136 1.00 21.57 86 ARG D N 1
ATOM 5865 C CA . ARG D 1 105 ? 69.629 74.471 52.796 1.00 22.02 86 ARG D CA 1
ATOM 5866 C C . ARG D 1 105 ? 69.842 75.973 52.822 1.00 23.10 86 ARG D C 1
ATOM 5867 O O . ARG D 1 105 ? 70.630 76.501 52.041 1.00 23.85 86 ARG D O 1
ATOM 5875 N N . ARG D 1 106 ? 69.112 76.650 53.697 1.00 23.41 87 ARG D N 1
ATOM 5876 C CA . ARG D 1 106 ? 69.152 78.108 53.838 1.00 25.75 87 ARG D CA 1
ATOM 5877 C C . ARG D 1 106 ? 68.680 78.414 55.244 1.00 26.59 87 ARG D C 1
ATOM 5878 O O . ARG D 1 106 ? 68.111 77.539 55.890 1.00 26.59 87 ARG D O 1
ATOM 5886 N N . ASP D 1 107 ? 68.924 79.635 55.714 1.00 28.38 88 ASP D N 1
ATOM 5887 C CA . ASP D 1 107 ? 68.602 80.048 57.097 1.00 30.48 88 ASP D CA 1
ATOM 5888 C C . ASP D 1 107 ? 67.135 79.856 57.449 1.00 30.25 88 ASP D C 1
ATOM 5889 O O . ASP D 1 107 ? 66.804 79.518 58.588 1.00 31.09 88 ASP D O 1
ATOM 5894 N N . GLU D 1 108 ? 66.245 80.112 56.515 1.00 20.00 89 GLU D N 1
ATOM 5895 C CA . GLU D 1 108 ? 64.816 79.948 56.685 1.00 20.00 89 GLU D CA 1
ATOM 5896 C C . GLU D 1 108 ? 64.267 78.540 56.810 1.00 20.00 89 GLU D C 1
ATOM 5897 O O . GLU D 1 108 ? 63.121 78.373 57.099 1.00 28.45 89 GLU D O 1
ATOM 5903 N N . GLU D 1 109 ? 65.096 77.551 56.575 1.00 26.09 90 GLU D N 1
ATOM 5904 C CA . GLU D 1 109 ? 64.658 76.150 56.650 1.00 24.57 90 GLU D CA 1
ATOM 5905 C C . GLU D 1 109 ? 65.144 75.410 57.899 1.00 23.57 90 GLU D C 1
ATOM 5906 O O . GLU D 1 109 ? 66.248 75.659 58.390 1.00 24.23 90 GLU D O 1
ATOM 5912 N N . ILE D 1 110 ? 64.357 74.496 58.426 1.00 22.19 91 ILE D N 1
ATOM 5913 C CA . ILE D 1 110 ? 64.849 73.485 59.355 1.00 21.39 91 ILE D CA 1
ATOM 5914 C C . ILE D 1 110 ? 65.904 72.544 58.861 1.00 19.62 91 ILE D C 1
ATOM 5915 O O . ILE D 1 110 ? 65.813 72.112 57.794 1.00 18.58 91 ILE D O 1
ATOM 5920 N N . PRO D 1 111 ? 66.897 72.228 59.661 1.00 19.13 92 PRO D N 1
ATOM 5921 C CA . PRO D 1 111 ? 67.918 71.273 59.260 1.00 18.49 92 PRO D CA 1
ATOM 5922 C C . PRO D 1 111 ? 67.462 69.833 59.233 1.00 18.22 92 PRO D C 1
ATOM 5923 O O . PRO D 1 111 ? 66.646 69.463 60.010 1.00 18.65 92 PRO D O 1
ATOM 5927 N N . VAL D 1 112 ? 68.006 69.071 58.317 1.00 17.01 93 VAL D N 1
ATOM 5928 C CA . VAL D 1 112 ? 67.586 67.740 58.007 1.00 15.86 93 VAL D CA 1
ATOM 5929 C C . VAL D 1 112 ? 68.802 66.844 57.998 1.00 15.08 93 VAL D C 1
ATOM 5930 O O . VAL D 1 112 ? 69.821 67.239 57.677 1.00 14.92 93 VAL D O 1
ATOM 5934 N N . LEU D 1 113 ? 68.659 65.644 58.467 1.00 15.45 94 LEU D N 1
ATOM 5935 C CA . LEU D 1 113 ? 69.618 64.601 58.295 1.00 15.71 94 LEU D CA 1
ATOM 5936 C C . LEU D 1 113 ? 70.097 64.302 56.875 1.00 16.19 94 LEU D C 1
ATOM 5937 O O . LEU D 1 113 ? 69.349 64.091 55.975 1.00 16.64 94 LEU D O 1
ATOM 5942 N N . SER D 1 114 ? 71.390 64.368 56.703 1.00 16.97 95 SER D N 1
ATOM 5943 C CA . SER D 1 114 ? 71.949 64.302 55.369 1.00 16.67 95 SER D CA 1
ATOM 5944 C C . SER D 1 114 ? 73.230 63.474 55.448 1.00 16.80 95 SER D C 1
ATOM 5945 O O . SER D 1 114 ? 73.839 63.372 56.513 1.00 17.78 95 SER D O 1
ATOM 5948 N N . ARG D 1 115 ? 73.625 62.870 54.332 1.00 15.94 96 ARG D N 1
ATOM 5949 C CA . ARG D 1 115 ? 74.946 62.264 54.243 1.00 16.51 96 ARG D CA 1
ATOM 5950 C C . ARG D 1 115 ? 75.661 62.706 53.007 1.00 17.18 96 ARG D C 1
ATOM 5951 O O . ARG D 1 115 ? 75.036 62.976 51.951 1.00 17.03 96 ARG D O 1
ATOM 5959 N N . TRP D 1 116 ? 76.979 62.770 53.116 1.00 17.75 97 TRP D N 1
ATOM 5960 C CA . TRP D 1 116 ? 77.780 63.301 52.024 1.00 18.45 97 TRP D CA 1
ATOM 5961 C C . TRP D 1 116 ? 79.191 62.726 52.014 1.00 20.25 97 TRP D C 1
ATOM 5962 O O . TRP D 1 116 ? 79.662 62.166 53.024 1.00 20.53 97 TRP D O 1
ATOM 5973 N N . PHE D 1 117 ? 79.863 62.844 50.866 1.00 21.27 98 PHE D N 1
ATOM 5974 C CA . PHE D 1 117 ? 81.327 62.725 50.862 1.00 22.92 98 PHE D CA 1
ATOM 5975 C C . PHE D 1 117 ? 81.921 64.112 51.037 1.00 23.74 98 PHE D C 1
ATOM 5976 O O . PHE D 1 117 ? 81.560 65.030 50.299 1.00 23.24 98 PHE D O 1
ATOM 5984 N N . PRO D 1 118 ? 82.836 64.278 52.013 1.00 25.66 99 PRO D N 1
ATOM 5985 C CA . PRO D 1 118 ? 83.579 65.549 52.150 1.00 26.95 99 PRO D CA 1
ATOM 5986 C C . PRO D 1 118 ? 84.423 65.898 50.898 1.00 29.57 99 PRO D C 1
ATOM 5987 O O . PRO D 1 118 ? 84.796 65.005 50.128 1.00 30.27 99 PRO D O 1
ATOM 5991 N N . LYS D 1 119 ? 84.725 67.179 50.683 1.00 31.33 100 LYS D N 1
ATOM 5992 C CA . LYS D 1 119 ? 85.517 67.583 49.512 1.00 33.72 100 LYS D CA 1
ATOM 5993 C C . LYS D 1 119 ? 86.963 67.033 49.490 1.00 36.49 100 LYS D C 1
ATOM 5994 O O . LYS D 1 119 ? 87.558 66.872 48.421 1.00 37.45 100 LYS D O 1
ATOM 5996 N N A ASP D 1 120 ? 87.526 66.743 50.661 0.70 37.91 101 ASP D N 1
ATOM 5997 N N B ASP D 1 120 ? 87.551 66.763 50.645 0.30 37.94 101 ASP D N 1
ATOM 5998 C CA A ASP D 1 120 ? 88.907 66.246 50.752 0.70 39.71 101 ASP D CA 1
ATOM 5999 C CA B ASP D 1 120 ? 88.913 66.284 50.675 0.30 39.73 101 ASP D CA 1
ATOM 6000 C C A ASP D 1 120 ? 88.995 64.705 50.717 0.70 39.83 101 ASP D C 1
ATOM 6001 C C B ASP D 1 120 ? 88.992 64.725 50.779 0.30 39.82 101 ASP D C 1
ATOM 6002 O O A ASP D 1 120 ? 90.071 64.153 50.492 0.70 41.07 101 ASP D O 1
ATOM 6003 O O B ASP D 1 120 ? 90.046 64.187 50.671 0.30 41.01 101 ASP D O 1
ATOM 6012 N N . SER D 1 121 ? 87.871 64.020 50.941 1.00 38.38 102 SER D N 1
ATOM 6013 C CA . SER D 1 121 ? 87.839 62.554 50.973 1.00 38.49 102 SER D CA 1
ATOM 6014 C C . SER D 1 121 ? 88.282 61.897 49.650 1.00 39.38 102 SER D C 1
ATOM 6015 O O . SER D 1 121 ? 88.118 62.503 48.605 1.00 39.30 102 SER D O 1
ATOM 6018 N N . PRO D 1 122 ? 88.860 60.667 49.694 1.00 40.31 103 PRO D N 1
ATOM 6019 C CA . PRO D 1 122 ? 89.287 59.946 48.463 1.00 41.58 103 PRO D CA 1
ATOM 6020 C C . PRO D 1 122 ? 88.258 59.782 47.306 1.00 40.93 103 PRO D C 1
ATOM 6021 O O . PRO D 1 122 ? 88.649 59.901 46.134 1.00 41.63 103 PRO D O 1
ATOM 6025 N N . PRO D 1 123 ? 86.973 59.473 47.609 1.00 39.64 104 PRO D N 1
ATOM 6026 C CA . PRO D 1 123 ? 85.976 59.500 46.519 1.00 38.87 104 PRO D CA 1
ATOM 6027 C C . PRO D 1 123 ? 85.805 60.845 45.801 1.00 38.21 104 PRO D C 1
ATOM 6028 O O . PRO D 1 123 ? 85.298 60.866 44.689 1.00 38.28 104 PRO D O 1
ATOM 6032 N N . ALA D 1 124 ? 86.235 61.930 46.442 1.00 38.20 105 ALA D N 1
ATOM 6033 C CA . ALA D 1 124 ? 86.104 63.317 45.966 1.00 37.71 105 ALA D CA 1
ATOM 6034 C C . ALA D 1 124 ? 87.291 63.817 45.154 1.00 39.47 105 ALA D C 1
ATOM 6035 O O . ALA D 1 124 ? 87.152 64.761 44.364 1.00 39.08 105 ALA D O 1
ATOM 6037 N N . SER D 1 125 ? 88.461 63.220 45.381 1.00 41.29 106 SER D N 1
ATOM 6038 C CA . SER D 1 125 ? 89.699 63.765 44.816 1.00 43.30 106 SER D CA 1
ATOM 6039 C C . SER D 1 125 ? 89.945 63.370 43.345 1.00 44.47 106 SER D C 1
ATOM 6040 O O . SER D 1 125 ? 90.766 63.963 42.658 1.00 45.88 106 SER D O 1
ATOM 6043 N N . GLN D 1 126 ? 89.172 62.399 42.866 1.00 44.37 107 GLN D N 1
ATOM 6044 C CA . GLN D 1 126 ? 89.231 61.895 41.492 1.00 45.51 107 GLN D CA 1
ATOM 6045 C C . GLN D 1 126 ? 88.517 62.840 40.554 1.00 43.80 107 GLN D C 1
ATOM 6046 O O . GLN D 1 126 ? 88.939 63.083 39.415 1.00 45.12 107 GLN D O 1
ATOM 6052 N N . LEU D 1 127 ? 87.405 63.359 41.054 1.00 41.15 108 LEU D N 1
ATOM 6053 C CA . LEU D 1 127 ? 86.373 63.946 40.225 1.00 38.82 108 LEU D CA 1
ATOM 6054 C C . LEU D 1 127 ? 86.869 65.141 39.390 1.00 38.85 108 LEU D C 1
ATOM 6055 O O . LEU D 1 127 ? 87.844 65.813 39.741 1.00 39.82 108 LEU D O 1
ATOM 6060 N N . ILE D 1 128 ? 86.221 65.342 38.251 1.00 37.66 109 ILE D N 1
ATOM 6061 C CA . ILE D 1 128 ? 86.564 66.403 37.305 1.00 37.07 109 ILE D CA 1
ATOM 6062 C C . ILE D 1 128 ? 85.282 67.037 36.739 1.00 35.32 109 ILE D C 1
ATOM 6063 O O . ILE D 1 128 ? 84.159 66.649 37.087 1.00 33.85 109 ILE D O 1
ATOM 6067 N N . LYS D 1 129 ? 85.463 68.024 35.877 1.00 35.07 110 LYS D N 1
ATOM 6068 C CA . LYS D 1 129 ? 84.384 68.666 35.151 1.00 34.05 110 LYS D CA 1
ATOM 6069 C C . LYS D 1 129 ? 83.338 67.644 34.684 1.00 33.26 110 LYS D C 1
ATOM 6070 O O . LYS D 1 129 ? 83.649 66.628 34.063 1.00 34.06 110 LYS D O 1
ATOM 6076 N N . SER D 1 130 ? 82.091 67.911 35.007 1.00 31.66 111 SER D N 1
ATOM 6077 C CA . SER D 1 130 ? 81.025 67.032 34.600 1.00 31.40 111 SER D CA 1
ATOM 6078 C C . SER D 1 130 ? 80.695 67.325 33.109 1.00 32.52 111 SER D C 1
ATOM 6079 O O . SER D 1 130 ? 81.085 68.385 32.584 1.00 32.96 111 SER D O 1
ATOM 6082 N N . LYS D 1 131 ? 80.007 66.391 32.448 1.00 32.92 112 LYS D N 1
ATOM 6083 C CA . LYS D 1 131 ? 79.770 66.455 31.011 1.00 34.23 112 LYS D CA 1
ATOM 6084 C C . LYS D 1 131 ? 78.594 67.379 30.735 1.00 33.16 112 LYS D C 1
ATOM 6085 O O . LYS D 1 131 ? 78.576 68.128 29.762 1.00 34.04 112 LYS D O 1
ATOM 6089 N N . TYR D 1 132 ? 77.611 67.331 31.612 1.00 31.61 113 TYR D N 1
ATOM 6090 C CA . TYR D 1 132 ? 76.400 68.110 31.410 1.00 30.93 113 TYR D CA 1
ATOM 6091 C C . TYR D 1 132 ? 76.061 68.958 32.631 1.00 29.26 113 TYR D C 1
ATOM 6092 O O . TYR D 1 132 ? 76.636 68.768 33.718 1.00 28.52 113 TYR D O 1
ATOM 6101 N N . LEU D 1 133 ? 75.124 69.882 32.439 1.00 28.48 114 LEU D N 1
ATOM 6102 C CA . LEU D 1 133 ? 74.420 70.538 33.543 1.00 27.44 114 LEU D CA 1
ATOM 6103 C C . LEU D 1 133 ? 72.926 70.241 33.368 1.00 27.36 114 LEU D C 1
ATOM 6104 O O . LEU D 1 133 ? 72.420 70.354 32.250 1.00 28.40 114 LEU D O 1
ATOM 6109 N N . ASP D 1 134 ? 72.272 69.735 34.422 1.00 26.96 115 ASP D N 1
ATOM 6110 C CA . ASP D 1 134 ? 70.775 69.668 34.524 1.00 26.42 115 ASP D CA 1
ATOM 6111 C C . ASP D 1 134 ? 70.398 71.010 35.111 1.00 25.20 115 ASP D C 1
ATOM 6112 O O . ASP D 1 134 ? 70.674 71.237 36.289 1.00 24.84 115 ASP D O 1
ATOM 6117 N N . ILE D 1 135 ? 69.866 71.917 34.283 1.00 25.29 116 ILE D N 1
ATOM 6118 C CA . ILE D 1 135 ? 69.328 73.214 34.719 1.00 24.01 116 ILE D CA 1
ATOM 6119 C C . ILE D 1 135 ? 67.840 73.007 35.034 1.00 23.51 116 ILE D C 1
ATOM 6120 O O . ILE D 1 135 ? 67.038 72.755 34.123 1.00 24.42 116 ILE D O 1
ATOM 6125 N N . ILE D 1 136 ? 67.502 73.056 36.332 1.00 21.75 117 ILE D N 1
ATOM 6126 C CA . ILE D 1 136 ? 66.144 72.888 36.840 1.00 20.91 117 ILE D CA 1
ATOM 6127 C C . ILE D 1 136 ? 65.401 74.237 36.913 1.00 20.90 117 ILE D C 1
ATOM 6128 O O . ILE D 1 136 ? 65.914 75.188 37.475 1.00 20.52 117 ILE D O 1
ATOM 6133 N N . LEU D 1 137 ? 64.201 74.283 36.347 1.00 21.31 118 LEU D N 1
ATOM 6134 C CA . LEU D 1 137 ? 63.445 75.513 36.131 1.00 22.01 118 LEU D CA 1
ATOM 6135 C C . LEU D 1 137 ? 62.117 75.495 36.865 1.00 22.12 118 LEU D C 1
ATOM 6136 O O . LEU D 1 137 ? 61.413 74.510 36.769 1.00 22.68 118 LEU D O 1
ATOM 6141 N N . TYR D 1 138 ? 61.779 76.550 37.611 1.00 22.34 119 TYR D N 1
ATOM 6142 C CA . TYR D 1 138 ? 60.397 76.669 38.124 1.00 22.81 119 TYR D CA 1
ATOM 6143 C C . TYR D 1 138 ? 59.708 77.823 37.458 1.00 23.42 119 TYR D C 1
ATOM 6144 O O . TYR D 1 138 ? 60.352 78.817 37.129 1.00 22.74 119 TYR D O 1
ATOM 6153 N N . SER D 1 139 ? 58.393 77.692 37.292 1.00 24.88 120 SER D N 1
ATOM 6154 C CA . SER D 1 139 ? 57.574 78.732 36.696 1.00 26.90 120 SER D CA 1
ATOM 6155 C C . SER D 1 139 ? 57.540 79.940 37.617 1.00 28.00 120 SER D C 1
ATOM 6156 O O . SER D 1 139 ? 57.819 79.852 38.829 1.00 26.78 120 SER D O 1
ATOM 6159 N N . LYS D 1 140 ? 57.244 81.078 36.991 1.00 30.11 121 LYS D N 1
ATOM 6160 C CA . LYS D 1 140 ? 57.182 82.375 37.648 1.00 31.17 121 LYS D CA 1
ATOM 6161 C C . LYS D 1 140 ? 56.166 82.313 38.770 1.00 31.12 121 LYS D C 1
ATOM 6162 O O . LYS D 1 140 ? 56.433 82.826 39.847 1.00 31.06 121 LYS D O 1
ATOM 6168 N N . GLU D 1 141 ? 55.014 81.675 38.515 1.00 32.75 122 GLU D N 1
ATOM 6169 C CA . GLU D 1 141 ? 53.904 81.555 39.491 1.00 34.04 122 GLU D CA 1
ATOM 6170 C C . GLU D 1 141 ? 54.216 80.642 40.703 1.00 32.15 122 GLU D C 1
ATOM 6171 O O . GLU D 1 141 ? 53.831 80.972 41.833 1.00 33.57 122 GLU D O 1
ATOM 6177 N N . GLN D 1 142 ? 54.918 79.527 40.475 1.00 29.72 123 GLN D N 1
ATOM 6178 C CA . GLN D 1 142 ? 55.449 78.707 41.557 1.00 28.09 123 GLN D CA 1
ATOM 6179 C C . GLN D 1 142 ? 56.480 79.466 42.398 1.00 27.78 123 GLN D C 1
ATOM 6180 O O . GLN D 1 142 ? 56.446 79.386 43.637 1.00 27.15 123 GLN D O 1
ATOM 6186 N N . CYS D 1 143 ? 57.384 80.206 41.748 1.00 27.92 124 CYS D N 1
ATOM 6187 C CA . CYS D 1 143 ? 58.374 81.005 42.497 1.00 28.90 124 CYS D CA 1
ATOM 6188 C C . CYS D 1 143 ? 57.716 82.056 43.381 1.00 29.75 124 CYS D C 1
ATOM 6189 O O . CYS D 1 143 ? 58.111 82.247 44.517 1.00 29.13 124 CYS D O 1
ATOM 6192 N N . GLU D 1 144 ? 56.686 82.709 42.854 1.00 31.92 125 GLU D N 1
ATOM 6193 C CA . GLU D 1 144 ? 55.972 83.734 43.610 1.00 33.72 125 GLU D CA 1
ATOM 6194 C C . GLU D 1 144 ? 55.063 83.134 44.684 1.00 33.72 125 GLU D C 1
ATOM 6195 O O . GLU D 1 144 ? 54.961 83.671 45.773 1.00 34.05 125 GLU D O 1
ATOM 6201 N N . LYS D 1 145 ? 54.487 81.971 44.392 1.00 39.31 126 LYS D N 1
ATOM 6202 C CA . LYS D 1 145 ? 53.715 81.236 45.376 1.00 40.27 126 LYS D CA 1
ATOM 6203 C C . LYS D 1 145 ? 54.539 80.862 46.625 1.00 40.32 126 LYS D C 1
ATOM 6204 O O . LYS D 1 145 ? 54.067 81.061 47.751 1.00 41.74 126 LYS D O 1
ATOM 6210 N N . GLU D 1 146 ? 55.744 80.325 46.423 1.00 39.18 127 GLU D N 1
ATOM 6211 C CA . GLU D 1 146 ? 56.694 80.012 47.512 1.00 39.79 127 GLU D CA 1
ATOM 6212 C C . GLU D 1 146 ? 57.236 81.255 48.264 1.00 40.61 127 GLU D C 1
ATOM 6213 O O . GLU D 1 146 ? 57.400 81.225 49.477 1.00 40.90 127 GLU D O 1
ATOM 6219 N N . SER D 1 147 ? 57.544 82.313 47.510 1.00 40.59 128 SER D N 1
ATOM 6220 C CA . SER D 1 147 ? 57.942 83.610 48.053 1.00 42.72 128 SER D CA 1
ATOM 6221 C C . SER D 1 147 ? 56.894 84.178 49.032 1.00 45.37 128 SER D C 1
ATOM 6222 O O . SER D 1 147 ? 57.220 84.592 50.134 1.00 45.85 128 SER D O 1
ATOM 6224 N N . SER D 1 148 ? 55.631 84.165 48.620 1.00 47.72 129 SER D N 1
ATOM 6225 C CA . SER D 1 148 ? 54.527 84.664 49.437 1.00 51.04 129 SER D CA 1
ATOM 6226 C C . SER D 1 148 ? 54.245 83.868 50.742 1.00 52.42 129 SER D C 1
ATOM 6227 O O . SER D 1 148 ? 53.615 84.400 51.657 1.00 54.19 129 SER D O 1
ATOM 6230 N N . ILE D 1 149 ? 54.723 82.620 50.820 1.00 52.07 130 ILE D N 1
ATOM 6231 C CA . ILE D 1 149 ? 54.612 81.801 52.041 1.00 53.34 130 ILE D CA 1
ATOM 6232 C C . ILE D 1 149 ? 55.836 81.919 52.952 1.00 54.13 130 ILE D C 1
ATOM 6233 O O . ILE D 1 149 ? 55.718 81.937 54.177 1.00 55.06 130 ILE D O 1
ATOM 6246 N N . ASN D 1 151 ? 58.201 84.413 52.582 1.00 58.53 132 ASN D N 1
ATOM 6247 C CA . ASN D 1 151 ? 58.503 85.840 52.712 1.00 60.12 132 ASN D CA 1
ATOM 6248 C C . ASN D 1 151 ? 59.992 86.104 52.590 1.00 59.15 132 ASN D C 1
ATOM 6249 O O . ASN D 1 151 ? 60.628 86.600 53.536 1.00 60.33 132 ASN D O 1
ATOM 6254 N N . CYS D 1 153 ? 62.707 87.681 50.642 1.00 56.67 134 CYS D N 1
ATOM 6255 C CA . CYS D 1 153 ? 63.097 89.044 50.324 1.00 56.82 134 CYS D CA 1
ATOM 6256 C C . CYS D 1 153 ? 64.489 89.105 49.709 1.00 55.09 134 CYS D C 1
ATOM 6257 O O . CYS D 1 153 ? 65.244 90.057 49.983 1.00 56.33 134 CYS D O 1
ATOM 6259 N N . LEU D 1 154 ? 64.848 88.099 48.914 1.00 51.99 135 LEU D N 1
ATOM 6260 C CA . LEU D 1 154 ? 66.106 88.181 48.157 1.00 49.89 135 LEU D CA 1
ATOM 6261 C C . LEU D 1 154 ? 65.908 88.457 46.666 1.00 47.76 135 LEU D C 1
ATOM 6262 O O . LEU D 1 154 ? 64.871 88.114 46.072 1.00 47.17 135 LEU D O 1
ATOM 6267 N N . GLN D 1 155 ? 66.927 89.084 46.082 1.00 46.36 136 GLN D N 1
ATOM 6268 C CA . GLN D 1 155 ? 66.943 89.488 44.659 1.00 44.36 136 GLN D CA 1
ATOM 6269 C C . GLN D 1 155 ? 67.142 88.333 43.683 1.00 41.38 136 GLN D C 1
ATOM 6270 O O . GLN D 1 155 ? 68.057 87.528 43.855 1.00 40.71 136 GLN D O 1
ATOM 6276 N N . ASP D 1 156 ? 66.311 88.276 42.645 1.00 39.42 137 ASP D N 1
ATOM 6277 C CA . ASP D 1 156 ? 66.542 87.394 41.501 1.00 36.87 137 ASP D CA 1
ATOM 6278 C C . ASP D 1 156 ? 67.540 88.028 40.528 1.00 35.74 137 ASP D C 1
ATOM 6279 O O . ASP D 1 156 ? 67.601 89.266 40.408 1.00 36.52 137 ASP D O 1
ATOM 6284 N N . ILE D 1 157 ? 68.311 87.195 39.820 1.00 33.22 138 ILE D N 1
ATOM 6285 C CA . ILE D 1 157 ? 69.180 87.670 38.730 1.00 32.06 138 ILE D CA 1
ATOM 6286 C C . ILE D 1 157 ? 68.438 87.650 37.399 1.00 31.16 138 ILE D C 1
ATOM 6287 O O . ILE D 1 157 ? 67.912 86.627 36.966 1.00 30.74 138 ILE D O 1
ATOM 6292 N N . LEU D 1 158 ? 68.405 88.803 36.746 1.00 31.47 139 LEU D N 1
ATOM 6293 C CA . LEU D 1 158 ? 67.720 88.955 35.465 1.00 30.89 139 LEU D CA 1
ATOM 6294 C C . LEU D 1 158 ? 68.695 89.267 34.335 1.00 30.69 139 LEU D C 1
ATOM 6295 O O . LEU D 1 158 ? 69.621 90.078 34.495 1.00 31.31 139 LEU D O 1
ATOM 6300 N N . ASP D 1 159 ? 68.485 88.601 33.200 1.00 30.00 140 ASP D N 1
ATOM 6301 C CA . ASP D 1 159 ? 69.182 88.912 31.968 1.00 29.74 140 ASP D CA 1
ATOM 6302 C C . ASP D 1 159 ? 68.654 90.248 31.453 1.00 30.54 140 ASP D C 1
ATOM 6303 O O . ASP D 1 159 ? 67.454 90.431 31.374 1.00 30.79 140 ASP D O 1
ATOM 6308 N N . ASP D 1 160 ? 69.559 91.142 31.062 1.00 31.43 141 ASP D N 1
ATOM 6309 C CA . ASP D 1 160 ? 69.202 92.448 30.486 1.00 33.31 141 ASP D CA 1
ATOM 6310 C C . ASP D 1 160 ? 68.198 92.310 29.353 1.00 33.11 141 ASP D C 1
ATOM 6311 O O . ASP D 1 160 ? 67.383 93.205 29.103 1.00 33.89 141 ASP D O 1
ATOM 6316 N N . ARG D 1 161 ? 68.286 91.173 28.661 1.00 32.02 142 ARG D N 1
ATOM 6317 C CA . ARG D 1 161 ? 67.441 90.873 27.499 1.00 31.56 142 ARG D CA 1
ATOM 6318 C C . ARG D 1 161 ? 66.046 90.339 27.856 1.00 32.26 142 ARG D C 1
ATOM 6319 O O . ARG D 1 161 ? 65.221 90.196 26.961 1.00 32.97 142 ARG D O 1
ATOM 6327 N N . GLU D 1 162 ? 65.776 90.077 29.140 1.00 32.33 143 GLU D N 1
ATOM 6328 C CA . GLU D 1 162 ? 64.463 89.560 29.600 1.00 32.82 143 GLU D CA 1
ATOM 6329 C C . GLU D 1 162 ? 64.181 89.856 31.086 1.00 33.00 143 GLU D C 1
ATOM 6330 O O . GLU D 1 162 ? 64.667 89.146 31.982 1.00 32.25 143 GLU D O 1
ATOM 6336 N N . LYS D 1 163 ? 63.396 90.908 31.340 1.00 34.03 144 LYS D N 1
ATOM 6337 C CA . LYS D 1 163 ? 63.126 91.357 32.700 1.00 34.63 144 LYS D CA 1
ATOM 6338 C C . LYS D 1 163 ? 61.871 90.687 33.233 1.00 35.58 144 LYS D C 1
ATOM 6339 O O . LYS D 1 163 ? 61.526 90.801 34.431 1.00 35.88 144 LYS D O 1
ATOM 6343 N N . ASN D 1 164 ? 61.166 90.004 32.334 1.00 34.96 145 ASN D N 1
ATOM 6344 C CA . ASN D 1 164 ? 59.955 89.316 32.723 1.00 35.47 145 ASN D CA 1
ATOM 6345 C C . ASN D 1 164 ? 59.906 87.833 32.319 1.00 34.14 145 ASN D C 1
ATOM 6346 O O . ASN D 1 164 ? 58.979 87.440 31.613 1.00 34.49 145 ASN D O 1
ATOM 6351 N N . PRO D 1 165 ? 60.892 87.000 32.777 1.00 32.26 146 PRO D N 1
ATOM 6352 C CA . PRO D 1 165 ? 60.930 85.584 32.367 1.00 31.18 146 PRO D CA 1
ATOM 6353 C C . PRO D 1 165 ? 59.714 84.800 32.863 1.00 31.85 146 PRO D C 1
ATOM 6354 O O . PRO D 1 165 ? 59.126 85.147 33.913 1.00 32.29 146 PRO D O 1
ATOM 6358 N N . ASP D 1 166 ? 59.331 83.767 32.114 1.00 31.44 147 ASP D N 1
ATOM 6359 C CA . ASP D 1 166 ? 58.247 82.846 32.543 1.00 31.65 147 ASP D CA 1
ATOM 6360 C C . ASP D 1 166 ? 58.779 81.698 33.400 1.00 29.60 147 ASP D C 1
ATOM 6361 O O . ASP D 1 166 ? 58.037 81.141 34.216 1.00 30.03 147 ASP D O 1
ATOM 6366 N N . TRP D 1 167 ? 60.078 81.399 33.232 1.00 26.91 148 TRP D N 1
ATOM 6367 C CA . TRP D 1 167 ? 60.798 80.326 33.931 1.00 24.78 148 TRP D CA 1
ATOM 6368 C C . TRP D 1 167 ? 62.094 80.848 34.577 1.00 23.18 148 TRP D C 1
ATOM 6369 O O . TRP D 1 167 ? 62.800 81.637 33.978 1.00 21.93 148 TRP D O 1
ATOM 6380 N N . TYR D 1 168 ? 62.388 80.348 35.778 1.00 22.11 149 TYR D N 1
ATOM 6381 C CA . TYR D 1 168 ? 63.596 80.681 36.514 1.00 22.06 149 TYR D CA 1
ATOM 6382 C C . TYR D 1 168 ? 64.425 79.456 36.850 1.00 21.00 149 TYR D C 1
ATOM 6383 O O . TYR D 1 168 ? 63.888 78.410 37.153 1.00 21.49 149 TYR D O 1
ATOM 6392 N N . ILE D 1 169 ? 65.741 79.607 36.829 1.00 20.57 150 ILE D N 1
ATOM 6393 C CA . ILE D 1 169 ? 66.662 78.571 37.288 1.00 19.57 150 ILE D CA 1
ATOM 6394 C C . ILE D 1 169 ? 66.590 78.531 38.805 1.00 20.29 150 ILE D C 1
ATOM 6395 O O . ILE D 1 169 ? 66.832 79.572 39.465 1.00 20.05 150 ILE D O 1
ATOM 6400 N N . ILE D 1 170 ? 66.185 77.371 39.360 1.00 19.82 151 ILE D N 1
ATOM 6401 C CA . ILE D 1 170 ? 66.200 77.187 40.834 1.00 20.50 151 ILE D CA 1
ATOM 6402 C C . ILE D 1 170 ? 67.361 76.309 41.351 1.00 20.29 151 ILE D C 1
ATOM 6403 O O . ILE D 1 170 ? 67.750 76.380 42.528 1.00 20.66 151 ILE D O 1
ATOM 6408 N N . SER D 1 171 ? 67.909 75.490 40.464 1.00 20.21 152 SER D N 1
ATOM 6409 C CA . SER D 1 171 ? 68.938 74.527 40.816 1.00 20.38 152 SER D CA 1
ATOM 6410 C C . SER D 1 171 ? 69.674 74.098 39.567 1.00 19.52 152 SER D C 1
ATOM 6411 O O . SER D 1 171 ? 69.112 74.115 38.473 1.00 18.70 152 SER D O 1
ATOM 6414 N N . ILE D 1 172 ? 70.953 73.765 39.743 1.00 19.67 153 ILE D N 1
ATOM 6415 C CA . ILE D 1 172 ? 71.841 73.345 38.659 1.00 19.63 153 ILE D CA 1
ATOM 6416 C C . ILE D 1 172 ? 72.584 72.114 39.127 1.00 19.95 153 ILE D C 1
ATOM 6417 O O . ILE D 1 172 ? 73.258 72.151 40.155 1.00 20.01 153 ILE D O 1
ATOM 6422 N N . LYS D 1 173 ? 72.422 71.012 38.404 1.00 21.26 154 LYS D N 1
ATOM 6423 C CA . LYS D 1 173 ? 73.111 69.759 38.733 1.00 22.10 154 LYS D CA 1
ATOM 6424 C C . LYS D 1 173 ? 74.181 69.520 37.683 1.00 22.68 154 LYS D C 1
ATOM 6425 O O . LYS D 1 173 ? 73.890 69.451 36.494 1.00 22.98 154 LYS D O 1
ATOM 6431 N N . ALA D 1 174 ? 75.421 69.435 38.154 1.00 23.87 155 ALA D N 1
ATOM 6432 C CA . ALA D 1 174 ? 76.606 69.079 37.355 1.00 25.18 155 ALA D CA 1
ATOM 6433 C C . ALA D 1 174 ? 76.752 67.562 37.316 1.00 26.48 155 ALA D C 1
ATOM 6434 O O . ALA D 1 174 ? 77.099 66.935 38.339 1.00 26.93 155 ALA D O 1
ATOM 6436 N N . GLN D 1 175 ? 76.493 66.971 36.154 1.00 27.59 156 GLN D N 1
ATOM 6437 C CA . GLN D 1 175 ? 76.277 65.533 36.057 1.00 29.10 156 GLN D CA 1
ATOM 6438 C C . GLN D 1 175 ? 76.709 65.001 34.694 1.00 31.00 156 GLN D C 1
ATOM 6439 O O . GLN D 1 175 ? 76.828 65.758 33.731 1.00 31.43 156 GLN D O 1
ATOM 6445 N N . ASN D 1 176 ? 76.941 63.695 34.621 1.00 32.86 157 ASN D N 1
ATOM 6446 C CA . ASN D 1 176 ? 77.506 63.083 33.424 1.00 35.34 157 ASN D CA 1
ATOM 6447 C C . ASN D 1 176 ? 76.429 62.639 32.440 1.00 36.30 157 ASN D C 1
ATOM 6448 O O . ASN D 1 176 ? 76.686 62.499 31.245 1.00 38.06 157 ASN D O 1
ATOM 6453 N N . GLU D 1 177 ? 75.222 62.417 32.952 1.00 20.00 158 GLU D N 1
ATOM 6454 C CA . GLU D 1 177 ? 74.120 61.929 32.132 1.00 20.00 158 GLU D CA 1
ATOM 6455 C C . GLU D 1 177 ? 73.244 63.078 31.645 1.00 20.00 158 GLU D C 1
ATOM 6456 O O . GLU D 1 177 ? 73.179 64.133 32.277 1.00 33.22 158 GLU D O 1
ATOM 6462 N N . SER D 1 178 ? 72.572 62.867 30.518 1.00 36.34 159 SER D N 1
ATOM 6463 C CA . SER D 1 178 ? 71.762 63.911 29.902 1.00 35.46 159 SER D CA 1
ATOM 6464 C C . SER D 1 178 ? 70.284 63.727 30.230 1.00 34.70 159 SER D C 1
ATOM 6465 O O . SER D 1 178 ? 69.414 64.054 29.423 1.00 35.47 159 SER D O 1
ATOM 6468 N N . PHE D 1 179 ? 70.007 63.203 31.419 1.00 33.49 160 PHE D N 1
ATOM 6469 C CA . PHE D 1 179 ? 68.635 62.998 31.866 1.00 33.12 160 PHE D CA 1
ATOM 6470 C C . PHE D 1 179 ? 68.513 63.174 33.375 1.00 31.57 160 PHE D C 1
ATOM 6471 O O . PHE D 1 179 ? 69.512 63.152 34.095 1.00 30.62 160 PHE D O 1
ATOM 6479 N N . GLU D 1 180 ? 67.284 63.349 33.849 1.00 31.40 161 GLU D N 1
ATOM 6480 C CA . GLU D 1 180 ? 67.047 63.659 35.216 1.00 31.21 161 GLU D CA 1
ATOM 6481 C C . GLU D 1 180 ? 67.429 62.506 36.129 1.00 31.58 161 GLU D C 1
ATOM 6482 O O . GLU D 1 180 ? 67.060 61.329 35.905 1.00 32.57 161 GLU D O 1
ATOM 6488 N N . VAL D 1 181 ? 68.212 62.873 37.131 1.00 29.71 162 VAL D N 1
ATOM 6489 C CA . VAL D 1 181 ? 68.541 62.045 38.271 1.00 29.96 162 VAL D CA 1
ATOM 6490 C C . VAL D 1 181 ? 67.483 62.289 39.360 1.00 28.62 162 VAL D C 1
ATOM 6491 O O . VAL D 1 181 ? 67.086 63.412 39.578 1.00 27.41 162 VAL D O 1
ATOM 6495 N N . PRO D 1 182 ? 67.011 61.235 40.035 1.00 29.19 163 PRO D N 1
ATOM 6496 C CA . PRO D 1 182 ? 66.084 61.419 41.160 1.00 29.05 163 PRO D CA 1
ATOM 6497 C C . PRO D 1 182 ? 66.506 62.481 42.196 1.00 28.93 163 PRO D C 1
ATOM 6498 O O . PRO D 1 182 ? 67.680 62.517 42.615 1.00 28.31 163 PRO D O 1
ATOM 6510 N N . GLU D 1 184 ? 66.643 63.773 46.043 1.00 23.29 165 GLU D N 1
ATOM 6511 C CA . GLU D 1 184 ? 66.882 63.041 47.287 1.00 21.94 165 GLU D CA 1
ATOM 6512 C C . GLU D 1 184 ? 65.568 62.865 48.033 1.00 20.37 165 GLU D C 1
ATOM 6513 O O . GLU D 1 184 ? 64.659 63.694 47.827 1.00 20.66 165 GLU D O 1
ATOM 6519 N N . PRO D 1 185 ? 65.423 61.783 48.826 1.00 19.11 166 PRO D N 1
ATOM 6520 C CA . PRO D 1 185 ? 64.147 61.546 49.521 1.00 18.76 166 PRO D CA 1
ATOM 6521 C C . PRO D 1 185 ? 63.642 62.595 50.510 1.00 18.13 166 PRO D C 1
ATOM 6522 O O . PRO D 1 185 ? 62.441 62.818 50.525 1.00 18.82 166 PRO D O 1
ATOM 6526 N N . ILE D 1 186 ? 64.510 63.282 51.261 1.00 18.51 167 ILE D N 1
ATOM 6527 C CA . ILE D 1 186 ? 64.082 64.399 52.128 1.00 19.09 167 ILE D CA 1
ATOM 6528 C C . ILE D 1 186 ? 63.478 65.489 51.299 1.00 18.67 167 ILE D C 1
ATOM 6529 O O . ILE D 1 186 ? 62.574 66.168 51.739 1.00 19.58 167 ILE D O 1
ATOM 6534 N N . THR D 1 187 ? 64.035 65.720 50.129 1.00 18.79 168 THR D N 1
ATOM 6535 C CA . THR D 1 187 ? 63.552 66.794 49.239 1.00 19.08 168 THR D CA 1
ATOM 6536 C C . THR D 1 187 ? 62.081 66.519 48.955 1.00 19.35 168 THR D C 1
ATOM 6537 O O . THR D 1 187 ? 61.275 67.448 48.927 1.00 19.25 168 THR D O 1
ATOM 6541 N N . ILE D 1 188 ? 61.754 65.226 48.751 1.00 19.40 169 ILE D N 1
ATOM 6542 C CA . ILE D 1 188 ? 60.395 64.779 48.471 1.00 20.12 169 ILE D CA 1
ATOM 6543 C C . ILE D 1 188 ? 59.444 64.938 49.693 1.00 20.44 169 ILE D C 1
ATOM 6544 O O . ILE D 1 188 ? 58.290 65.387 49.567 1.00 21.16 169 ILE D O 1
ATOM 6549 N N . LEU D 1 189 ? 59.934 64.544 50.858 1.00 20.49 170 LEU D N 1
ATOM 6550 C CA . LEU D 1 189 ? 59.212 64.707 52.120 1.00 20.27 170 LEU D CA 1
ATOM 6551 C C . LEU D 1 189 ? 59.003 66.150 52.490 1.00 20.15 170 LEU D C 1
ATOM 6552 O O . LEU D 1 189 ? 57.933 66.504 52.939 1.00 21.02 170 LEU D O 1
ATOM 6557 N N . ARG D 1 190 ? 59.999 67.003 52.307 1.00 20.07 171 ARG D N 1
ATOM 6558 C CA . ARG D 1 190 ? 59.811 68.442 52.585 1.00 20.64 171 ARG D CA 1
ATOM 6559 C C . ARG D 1 190 ? 58.903 69.154 51.582 1.00 21.26 171 ARG D C 1
ATOM 6560 O O . ARG D 1 190 ? 58.300 70.156 51.925 1.00 21.85 171 ARG D O 1
ATOM 6568 N N . ASN D 1 191 ? 58.795 68.633 50.356 1.00 20.98 172 ASN D N 1
ATOM 6569 C CA . ASN D 1 191 ? 57.907 69.225 49.338 1.00 21.91 172 ASN D CA 1
ATOM 6570 C C . ASN D 1 191 ? 56.433 69.205 49.785 1.00 24.07 172 ASN D C 1
ATOM 6571 O O . ASN D 1 191 ? 55.551 69.921 49.257 1.00 25.54 172 ASN D O 1
ATOM 6576 N N . THR D 1 192 ? 56.191 68.364 50.777 1.00 24.23 173 THR D N 1
ATOM 6577 C CA . THR D 1 192 ? 54.916 68.110 51.370 1.00 26.10 173 THR D CA 1
ATOM 6578 C C . THR D 1 192 ? 54.531 69.294 52.292 1.00 27.40 173 THR D C 1
ATOM 6579 O O . THR D 1 192 ? 53.368 69.455 52.679 1.00 29.12 173 THR D O 1
ATOM 6583 N N . LEU D 1 193 ? 55.506 70.142 52.604 1.00 26.37 174 LEU D N 1
ATOM 6584 C CA . LEU D 1 193 ? 55.317 71.243 53.531 1.00 27.51 174 LEU D CA 1
ATOM 6585 C C . LEU D 1 193 ? 55.814 72.567 52.943 1.00 28.07 174 LEU D C 1
ATOM 6586 O O . LEU D 1 193 ? 56.960 72.949 53.120 1.00 26.99 174 LEU D O 1
ATOM 6591 N N . ILE D 1 194 ? 54.925 73.259 52.238 1.00 29.65 175 ILE D N 1
ATOM 6592 C CA . ILE D 1 194 ? 55.292 74.478 51.528 1.00 30.69 175 ILE D CA 1
ATOM 6593 C C . ILE D 1 194 ? 55.700 75.581 52.499 1.00 32.39 175 ILE D C 1
ATOM 6594 O O . ILE D 1 194 ? 56.193 76.632 52.089 1.00 33.92 175 ILE D O 1
ATOM 6599 N N . GLU D 1 195 ? 55.491 75.335 53.788 1.00 33.49 176 GLU D N 1
ATOM 6600 C CA . GLU D 1 195 ? 55.793 76.324 54.816 1.00 36.02 176 GLU D CA 1
ATOM 6601 C C . GLU D 1 195 ? 57.128 76.028 55.490 1.00 34.82 176 GLU D C 1
ATOM 6602 O O . GLU D 1 195 ? 57.484 76.658 56.486 1.00 35.07 176 GLU D O 1
ATOM 6608 N N . GLU D 1 196 ? 57.863 75.068 54.940 1.00 34.32 177 GLU D N 1
ATOM 6609 C CA . GLU D 1 196 ? 59.075 74.570 55.580 1.00 33.79 177 GLU D CA 1
ATOM 6610 C C . GLU D 1 196 ? 60.238 74.521 54.594 1.00 32.80 177 GLU D C 1
ATOM 6611 O O . GLU D 1 196 ? 61.060 73.605 54.633 1.00 32.74 177 GLU D O 1
ATOM 6617 N N . GLY D 1 197 ? 60.301 75.512 53.711 1.00 32.98 178 GLY D N 1
ATOM 6618 C CA . GLY D 1 197 ? 59.461 75.534 52.529 1.00 32.27 178 GLY D CA 1
ATOM 6619 C C . GLY D 1 197 ? 60.005 74.665 51.413 1.00 30.11 178 GLY D C 1
ATOM 6620 O O . GLY D 1 197 ? 61.028 74.984 50.807 1.00 29.63 178 GLY D O 1
ATOM 6621 N N . GLY D 1 198 ? 59.318 73.560 51.141 1.00 28.38 179 GLY D N 1
ATOM 6622 C CA . GLY D 1 198 ? 59.355 72.943 49.829 1.00 27.87 179 GLY D CA 1
ATOM 6623 C C . GLY D 1 198 ? 58.322 73.524 48.884 1.00 28.81 179 GLY D C 1
ATOM 6624 O O . GLY D 1 198 ? 57.916 74.678 49.027 1.00 30.65 179 GLY D O 1
ATOM 6625 N N . SER D 1 199 ? 57.896 72.722 47.914 1.00 28.52 180 SER D N 1
ATOM 6626 C CA . SER D 1 199 ? 57.173 73.230 46.772 1.00 30.18 180 SER D CA 1
ATOM 6627 C C . SER D 1 199 ? 55.668 73.066 46.955 1.00 31.55 180 SER D C 1
ATOM 6628 O O . SER D 1 199 ? 54.865 73.631 46.201 1.00 33.55 180 SER D O 1
ATOM 6631 N N . GLY D 1 200 ? 55.302 72.283 47.955 1.00 31.17 181 GLY D N 1
ATOM 6632 C CA . GLY D 1 200 ? 53.923 71.971 48.246 1.00 33.15 181 GLY D CA 1
ATOM 6633 C C . GLY D 1 200 ? 53.225 70.890 47.430 1.00 34.36 181 GLY D C 1
ATOM 6634 O O . GLY D 1 200 ? 52.038 71.021 47.183 1.00 37.07 181 GLY D O 1
ATOM 6635 N N . VAL D 1 201 ? 53.911 69.813 47.049 1.00 33.26 182 VAL D N 1
ATOM 6636 C CA . VAL D 1 201 ? 53.235 68.705 46.379 1.00 34.05 182 VAL D CA 1
ATOM 6637 C C . VAL D 1 201 ? 53.070 67.518 47.353 1.00 33.16 182 VAL D C 1
ATOM 6638 O O . VAL D 1 201 ? 53.987 67.253 48.148 1.00 31.99 182 VAL D O 1
ATOM 6642 N N . PRO D 1 202 ? 51.887 66.858 47.347 1.00 34.33 183 PRO D N 1
ATOM 6643 C CA . PRO D 1 202 ? 51.727 65.684 48.192 1.00 34.56 183 PRO D CA 1
ATOM 6644 C C . PRO D 1 202 ? 52.635 64.519 47.795 1.00 33.18 183 PRO D C 1
ATOM 6645 O O . PRO D 1 202 ? 52.959 64.358 46.603 1.00 33.21 183 PRO D O 1
ATOM 6649 N N . LEU D 1 203 ? 53.004 63.704 48.780 1.00 32.15 184 LEU D N 1
ATOM 6650 C CA . LEU D 1 203 ? 53.947 62.614 48.532 1.00 31.43 184 LEU D CA 1
ATOM 6651 C C . LEU D 1 203 ? 53.307 61.538 47.649 1.00 33.31 184 LEU D C 1
ATOM 6652 O O . LEU D 1 203 ? 52.170 61.113 47.874 1.00 35.15 184 LEU D O 1
ATOM 6657 N N . LYS D 1 204 ? 54.045 61.128 46.630 1.00 33.20 185 LYS D N 1
ATOM 6658 C CA . LYS D 1 204 ? 53.668 59.999 45.826 1.00 34.64 185 LYS D CA 1
ATOM 6659 C C . LYS D 1 204 ? 54.679 58.921 46.147 1.00 33.59 185 LYS D C 1
ATOM 6660 O O . LYS D 1 204 ? 55.859 59.086 45.906 1.00 32.02 185 LYS D O 1
ATOM 6666 N N . ARG D 1 205 ? 54.179 57.826 46.696 1.00 34.55 186 ARG D N 1
ATOM 6667 C CA . ARG D 1 205 ? 54.977 56.726 47.206 1.00 34.69 186 ARG D CA 1
ATOM 6668 C C . ARG D 1 205 ? 55.903 56.123 46.167 1.00 34.60 186 ARG D C 1
ATOM 6669 O O . ARG D 1 205 ? 57.066 55.854 46.466 1.00 33.91 186 ARG D O 1
ATOM 6677 N N . GLU D 1 206 ? 55.368 55.890 44.964 1.00 35.33 187 GLU D N 1
ATOM 6678 C CA . GLU D 1 206 ? 56.106 55.410 43.788 1.00 35.81 187 GLU D CA 1
ATOM 6679 C C . GLU D 1 206 ? 57.311 56.264 43.460 1.00 32.92 187 GLU D C 1
ATOM 6680 O O . GLU D 1 206 ? 58.397 55.735 43.198 1.00 32.46 187 GLU D O 1
ATOM 6686 N N . LYS D 1 207 ? 57.091 57.582 43.431 1.00 30.89 188 LYS D N 1
ATOM 6687 C CA . LYS D 1 207 ? 58.182 58.493 43.149 1.00 28.74 188 LYS D CA 1
ATOM 6688 C C . LYS D 1 207 ? 59.211 58.483 44.295 1.00 26.01 188 LYS D C 1
ATOM 6689 O O . LYS D 1 207 ? 60.396 58.451 44.014 1.00 24.77 188 LYS D O 1
ATOM 6695 N N . TYR D 1 208 ? 58.748 58.385 45.526 1.00 25.06 189 TYR D N 1
ATOM 6696 C CA . TYR D 1 208 ? 59.606 58.289 46.690 1.00 23.28 189 TYR D CA 1
ATOM 6697 C C . TYR D 1 208 ? 60.522 57.117 46.741 1.00 24.05 189 TYR D C 1
ATOM 6698 O O . TYR D 1 208 ? 61.689 57.277 46.866 1.00 23.16 189 TYR D O 1
ATOM 6707 N N . LEU D 1 209 ? 59.964 55.940 46.593 1.00 26.21 190 LEU D N 1
ATOM 6708 C CA . LEU D 1 209 ? 60.741 54.751 46.461 1.00 27.86 190 LEU D CA 1
ATOM 6709 C C . LEU D 1 209 ? 61.562 54.662 45.224 1.00 28.22 190 LEU D C 1
ATOM 6710 O O . LEU D 1 209 ? 62.590 54.107 45.281 1.00 29.33 190 LEU D O 1
ATOM 6715 N N . GLU D 1 210 ? 61.131 55.255 44.127 1.00 28.60 191 GLU D N 1
ATOM 6716 C CA . GLU D 1 210 ? 62.023 55.535 43.026 1.00 30.22 191 GLU D CA 1
ATOM 6717 C C . GLU D 1 210 ? 63.298 56.259 43.422 1.00 28.07 191 GLU D C 1
ATOM 6718 O O . GLU D 1 210 ? 64.374 55.846 43.092 1.00 28.66 191 GLU D O 1
ATOM 6724 N N . SER D 1 211 ? 63.155 57.340 44.162 1.00 26.09 192 SER D N 1
ATOM 6725 C CA . SER D 1 211 ? 64.299 58.049 44.677 1.00 24.88 192 SER D CA 1
ATOM 6726 C C . SER D 1 211 ? 65.104 57.360 45.777 1.00 25.12 192 SER D C 1
ATOM 6727 O O . SER D 1 211 ? 66.297 57.477 45.800 1.00 25.02 192 SER D O 1
ATOM 6730 N N . VAL D 1 212 ? 64.431 56.625 46.648 1.00 25.45 193 VAL D N 1
ATOM 6731 C CA . VAL D 1 212 ? 65.093 55.753 47.576 1.00 25.78 193 VAL D CA 1
ATOM 6732 C C . VAL D 1 212 ? 65.978 54.720 46.926 1.00 27.74 193 VAL D C 1
ATOM 6733 O O . VAL D 1 212 ? 67.119 54.587 47.254 1.00 27.87 193 VAL D O 1
ATOM 6737 N N . GLU D 1 213 ? 65.449 54.015 45.964 1.00 28.92 194 GLU D N 1
ATOM 6738 C CA . GLU D 1 213 ? 66.293 53.108 45.244 1.00 31.29 194 GLU D CA 1
ATOM 6739 C C . GLU D 1 213 ? 67.602 53.613 44.601 1.00 30.31 194 GLU D C 1
ATOM 6740 O O . GLU D 1 213 ? 68.582 52.924 44.621 1.00 32.12 194 GLU D O 1
ATOM 6746 N N . PHE D 1 214 ? 67.601 54.832 44.078 1.00 27.91 195 PHE D N 1
ATOM 6747 C CA . PHE D 1 214 ? 68.799 55.550 43.670 1.00 26.26 195 PHE D CA 1
ATOM 6748 C C . PHE D 1 214 ? 69.753 55.939 44.807 1.00 25.20 195 PHE D C 1
ATOM 6749 O O . PHE D 1 214 ? 70.912 55.616 44.744 1.00 26.10 195 PHE D O 1
ATOM 6757 N N . TRP D 1 215 ? 69.252 56.662 45.810 1.00 23.68 196 TRP D N 1
ATOM 6758 C CA . TRP D 1 215 ? 70.072 57.297 46.841 1.00 22.97 196 TRP D CA 1
ATOM 6759 C C . TRP D 1 215 ? 70.456 56.347 47.980 1.00 24.98 196 TRP D C 1
ATOM 6760 O O . TRP D 1 215 ? 71.203 56.730 48.911 1.00 24.70 196 TRP D O 1
ATOM 6771 N N . LYS D 1 216 ? 69.939 55.114 47.901 1.00 26.27 197 LYS D N 1
ATOM 6772 C CA . LYS D 1 216 ? 70.462 54.009 48.687 1.00 29.56 197 LYS D CA 1
ATOM 6773 C C . LYS D 1 216 ? 71.964 53.856 48.478 1.00 31.05 197 LYS D C 1
ATOM 6774 O O . LYS D 1 216 ? 72.684 53.487 49.392 1.00 32.26 197 LYS D O 1
ATOM 6780 N N . GLU D 1 217 ? 72.421 54.082 47.247 1.00 31.95 198 GLU D N 1
ATOM 6781 C CA . GLU D 1 217 ? 73.803 53.800 46.907 1.00 34.13 198 GLU D CA 1
ATOM 6782 C C . GLU D 1 217 ? 74.468 54.884 46.132 1.00 33.02 198 GLU D C 1
ATOM 6783 O O . GLU D 1 217 ? 75.412 54.623 45.380 1.00 35.46 198 GLU D O 1
ATOM 6789 N N . HIS D 1 218 ? 73.994 56.105 46.310 1.00 30.08 199 HIS D N 1
ATOM 6790 C CA . HIS D 1 218 ? 74.732 57.252 45.819 1.00 29.22 199 HIS D CA 1
ATOM 6791 C C . HIS D 1 218 ? 74.783 58.296 46.912 1.00 28.31 199 HIS D C 1
ATOM 6792 O O . HIS D 1 218 ? 73.911 58.310 47.819 1.00 27.36 199 HIS D O 1
ATOM 6799 N N . ALA D 1 219 ? 75.817 59.137 46.860 1.00 28.73 200 ALA D N 1
ATOM 6800 C CA . ALA D 1 219 ? 75.970 60.241 47.817 1.00 28.32 200 ALA D CA 1
ATOM 6801 C C . ALA D 1 219 ? 76.504 61.498 47.141 1.00 28.44 200 ALA D C 1
ATOM 6802 O O . ALA D 1 219 ? 77.323 61.413 46.221 1.00 28.93 200 ALA D O 1
ATOM 6804 N N . ILE D 1 220 ? 76.026 62.657 47.593 1.00 27.90 201 ILE D N 1
ATOM 6805 C CA . ILE D 1 220 ? 76.500 63.917 47.086 1.00 28.77 201 ILE D CA 1
ATOM 6806 C C . ILE D 1 220 ? 77.930 64.145 47.557 1.00 31.10 201 ILE D C 1
ATOM 6807 O O . ILE D 1 220 ? 78.350 63.637 48.597 1.00 31.63 201 ILE D O 1
ATOM 6812 N N . VAL D 1 221 ? 78.683 64.890 46.763 1.00 33.03 202 VAL D N 1
ATOM 6813 C CA . VAL D 1 221 ? 80.029 65.314 47.177 1.00 36.70 202 VAL D CA 1
ATOM 6814 C C . VAL D 1 221 ? 79.949 66.776 47.586 1.00 37.66 202 VAL D C 1
ATOM 6815 O O . VAL D 1 221 ? 79.379 67.600 46.867 1.00 37.18 202 VAL D O 1
ATOM 6819 N N . SER D 1 222 ? 80.516 67.094 48.734 1.00 40.24 203 SER D N 1
ATOM 6820 C CA . SER D 1 222 ? 80.491 68.449 49.249 1.00 42.20 203 SER D CA 1
ATOM 6821 C C . SER D 1 222 ? 81.474 69.398 48.569 1.00 45.42 203 SER D C 1
ATOM 6822 O O . SER D 1 222 ? 82.557 69.006 48.144 1.00 47.19 203 SER D O 1
ATOM 6825 N N . SER D 1 223 ? 81.071 70.667 48.503 1.00 47.09 204 SER D N 1
ATOM 6826 C CA . SER D 1 223 ? 81.930 71.802 48.109 1.00 50.61 204 SER D CA 1
ATOM 6827 C C . SER D 1 223 ? 82.329 71.841 46.650 1.00 51.66 204 SER D C 1
ATOM 6828 O O . SER D 1 223 ? 81.487 71.732 45.766 1.00 50.67 204 SER D O 1
#

Radius of gyration: 32.18 Å; Cα contacts (8 Å, |Δi|>4): 1626; chains: 4; bounding box: 54×66×114 Å

Sequence (806 aa):
SKLLGVNSFALRQFVEGYRGSYIPRSPYEFLRRNVNNYIIENNPTLVDGYADDFCKHIIFIPNFTEEAKQSIVKITNENEKYIKTGYISRRDEEIPVLSSRWFPKDDSPPASQLIKSKYLDIILYSKEEQCEKESSINCCLQDILDDREKKNPDWYIISIKAQNESFEVPEPIITILRNTLIEEGGSGVPLKREKYLESVEFWKKEHAIVSSSKLLGVNSFALRQFVEGYRGSYIIPRRSPYEFLRNVNNYIIENNNPTLVDGYADFCKHIIFIPNFTEAKQSIVKITNEENEKYIKTGYISRRDEEIPVLSRWFPKDSPPASQLIKSKYLDIILYSKEQCEKESSINCCLQDILDDREKNPDWYIISIKAQNESFEEVPEPITILRNTLIIEEGGSGVPLKREKKYLESVEFWKEHAIVSSSKLLGVNSFALRQFVEGYRGSYIPRRSPYEFLRNVNNYIIENNPTLVDGYADFCKHIFIPNFTEAKQSIVKITNENEKYIKTGYISRRDEEIPVLSRWFPKDSPPASQLIKSKYLDIILYSKEQCEKESSINCCLQDILDDREKNPDWYIISIKAQNESFEEVPEPIITILRNTLIEEGGSGVPLKREKYLESVEFWKEHAIVSSKLLGVNSFALRQFVEGYRGSYIPRSPYEFLRNVNNYIIENNPTLVDGYADFCKHIFIPNFTEAKQSIVKITNENEKYIKTGYISRRDEEIPVLSRWFPKDDSPPASQLIKSKYLDIILYSKEQCEKESSINCLQDILDDREKNPDWYIISIKAQNESFEVPEPITILRNTLIEEGGSGVPLKREKYLESVEFWKEHAIVSS

B-factor: mean 28.46, std 8.97, range [6.65, 68.96]

Nearest PDB structures (foldseek):
  2pd0-assembly2_B  TM=1.001E+00  e=2.428E-41  Cryptosporidium parvum
  2pd0-assembly2_D  TM=9.996E-01  e=5.364E-41  Cryptosporidium parvum
  4fbd-assembly1_A  TM=6.935E-01  e=4.187E-19  Toxoplasma gondii
  4fbd-assembly1_B  TM=8.107E-01  e=1.748E-16  Toxoplasma gondii
  7v4t-assembly1_B  TM=3.932E-01  e=9.988E+00  Alphavirus M1

Foldseek 3Di:
DQQAWADPLAQLQCDAFAQAWRFYDHPQVVRVVVRVCCVPPVFDWADDPDNQKTKGKAFDPTFTKQWKDFADPVQVVQKDWDFADSDPLAGTDIAIAGECPDPVNVPIGFAGIKIFMKGFPVLSVVLCVLPDPDDIGDHPVDPDDGIHGNHIHGHNDRDDDAALVQLVQLCPSNSDHSNDHRDPVSSVSNCVRVVTMHTYTD/DAAAWADLLAQLLCDAFRQAWRFYPHVQVVSVVVRVCCVPPVFDWADDDDPFKTKGKFFDPTFTKQWKDFADPVQVVQKDWDFAASDPLAGTDIAIAHECVRPRNPPITFAGIKIFMKGFPVLSVVLCVLPDDGDIGDHPVGPDDRIHGNDIHRHHDRDDDAALVVLVQLCPSNNDHSNDHHDVVSNVVNCVRVVGMHTYTD/DDAAWADPLAQLLCDAFAQAWRFYDHRQVVSVVVRVCCVPPVFDWADDPDNQKTKGKFFDPTFTKQWKDFADPVQVVQKDWDFADSDDLAGTDIAIAHECPGPRNVPITQAGIKIFMKGFPVLSVVLCVLPDDDDMHDHPRPPDDRIHGNDIHGHHDRDDDAALVQLVQLCPSNSDHSHDDHDPVSSVSNCVVVVGMHTYTD/DQAWADPLAQLLCDAFQQAWRFYDHPQVVSVVVRVCCVVPVFDWADDPDNQKTKGKAFDPTWTKQWKDFADPVQVVQKDWDFDASDPLAGTDIAIAGECVGPRNPPITQAGIKTFMKGFPVLSVVLCVLDDDDIGDHPVPPDDGIHGNHIHGHHDRDDDAALVLQVQLCPCNSNHRNDDHDVVSNVVNVVVVVTMHTYTD

CATH classification: 3.30.2310.50

Solvent-accessible surface area: 38684 Å² total

InterPro domains:
  IPR021610 Protein of unknown function DUF3228 [PF11539] (5-203)
  IPR021610 Protein of unknown function DUF3228 [PTHR38666] (6-203)

Secondary structure (DSSP, 8-state):
--S-EE-GGGGGGGSTT-SS------HHHHHHHHHHHHHHH----EE-SSTTEEEEEEE--S--B--EEE--TTTGGG-EEEEE-SSTTSPPEEEEEE-TTSHHHHS--B-SEEEEEEEEHHHHHHHHT-------EEBTTBSS-SEEEEEEEEES-SS----HHHHHHTT-GGG--------HHHHHHHHHHHTTEEEE--/-PPPEE-GGGGGGGSTT-BS------HHHHHHHHHHHHHHH----EE-SSTTEEEEEEE--S--B--EEE--TTTGGG-EEEEE-SSTTSPPEEEEEB-TTSHHHHS--B-SEEEEEEEEHHHHHHHHH----PPPEEBTTBSS-SEEEEEEEEESSSS----HHHHHHTT-TTTT---PPP-HHHHHHHHHHHTSEEEBB-/----EE-GGGGGGGSTT-SS------HHHHHHHHHHHHHHH----EE-SSTTEEEEEEE--S--B--EEE--TTTGGG-EEEEE-SSTTSPPEEEEEE-TTSHHHHS--B-SEEEEEEEEHHHHHHHHH-----PPB-BTTBSS-SEEEEEEEEESSSS----HHHHHHTT-GGGT-------HHHHHHHHHHHTSEEEEP-/---EE-GGGGGGGSTT-SS------HHHHHHHHHHHHHHH-PPPEE-SSTTEEEEEEE--S-PBP-EEE--TTTGGG-EEEEE-SSTTS--EEEEEE-TTSHHHHS--B-SEEEEEEEEHHHHHHHHH----PPB-BTTBSS-SEEEEEEEEESSSS----HHHHHHTT-TTTTS------HHHHHHHHHHHTSEEEEP-